Protein AF-0000000082407156 (afdb_homodimer)

Nearest PDB structures (foldseek):
  3ehj-assembly1_A  TM=5.399E-01  e=1.367E-07  Bacillus subtilis
  7ssi-assembly2_E  TM=5.255E-01  e=3.557E-07  Bacillus subtilis subsp. subtilis str. 168
  7ssi-assembly1_A  TM=5.352E-01  e=2.205E-07  Bacillus subtilis subsp. subtilis str. 168
  5iuk-assembly2_E  TM=4.945E-01  e=6.729E-07  Bacillus subtilis subsp. subtilis str. 168
  5iul-assembly1_A  TM=5.006E-01  e=4.639E-07  Bacillus subtilis subsp. subtilis str. 168

Structure (mmCIF, N/CA/C/O backbone):
data_AF-0000000082407156-model_v1
#
loop_
_entity.id
_entity.type
_entity.pdbx_description
1 polymer 'LuxR C-terminal-related transcriptional regulator'
#
loop_
_atom_site.group_PDB
_atom_site.id
_atom_site.type_symbol
_atom_site.label_atom_id
_atom_site.label_alt_id
_atom_site.label_comp_id
_atom_site.label_asym_id
_atom_site.label_entity_id
_atom_site.label_seq_id
_atom_site.pdbx_PDB_ins_code
_atom_site.Cartn_x
_atom_site.Cartn_y
_atom_site.Cartn_z
_atom_site.occupancy
_atom_site.B_iso_or_equiv
_atom_site.auth_seq_id
_atom_site.auth_comp_id
_atom_site.auth_asym_id
_atom_site.auth_atom_id
_atom_site.pdbx_PDB_model_num
ATOM 1 N N . MET A 1 1 ? 32.594 -1.234 -28.953 1 56.03 1 MET A N 1
ATOM 2 C CA . MET A 1 1 ? 32.25 -2.324 -28.062 1 56.03 1 MET A CA 1
ATOM 3 C C . MET A 1 1 ? 32.219 -3.658 -28.797 1 56.03 1 MET A C 1
ATOM 5 O O . MET A 1 1 ? 31.688 -3.75 -29.906 1 56.03 1 MET A O 1
ATOM 9 N N . SER A 1 2 ? 33 -4.594 -28.359 1 69.75 2 SER A N 1
ATOM 10 C CA . SER A 1 2 ? 33.125 -5.898 -29 1 69.75 2 SER A CA 1
ATOM 11 C C . SER A 1 2 ? 31.781 -6.637 -29.016 1 69.75 2 SER A C 1
ATOM 13 O O . SER A 1 2 ? 30.859 -6.277 -28.281 1 69.75 2 SER A O 1
ATOM 15 N N . THR A 1 3 ? 31.609 -7.484 -30.109 1 65.19 3 THR A N 1
ATOM 16 C CA . THR A 1 3 ? 30.422 -8.328 -30.219 1 65.19 3 THR A CA 1
ATOM 17 C C . THR A 1 3 ? 30.109 -9.016 -28.906 1 65.19 3 THR A C 1
ATOM 19 O O . THR A 1 3 ? 28.953 -9.164 -28.531 1 65.19 3 THR A O 1
ATOM 22 N N . THR A 1 4 ? 31.156 -9.414 -28.266 1 67.31 4 THR A N 1
ATOM 23 C CA . THR A 1 4 ? 31 -10.094 -26.984 1 67.31 4 THR A CA 1
ATOM 24 C C . THR A 1 4 ? 30.438 -9.133 -25.938 1 67.31 4 THR A C 1
ATOM 26 O O . THR A 1 4 ? 29.578 -9.516 -25.156 1 67.31 4 THR A O 1
ATOM 29 N N . ASP A 1 5 ? 30.891 -7.938 -26.016 1 76.88 5 ASP A N 1
ATOM 30 C CA . ASP A 1 5 ? 30.422 -6.934 -25.062 1 76.88 5 ASP A CA 1
ATOM 31 C C . ASP A 1 5 ? 28.938 -6.617 -25.297 1 76.88 5 ASP A C 1
ATOM 33 O O . ASP A 1 5 ? 28.188 -6.457 -24.344 1 76.88 5 ASP A O 1
ATOM 37 N N . ASN A 1 6 ? 28.656 -6.699 -26.547 1 78.75 6 ASN A N 1
ATOM 38 C CA . ASN A 1 6 ? 27.266 -6.434 -26.906 1 78.75 6 ASN A CA 1
ATOM 39 C C . ASN A 1 6 ? 26.344 -7.562 -26.438 1 78.75 6 ASN A C 1
ATOM 41 O O . ASN A 1 6 ? 25.25 -7.305 -25.938 1 78.75 6 ASN A O 1
ATOM 45 N N . ALA A 1 7 ? 26.875 -8.789 -26.609 1 78.69 7 ALA A N 1
ATOM 46 C CA . ALA A 1 7 ? 26.078 -9.93 -26.172 1 78.69 7 ALA A CA 1
ATOM 47 C C . ALA A 1 7 ? 25.844 -9.891 -24.656 1 78.69 7 ALA A C 1
ATOM 49 O O . ALA A 1 7 ? 24.734 -10.172 -24.188 1 78.69 7 ALA A O 1
ATOM 50 N N . LEU A 1 8 ? 26.844 -9.547 -23.938 1 81.75 8 LEU A N 1
ATOM 51 C CA . LEU A 1 8 ? 26.734 -9.469 -22.484 1 81.75 8 LEU A CA 1
ATOM 52 C C . LEU A 1 8 ? 25.766 -8.367 -22.062 1 81.75 8 LEU A C 1
ATOM 54 O O . LEU A 1 8 ? 25 -8.539 -21.109 1 81.75 8 LEU A O 1
ATOM 58 N N . LEU A 1 9 ? 25.812 -7.312 -22.797 1 86.56 9 LEU A N 1
ATOM 59 C CA . LEU A 1 9 ? 24.938 -6.184 -22.516 1 86.56 9 LEU A CA 1
ATOM 60 C C . LEU A 1 9 ? 23.484 -6.562 -22.75 1 86.56 9 LEU A C 1
ATOM 62 O O . LEU A 1 9 ? 22.609 -6.242 -21.938 1 86.56 9 LEU A O 1
ATOM 66 N N . ILE A 1 10 ? 23.234 -7.305 -23.781 1 82.06 10 ILE A N 1
ATOM 67 C CA . ILE A 1 10 ? 21.875 -7.707 -24.141 1 82.06 10 ILE A CA 1
ATOM 68 C C . ILE A 1 10 ? 21.344 -8.719 -23.125 1 82.06 10 ILE A C 1
ATOM 70 O O . ILE A 1 10 ? 20.188 -8.672 -22.719 1 82.06 10 ILE A O 1
ATOM 74 N N . THR A 1 11 ? 22.234 -9.539 -22.719 1 80.12 11 THR A N 1
ATOM 75 C CA . THR A 1 11 ? 21.859 -10.523 -21.719 1 80.12 11 THR A CA 1
ATOM 76 C C . THR A 1 11 ? 21.5 -9.828 -20.406 1 80.12 11 THR A C 1
ATOM 78 O O . THR A 1 11 ? 20.516 -10.188 -19.766 1 80.12 11 THR A O 1
ATOM 81 N N . ALA A 1 12 ? 22.266 -8.875 -20.078 1 87.25 12 ALA A N 1
ATOM 82 C CA . ALA A 1 12 ? 21.984 -8.117 -18.859 1 87.25 12 ALA A CA 1
ATOM 83 C C . ALA A 1 12 ? 20.672 -7.359 -18.984 1 87.25 12 ALA A C 1
ATOM 85 O O . ALA A 1 12 ? 19.922 -7.258 -18 1 87.25 12 ALA A O 1
ATOM 86 N N . LEU A 1 13 ? 20.422 -6.828 -20.141 1 88 13 LEU A N 1
ATOM 87 C CA . LEU A 1 13 ? 19.172 -6.113 -20.391 1 88 13 LEU A CA 1
ATOM 88 C C . LEU A 1 13 ? 17.984 -7.051 -20.281 1 88 13 LEU A C 1
ATOM 90 O O . LEU A 1 13 ? 16.938 -6.672 -19.75 1 88 13 LEU A O 1
ATOM 94 N N . ARG A 1 14 ? 18.203 -8.266 -20.734 1 80.81 14 ARG A N 1
ATOM 95 C CA . ARG A 1 14 ? 17.156 -9.273 -20.594 1 80.81 14 ARG A CA 1
ATOM 96 C C . ARG A 1 14 ? 16.812 -9.508 -19.125 1 80.81 14 ARG A C 1
ATOM 98 O O . ARG A 1 14 ? 15.648 -9.602 -18.75 1 80.81 14 ARG A O 1
ATOM 105 N N . ASP A 1 15 ? 17.766 -9.508 -18.344 1 85.75 15 ASP A N 1
ATOM 106 C CA . ASP A 1 15 ? 17.562 -9.727 -16.922 1 85.75 15 ASP A CA 1
ATOM 107 C C . ASP A 1 15 ? 16.781 -8.586 -16.297 1 85.75 15 ASP A C 1
ATOM 109 O O . ASP A 1 15 ? 16.016 -8.797 -15.344 1 85.75 15 ASP A O 1
ATOM 113 N N . VAL A 1 16 ? 16.906 -7.398 -16.781 1 89.81 16 VAL A N 1
ATOM 114 C CA . VAL A 1 16 ? 16.156 -6.238 -16.297 1 89.81 16 VAL A CA 1
ATOM 115 C C . VAL A 1 16 ? 14.672 -6.414 -16.609 1 89.81 16 VAL A C 1
ATOM 117 O O . VAL A 1 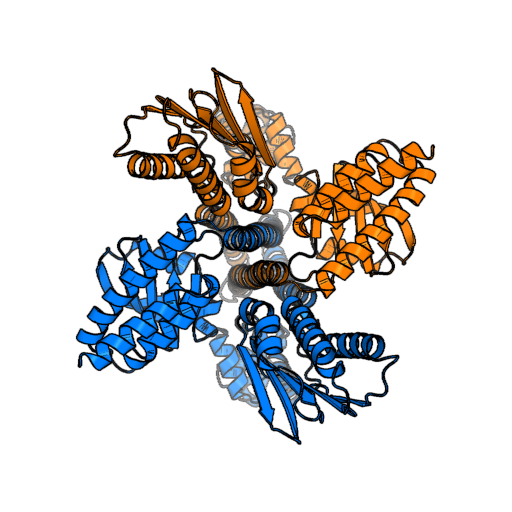16 ? 13.812 -6.121 -15.773 1 89.81 16 VAL A O 1
ATOM 120 N N . LEU A 1 17 ? 14.367 -7.047 -17.703 1 86.44 17 LEU A N 1
ATOM 121 C CA . LEU A 1 17 ? 13 -7.078 -18.234 1 86.44 17 LEU A CA 1
ATOM 122 C C . LEU A 1 17 ? 12.227 -8.25 -17.641 1 86.44 17 LEU A C 1
ATOM 124 O O . LEU A 1 17 ? 11 -8.18 -17.5 1 86.44 17 LEU A O 1
ATOM 128 N N . VAL A 1 18 ? 12.875 -9.359 -17.266 1 77.19 18 VAL A N 1
ATOM 129 C CA . VAL A 1 18 ? 12.172 -10.57 -16.875 1 77.19 18 VAL A CA 1
ATOM 130 C C . VAL A 1 18 ? 11.914 -10.555 -15.375 1 77.19 18 VAL A C 1
ATOM 132 O O . VAL A 1 18 ? 10.992 -11.219 -14.891 1 77.19 18 VAL A O 1
ATOM 135 N N . GLY A 1 19 ? 12.305 -9.695 -14.664 1 73.62 19 GLY A N 1
ATOM 136 C CA . GLY A 1 19 ? 12.102 -9.664 -13.227 1 73.62 19 GLY A CA 1
ATOM 137 C C . GLY A 1 19 ? 10.844 -8.922 -12.82 1 73.62 19 GLY A C 1
ATOM 138 O O . GLY A 1 19 ? 10.148 -8.344 -13.664 1 73.62 19 GLY A O 1
ATOM 139 N N . PRO A 1 20 ? 10.461 -9.062 -11.5 1 76.25 20 PRO A N 1
ATOM 140 C CA . PRO A 1 20 ? 9.297 -8.336 -10.984 1 76.25 20 PRO A CA 1
ATOM 141 C C . PRO A 1 20 ? 9.414 -6.828 -11.164 1 76.25 20 PRO A C 1
ATOM 143 O O . PRO A 1 20 ? 10.508 -6.27 -11.031 1 76.25 20 PRO A O 1
ATOM 146 N N . LEU A 1 21 ? 8.336 -6.242 -11.5 1 82.06 21 LEU A N 1
ATOM 147 C CA . LEU A 1 21 ? 8.297 -4.828 -11.844 1 82.06 21 LEU A CA 1
ATOM 148 C C . LEU A 1 21 ? 8.797 -3.969 -10.688 1 82.06 21 LEU A C 1
ATOM 150 O O . LEU A 1 21 ? 9.531 -3 -10.891 1 82.06 21 LEU A O 1
ATOM 154 N N . PRO A 1 22 ? 8.523 -4.32 -9.453 1 76.75 22 PRO A N 1
ATOM 155 C CA . PRO A 1 22 ? 8.977 -3.457 -8.359 1 76.75 22 PRO A CA 1
ATOM 156 C C . PRO A 1 22 ? 10.5 -3.396 -8.25 1 76.75 22 PRO A C 1
ATOM 158 O O . PRO A 1 22 ? 11.047 -2.445 -7.68 1 76.75 22 PRO A O 1
ATOM 161 N N . GLU A 1 23 ? 11.188 -4.316 -8.844 1 83 23 GLU A N 1
ATOM 162 C CA . GLU A 1 23 ? 12.641 -4.387 -8.695 1 83 23 GLU A CA 1
ATOM 163 C C . GLU A 1 23 ? 13.344 -3.906 -9.961 1 83 23 GLU A C 1
ATOM 165 O O . GLU A 1 23 ? 14.57 -3.955 -10.055 1 83 23 GLU A O 1
ATOM 170 N N . ILE A 1 24 ? 12.594 -3.447 -10.875 1 90.06 24 ILE A N 1
ATOM 171 C CA . ILE A 1 24 ? 13.164 -3.121 -12.172 1 90.06 24 ILE A CA 1
ATOM 172 C C . ILE A 1 24 ? 14.148 -1.958 -12.031 1 90.06 24 ILE A C 1
ATOM 174 O O . ILE A 1 24 ? 15.148 -1.89 -12.742 1 90.06 24 ILE A O 1
ATOM 178 N N . GLY A 1 25 ? 13.914 -1.044 -11.117 1 92.81 25 GLY A N 1
ATOM 179 C CA . GLY A 1 25 ? 14.844 0.039 -10.852 1 92.81 25 GLY A CA 1
ATOM 180 C C . GLY A 1 25 ? 16.203 -0.446 -10.375 1 92.81 25 GLY A C 1
ATOM 181 O O . GLY A 1 25 ? 17.234 0.023 -10.852 1 92.81 25 GLY A O 1
ATOM 182 N N . ARG A 1 26 ? 16.188 -1.38 -9.508 1 90.44 26 ARG A N 1
ATOM 183 C CA . ARG A 1 26 ? 17.422 -1.938 -8.969 1 90.44 26 ARG A CA 1
ATOM 184 C C . ARG A 1 26 ? 18.203 -2.672 -10.055 1 90.44 26 ARG A C 1
ATOM 186 O O . ARG A 1 26 ? 19.422 -2.514 -10.172 1 90.44 26 ARG A O 1
ATOM 193 N N . ARG A 1 27 ? 17.484 -3.467 -10.828 1 90.88 27 ARG A N 1
ATOM 194 C CA . ARG A 1 27 ? 18.141 -4.23 -11.891 1 90.88 27 ARG A CA 1
ATOM 195 C C . ARG A 1 27 ? 18.719 -3.303 -12.953 1 90.88 27 ARG A C 1
ATOM 197 O O . ARG A 1 27 ? 19.828 -3.525 -13.445 1 90.88 27 ARG A O 1
ATOM 204 N N . PHE A 1 28 ? 17.984 -2.238 -13.305 1 95.31 28 PHE A N 1
ATOM 205 C CA . PHE A 1 28 ? 18.484 -1.29 -14.297 1 95.31 28 PHE A CA 1
ATOM 206 C C . PHE A 1 28 ? 19.688 -0.525 -13.75 1 95.31 28 PHE A C 1
ATOM 208 O O . PHE A 1 28 ? 20.656 -0.267 -14.477 1 95.31 28 PHE A O 1
ATOM 215 N N . SER A 1 29 ? 19.609 -0.149 -12.461 1 95.38 29 SER A N 1
ATOM 216 C CA . SER A 1 29 ? 20.719 0.522 -11.805 1 95.38 29 SER A CA 1
ATOM 217 C C . SER A 1 29 ? 22 -0.312 -11.891 1 95.38 29 SER A C 1
ATOM 219 O O . SER A 1 29 ? 23.062 0.21 -12.211 1 95.38 29 SER A O 1
ATOM 221 N N . THR A 1 30 ? 21.875 -1.587 -11.602 1 92.19 30 THR A N 1
ATOM 222 C CA . THR A 1 30 ? 23.016 -2.488 -11.656 1 92.19 30 THR A CA 1
ATOM 223 C C . THR A 1 30 ? 23.578 -2.562 -13.078 1 92.19 30 THR A C 1
ATOM 225 O O . THR A 1 30 ? 24.781 -2.568 -13.273 1 92.19 30 THR A O 1
ATOM 228 N N . LEU A 1 31 ? 22.719 -2.545 -14.047 1 92.56 31 LEU A N 1
ATOM 229 C CA . LEU A 1 31 ? 23.125 -2.648 -15.445 1 92.56 31 LEU A CA 1
ATOM 230 C C . LEU A 1 31 ? 23.953 -1.445 -15.867 1 92.56 31 LEU A C 1
ATOM 232 O O . LEU A 1 31 ? 24.953 -1.594 -16.578 1 92.56 31 LEU A O 1
ATOM 236 N N . ILE A 1 32 ? 23.562 -0.256 -15.352 1 93.75 32 ILE A N 1
ATOM 237 C CA . ILE A 1 32 ? 24.203 0.933 -15.906 1 93.75 32 ILE A CA 1
ATOM 238 C C . ILE A 1 32 ? 25.25 1.466 -14.93 1 93.75 32 ILE A C 1
ATOM 240 O O . ILE A 1 32 ? 25.828 2.525 -15.156 1 93.75 32 ILE A O 1
ATOM 244 N N . ALA A 1 33 ? 25.531 0.766 -13.898 1 91.75 33 ALA A N 1
ATOM 245 C CA . ALA A 1 33 ? 26.391 1.241 -12.82 1 91.75 33 ALA A CA 1
ATOM 246 C C . ALA A 1 33 ? 27.766 1.612 -13.344 1 91.75 33 ALA A C 1
ATOM 248 O O . ALA A 1 33 ? 28.344 2.625 -12.938 1 91.75 33 ALA A O 1
ATOM 249 N N . ASP A 1 34 ? 28.25 0.814 -14.234 1 88.12 34 ASP A N 1
ATOM 250 C CA . ASP A 1 34 ? 29.594 1.057 -14.75 1 88.12 34 ASP A CA 1
ATOM 251 C C . ASP A 1 34 ? 29.594 2.166 -15.797 1 88.12 34 ASP A C 1
ATOM 253 O O . ASP A 1 34 ? 30.594 2.861 -15.984 1 88.12 34 ASP A O 1
ATOM 257 N N . MET A 1 35 ? 28.484 2.348 -16.469 1 89 35 MET A N 1
ATOM 258 C CA . MET A 1 35 ? 28.359 3.354 -17.531 1 89 35 MET A CA 1
ATOM 259 C C . MET A 1 35 ? 28.156 4.742 -16.922 1 89 35 MET A C 1
ATOM 261 O O . MET A 1 35 ? 28.688 5.727 -17.438 1 89 35 MET A O 1
ATOM 265 N N . ALA A 1 36 ? 27.375 4.824 -15.906 1 91.75 36 ALA A N 1
ATOM 266 C CA . ALA A 1 36 ? 27.062 6.07 -15.203 1 91.75 36 ALA A CA 1
ATOM 267 C C . ALA A 1 36 ? 26.969 5.844 -13.703 1 91.75 36 ALA A C 1
ATOM 269 O O . ALA A 1 36 ? 25.875 5.664 -13.156 1 91.75 36 ALA A O 1
ATOM 270 N N . PRO A 1 37 ? 28.172 5.949 -13.125 1 91.75 37 PRO A N 1
ATOM 271 C CA . PRO A 1 37 ? 28.141 5.816 -11.664 1 91.75 37 PRO A CA 1
ATOM 272 C C . PRO A 1 37 ? 27.172 6.801 -11.008 1 91.75 37 PRO A C 1
ATOM 274 O O . PRO A 1 37 ? 27.156 7.98 -11.359 1 91.75 37 PRO A O 1
ATOM 277 N N . HIS A 1 38 ? 26.281 6.32 -10.188 1 93.25 38 HIS A N 1
ATOM 278 C CA . HIS A 1 38 ? 25.234 7.121 -9.555 1 93.25 38 HIS A CA 1
ATOM 279 C C . HIS A 1 38 ? 24.969 6.645 -8.133 1 93.25 38 HIS A C 1
ATOM 281 O O . HIS A 1 38 ? 25.297 5.508 -7.781 1 93.25 38 HIS A O 1
ATOM 287 N N . THR A 1 39 ? 24.438 7.512 -7.301 1 92.69 39 THR A N 1
ATOM 288 C CA . THR A 1 39 ? 24.141 7.172 -5.914 1 92.69 39 THR A CA 1
ATOM 289 C C . THR A 1 39 ? 22.672 6.758 -5.766 1 92.69 39 THR A C 1
ATOM 291 O O . THR A 1 39 ? 22.328 6.047 -4.82 1 92.69 39 THR A O 1
ATOM 294 N N . SER A 1 40 ? 21.859 7.266 -6.68 1 94.19 40 SER A N 1
ATOM 295 C CA . SER A 1 40 ? 20.453 6.895 -6.652 1 94.19 40 SER A CA 1
ATOM 296 C C . SER A 1 40 ? 19.859 6.879 -8.055 1 94.19 40 SER A C 1
ATOM 298 O O . SER A 1 40 ? 20.375 7.535 -8.961 1 94.19 40 SER A O 1
ATOM 300 N N . LEU A 1 41 ? 18.875 6.098 -8.234 1 95.75 41 LEU A N 1
ATOM 301 C CA . LEU A 1 41 ? 18.141 5.969 -9.484 1 95.75 41 LEU A CA 1
ATOM 302 C C . LEU A 1 41 ? 16.641 5.875 -9.219 1 95.75 41 LEU A C 1
ATOM 304 O O . LEU A 1 41 ? 16.203 5.113 -8.352 1 95.75 41 LEU A O 1
ATOM 308 N N . VAL A 1 42 ? 15.891 6.688 -9.961 1 95.75 42 VAL A N 1
ATOM 309 C CA . VAL A 1 42 ? 14.43 6.645 -9.852 1 95.75 42 VAL A CA 1
ATOM 310 C C . VAL A 1 42 ? 13.812 6.57 -11.242 1 95.75 42 VAL A C 1
ATOM 312 O O . VAL A 1 42 ? 14.109 7.395 -12.109 1 95.75 42 VAL A O 1
ATOM 315 N N . ILE A 1 43 ? 13.102 5.574 -11.492 1 95.94 43 ILE A N 1
ATOM 316 C CA . ILE A 1 43 ? 12.234 5.504 -12.664 1 95.94 43 ILE A CA 1
ATOM 317 C C . ILE A 1 43 ? 10.805 5.859 -12.273 1 95.94 43 ILE A C 1
ATOM 319 O O . ILE A 1 43 ? 10.25 5.281 -11.336 1 95.94 43 ILE A O 1
ATOM 323 N N . PHE A 1 44 ? 10.266 6.848 -13.008 1 94 44 PHE A N 1
ATOM 324 C CA . PHE A 1 44 ? 8.93 7.316 -12.68 1 94 44 PHE A CA 1
ATOM 325 C C . PHE A 1 44 ? 8 7.195 -13.883 1 94 44 PHE A C 1
ATOM 327 O O . PHE A 1 44 ? 8.328 7.68 -14.969 1 94 44 PHE A O 1
ATOM 334 N N . THR A 1 45 ? 6.887 6.531 -13.68 1 88.75 45 THR A N 1
ATOM 335 C CA . THR A 1 45 ? 5.898 6.41 -14.75 1 88.75 45 THR A CA 1
ATOM 336 C C . THR A 1 45 ? 4.484 6.516 -14.195 1 88.75 45 THR A C 1
ATOM 338 O O . THR A 1 45 ? 4.195 6.008 -13.109 1 88.75 45 THR A O 1
ATOM 341 N N . ARG A 1 46 ? 3.613 7.055 -14.953 1 79.56 46 ARG A N 1
ATOM 342 C CA . ARG A 1 46 ? 2.213 7.207 -14.57 1 79.56 46 ARG A CA 1
ATOM 343 C C . ARG A 1 46 ? 1.398 5.984 -14.969 1 79.56 46 ARG A C 1
ATOM 345 O O . ARG A 1 46 ? 0.209 5.891 -14.664 1 79.56 46 ARG A O 1
ATOM 352 N N . GLU A 1 47 ? 2.117 5.152 -15.594 1 78.5 47 GLU A N 1
ATOM 353 C CA . GLU A 1 47 ? 1.431 3.936 -16.031 1 78.5 47 GLU A CA 1
ATOM 354 C C . GLU A 1 47 ? 1.215 2.982 -14.852 1 78.5 47 GLU A C 1
ATOM 356 O O . GLU A 1 47 ? 0.247 2.219 -14.836 1 78.5 47 GLU A O 1
ATOM 361 N N . CYS A 1 48 ? 2.164 3.064 -13.922 1 79.81 48 CYS A N 1
ATOM 362 C CA . CYS A 1 48 ? 2.066 2.23 -12.727 1 79.81 48 CYS A CA 1
ATOM 363 C C . CYS A 1 48 ? 1.437 3.002 -11.57 1 79.81 48 CYS A C 1
ATOM 365 O O . CYS A 1 48 ? 2.137 3.438 -10.656 1 79.81 48 CYS A O 1
ATOM 367 N N . THR A 1 49 ? 0.166 3.049 -11.562 1 72 49 THR A N 1
ATOM 368 C CA . THR A 1 49 ? -0.526 3.92 -10.617 1 72 49 THR A CA 1
ATOM 369 C C . THR A 1 49 ? -0.313 3.439 -9.188 1 72 49 THR A C 1
ATOM 371 O O . THR A 1 49 ? -0.292 4.246 -8.25 1 72 49 THR A O 1
ATOM 374 N N . GLY A 1 50 ? -0.092 2.217 -9.008 1 74.44 50 GLY A N 1
ATOM 375 C CA . GLY A 1 50 ? 0.104 1.706 -7.66 1 74.44 50 GLY A CA 1
ATOM 376 C C . GLY A 1 50 ? 1.492 1.98 -7.113 1 74.44 50 GLY A C 1
ATOM 377 O O . GLY A 1 50 ? 1.646 2.332 -5.941 1 74.44 50 GLY A O 1
ATOM 378 N N . ARG A 1 51 ? 2.451 1.775 -8.016 1 79.94 51 ARG A N 1
ATOM 379 C CA . ARG A 1 51 ? 3.852 1.987 -7.66 1 79.94 51 ARG A CA 1
ATOM 380 C C . ARG A 1 51 ? 4.594 2.725 -8.773 1 79.94 51 ARG A C 1
ATOM 382 O O . ARG A 1 51 ? 5.414 2.133 -9.477 1 79.94 51 ARG A O 1
ATOM 389 N N . PRO A 1 52 ? 4.316 4.043 -8.719 1 85.19 52 PRO A N 1
ATOM 390 C CA . PRO A 1 52 ? 4.824 4.789 -9.867 1 85.19 52 PRO A CA 1
ATOM 391 C C . PRO A 1 52 ? 6.34 4.984 -9.828 1 85.19 52 PRO A C 1
ATOM 393 O O . PRO A 1 52 ? 6.941 5.398 -10.82 1 85.19 52 PRO A O 1
ATOM 396 N N . ARG A 1 53 ? 6.918 4.703 -8.727 1 88.81 53 ARG A N 1
ATOM 397 C CA . ARG A 1 53 ? 8.359 4.887 -8.586 1 88.81 53 ARG A CA 1
ATOM 398 C C . ARG A 1 53 ? 9.078 3.545 -8.484 1 88.81 53 ARG A C 1
ATOM 400 O O . ARG A 1 53 ? 8.695 2.688 -7.684 1 88.81 53 ARG A O 1
ATOM 407 N N . LYS A 1 54 ? 9.977 3.352 -9.258 1 90.81 54 LYS A N 1
ATOM 408 C CA . LYS A 1 54 ? 10.945 2.262 -9.156 1 90.81 54 LYS A CA 1
ATOM 409 C C . LYS A 1 54 ? 12.328 2.789 -8.789 1 90.81 54 LYS A C 1
ATOM 411 O O . LYS A 1 54 ? 12.914 3.578 -9.539 1 90.81 54 LYS A O 1
ATOM 416 N N . VAL A 1 55 ? 12.82 2.289 -7.684 1 91.31 55 VAL A N 1
ATOM 417 C CA . VAL A 1 55 ? 13.938 3.051 -7.145 1 91.31 55 VAL A CA 1
ATOM 418 C C . VAL A 1 55 ? 15.094 2.107 -6.812 1 91.31 55 VAL A C 1
ATOM 420 O O . VAL A 1 55 ? 14.906 0.891 -6.723 1 91.31 55 VAL A O 1
ATOM 423 N N . ALA A 1 56 ? 16.281 2.705 -6.699 1 92.5 56 ALA A N 1
ATOM 424 C CA . ALA A 1 56 ? 17.5 2.029 -6.258 1 92.5 56 ALA A CA 1
ATOM 425 C C . ALA A 1 56 ? 18.516 3.025 -5.691 1 92.5 56 ALA A C 1
ATOM 427 O O . ALA A 1 56 ? 18.656 4.137 -6.215 1 92.5 56 ALA A O 1
ATOM 428 N N . GLY A 1 57 ? 19.188 2.607 -4.594 1 90 57 GLY A N 1
ATOM 429 C CA . GLY A 1 57 ? 20.312 3.402 -4.148 1 90 57 GLY A CA 1
ATOM 430 C C . GLY A 1 57 ? 20.094 4.078 -2.812 1 90 57 GLY A C 1
ATOM 431 O O . GLY A 1 57 ? 19.484 3.492 -1.908 1 90 57 GLY A O 1
ATOM 432 N N . ASP A 1 58 ? 20.5 5.277 -2.686 1 86.75 58 ASP A N 1
ATOM 433 C CA . ASP A 1 58 ? 20.578 6.023 -1.433 1 86.75 58 ASP A CA 1
ATOM 434 C C . ASP A 1 58 ? 19.188 6.27 -0.856 1 86.75 58 ASP A C 1
ATOM 436 O O . ASP A 1 58 ? 18.391 7.008 -1.438 1 86.75 58 ASP A O 1
ATOM 440 N N . PRO A 1 59 ? 18.906 5.777 0.345 1 81.06 59 PRO A N 1
ATOM 441 C CA . PRO A 1 59 ? 17.609 5.957 0.985 1 81.06 59 PRO A CA 1
ATOM 442 C C . PRO A 1 59 ? 17.281 7.426 1.257 1 81.06 59 PRO A C 1
ATOM 444 O O . PRO A 1 59 ? 16.109 7.809 1.29 1 81.06 59 PRO A O 1
ATOM 447 N N . ALA A 1 60 ? 18.359 8.188 1.375 1 80.06 60 ALA A N 1
ATOM 448 C CA . ALA A 1 60 ? 18.141 9.609 1.616 1 80.06 60 ALA A CA 1
ATOM 449 C C . ALA A 1 60 ? 17.453 10.273 0.423 1 80.06 60 ALA A C 1
ATOM 451 O O . ALA A 1 60 ? 16.859 11.344 0.557 1 80.06 60 ALA A O 1
ATOM 452 N N . VAL A 1 61 ? 17.516 9.617 -0.669 1 87.25 61 VAL A N 1
ATOM 453 C CA . VAL A 1 61 ? 16.906 10.172 -1.874 1 87.25 61 VAL A CA 1
ATOM 454 C C . VAL A 1 61 ? 15.672 9.367 -2.244 1 87.25 61 VAL A C 1
ATOM 456 O O . VAL A 1 61 ? 14.57 9.914 -2.338 1 87.25 61 VAL A O 1
ATOM 459 N N . VAL A 1 62 ? 15.789 8.039 -2.322 1 87.38 62 VAL A N 1
ATOM 460 C CA . VAL A 1 62 ? 14.758 7.219 -2.941 1 87.38 62 VAL A CA 1
ATOM 461 C C . VAL A 1 62 ? 13.562 7.098 -1.997 1 87.38 62 VAL A C 1
ATOM 463 O O . VAL A 1 62 ? 12.422 6.941 -2.445 1 87.38 62 VAL A O 1
ATOM 466 N N . ASP A 1 63 ? 13.781 7.297 -0.75 1 77.44 63 ASP A N 1
ATOM 467 C CA . ASP A 1 63 ? 12.68 7.195 0.201 1 77.44 63 ASP A CA 1
ATOM 468 C C . ASP A 1 63 ? 11.992 8.547 0.385 1 77.44 63 ASP A C 1
ATOM 470 O O . ASP A 1 63 ? 10.883 8.617 0.917 1 77.44 63 ASP A O 1
ATOM 474 N N . ARG A 1 64 ? 12.648 9.578 -0.151 1 78.62 64 ARG A N 1
ATOM 475 C CA . ARG A 1 64 ? 12.148 10.914 0.153 1 78.62 64 ARG A CA 1
ATOM 476 C C . ARG A 1 64 ? 11.633 11.609 -1.106 1 78.62 64 ARG A C 1
ATOM 478 O O . ARG A 1 64 ? 10.875 12.57 -1.024 1 78.62 64 ARG A O 1
ATOM 485 N N . VAL A 1 65 ? 12.094 11.102 -2.139 1 86.94 65 VAL A N 1
ATOM 486 C CA . VAL A 1 65 ? 11.664 11.758 -3.371 1 86.94 65 VAL A CA 1
ATOM 487 C C . VAL A 1 65 ? 10.156 11.602 -3.539 1 86.94 65 VAL A C 1
ATOM 489 O O . VAL A 1 65 ? 9.609 10.508 -3.357 1 86.94 65 VAL A O 1
ATOM 492 N N . THR A 1 66 ? 9.5 12.656 -3.803 1 81.5 66 THR A N 1
ATOM 493 C CA . THR A 1 66 ? 8.047 12.641 -3.881 1 81.5 66 THR A CA 1
ATOM 494 C C . THR A 1 66 ? 7.582 12.531 -5.328 1 81.5 66 THR A C 1
ATOM 496 O O . THR A 1 66 ? 8.328 12.867 -6.254 1 81.5 66 THR A O 1
ATOM 499 N N . ILE A 1 67 ? 6.371 12.094 -5.449 1 81.88 67 ILE A N 1
ATOM 500 C CA . ILE A 1 67 ? 5.742 12.008 -6.762 1 81.88 67 ILE A CA 1
ATOM 501 C C . ILE A 1 67 ? 5.625 13.406 -7.367 1 81.88 67 ILE A C 1
ATOM 503 O O . ILE A 1 67 ? 5.824 13.586 -8.57 1 81.88 67 ILE A O 1
ATOM 507 N N . ALA A 1 68 ? 5.402 14.336 -6.504 1 79.38 68 ALA A N 1
ATOM 508 C CA . ALA A 1 68 ? 5.258 15.711 -6.98 1 79.38 68 ALA A CA 1
ATOM 509 C C . ALA A 1 68 ? 6.559 16.219 -7.594 1 79.38 68 ALA A C 1
ATOM 511 O O . ALA A 1 68 ? 6.543 16.859 -8.648 1 79.38 68 ALA A O 1
ATOM 512 N N . GLU A 1 69 ? 7.637 15.992 -6.98 1 85.75 69 GLU A N 1
ATOM 513 C CA . GLU A 1 69 ? 8.945 16.391 -7.492 1 85.75 69 GLU A CA 1
ATOM 514 C C . GLU A 1 69 ? 9.242 15.742 -8.836 1 85.75 69 GLU A C 1
ATOM 516 O O . GLU A 1 69 ? 9.695 16.406 -9.766 1 85.75 69 GLU A O 1
ATOM 521 N N . LEU A 1 70 ? 8.906 14.484 -8.93 1 91.38 70 LEU A N 1
ATOM 522 C CA . LEU A 1 70 ? 9.172 13.727 -10.148 1 91.38 70 LEU A CA 1
ATOM 523 C C . LEU A 1 70 ? 8.258 14.18 -11.281 1 91.38 70 LEU A C 1
ATOM 525 O O . LEU A 1 70 ? 8.695 14.289 -12.43 1 91.38 70 LEU A O 1
ATOM 529 N N . ASP A 1 71 ? 7.078 14.484 -10.93 1 86.69 71 ASP A N 1
ATOM 530 C CA . ASP A 1 71 ? 6.133 14.953 -11.938 1 86.69 71 ASP A CA 1
ATOM 531 C C . ASP A 1 71 ? 6.547 16.312 -12.484 1 86.69 71 ASP A C 1
ATOM 533 O O . ASP A 1 71 ? 6.348 16.609 -13.664 1 86.69 71 ASP A O 1
ATOM 537 N N . ARG A 1 72 ? 7.078 17.109 -11.633 1 87.94 72 ARG A N 1
ATOM 538 C CA . ARG A 1 72 ? 7.582 18.406 -12.07 1 87.94 72 ARG A CA 1
ATOM 539 C C . ARG A 1 72 ? 8.727 18.234 -13.062 1 87.94 72 ARG A C 1
ATOM 541 O O . ARG A 1 72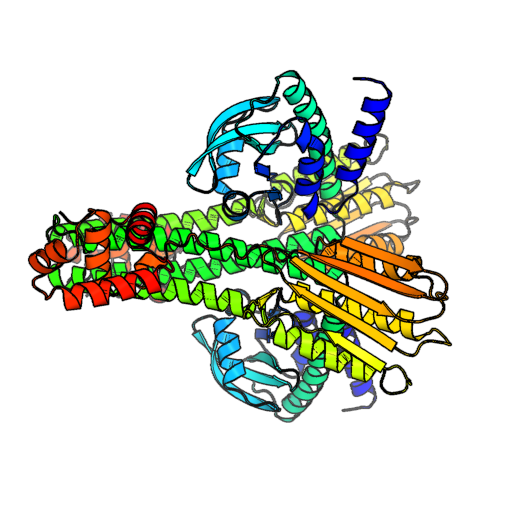 ? 8.758 18.906 -14.102 1 87.94 72 ARG A O 1
ATOM 548 N N . ILE A 1 73 ? 9.633 17.375 -12.781 1 93.5 73 ILE A N 1
ATOM 549 C CA . ILE A 1 73 ? 10.766 17.109 -13.672 1 93.5 73 ILE A CA 1
ATOM 550 C C . ILE A 1 73 ? 10.258 16.578 -15 1 93.5 73 ILE A C 1
ATOM 552 O O . ILE A 1 73 ? 10.695 17.016 -16.062 1 93.5 73 ILE A O 1
ATOM 556 N N . ARG A 1 74 ? 9.344 15.68 -14.898 1 92.25 74 ARG A N 1
ATOM 557 C CA . ARG A 1 74 ? 8.766 15.062 -16.094 1 92.25 74 ARG A CA 1
ATOM 558 C C . ARG A 1 74 ? 8.117 16.109 -16.984 1 92.25 74 ARG A C 1
ATOM 560 O O . ARG A 1 74 ? 8.289 16.078 -18.203 1 92.25 74 ARG A O 1
ATOM 567 N N . THR A 1 75 ? 7.414 17 -16.375 1 89.75 75 THR A N 1
ATOM 568 C CA . THR A 1 75 ? 6.684 18.016 -17.109 1 89.75 75 THR A CA 1
ATOM 569 C C . THR A 1 75 ? 7.645 19.016 -17.75 1 89.75 75 THR A C 1
ATOM 571 O O . THR A 1 75 ? 7.371 19.531 -18.828 1 89.75 75 THR A O 1
ATOM 574 N N . ASP A 1 76 ? 8.766 19.234 -17.156 1 92.5 76 ASP A N 1
ATOM 575 C CA . ASP A 1 76 ? 9.734 20.219 -17.625 1 92.5 76 ASP A CA 1
ATOM 576 C C . ASP A 1 76 ? 10.586 19.656 -18.75 1 92.5 76 ASP A C 1
ATOM 578 O O . ASP A 1 76 ? 11.234 20.406 -19.484 1 92.5 76 ASP A O 1
ATOM 582 N N . LEU A 1 77 ? 10.586 18.344 -18.922 1 93.75 77 LEU A N 1
ATOM 583 C CA . LEU A 1 77 ? 11.461 17.719 -19.906 1 93.75 77 LEU A CA 1
ATOM 584 C C . LEU A 1 77 ? 10.695 17.438 -21.203 1 93.75 77 LEU A C 1
ATOM 586 O O . LEU A 1 77 ? 9.484 17.219 -21.172 1 93.75 77 LEU A O 1
ATOM 590 N N . THR A 1 78 ? 11.422 17.5 -22.25 1 92.56 78 THR A N 1
ATOM 591 C CA . THR A 1 78 ? 10.891 17.047 -23.531 1 92.56 78 THR A CA 1
ATOM 592 C C . THR A 1 78 ? 11.336 15.609 -23.828 1 92.56 78 THR A C 1
ATOM 594 O O . THR A 1 78 ? 12.406 15.188 -23.391 1 92.56 78 THR A O 1
ATOM 597 N N . VAL A 1 79 ? 10.516 14.938 -24.562 1 92.25 79 VAL A N 1
ATOM 598 C CA . VAL A 1 79 ? 10.82 13.555 -24.922 1 92.25 79 VAL A CA 1
ATOM 599 C C . VAL A 1 79 ? 12.156 13.484 -25.656 1 92.25 79 VAL A C 1
ATOM 601 O O . VAL A 1 79 ? 12.406 14.273 -26.562 1 92.25 79 VAL A O 1
ATOM 604 N N . GLY A 1 80 ? 13.016 12.664 -25.25 1 89 80 GLY A N 1
ATOM 605 C CA . GLY A 1 80 ? 14.305 12.469 -25.891 1 89 80 GLY A CA 1
ATOM 606 C C . GLY A 1 80 ? 15.398 13.352 -25.328 1 89 80 GLY A C 1
ATOM 607 O O . GLY A 1 80 ? 16.578 13.141 -25.594 1 89 80 GLY A O 1
ATOM 608 N N . GLN A 1 81 ? 15.039 14.266 -24.5 1 89.69 81 GLN A N 1
ATOM 609 C CA . GLN A 1 81 ? 15.984 15.211 -23.906 1 89.69 81 GLN A CA 1
ATOM 610 C C . GLN A 1 81 ? 16.75 14.578 -22.75 1 89.69 81 GLN A C 1
ATOM 612 O O . GLN A 1 81 ? 16.172 13.82 -21.969 1 89.69 81 GLN A O 1
ATOM 617 N N . ILE A 1 82 ? 18.031 14.859 -22.781 1 90.56 82 ILE A N 1
ATOM 618 C CA . ILE A 1 82 ? 18.844 14.516 -21.609 1 90.56 82 ILE A CA 1
ATOM 619 C C . ILE A 1 82 ? 19.156 15.773 -20.812 1 90.56 82 ILE A C 1
ATOM 621 O O . ILE A 1 82 ? 19.812 16.688 -21.297 1 90.56 82 ILE A O 1
ATOM 625 N N . PHE A 1 83 ? 18.656 15.828 -19.641 1 93.38 83 PHE A N 1
ATOM 626 C CA . PHE A 1 83 ? 18.844 16.984 -18.766 1 93.38 83 PHE A CA 1
ATOM 627 C C . PHE A 1 83 ? 19.938 16.719 -17.75 1 93.38 83 PHE A C 1
ATOM 629 O O . PHE A 1 83 ? 19.984 15.656 -17.125 1 93.38 83 PHE A O 1
ATOM 636 N N . ARG A 1 84 ? 20.844 17.641 -17.734 1 91.19 84 ARG A N 1
ATOM 637 C CA . ARG A 1 84 ? 21.875 17.656 -16.703 1 91.19 84 ARG A CA 1
ATOM 638 C C . ARG A 1 84 ? 21.875 18.969 -15.93 1 91.19 84 ARG A C 1
ATOM 640 O O . ARG A 1 84 ? 22.047 20.031 -16.531 1 91.19 84 ARG A O 1
ATOM 647 N N . GLY A 1 85 ? 21.562 18.844 -14.641 1 91 85 GLY A N 1
ATOM 648 C CA . GLY A 1 85 ? 21.531 20.078 -13.867 1 91 85 GLY A CA 1
ATOM 649 C C . GLY A 1 85 ? 20.969 19.891 -12.469 1 91 85 GLY A C 1
ATOM 650 O O . GLY A 1 85 ? 20.812 18.766 -12 1 91 85 GLY A O 1
ATOM 651 N N . LYS A 1 86 ? 20.766 20.969 -11.883 1 92.56 86 LYS A N 1
ATOM 652 C CA . LYS A 1 86 ? 20.266 20.953 -10.516 1 92.56 86 LYS A CA 1
ATOM 653 C C . LYS A 1 86 ? 18.734 21.031 -10.492 1 92.56 86 LYS A C 1
ATOM 655 O O . LYS A 1 86 ? 18.141 21.766 -11.273 1 92.56 86 LYS A O 1
ATOM 660 N N . CYS A 1 87 ? 18.141 20.156 -9.773 1 91.44 87 CYS A N 1
ATOM 661 C CA . CYS A 1 87 ? 16.688 20.172 -9.547 1 91.44 87 CYS A CA 1
ATOM 662 C C . CYS A 1 87 ? 16.359 19.734 -8.125 1 91.44 87 CYS A C 1
ATOM 664 O O . CYS A 1 87 ? 17.188 19.109 -7.453 1 91.44 87 CYS A O 1
ATOM 666 N N . ALA A 1 88 ? 15.25 20.125 -7.684 1 90.5 88 ALA A N 1
ATOM 667 C CA . ALA A 1 88 ? 14.781 19.719 -6.363 1 90.5 88 ALA A CA 1
ATOM 668 C C . ALA A 1 88 ? 14.391 18.234 -6.355 1 90.5 88 ALA A C 1
ATOM 670 O O . ALA A 1 88 ? 13.445 17.828 -7.035 1 90.5 88 ALA A O 1
ATOM 671 N N . VAL A 1 89 ? 15.117 17.422 -5.66 1 90.5 89 VAL A N 1
ATOM 672 C CA . VAL A 1 89 ? 14.859 16 -5.488 1 90.5 89 VAL A CA 1
ATOM 673 C C . VAL A 1 89 ? 15.031 15.609 -4.023 1 90.5 89 VAL A C 1
ATOM 675 O O . VAL A 1 89 ? 16.094 15.844 -3.434 1 90.5 89 VAL A O 1
ATOM 678 N N . ALA A 1 90 ? 14.023 15.031 -3.504 1 86.94 90 ALA A N 1
ATOM 679 C CA . ALA A 1 90 ? 14.039 14.602 -2.107 1 86.94 90 ALA A CA 1
ATOM 680 C C . ALA A 1 90 ? 14.242 15.789 -1.169 1 86.94 90 ALA A C 1
ATOM 682 O O . ALA A 1 90 ? 15.031 15.711 -0.226 1 86.94 90 ALA A O 1
ATOM 683 N N . GLY A 1 91 ? 13.727 16.906 -1.563 1 78.06 91 GLY A N 1
ATOM 684 C CA . GLY A 1 91 ? 13.672 18.062 -0.679 1 78.06 91 GLY A CA 1
ATOM 685 C C . GLY A 1 91 ? 14.898 18.953 -0.786 1 78.06 91 GLY A C 1
ATOM 686 O O . GLY A 1 91 ? 15.023 19.922 -0.049 1 78.06 91 GLY A O 1
ATOM 687 N N . ARG A 1 92 ? 15.836 18.625 -1.607 1 83.75 92 ARG A N 1
ATOM 688 C CA . ARG A 1 92 ? 17.062 19.406 -1.773 1 83.75 92 ARG A CA 1
ATOM 689 C C . ARG A 1 92 ? 17.406 19.562 -3.25 1 83.75 92 ARG A C 1
ATOM 691 O O . ARG A 1 92 ? 17 18.766 -4.086 1 83.75 92 ARG A O 1
ATOM 698 N N . ASP A 1 93 ? 18.078 20.625 -3.441 1 89.56 93 ASP A N 1
ATOM 699 C CA . ASP A 1 93 ? 18.609 20.797 -4.793 1 89.56 93 ASP A CA 1
ATOM 700 C C . ASP A 1 93 ? 19.812 19.875 -5.031 1 89.56 93 ASP A C 1
ATOM 702 O O . ASP A 1 93 ? 20.812 19.953 -4.309 1 89.56 93 ASP A O 1
ATOM 706 N N . ARG A 1 94 ? 19.656 19.016 -5.973 1 90 94 ARG A N 1
ATOM 707 C CA . ARG A 1 94 ? 20.688 18.047 -6.281 1 90 94 ARG A CA 1
ATOM 708 C C . ARG A 1 94 ? 21.047 18.062 -7.766 1 90 94 ARG A C 1
ATOM 710 O O . ARG A 1 94 ? 20.203 18.422 -8.602 1 90 94 ARG A O 1
ATOM 717 N N . GLU A 1 95 ? 22.266 17.781 -7.996 1 91.88 95 GLU A N 1
ATOM 718 C CA . GLU A 1 95 ? 22.641 17.531 -9.391 1 91.88 95 GLU A CA 1
ATOM 719 C C . GLU A 1 95 ? 22.047 16.219 -9.883 1 91.88 95 GLU A C 1
ATOM 721 O O . GLU A 1 95 ? 22.234 15.164 -9.258 1 91.88 95 GLU A O 1
ATOM 726 N N . VAL A 1 96 ? 21.297 16.344 -10.977 1 94.12 96 VAL A N 1
ATOM 727 C CA . VAL A 1 96 ? 20.656 15.125 -11.445 1 94.12 96 VAL A CA 1
ATOM 728 C C . VAL A 1 96 ? 20.859 14.977 -12.953 1 94.12 96 VAL A C 1
ATOM 730 O O . VAL A 1 96 ? 21.188 15.953 -13.641 1 94.12 96 VAL A O 1
ATOM 733 N N . LEU A 1 97 ? 20.859 13.789 -13.43 1 94.25 97 LEU A N 1
ATOM 734 C CA . LEU A 1 97 ? 20.688 13.422 -14.828 1 94.25 97 LEU A CA 1
ATOM 735 C C . LEU A 1 97 ? 19.281 12.859 -15.07 1 94.25 97 LEU A C 1
ATOM 737 O O . LEU A 1 97 ? 18.875 11.891 -14.422 1 94.25 97 LEU A O 1
ATOM 741 N N . ALA A 1 98 ? 18.531 13.484 -15.945 1 96.12 98 ALA A N 1
ATOM 742 C CA . ALA A 1 98 ? 17.156 13.047 -16.156 1 96.12 98 ALA A CA 1
ATOM 743 C C . ALA A 1 98 ? 16.875 12.836 -17.656 1 96.12 98 ALA A C 1
ATOM 745 O O . ALA A 1 98 ? 17.406 13.562 -18.5 1 96.12 98 ALA A O 1
ATOM 746 N N . MET A 1 99 ? 16.125 11.812 -17.953 1 96.25 99 MET A N 1
ATOM 747 C CA . MET A 1 99 ? 15.703 11.477 -19.312 1 96.25 99 MET A CA 1
ATOM 748 C C . MET A 1 99 ? 14.211 11.141 -19.344 1 96.25 99 MET A C 1
ATOM 750 O O . MET A 1 99 ? 13.703 10.484 -18.438 1 96.25 99 MET A O 1
ATOM 754 N N . LEU A 1 100 ? 13.57 11.586 -20.344 1 95.94 100 LEU A N 1
ATOM 755 C CA . LEU A 1 100 ? 12.164 11.258 -20.547 1 95.94 100 LEU A CA 1
ATOM 756 C C . LEU A 1 100 ? 11.977 10.43 -21.812 1 95.94 100 LEU A C 1
ATOM 758 O O . LEU A 1 100 ? 12.359 10.859 -22.906 1 95.94 100 LEU A O 1
ATOM 762 N N . ASP A 1 101 ? 11.453 9.297 -21.656 1 94.12 101 ASP A N 1
ATOM 763 C CA . ASP A 1 101 ? 11.219 8.398 -22.766 1 94.12 101 ASP A CA 1
ATOM 764 C C . ASP A 1 101 ? 9.891 8.719 -23.469 1 94.12 101 ASP A C 1
ATOM 766 O O . ASP A 1 101 ? 9.031 9.383 -22.891 1 94.12 101 ASP A O 1
ATOM 770 N N . ARG A 1 102 ? 9.695 8.25 -24.672 1 91.06 102 ARG A N 1
ATOM 771 C CA . ARG A 1 102 ? 8.484 8.5 -25.438 1 91.06 102 ARG A CA 1
ATOM 772 C C . ARG A 1 102 ? 7.27 7.859 -24.766 1 91.06 102 ARG A C 1
ATOM 774 O O . ARG A 1 102 ? 6.129 8.234 -25.062 1 91.06 102 ARG A O 1
ATOM 781 N N . THR A 1 103 ? 7.492 6.852 -23.953 1 89.44 103 THR A N 1
ATOM 782 C CA . THR A 1 103 ? 6.414 6.223 -23.203 1 89.44 103 THR A CA 1
ATOM 783 C C . THR A 1 103 ? 5.984 7.102 -22.031 1 89.44 103 THR A C 1
ATOM 785 O O . THR A 1 103 ? 5.137 6.707 -21.219 1 89.44 103 THR A O 1
ATOM 788 N N . ASP A 1 104 ? 6.559 8.234 -21.906 1 89.38 104 ASP A N 1
ATOM 789 C CA . ASP A 1 104 ? 6.305 9.188 -20.828 1 89.38 104 ASP A CA 1
ATOM 790 C C . ASP A 1 104 ? 6.855 8.672 -19.5 1 89.38 104 ASP A C 1
ATOM 792 O O . ASP A 1 104 ? 6.34 9.008 -18.438 1 89.38 104 ASP A O 1
ATOM 796 N N . THR A 1 105 ? 7.859 7.801 -19.531 1 93.88 105 THR A N 1
ATOM 797 C CA . THR A 1 105 ? 8.578 7.293 -18.375 1 93.88 105 THR A CA 1
ATOM 798 C C . THR A 1 105 ? 9.836 8.117 -18.109 1 93.88 105 THR A C 1
ATOM 800 O O . THR A 1 105 ? 10.609 8.383 -19.031 1 93.88 105 THR A O 1
ATOM 803 N N . LEU A 1 106 ? 10.008 8.531 -16.875 1 96.19 106 LEU A N 1
ATOM 804 C CA . LEU A 1 106 ? 11.102 9.414 -16.484 1 96.19 106 LEU A CA 1
ATOM 805 C C . LEU A 1 106 ? 12.203 8.633 -15.758 1 96.19 106 LEU A C 1
ATOM 807 O O . LEU A 1 106 ? 11.906 7.785 -14.914 1 96.19 106 LEU A O 1
ATOM 811 N N . LEU A 1 107 ? 13.461 8.82 -16.156 1 97.12 107 LEU A N 1
ATOM 812 C CA . LEU A 1 107 ? 14.633 8.328 -15.43 1 97.12 107 LEU A CA 1
ATOM 813 C C . LEU A 1 107 ? 15.391 9.477 -14.773 1 97.12 107 LEU A C 1
ATOM 815 O O . LEU A 1 107 ? 15.703 10.477 -15.43 1 97.12 107 LEU A O 1
ATOM 819 N N . VAL A 1 108 ? 15.617 9.391 -13.484 1 96.62 108 VAL A N 1
ATOM 820 C CA . VAL A 1 108 ? 16.406 10.383 -12.758 1 96.62 108 VAL A CA 1
ATOM 821 C C . VAL A 1 108 ? 17.578 9.695 -12.055 1 96.62 108 VAL A C 1
ATOM 823 O O . VAL A 1 108 ? 17.375 8.766 -11.266 1 96.62 108 VAL A O 1
ATOM 826 N N . LEU A 1 109 ? 18.75 10.148 -12.305 1 95.06 109 LEU A N 1
ATOM 827 C CA . LEU A 1 109 ? 19.969 9.664 -11.656 1 95.06 109 LEU A CA 1
ATOM 828 C C . LEU A 1 109 ? 20.625 10.773 -10.852 1 95.06 109 LEU A C 1
ATOM 830 O O . LEU A 1 109 ? 20.656 11.93 -11.281 1 95.06 109 LEU A O 1
ATOM 834 N N . THR A 1 110 ? 21.016 10.445 -9.688 1 93.38 110 THR A N 1
ATOM 835 C CA . THR A 1 110 ? 21.953 11.305 -8.961 1 93.38 110 THR A CA 1
ATOM 836 C C . THR A 1 110 ? 23.391 10.836 -9.164 1 93.38 110 THR A C 1
ATOM 838 O O . THR A 1 110 ? 23.844 9.906 -8.492 1 93.38 110 THR A O 1
ATOM 841 N N . PRO A 1 111 ? 24.062 11.523 -10.039 1 86.56 111 PRO A N 1
ATOM 842 C CA . PRO A 1 111 ? 25.375 11.023 -10.445 1 86.56 111 PRO A CA 1
ATOM 843 C C . PRO A 1 111 ? 26.422 11.172 -9.344 1 86.56 111 PRO A C 1
ATOM 845 O O . PRO A 1 111 ? 26.328 12.062 -8.5 1 86.56 111 PRO A O 1
ATOM 848 N N . HIS A 1 112 ? 27.281 10.133 -9.328 1 81.38 112 HIS A N 1
ATOM 849 C CA . HIS A 1 112 ? 28.531 10.312 -8.586 1 81.38 112 HIS A CA 1
ATOM 850 C C . HIS A 1 112 ? 29.391 11.391 -9.219 1 81.38 112 HIS A C 1
ATOM 852 O O . HIS A 1 112 ? 29.25 11.695 -10.406 1 81.38 112 HIS A O 1
ATOM 858 N N . PRO A 1 113 ? 30.062 12 -8.383 1 73.19 113 PRO A N 1
ATOM 859 C CA . PRO A 1 113 ? 30.828 13.164 -8.836 1 73.19 113 PRO A CA 1
ATOM 860 C C . PRO A 1 113 ? 31.688 12.852 -10.062 1 73.19 113 PRO A C 1
ATOM 862 O O . PRO A 1 113 ? 32.188 13.773 -10.719 1 73.19 113 PRO A O 1
ATOM 865 N N . VAL A 1 114 ? 31.672 11.719 -10.508 1 69.56 114 VAL A N 1
ATOM 866 C CA . VAL A 1 114 ? 32.469 11.461 -11.719 1 69.56 114 VAL A CA 1
ATOM 867 C C . VAL A 1 114 ? 31.594 11.727 -12.953 1 69.56 114 VAL A C 1
ATOM 869 O O . VAL A 1 114 ? 30.438 11.32 -13.008 1 69.56 114 VAL A O 1
ATOM 872 N N . PRO A 1 115 ? 32.156 12.484 -13.828 1 72.25 115 PRO A N 1
ATOM 873 C CA . PRO A 1 115 ? 31.391 12.828 -15.031 1 72.25 115 PRO A CA 1
ATOM 874 C C . PRO A 1 115 ? 31.047 11.609 -15.875 1 72.25 115 PRO A C 1
ATOM 876 O O . PRO A 1 115 ? 31.859 10.688 -16 1 72.25 115 PRO A O 1
ATOM 879 N N . VAL A 1 116 ? 29.875 11.609 -16.359 1 76.94 116 VAL A N 1
ATOM 880 C CA . VAL A 1 116 ? 29.406 10.562 -17.266 1 76.94 116 VAL A CA 1
ATOM 881 C C . VAL A 1 116 ? 29.688 10.953 -18.703 1 76.94 116 VAL A C 1
ATOM 883 O O . VAL A 1 116 ? 29.375 12.07 -19.125 1 76.94 116 VAL A O 1
ATOM 886 N N . LYS A 1 117 ? 30.406 10.109 -19.438 1 77.62 117 LYS A N 1
ATOM 887 C CA . LYS A 1 117 ? 30.719 10.359 -20.844 1 77.62 117 LYS A CA 1
ATOM 888 C C . LYS A 1 117 ? 29.438 10.445 -21.688 1 77.62 117 LYS A C 1
ATOM 890 O O . LYS A 1 117 ? 28.469 9.727 -21.422 1 77.62 117 LYS A O 1
ATOM 895 N N . THR A 1 118 ? 29.453 11.195 -22.688 1 77 118 THR A N 1
ATOM 896 C CA . THR A 1 118 ? 28.312 11.383 -23.578 1 77 118 THR A CA 1
ATOM 897 C C . THR A 1 118 ? 27.906 10.055 -24.219 1 77 118 THR A C 1
ATOM 899 O O . THR A 1 118 ? 26.719 9.75 -24.328 1 77 118 THR A O 1
ATOM 902 N N . ALA A 1 119 ? 28.922 9.297 -24.75 1 75.69 119 ALA A N 1
ATOM 903 C CA . ALA A 1 119 ? 28.625 8.008 -25.375 1 75.69 119 ALA A CA 1
ATOM 904 C C . ALA A 1 119 ? 27.891 7.078 -24.422 1 75.69 119 ALA A C 1
ATOM 906 O O . ALA A 1 119 ? 27 6.324 -24.828 1 75.69 119 ALA A O 1
ATOM 907 N N . SER A 1 120 ? 28.25 7.242 -23.234 1 87.44 120 SER A N 1
ATOM 908 C CA . SER A 1 120 ? 27.578 6.438 -22.203 1 87.44 120 SER A CA 1
ATOM 909 C C . SER A 1 120 ? 26.141 6.875 -22.016 1 87.44 120 SER A C 1
ATOM 911 O O . SER A 1 120 ? 25.25 6.039 -21.828 1 87.44 120 SER A O 1
ATOM 913 N N . LEU A 1 121 ? 25.938 8.133 -22.25 1 88.81 121 LEU A N 1
ATOM 914 C CA . LEU A 1 121 ? 24.594 8.664 -22.047 1 88.81 121 LEU A CA 1
ATOM 915 C C . LEU A 1 121 ? 23.656 8.195 -23.156 1 88.81 121 LEU A C 1
ATOM 917 O O . LEU A 1 121 ? 22.5 7.863 -22.906 1 88.81 121 LEU A O 1
ATOM 921 N N . GLU A 1 122 ? 24.172 8.18 -24.344 1 88.5 122 GLU A N 1
ATOM 922 C CA . GLU A 1 122 ? 23.359 7.707 -25.469 1 88.5 122 GLU A CA 1
ATOM 923 C C . GLU A 1 122 ? 23 6.234 -25.297 1 88.5 122 GLU A C 1
ATOM 925 O O . GLU A 1 122 ? 21.875 5.828 -25.609 1 88.5 122 GLU A O 1
ATOM 930 N N . LEU A 1 123 ? 23.953 5.527 -24.875 1 90.19 123 LEU A N 1
ATOM 931 C CA . LEU A 1 123 ? 23.703 4.109 -24.641 1 90.19 123 LEU A CA 1
ATOM 932 C C . LEU A 1 123 ? 22.688 3.914 -23.516 1 90.19 123 LEU A C 1
ATOM 934 O O . LEU A 1 123 ? 21.766 3.09 -23.625 1 90.19 123 LEU A O 1
ATOM 938 N N . ILE A 1 124 ? 22.844 4.668 -22.516 1 92.62 124 ILE A N 1
ATOM 939 C CA . ILE A 1 124 ? 21.922 4.586 -21.375 1 92.62 124 ILE A CA 1
ATOM 940 C C . ILE A 1 124 ? 20.516 4.961 -21.828 1 92.62 124 ILE A C 1
ATOM 942 O O . ILE A 1 124 ? 19.547 4.316 -21.438 1 92.62 124 ILE A O 1
ATOM 946 N N . GLN A 1 125 ? 20.438 5.91 -22.641 1 93 125 GLN A N 1
ATOM 947 C CA . GLN A 1 125 ? 19.141 6.328 -23.156 1 93 125 GLN A CA 1
ATOM 948 C C . GLN A 1 125 ? 18.484 5.203 -23.953 1 93 125 GLN A C 1
ATOM 950 O O . GLN A 1 125 ? 17.266 4.977 -23.828 1 93 125 GLN A O 1
ATOM 955 N N . ALA A 1 126 ? 19.266 4.543 -24.734 1 91.5 126 ALA A N 1
ATOM 956 C CA . ALA A 1 126 ? 18.75 3.43 -25.531 1 91.5 126 ALA A CA 1
ATOM 957 C C . ALA A 1 126 ? 18.312 2.273 -24.641 1 91.5 126 ALA A C 1
ATOM 959 O O . ALA A 1 126 ? 17.25 1.686 -24.844 1 91.5 126 ALA A O 1
ATOM 960 N N . LEU A 1 127 ? 19.141 2.006 -23.688 1 92.88 127 LEU A N 1
ATOM 961 C CA . LEU A 1 127 ? 18.812 0.946 -22.75 1 92.88 127 LEU A CA 1
ATOM 962 C C . LEU A 1 127 ? 17.562 1.291 -21.953 1 92.88 127 LEU A C 1
ATOM 964 O O . LEU A 1 127 ? 16.703 0.426 -21.734 1 92.88 127 LEU A O 1
ATOM 968 N N . PHE A 1 128 ? 17.469 2.539 -21.609 1 95.38 128 PHE A N 1
ATOM 969 C CA . PHE A 1 128 ? 16.297 2.994 -20.844 1 95.38 128 PHE A CA 1
ATOM 970 C C . PHE A 1 128 ? 15.039 2.924 -21.703 1 95.38 128 PHE A C 1
ATOM 972 O O . PHE A 1 128 ? 13.961 2.598 -21.188 1 95.38 128 PHE A O 1
ATOM 979 N N . ALA A 1 129 ? 15.148 3.184 -22.953 1 92.38 129 ALA A N 1
ATOM 980 C CA . ALA A 1 129 ? 14.008 3.096 -23.859 1 92.38 129 ALA A CA 1
ATOM 981 C C . ALA A 1 129 ? 13.43 1.683 -23.875 1 92.38 129 ALA A C 1
ATOM 983 O O . ALA A 1 129 ? 12.211 1.502 -23.844 1 92.38 129 ALA A O 1
ATOM 984 N N . VAL A 1 130 ? 14.297 0.728 -23.906 1 91.94 130 VAL A N 1
ATOM 985 C CA . VAL A 1 130 ? 13.859 -0.665 -23.891 1 91.94 130 VAL A CA 1
ATOM 986 C C . VAL A 1 130 ? 13.219 -1.004 -22.547 1 91.94 130 VAL A C 1
ATOM 988 O O . VAL A 1 130 ? 12.172 -1.649 -22.5 1 91.94 130 VAL A O 1
ATOM 991 N N . THR A 1 131 ? 13.836 -0.528 -21.516 1 93.25 131 THR A N 1
ATOM 992 C CA . THR A 1 131 ? 13.312 -0.778 -20.172 1 93.25 131 THR A CA 1
ATOM 993 C C . THR A 1 131 ? 11.945 -0.134 -20 1 93.25 131 THR A C 1
ATOM 995 O O . THR A 1 131 ? 11.023 -0.762 -19.484 1 93.25 131 THR A O 1
ATOM 998 N N . ALA A 1 132 ? 11.836 1.105 -20.453 1 93.38 132 ALA A N 1
ATOM 999 C CA . ALA A 1 132 ? 10.562 1.816 -20.375 1 93.38 132 ALA A CA 1
ATOM 1000 C C . ALA A 1 132 ? 9.469 1.078 -21.141 1 93.38 132 ALA A C 1
ATOM 1002 O O . ALA A 1 132 ? 8.344 0.944 -20.672 1 93.38 132 ALA A O 1
ATOM 1003 N N . THR A 1 133 ? 9.852 0.594 -22.297 1 89.56 133 THR A N 1
ATOM 1004 C CA . THR A 1 133 ? 8.922 -0.194 -23.094 1 89.56 133 THR A CA 1
ATOM 1005 C C . THR A 1 133 ? 8.547 -1.487 -22.375 1 89.56 133 THR A C 1
ATOM 1007 O O . THR A 1 133 ? 7.387 -1.901 -22.391 1 89.56 133 THR A O 1
ATOM 1010 N N . GLY A 1 134 ? 9.539 -2.08 -21.812 1 88.62 134 GLY A N 1
ATOM 1011 C CA . GLY A 1 134 ? 9.281 -3.279 -21.016 1 88.62 134 GLY A CA 1
ATOM 1012 C C . GLY A 1 134 ? 8.305 -3.051 -19.891 1 88.62 134 GLY A C 1
ATOM 1013 O O . GLY A 1 134 ? 7.41 -3.869 -19.656 1 88.62 134 GLY A O 1
ATOM 1014 N N . ILE A 1 135 ? 8.453 -1.942 -19.172 1 89.25 135 ILE A N 1
ATOM 1015 C CA . ILE A 1 135 ? 7.535 -1.58 -18.094 1 89.25 135 ILE A CA 1
ATOM 1016 C C . ILE A 1 135 ? 6.121 -1.438 -18.641 1 89.25 135 ILE A C 1
ATOM 1018 O O . ILE A 1 135 ? 5.172 -2.004 -18.094 1 89.25 135 ILE A O 1
ATOM 1022 N N . GLN A 1 136 ? 5.992 -0.75 -19.75 1 85.81 136 GLN A N 1
ATOM 1023 C CA . GLN A 1 136 ? 4.691 -0.525 -20.375 1 85.81 136 GLN A CA 1
ATOM 1024 C C . GLN A 1 136 ? 4.027 -1.846 -20.75 1 85.81 136 GLN A C 1
ATOM 1026 O O . GLN A 1 136 ? 2.834 -2.037 -20.531 1 85.81 136 GLN A O 1
ATOM 1031 N N . LEU A 1 137 ? 4.82 -2.771 -21.312 1 83.25 137 LEU A N 1
ATOM 1032 C CA . LEU A 1 137 ? 4.289 -4.059 -21.75 1 83.25 137 LEU A CA 1
ATOM 1033 C C . LEU A 1 137 ? 3.834 -4.891 -20.562 1 83.25 137 LEU A C 1
ATOM 1035 O O . LEU A 1 137 ? 2.789 -5.543 -20.609 1 83.25 137 LEU A O 1
ATOM 1039 N N . GLN A 1 138 ? 4.586 -4.797 -19.562 1 82.88 138 GLN A N 1
ATOM 1040 C CA . GLN A 1 138 ? 4.223 -5.551 -18.359 1 82.88 138 GLN A CA 1
ATOM 1041 C C . GLN A 1 138 ? 2.951 -5 -17.719 1 82.88 138 GLN A C 1
ATOM 1043 O O . GLN A 1 138 ? 2.086 -5.766 -17.297 1 82.88 138 GLN A O 1
ATOM 1048 N N . VAL A 1 139 ? 2.859 -3.77 -17.703 1 84 139 VAL A N 1
ATOM 1049 C CA . VAL A 1 139 ? 1.688 -3.125 -17.125 1 84 139 VAL A CA 1
ATOM 1050 C C . VAL A 1 139 ? 0.458 -3.41 -17.969 1 84 139 VAL A C 1
ATOM 1052 O O . VAL A 1 139 ? -0.618 -3.705 -17.453 1 84 139 VAL A O 1
ATOM 1055 N N . ARG A 1 140 ? 0.64 -3.344 -19.234 1 77.56 140 ARG A N 1
ATOM 1056 C CA . ARG A 1 140 ? -0.459 -3.584 -20.172 1 77.56 140 ARG A CA 1
ATOM 1057 C C . ARG A 1 140 ? -0.994 -5.004 -20.016 1 77.56 140 ARG A C 1
ATOM 1059 O O . ARG A 1 140 ? -2.193 -5.242 -20.188 1 77.56 140 ARG A O 1
ATOM 1066 N N . ASN A 1 141 ? -0.094 -5.891 -19.75 1 80.94 141 ASN A N 1
ATOM 1067 C CA . ASN A 1 141 ? -0.52 -7.277 -19.562 1 80.94 141 ASN A CA 1
ATOM 1068 C C . ASN A 1 141 ?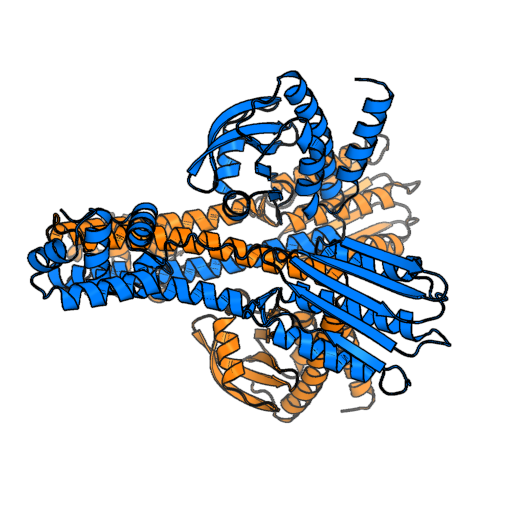 -1.4 -7.438 -18.328 1 80.94 141 ASN A C 1
ATOM 1070 O O . ASN A 1 141 ? -2.215 -8.359 -18.266 1 80.94 141 ASN A O 1
ATOM 1074 N N . ALA A 1 142 ? -1.258 -6.582 -17.391 1 82.62 142 ALA A N 1
ATOM 1075 C CA . ALA A 1 142 ? -2.09 -6.535 -16.188 1 82.62 142 ALA A CA 1
ATOM 1076 C C . ALA A 1 142 ? -2.248 -7.922 -15.578 1 82.62 142 ALA A C 1
ATOM 1078 O O . ALA A 1 142 ? -3.369 -8.375 -15.328 1 82.62 142 ALA A O 1
ATOM 1079 N N . SER A 1 143 ? -1.099 -8.547 -15.297 1 84.12 143 SER A N 1
ATOM 1080 C CA . SER A 1 143 ? -1.161 -9.859 -14.664 1 84.12 143 SER A CA 1
ATOM 1081 C C . SER A 1 143 ? -1.836 -9.781 -13.297 1 84.12 143 SER A C 1
ATOM 1083 O O . SER A 1 143 ? -1.853 -8.719 -12.664 1 84.12 143 SER A O 1
ATOM 1085 N N . PRO A 1 144 ? -2.422 -10.906 -12.867 1 79.94 144 PRO A N 1
ATOM 1086 C CA . PRO A 1 144 ? -3.047 -10.906 -11.539 1 79.94 144 PRO A CA 1
ATOM 1087 C C . PRO A 1 144 ? -2.082 -10.5 -10.43 1 79.94 144 PRO A C 1
ATOM 1089 O O . PRO A 1 144 ? -2.465 -9.766 -9.516 1 79.94 144 PRO A O 1
ATOM 1092 N N . ALA A 1 145 ? -0.875 -10.914 -10.508 1 77.62 145 ALA A N 1
ATOM 1093 C CA . ALA A 1 145 ? 0.127 -10.57 -9.5 1 77.62 145 ALA A CA 1
ATOM 1094 C C . ALA A 1 145 ? 0.39 -9.062 -9.492 1 77.62 145 ALA A C 1
ATOM 1096 O O . ALA A 1 145 ? 0.433 -8.445 -8.422 1 77.62 145 ALA A O 1
ATOM 1097 N N . TYR A 1 146 ? 0.481 -8.477 -10.648 1 82.62 146 TYR A N 1
ATOM 1098 C CA . TYR A 1 146 ? 0.682 -7.039 -10.766 1 82.62 146 TYR A CA 1
ATOM 1099 C C . TYR A 1 146 ? -0.517 -6.273 -10.219 1 82.62 146 TYR A C 1
ATOM 1101 O O . TYR A 1 146 ? -0.354 -5.297 -9.484 1 82.62 146 TYR A O 1
ATOM 1109 N N . LEU A 1 147 ? -1.667 -6.738 -10.594 1 84.75 147 LEU A N 1
ATOM 1110 C CA . LEU A 1 147 ? -2.887 -6.055 -10.18 1 84.75 147 LEU A CA 1
ATOM 1111 C C . LEU A 1 147 ? -3.059 -6.105 -8.672 1 84.75 147 LEU A C 1
ATOM 1113 O O . LEU A 1 147 ? -3.461 -5.117 -8.047 1 84.75 147 LEU A O 1
ATOM 1117 N N . ALA A 1 148 ? -2.744 -7.227 -8.133 1 82.62 148 ALA A N 1
ATOM 1118 C CA . ALA A 1 148 ? -2.859 -7.395 -6.684 1 82.62 148 ALA A CA 1
ATOM 1119 C C . ALA A 1 148 ? -1.921 -6.441 -5.945 1 82.62 148 ALA A C 1
ATOM 1121 O O . ALA A 1 148 ? -2.328 -5.77 -4.996 1 82.62 148 ALA A O 1
ATOM 1122 N N . GLU A 1 149 ? -0.711 -6.359 -6.383 1 82.56 149 GLU A N 1
ATOM 1123 C CA . GLU A 1 149 ? 0.288 -5.488 -5.773 1 82.56 149 GLU A CA 1
ATOM 1124 C C . GLU A 1 149 ? -0.087 -4.016 -5.941 1 82.56 149 GLU A C 1
ATOM 1126 O O . GLU A 1 149 ? 0.027 -3.23 -5 1 82.56 149 GLU A O 1
ATOM 1131 N N . SER A 1 150 ? -0.474 -3.693 -7.105 1 83.75 150 SER A N 1
ATOM 1132 C CA . SER A 1 150 ? -0.851 -2.316 -7.398 1 83.75 150 SER A CA 1
ATOM 1133 C C . SER A 1 150 ? -2.055 -1.882 -6.57 1 83.75 150 SER A C 1
ATOM 1135 O O . SER A 1 150 ? -2.066 -0.785 -6.008 1 83.75 150 SER A O 1
ATOM 1137 N N . ARG A 1 151 ? -2.988 -2.701 -6.469 1 82.81 151 ARG A N 1
ATOM 1138 C CA . ARG A 1 151 ? -4.188 -2.393 -5.699 1 82.81 151 ARG A CA 1
ATOM 1139 C C . ARG A 1 151 ? -3.863 -2.232 -4.219 1 82.81 151 ARG A C 1
ATOM 1141 O O . ARG A 1 151 ? -4.363 -1.315 -3.564 1 82.81 151 ARG A O 1
ATOM 1148 N N . ALA A 1 152 ? -3.059 -3.146 -3.725 1 83.25 152 ALA A N 1
ATOM 1149 C CA . ALA A 1 152 ? -2.662 -3.074 -2.322 1 83.25 152 ALA A CA 1
ATOM 1150 C C . ALA A 1 152 ? -1.961 -1.754 -2.016 1 83.25 152 ALA A C 1
ATOM 1152 O O . ALA A 1 152 ? -2.273 -1.094 -1.022 1 83.25 152 ALA A O 1
ATOM 1153 N N . ALA A 1 153 ? -1.072 -1.381 -2.875 1 84.69 153 ALA A N 1
ATOM 1154 C CA . ALA A 1 153 ? -0.317 -0.144 -2.691 1 84.69 153 ALA A CA 1
ATOM 1155 C C . ALA A 1 153 ? -1.22 1.077 -2.84 1 84.69 153 ALA A C 1
ATOM 1157 O O . ALA A 1 153 ? -1.187 1.986 -2.008 1 84.69 153 ALA A O 1
ATOM 1158 N N . SER A 1 154 ? -2.053 1.132 -3.801 1 83.25 154 SER A N 1
ATOM 1159 C CA . SER A 1 154 ? -2.92 2.271 -4.086 1 83.25 154 SER A CA 1
ATOM 1160 C C . SER A 1 154 ? -3.953 2.469 -2.984 1 83.25 154 SER A C 1
ATOM 1162 O O . SER A 1 154 ? -4.164 3.59 -2.518 1 83.25 154 SER A O 1
ATOM 1164 N N . SER A 1 155 ? -4.551 1.426 -2.592 1 80.31 155 SER A N 1
ATOM 1165 C CA . SER A 1 155 ? -5.559 1.496 -1.539 1 80.31 155 SER A CA 1
ATOM 1166 C C . SER A 1 155 ? -4.957 1.985 -0.227 1 80.31 155 SER A C 1
ATOM 1168 O O . SER A 1 155 ? -5.555 2.811 0.467 1 80.31 155 SER A O 1
ATOM 1170 N N . GLU A 1 156 ? -3.809 1.435 0.036 1 83.38 156 GLU A N 1
ATOM 1171 C CA . GLU A 1 156 ? -3.16 1.845 1.278 1 83.38 156 GLU A CA 1
ATOM 1172 C C . GLU A 1 156 ? -2.727 3.307 1.218 1 83.38 156 GLU A C 1
ATOM 1174 O O . GLU A 1 156 ? -2.842 4.035 2.207 1 83.38 156 GLU A O 1
ATOM 1179 N N . ARG A 1 157 ? -2.24 3.691 0.123 1 83.5 157 ARG A N 1
ATOM 1180 C CA . ARG A 1 157 ? -1.867 5.09 -0.056 1 83.5 157 ARG A CA 1
ATOM 1181 C C . ARG A 1 157 ? -3.068 6.008 0.147 1 83.5 157 ARG A C 1
ATOM 1183 O O . ARG A 1 157 ? -2.99 6.984 0.894 1 83.5 157 ARG A O 1
ATOM 1190 N N . ALA A 1 158 ? -4.164 5.738 -0.481 1 80.62 158 ALA A N 1
ATOM 1191 C CA . ALA A 1 158 ? -5.371 6.555 -0.379 1 80.62 158 ALA A CA 1
ATOM 1192 C C . ALA A 1 158 ? -5.855 6.637 1.064 1 80.62 158 ALA A C 1
ATOM 1194 O O . ALA A 1 158 ? -6.199 7.715 1.55 1 80.62 158 ALA A O 1
ATOM 1195 N N . ARG A 1 159 ? -5.844 5.582 1.666 1 81.12 159 ARG A N 1
ATOM 1196 C CA . ARG A 1 159 ? -6.305 5.52 3.051 1 81.12 159 ARG A CA 1
ATOM 1197 C C . ARG A 1 159 ? -5.391 6.328 3.965 1 81.12 159 ARG A C 1
ATOM 1199 O O . ARG A 1 159 ? -5.863 7.09 4.812 1 81.12 159 ARG A O 1
ATOM 1206 N N . THR A 1 160 ? -4.055 6.098 3.809 1 83.94 160 THR A N 1
ATOM 1207 C CA . THR A 1 160 ? -3.082 6.781 4.652 1 83.94 160 THR A CA 1
ATOM 1208 C C . THR A 1 160 ? -3.133 8.289 4.422 1 83.94 160 THR A C 1
ATOM 1210 O O . THR A 1 160 ? -3.072 9.07 5.375 1 83.94 160 THR A O 1
ATOM 1213 N N . VAL A 1 161 ? -3.277 8.641 3.201 1 85.19 161 VAL A N 1
ATOM 1214 C CA . VAL A 1 161 ? -3.393 10.062 2.877 1 85.19 161 VAL A CA 1
ATOM 1215 C C . VAL A 1 161 ? -4.625 10.648 3.561 1 85.19 161 VAL A C 1
ATOM 1217 O O . VAL A 1 161 ? -4.547 11.711 4.188 1 85.19 161 VAL A O 1
ATOM 1220 N N . ALA A 1 162 ? -5.734 9.984 3.488 1 81.94 162 ALA A N 1
ATOM 1221 C CA . ALA A 1 162 ? -6.973 10.453 4.109 1 81.94 162 ALA A CA 1
ATOM 1222 C C . ALA A 1 162 ? -6.82 10.562 5.621 1 81.94 162 ALA A C 1
ATOM 1224 O O . ALA A 1 162 ? -7.207 11.57 6.219 1 81.94 162 ALA A O 1
ATOM 1225 N N . GLU A 1 163 ? -6.262 9.602 6.176 1 82 163 GLU A N 1
ATOM 1226 C CA . GLU A 1 163 ? -6.09 9.57 7.625 1 82 163 GLU A CA 1
ATOM 1227 C C . GLU A 1 163 ? -5.18 10.703 8.102 1 82 163 GLU A C 1
ATOM 1229 O O . GLU A 1 163 ? -5.516 11.422 9.039 1 82 163 GLU A O 1
ATOM 1234 N N . MET A 1 164 ? -4.027 10.82 7.379 1 84.31 164 MET A N 1
ATOM 1235 C CA . MET A 1 164 ? -3.049 11.82 7.781 1 84.31 164 MET A CA 1
ATOM 1236 C C . MET A 1 164 ? -3.576 13.234 7.523 1 84.31 164 MET A C 1
ATOM 1238 O O . MET A 1 164 ? -3.314 14.148 8.305 1 84.31 164 MET A O 1
ATOM 1242 N N . THR A 1 165 ? -4.289 13.383 6.5 1 85 165 THR A N 1
ATOM 1243 C CA . THR A 1 165 ? -4.879 14.672 6.172 1 85 165 THR A CA 1
ATOM 1244 C C . THR A 1 165 ? -5.926 15.07 7.211 1 85 165 THR A C 1
ATOM 1246 O O . THR A 1 165 ? -5.992 16.234 7.613 1 85 165 THR A O 1
ATOM 1249 N N . GLU A 1 166 ? -6.68 14.141 7.641 1 81.69 166 GLU A N 1
ATOM 1250 C CA . GLU A 1 166 ? -7.695 14.422 8.648 1 81.69 166 GLU A CA 1
ATOM 1251 C C . GLU A 1 166 ? -7.066 14.898 9.953 1 81.69 166 GLU A C 1
ATOM 1253 O O . GLU A 1 166 ? -7.547 15.844 10.57 1 81.69 166 GLU A O 1
ATOM 1258 N N . VAL A 1 167 ? -6.023 14.289 10.305 1 83.56 167 VAL A N 1
ATOM 1259 C CA . VAL A 1 167 ? -5.332 14.656 11.531 1 83.56 167 VAL A CA 1
ATOM 1260 C C . VAL A 1 167 ? -4.734 16.062 11.391 1 83.56 167 VAL A C 1
ATOM 1262 O O . VAL A 1 167 ? -4.844 16.875 12.297 1 83.56 167 VAL A O 1
ATOM 1265 N N . HIS A 1 168 ? -4.102 16.359 10.281 1 88 168 HIS A N 1
ATOM 1266 C CA . HIS A 1 168 ? -3.479 17.641 10.031 1 88 168 HIS A CA 1
ATOM 1267 C C . HIS A 1 168 ? -4.523 18.75 9.961 1 88 168 HIS A C 1
ATOM 1269 O O . HIS A 1 168 ? -4.348 19.812 10.57 1 88 168 HIS A O 1
ATOM 1275 N N . ALA A 1 169 ? -5.605 18.391 9.336 1 86.5 169 ALA A N 1
ATOM 1276 C CA . ALA A 1 169 ? -6.68 19.359 9.211 1 86.5 169 ALA A CA 1
ATOM 1277 C C . ALA A 1 169 ? -7.281 19.703 10.57 1 86.5 169 ALA A C 1
ATOM 1279 O O . ALA A 1 169 ? -7.547 20.859 10.875 1 86.5 169 ALA A O 1
ATOM 1280 N N . ALA A 1 170 ? -7.5 18.703 11.344 1 85.25 170 ALA A N 1
ATOM 1281 C CA . ALA A 1 170 ? -8.055 18.906 12.68 1 85.25 170 ALA A CA 1
ATOM 1282 C C . ALA A 1 170 ? -7.156 19.828 13.508 1 85.25 170 ALA A C 1
ATOM 1284 O O . ALA A 1 170 ? -7.645 20.703 14.219 1 85.25 170 ALA A O 1
ATOM 1285 N N . THR A 1 171 ? -5.891 19.641 13.383 1 88.81 171 THR A N 1
ATOM 1286 C CA . THR A 1 171 ? -4.926 20.453 14.102 1 88.81 171 THR A CA 1
ATOM 1287 C C . THR A 1 171 ? -4.977 21.906 13.625 1 88.81 171 THR A C 1
ATOM 1289 O O . THR A 1 171 ? -5.059 22.828 14.438 1 88.81 171 THR A O 1
ATOM 1292 N N . LEU A 1 172 ? -4.934 22.078 12.359 1 89.75 172 LEU A N 1
ATOM 1293 C CA . LEU A 1 172 ? -4.949 23.422 11.789 1 89.75 172 LEU A CA 1
ATOM 1294 C C . LEU A 1 172 ? -6.262 24.125 12.102 1 89.75 172 LEU A C 1
ATOM 1296 O O . LEU A 1 172 ? -6.266 25.328 12.391 1 89.75 172 LEU A O 1
ATOM 1300 N N . GLU A 1 173 ? -7.324 23.406 12.086 1 86.62 173 GLU A N 1
ATOM 1301 C CA . GLU A 1 173 ? -8.625 23.984 12.398 1 86.62 173 GLU A CA 1
ATOM 1302 C C . GLU A 1 173 ? -8.695 24.438 13.859 1 86.62 173 GLU A C 1
ATOM 1304 O O . GLU A 1 173 ? -9.242 25.484 14.164 1 86.62 173 GLU A O 1
ATOM 1309 N N . THR A 1 174 ? -8.164 23.656 14.711 1 87.81 174 THR A N 1
ATOM 1310 C CA . THR A 1 174 ? -8.102 24.016 16.125 1 87.81 174 THR A CA 1
ATOM 1311 C C . THR A 1 174 ? -7.277 25.281 16.328 1 87.81 174 THR A C 1
ATOM 1313 O O . THR A 1 174 ? -7.684 26.188 17.062 1 87.81 174 THR A O 1
ATOM 1316 N N . MET A 1 175 ? -6.191 25.359 15.68 1 90.31 175 MET A N 1
ATOM 1317 C CA . MET A 1 175 ? -5.332 26.531 15.766 1 90.31 175 MET A CA 1
ATOM 1318 C C . MET A 1 175 ? -6.039 27.766 15.211 1 90.31 175 MET A C 1
ATOM 1320 O O . MET A 1 175 ? -6.004 28.844 15.812 1 90.31 175 MET A O 1
ATOM 1324 N N . LEU A 1 176 ? -6.695 27.578 14.125 1 88.31 176 LEU A N 1
ATOM 1325 C CA . LEU A 1 176 ? -7.395 28.703 13.5 1 88.31 176 LEU A CA 1
ATOM 1326 C C . LEU A 1 176 ? -8.539 29.188 14.383 1 88.31 176 LEU A C 1
ATOM 1328 O O . LEU A 1 176 ? -8.773 30.406 14.477 1 88.31 176 LEU A O 1
ATOM 1332 N N . ALA A 1 177 ? -9.18 28.219 14.938 1 87.06 177 ALA A N 1
ATOM 1333 C CA . ALA A 1 177 ? -10.258 28.609 15.859 1 87.06 177 ALA A CA 1
ATOM 1334 C C . ALA A 1 177 ? -9.727 29.484 16.984 1 87.06 177 ALA A C 1
ATOM 1336 O O . ALA A 1 177 ? -10.359 30.484 17.359 1 87.06 177 ALA A O 1
ATOM 1337 N N . THR A 1 178 ? -8.602 29.156 17.5 1 90.31 178 THR A N 1
ATOM 1338 C CA . THR A 1 178 ? -7.965 29.906 18.578 1 90.31 178 THR A CA 1
ATOM 1339 C C . THR A 1 178 ? -7.512 31.281 18.078 1 90.31 178 THR A C 1
ATOM 1341 O O . THR A 1 178 ? -7.75 32.281 18.734 1 90.31 178 THR A O 1
ATOM 1344 N N . LEU A 1 179 ? -6.945 31.375 16.922 1 90 179 LEU A N 1
ATOM 1345 C CA . LEU A 1 179 ? -6.359 32.594 16.375 1 90 179 LEU A CA 1
ATOM 1346 C C . LEU A 1 179 ? -7.445 33.562 15.883 1 90 179 LEU A C 1
ATOM 1348 O O . LEU A 1 179 ? -7.227 34.781 15.812 1 90 179 LEU A O 1
ATOM 1352 N N . ARG A 1 180 ? -8.547 33 15.625 1 87.12 180 ARG A N 1
ATOM 1353 C CA . ARG A 1 180 ? -9.641 33.812 15.125 1 87.12 180 ARG A CA 1
ATOM 1354 C C . ARG A 1 180 ? -10.594 34.219 16.25 1 87.12 180 ARG A C 1
ATOM 1356 O O . ARG A 1 180 ? -11.492 35.031 16.047 1 87.12 180 ARG A O 1
ATOM 1363 N N . SER A 1 181 ? -10.367 33.594 17.375 1 88.12 181 SER A N 1
ATOM 1364 C CA . SER A 1 181 ? -11.297 33.812 18.484 1 88.12 181 SER A CA 1
ATOM 1365 C C . SER A 1 181 ? -11.32 35.281 18.906 1 88.12 181 SER A C 1
ATOM 1367 O O . SER A 1 181 ? -10.281 35.844 19.234 1 88.12 181 SER A O 1
ATOM 1369 N N . ALA A 1 182 ? -12.453 35.875 19 1 86.44 182 ALA A N 1
ATOM 1370 C CA . ALA A 1 182 ? -12.609 37.281 19.438 1 86.44 182 ALA A CA 1
ATOM 1371 C C . ALA A 1 182 ? -12.531 37.375 20.969 1 86.44 182 ALA A C 1
ATOM 1373 O O . ALA A 1 182 ? -12.281 38.438 21.516 1 86.44 182 ALA A O 1
ATOM 1374 N N . ASP A 1 183 ? -12.75 36.312 21.609 1 90.56 183 ASP A N 1
ATOM 1375 C CA . ASP A 1 183 ? -12.766 36.281 23.062 1 90.56 183 ASP A CA 1
ATOM 1376 C C . ASP A 1 183 ? -11.344 36.281 23.625 1 90.56 183 ASP A C 1
ATOM 1378 O O . ASP A 1 183 ? -11.141 36.5 24.828 1 90.56 183 ASP A O 1
ATOM 1382 N N . LEU A 1 184 ? -10.391 36.094 22.75 1 91 184 LEU A N 1
ATOM 1383 C CA . LEU A 1 184 ? -9 36.062 23.188 1 91 184 LEU A CA 1
ATOM 1384 C C . LEU A 1 184 ? -8.266 37.344 22.75 1 91 184 LEU A C 1
ATOM 1386 O O . LEU A 1 184 ? -8.43 37.781 21.625 1 91 184 LEU A O 1
ATOM 1390 N N . ASP A 1 185 ? -7.598 37.875 23.734 1 94.25 185 ASP A N 1
ATOM 1391 C CA . ASP A 1 185 ? -6.715 38.938 23.312 1 94.25 185 ASP A CA 1
ATOM 1392 C C . ASP A 1 185 ? -5.512 38.406 22.531 1 94.25 185 ASP A C 1
ATOM 1394 O O . ASP A 1 185 ? -5.305 37.188 22.469 1 94.25 185 ASP A O 1
ATOM 1398 N N . ASP A 1 186 ? -4.719 39.25 21.953 1 94.31 186 ASP A N 1
ATOM 1399 C CA . ASP A 1 186 ? -3.639 38.844 21.062 1 94.31 186 ASP A CA 1
ATOM 1400 C C . ASP A 1 186 ? -2.588 38.031 21.797 1 94.31 186 ASP A C 1
ATOM 1402 O O . ASP A 1 186 ? -2.051 37.062 21.25 1 94.31 186 ASP A O 1
ATOM 1406 N N . THR A 1 187 ? -2.291 38.406 23.062 1 94.06 187 THR A N 1
ATOM 1407 C CA . THR A 1 187 ? -1.279 37.688 23.828 1 94.06 187 THR A CA 1
ATOM 1408 C C . THR A 1 187 ? -1.744 36.281 24.156 1 94.06 187 THR A C 1
ATOM 1410 O O . THR A 1 187 ? -0.983 35.312 24 1 94.06 187 THR A O 1
ATOM 1413 N N . ARG A 1 188 ? -2.949 36.156 24.531 1 93.62 188 ARG A N 1
ATOM 1414 C CA . ARG A 1 188 ? -3.496 34.875 24.891 1 93.62 188 ARG A CA 1
ATOM 1415 C C . ARG A 1 188 ? -3.66 33.969 23.656 1 93.62 188 ARG A C 1
ATOM 1417 O O . ARG A 1 188 ? -3.422 32.781 23.703 1 93.62 188 ARG A O 1
ATOM 1424 N N . ALA A 1 189 ? -4.098 34.531 22.562 1 95.06 189 ALA A N 1
ATOM 1425 C CA . ALA A 1 189 ? -4.234 33.781 21.312 1 95.06 189 ALA A CA 1
ATOM 1426 C C . ALA A 1 189 ? -2.885 33.25 20.844 1 95.06 189 ALA A C 1
ATOM 1428 O O . ALA A 1 189 ? -2.777 32.094 20.438 1 95.06 189 ALA A O 1
ATOM 1429 N N . ARG A 1 190 ? -1.861 34.062 20.906 1 93.56 190 ARG A N 1
ATOM 1430 C CA . ARG A 1 190 ? -0.512 33.688 20.5 1 93.56 190 ARG A CA 1
ATOM 1431 C C . ARG A 1 190 ? 0.018 32.531 21.359 1 93.56 190 ARG A C 1
ATOM 1433 O O . ARG A 1 190 ? 0.546 31.547 20.828 1 93.56 190 ARG A O 1
ATOM 1440 N N . THR A 1 191 ? -0.193 32.656 22.672 1 91.06 191 THR A N 1
ATOM 1441 C CA . THR A 1 191 ? 0.309 31.656 23.594 1 91.06 191 THR A CA 1
ATOM 1442 C C . THR A 1 191 ? -0.437 30.328 23.406 1 91.06 191 THR A C 1
ATOM 1444 O O . THR A 1 191 ? 0.179 29.266 23.359 1 91.06 191 THR A O 1
ATOM 1447 N N . SER A 1 192 ? -1.726 30.438 23.281 1 92.38 192 SER A N 1
ATOM 1448 C CA . SER A 1 192 ? -2.541 29.25 23.109 1 92.38 192 SER A CA 1
ATOM 1449 C C . SER A 1 192 ? -2.219 28.531 21.797 1 92.38 192 SER A C 1
ATOM 1451 O O . SER A 1 192 ? -2.129 27.312 21.75 1 92.38 192 SER A O 1
ATOM 1453 N N . ALA A 1 193 ? -2.068 29.281 20.734 1 92.94 193 ALA A N 1
ATOM 1454 C CA . ALA A 1 193 ? -1.729 28.719 19.422 1 92.94 193 ALA A CA 1
ATOM 1455 C C . ALA A 1 193 ? -0.35 28.062 19.453 1 92.94 193 ALA A C 1
ATOM 1457 O O . ALA A 1 193 ? -0.144 27.016 18.844 1 92.94 193 ALA A O 1
ATOM 1458 N N . ARG A 1 194 ? 0.548 28.703 20.109 1 90.19 194 ARG A N 1
ATOM 1459 C CA . ARG A 1 194 ? 1.895 28.156 20.25 1 90.19 194 ARG A CA 1
ATOM 1460 C C . ARG A 1 194 ? 1.869 26.812 20.969 1 90.19 194 ARG A C 1
ATOM 1462 O O . ARG A 1 194 ? 2.537 25.859 20.547 1 90.19 194 ARG A O 1
ATOM 1469 N N . GLU A 1 195 ? 1.067 26.734 22 1 86.62 195 GLU A N 1
ATOM 1470 C CA . GLU A 1 195 ? 0.956 25.5 22.766 1 86.62 195 GLU A CA 1
ATOM 1471 C C . GLU A 1 195 ? 0.315 24.391 21.922 1 86.62 195 GLU A C 1
ATOM 1473 O O . GLU A 1 195 ? 0.759 23.25 21.969 1 86.62 195 GLU A O 1
ATOM 1478 N N . THR A 1 196 ? -0.69 24.781 21.188 1 88.69 196 THR A N 1
ATOM 1479 C CA . THR A 1 196 ? -1.36 23.812 20.328 1 88.69 196 THR A CA 1
ATOM 1480 C C . THR A 1 196 ? -0.408 23.281 19.25 1 88.69 196 THR A C 1
ATOM 1482 O O . THR A 1 196 ? -0.347 22.078 19 1 88.69 196 THR A O 1
ATOM 1485 N N . ALA A 1 197 ? 0.319 24.141 18.641 1 89.62 197 ALA A N 1
ATOM 1486 C CA . ALA A 1 197 ? 1.266 23.766 17.594 1 89.62 197 ALA A CA 1
ATOM 1487 C C . ALA A 1 197 ? 2.365 22.859 18.156 1 89.62 197 ALA A C 1
ATOM 1489 O O . ALA A 1 197 ? 2.729 21.859 17.531 1 89.62 197 ALA A O 1
ATOM 1490 N N . ALA A 1 198 ? 2.816 23.219 19.312 1 83.06 198 ALA A N 1
ATOM 1491 C CA . ALA A 1 198 ? 3.877 22.438 19.953 1 83.06 198 ALA A CA 1
ATOM 1492 C C . ALA A 1 198 ? 3.385 21.031 20.312 1 83.06 198 ALA A C 1
ATOM 1494 O O . ALA A 1 198 ? 4.074 20.047 20.062 1 83.06 198 ALA A O 1
ATOM 1495 N N . SER A 1 199 ? 2.229 21.016 20.891 1 84.81 199 SER A N 1
ATOM 1496 C CA . SER A 1 199 ? 1.635 19.734 21.25 1 84.81 199 SER A CA 1
ATOM 1497 C C . SER A 1 199 ? 1.378 18.875 20 1 84.81 199 SER A C 1
ATOM 1499 O O . SER A 1 199 ? 1.574 17.656 20.031 1 84.81 199 SER A O 1
ATOM 1501 N N . ALA A 1 200 ? 0.944 19.5 18.953 1 86.44 200 ALA A N 1
ATOM 1502 C CA . ALA A 1 200 ? 0.673 18.797 17.703 1 86.44 200 ALA A CA 1
ATOM 1503 C C . ALA A 1 200 ? 1.955 18.203 17.125 1 86.44 200 ALA A C 1
ATOM 1505 O O . ALA A 1 200 ? 1.948 17.109 16.562 1 86.44 200 ALA A O 1
ATOM 1506 N N . LEU A 1 201 ? 3.012 18.859 17.188 1 83.06 201 LEU A N 1
ATOM 1507 C CA . LEU A 1 201 ? 4.297 18.406 16.688 1 83.06 201 LEU A CA 1
ATOM 1508 C C . LEU A 1 201 ? 4.77 17.172 17.453 1 83.06 201 LEU A C 1
ATOM 1510 O O . LEU A 1 201 ? 5.289 16.219 16.844 1 83.06 201 LEU A O 1
ATOM 1514 N N . ILE A 1 202 ? 4.508 17.203 18.75 1 77.62 202 ILE A N 1
ATOM 1515 C CA . ILE A 1 202 ? 4.844 16.047 19.562 1 77.62 202 ILE A CA 1
ATOM 1516 C C . ILE A 1 202 ? 3.947 14.859 19.203 1 77.62 202 ILE A C 1
ATOM 1518 O O . ILE A 1 202 ? 4.422 13.734 19.047 1 77.62 202 ILE A O 1
ATOM 1522 N N . GLY A 1 203 ? 2.713 15.195 18.953 1 77.94 203 GLY A N 1
ATOM 1523 C CA . GLY A 1 203 ? 1.764 14.172 18.547 1 77.94 203 GLY A CA 1
ATOM 1524 C C . GLY A 1 203 ? 2.096 13.555 17.203 1 77.94 203 GLY A C 1
ATOM 1525 O O . GLY A 1 203 ? 1.899 12.352 17 1 77.94 203 GLY A O 1
ATOM 1526 N N . LEU A 1 204 ? 2.631 14.328 16.312 1 81.38 204 LEU A N 1
ATOM 1527 C CA . LEU A 1 204 ? 3 13.859 14.977 1 81.38 204 LEU A CA 1
ATOM 1528 C C . LEU A 1 204 ? 4.109 12.812 15.062 1 81.38 204 LEU A C 1
ATOM 1530 O O . LEU A 1 204 ? 4.051 11.789 14.375 1 81.38 204 LEU A O 1
ATOM 1534 N N . ARG A 1 205 ? 4.949 12.953 15.906 1 71 205 ARG A N 1
ATOM 1535 C CA . ARG A 1 205 ? 6.055 12.016 16.078 1 71 205 ARG A CA 1
ATOM 1536 C C . ARG A 1 205 ? 5.566 10.703 16.672 1 71 205 ARG A C 1
ATOM 1538 O O . ARG A 1 205 ? 5.984 9.625 16.234 1 71 205 ARG A O 1
ATOM 1545 N N . SER A 1 206 ? 4.742 10.922 17.562 1 73.69 206 SER A N 1
ATOM 1546 C CA . SER A 1 206 ? 4.164 9.742 18.188 1 73.69 206 SER A CA 1
ATOM 1547 C C . SER A 1 206 ? 3.363 8.922 17.188 1 73.69 206 SER A C 1
ATOM 1549 O O . SER A 1 206 ? 3.381 7.688 17.234 1 73.69 206 SER A O 1
ATOM 1551 N N . ALA A 1 207 ? 2.758 9.602 16.281 1 73.62 207 ALA A N 1
ATOM 1552 C CA . ALA A 1 207 ? 1.956 8.914 15.281 1 73.62 207 ALA A CA 1
ATOM 1553 C C . ALA A 1 207 ? 2.84 8.094 14.344 1 73.62 207 ALA A C 1
ATOM 1555 O O . ALA A 1 207 ? 2.494 6.969 13.977 1 73.62 207 ALA A O 1
ATOM 1556 N N . VAL A 1 208 ? 3.945 8.586 13.992 1 76.75 208 VAL A N 1
ATOM 1557 C CA . VAL A 1 208 ? 4.887 7.883 13.133 1 76.75 208 VAL A CA 1
ATOM 1558 C C . VAL A 1 208 ? 5.391 6.621 13.836 1 76.75 208 VAL A C 1
ATOM 1560 O O . VAL A 1 208 ? 5.461 5.551 13.227 1 76.75 208 VAL A O 1
ATOM 1563 N N . ASP A 1 209 ? 5.602 6.82 15.109 1 74.94 209 ASP A N 1
ATOM 1564 C CA . ASP A 1 209 ? 6.086 5.688 15.898 1 74.94 209 ASP A CA 1
ATOM 1565 C C . ASP A 1 209 ? 5.027 4.594 16 1 74.94 209 ASP A C 1
ATOM 1567 O O . ASP A 1 209 ? 5.336 3.406 15.891 1 74.94 209 ASP A O 1
ATOM 1571 N N . VAL A 1 210 ? 3.889 5.043 16.109 1 74.06 210 VAL A N 1
ATOM 1572 C CA . VAL A 1 210 ? 2.791 4.094 16.25 1 74.06 210 VAL A CA 1
ATOM 1573 C C . VAL A 1 210 ? 2.6 3.332 14.945 1 74.06 210 VAL A C 1
ATOM 1575 O O . VAL A 1 210 ? 2.408 2.113 14.953 1 74.06 210 VAL A O 1
ATOM 1578 N N . HIS A 1 211 ? 2.66 3.979 13.867 1 77 211 HIS A N 1
ATOM 1579 C CA . HIS A 1 211 ? 2.523 3.316 12.578 1 77 211 HIS A CA 1
ATOM 1580 C C . HIS A 1 211 ? 3.645 2.307 12.352 1 77 211 HIS A C 1
ATOM 1582 O O . HIS A 1 211 ? 3.408 1.217 11.828 1 77 211 HIS A O 1
ATOM 1588 N N . ARG A 1 212 ? 4.75 2.684 12.773 1 75.44 212 ARG A N 1
ATOM 1589 C CA . ARG A 1 212 ? 5.891 1.786 12.641 1 75.44 212 ARG A CA 1
ATOM 1590 C C . ARG A 1 212 ? 5.715 0.54 13.5 1 75.44 212 ARG A C 1
ATOM 1592 O O . ARG A 1 212 ? 5.945 -0.579 13.039 1 75.44 212 ARG A O 1
ATOM 1599 N N . GLU A 1 213 ? 5.316 0.784 14.664 1 75.5 213 GLU A N 1
ATOM 1600 C CA . GLU A 1 213 ? 5.137 -0.322 15.602 1 75.5 213 GLU A CA 1
ATOM 1601 C C . GLU A 1 213 ? 4.074 -1.299 15.109 1 75.5 213 GLU A C 1
ATOM 1603 O O . GLU A 1 213 ? 4.195 -2.51 15.305 1 75.5 213 GLU A O 1
ATOM 1608 N N . LEU A 1 214 ? 3.18 -0.784 14.484 1 72.81 214 LEU A N 1
ATOM 1609 C CA . LEU A 1 214 ? 2.08 -1.615 14.008 1 72.81 214 LEU A CA 1
ATOM 1610 C C . LEU A 1 214 ? 2.486 -2.393 12.758 1 72.81 214 LEU A C 1
ATOM 1612 O O . LEU A 1 214 ? 1.927 -3.455 12.477 1 72.81 214 LEU A O 1
ATOM 1616 N N . ALA A 1 215 ? 3.447 -1.89 12.102 1 79 215 ALA A N 1
ATOM 1617 C CA . ALA A 1 215 ? 3.877 -2.52 10.859 1 79 215 ALA A CA 1
ATOM 1618 C C . ALA A 1 215 ? 5.02 -3.498 11.102 1 79 215 ALA A C 1
ATOM 1620 O O . ALA A 1 215 ? 5.371 -4.289 10.227 1 79 215 ALA A O 1
ATOM 1621 N N . GLU A 1 216 ? 5.57 -3.471 12.281 1 82.69 216 GLU A N 1
ATOM 1622 C CA . GLU A 1 216 ? 6.773 -4.258 12.539 1 82.69 216 GLU A CA 1
ATOM 1623 C C . GLU A 1 216 ? 6.547 -5.262 13.664 1 82.69 216 GLU A C 1
ATOM 1625 O O . GLU A 1 216 ? 5.609 -5.117 14.453 1 82.69 216 GLU A O 1
ATOM 1630 N N . GLU A 1 217 ? 7.289 -6.301 13.641 1 84.38 217 GLU A N 1
ATOM 1631 C CA . GLU A 1 217 ? 7.434 -7.285 14.711 1 84.38 217 GLU A CA 1
ATOM 1632 C C . GLU A 1 217 ? 8.852 -7.285 15.273 1 84.38 217 GLU A C 1
ATOM 1634 O O . GLU A 1 217 ? 9.82 -7.188 14.523 1 84.38 217 GLU A O 1
ATOM 1639 N N . SER A 1 218 ? 8.898 -7.301 16.625 1 85.5 218 SER A N 1
ATOM 1640 C CA . SER A 1 218 ? 10.234 -7.387 17.203 1 85.5 218 SER A CA 1
ATOM 1641 C C . SER A 1 218 ? 10.977 -8.617 16.688 1 85.5 218 SER A C 1
ATOM 1643 O O . SER A 1 218 ? 10.391 -9.68 16.516 1 85.5 218 SER A O 1
ATOM 1645 N N . THR A 1 219 ? 12.25 -8.422 16.422 1 87.94 219 THR A N 1
ATOM 1646 C CA . THR A 1 219 ? 13.07 -9.523 15.93 1 87.94 219 THR A CA 1
ATOM 1647 C C . THR A 1 219 ? 13.047 -10.695 16.906 1 87.94 219 THR A C 1
ATOM 1649 O O . THR A 1 219 ? 12.992 -11.852 16.5 1 87.94 219 THR A O 1
ATOM 1652 N N . THR A 1 220 ? 13.062 -10.312 18.203 1 87.56 220 THR A N 1
ATOM 1653 C CA . THR A 1 220 ? 13.047 -11.328 19.25 1 87.56 220 THR A CA 1
ATOM 1654 C C . THR A 1 220 ? 11.742 -12.125 19.219 1 87.56 220 THR A C 1
ATOM 1656 O O . THR A 1 220 ? 11.758 -13.352 19.297 1 87.56 220 THR A O 1
ATOM 1659 N N . THR A 1 221 ? 10.711 -11.469 19.031 1 87.88 221 THR A N 1
ATOM 1660 C CA . THR A 1 221 ? 9.406 -12.125 18.969 1 87.88 221 THR A CA 1
ATOM 1661 C C . THR A 1 221 ? 9.297 -12.992 17.719 1 87.88 221 THR A C 1
ATOM 1663 O O . THR A 1 221 ? 8.812 -14.125 17.781 1 87.88 221 THR A O 1
ATOM 1666 N N . ALA A 1 222 ? 9.75 -12.461 16.609 1 90.69 222 ALA A N 1
ATOM 1667 C CA . ALA A 1 222 ? 9.703 -13.203 15.359 1 90.69 222 ALA A CA 1
ATOM 1668 C C . ALA A 1 222 ? 10.516 -14.492 15.453 1 90.69 222 ALA A C 1
ATOM 1670 O O . ALA A 1 222 ? 10.062 -15.555 15.016 1 90.69 222 ALA A O 1
ATOM 1671 N N . PHE A 1 223 ? 11.641 -14.43 16.031 1 94 223 PHE A N 1
ATOM 1672 C CA . PHE A 1 223 ? 12.516 -15.586 16.172 1 94 223 PHE A CA 1
ATOM 1673 C C . PHE A 1 223 ? 11.914 -16.609 17.125 1 94 223 PHE A C 1
ATOM 1675 O O . PHE A 1 223 ? 11.961 -17.812 16.859 1 94 223 PHE A O 1
ATOM 1682 N N . ALA A 1 224 ? 11.344 -16.078 18.203 1 92.75 224 ALA A N 1
ATOM 1683 C CA . ALA A 1 224 ? 10.703 -16.969 19.188 1 92.75 224 ALA A CA 1
ATOM 1684 C C . ALA A 1 224 ? 9.547 -17.734 18.547 1 92.75 224 ALA A C 1
ATOM 1686 O O . ALA A 1 224 ? 9.367 -18.922 18.812 1 92.75 224 ALA A O 1
ATOM 1687 N N . ARG A 1 225 ? 8.812 -17.094 17.797 1 90.19 225 ARG A N 1
ATOM 1688 C CA . ARG A 1 225 ? 7.719 -17.75 17.078 1 90.19 225 ARG A CA 1
ATOM 1689 C C . ARG A 1 225 ? 8.242 -18.828 16.156 1 90.19 225 ARG A C 1
ATOM 1691 O O . ARG A 1 225 ? 7.68 -19.922 16.094 1 90.19 225 ARG A O 1
ATOM 1698 N N . MET A 1 226 ? 9.258 -18.484 15.422 1 93.62 226 MET A N 1
ATOM 1699 C CA . MET A 1 226 ? 9.883 -19.469 14.539 1 93.62 226 MET A CA 1
ATOM 1700 C C . MET A 1 226 ? 10.352 -20.688 15.312 1 93.62 226 MET A C 1
ATOM 1702 O O . MET A 1 226 ? 10.125 -21.828 14.883 1 93.62 226 MET A O 1
ATOM 1706 N N . ARG A 1 227 ? 10.984 -20.406 16.453 1 95.31 227 ARG A N 1
ATOM 1707 C CA . ARG A 1 227 ? 11.445 -21.484 17.312 1 95.31 227 ARG A CA 1
ATOM 1708 C C . ARG A 1 227 ? 10.297 -22.422 17.688 1 95.31 227 ARG A C 1
ATOM 1710 O O . ARG A 1 227 ? 10.422 -23.641 17.594 1 95.31 227 ARG A O 1
ATOM 1717 N N . GLY A 1 228 ? 9.227 -21.844 18.141 1 92.88 228 GLY A N 1
ATOM 1718 C CA . GLY A 1 228 ? 8.055 -22.641 18.484 1 92.88 228 GLY A CA 1
ATOM 1719 C C . GLY A 1 228 ? 7.527 -23.453 17.312 1 92.88 228 GLY A C 1
ATOM 1720 O O . GLY A 1 228 ? 7.191 -24.641 17.484 1 92.88 228 GLY A O 1
ATOM 1721 N N . GLU A 1 229 ? 7.484 -22.906 16.141 1 90.12 229 GLU A N 1
ATOM 1722 C CA . GLU A 1 229 ? 7.008 -23.578 14.938 1 90.12 229 GLU A CA 1
ATOM 1723 C C . GLU A 1 229 ? 7.914 -24.75 14.57 1 90.12 229 GLU A C 1
ATOM 1725 O O . GLU A 1 229 ? 7.43 -25.828 14.203 1 90.12 229 GLU A O 1
ATOM 1730 N N . LEU A 1 230 ? 9.211 -24.562 14.664 1 94.94 230 LEU A N 1
ATOM 1731 C CA . LEU A 1 230 ? 10.164 -25.594 14.289 1 94.94 230 LEU A CA 1
ATOM 1732 C C . LEU A 1 230 ? 10.117 -26.75 15.281 1 94.94 230 LEU A C 1
ATOM 1734 O O . LEU A 1 230 ? 10.219 -27.922 14.891 1 94.94 230 LEU A O 1
ATOM 1738 N N . ARG A 1 231 ? 9.969 -26.422 16.578 1 92.62 231 ARG A N 1
ATOM 1739 C CA . ARG A 1 231 ? 9.867 -27.469 17.594 1 92.62 231 ARG A CA 1
ATOM 1740 C C . ARG A 1 231 ? 8.656 -28.359 17.344 1 92.62 231 ARG A C 1
ATOM 1742 O O . ARG A 1 231 ? 8.734 -29.578 17.469 1 92.62 231 ARG A O 1
ATOM 1749 N N . SER A 1 232 ? 7.621 -27.688 16.984 1 89.94 232 SER A N 1
ATOM 1750 C CA . SER A 1 232 ? 6.414 -28.438 16.656 1 89.94 232 SER A CA 1
ATOM 1751 C C . SER A 1 232 ? 6.621 -29.312 15.414 1 89.94 232 SER A C 1
ATOM 1753 O O . SER A 1 232 ? 6.18 -30.453 15.375 1 89.94 232 SER A O 1
ATOM 1755 N N . LEU A 1 233 ? 7.316 -28.844 14.461 1 90 233 LEU A N 1
ATOM 1756 C CA . LEU A 1 233 ? 7.574 -29.516 13.195 1 90 233 LEU A CA 1
ATOM 1757 C C . LEU A 1 233 ? 8.469 -30.734 13.398 1 90 233 LEU A C 1
ATOM 1759 O O . LEU A 1 233 ? 8.289 -31.75 12.742 1 90 233 LEU A O 1
ATOM 1763 N N . LEU A 1 234 ? 9.391 -30.656 14.375 1 92.56 234 LEU A N 1
ATOM 1764 C CA . LEU A 1 234 ? 10.391 -31.688 14.555 1 92.56 234 LEU A CA 1
ATOM 1765 C C . LEU A 1 234 ? 10.086 -32.562 15.773 1 92.56 234 LEU A C 1
ATOM 1767 O O . LEU A 1 234 ? 10.922 -33.344 16.219 1 92.56 234 LEU A O 1
ATOM 1771 N N . LYS A 1 235 ? 8.977 -32.406 16.359 1 89.19 235 LYS A N 1
ATOM 1772 C CA . LYS A 1 235 ? 8.609 -33.031 17.625 1 89.19 235 LYS A CA 1
ATOM 1773 C C . LYS A 1 235 ? 8.797 -34.531 17.562 1 89.19 235 LYS A C 1
ATOM 1775 O O . LYS A 1 235 ? 9.219 -35.156 18.547 1 89.19 235 LYS A O 1
ATOM 1780 N N . HIS A 1 236 ? 8.555 -35.188 16.5 1 88.62 236 HIS A N 1
ATOM 1781 C CA . HIS A 1 236 ? 8.609 -36.656 16.422 1 88.62 236 HIS A CA 1
ATOM 1782 C C . HIS A 1 236 ? 9.859 -37.125 15.664 1 88.62 236 HIS A C 1
ATOM 1784 O O . HIS A 1 236 ? 9.938 -38.25 15.242 1 88.62 236 HIS A O 1
ATOM 1790 N N . ARG A 1 237 ? 10.734 -36.219 15.578 1 89.19 237 ARG A N 1
ATOM 1791 C CA . ARG A 1 237 ? 11.984 -36.562 14.906 1 89.19 237 ARG A CA 1
ATOM 1792 C C . ARG A 1 237 ? 13.164 -36.469 15.867 1 89.19 237 ARG A C 1
ATOM 1794 O O . ARG A 1 237 ? 13.125 -35.719 16.844 1 89.19 237 ARG A O 1
ATOM 1801 N N . GLU A 1 238 ? 14.07 -37.312 15.742 1 89.62 238 GLU A N 1
ATOM 1802 C CA . GLU A 1 238 ? 15.273 -37.312 16.562 1 89.62 238 GLU A CA 1
ATOM 1803 C C . GLU A 1 238 ? 16.344 -36.406 15.961 1 89.62 238 GLU A C 1
ATOM 1805 O O . GLU A 1 238 ? 17.438 -36.844 15.656 1 89.62 238 GLU A O 1
ATOM 1810 N N . ILE A 1 239 ? 16.016 -35.219 15.68 1 94.06 239 ILE A N 1
ATOM 1811 C CA . ILE A 1 239 ? 16.906 -34.219 15.117 1 94.06 239 ILE A CA 1
ATOM 1812 C C . ILE A 1 239 ? 17.141 -33.094 16.125 1 94.06 239 ILE A C 1
ATOM 1814 O O . ILE A 1 239 ? 16.188 -32.562 16.688 1 94.06 239 ILE A O 1
ATOM 1818 N N . ALA A 1 240 ? 18.422 -32.875 16.453 1 95.44 240 ALA A N 1
ATOM 1819 C CA . ALA A 1 240 ? 18.781 -31.75 17.328 1 95.44 240 ALA A CA 1
ATOM 1820 C C . ALA A 1 240 ? 18.688 -30.422 16.578 1 95.44 240 ALA A C 1
ATOM 1822 O O . ALA A 1 240 ? 19.25 -30.266 15.5 1 95.44 240 ALA A O 1
ATOM 1823 N N . LEU A 1 241 ? 17.922 -29.484 17.109 1 95.75 241 LEU A N 1
ATOM 1824 C CA . LEU A 1 241 ? 17.766 -28.156 16.516 1 95.75 241 LEU A CA 1
ATOM 1825 C C . LEU A 1 241 ? 18.609 -27.125 17.25 1 95.75 241 LEU A C 1
ATOM 1827 O O . LEU A 1 241 ? 18.438 -26.906 18.438 1 95.75 241 LEU A O 1
ATOM 1831 N N . GLU A 1 242 ? 19.609 -26.578 16.594 1 96.19 242 GLU A N 1
ATOM 1832 C CA . GLU A 1 242 ? 20.438 -25.5 17.109 1 96.19 242 GLU A CA 1
ATOM 1833 C C . GLU A 1 242 ? 20 -24.156 16.547 1 96.19 242 GLU A C 1
ATOM 1835 O O . GLU A 1 242 ? 20.047 -23.938 15.328 1 96.19 242 GLU A O 1
ATOM 1840 N N . LEU A 1 243 ? 19.594 -23.281 17.406 1 96.88 243 LEU A N 1
ATOM 1841 C CA . LEU A 1 243 ? 19.109 -21.969 16.984 1 96.88 243 LEU A CA 1
ATOM 1842 C C . LEU A 1 243 ? 20.062 -20.859 17.438 1 96.88 243 LEU A C 1
ATOM 1844 O O . LEU A 1 243 ? 20.438 -20.812 18.609 1 96.88 243 LEU A O 1
ATOM 1848 N N . VAL A 1 244 ? 20.484 -20.047 16.516 1 94.19 244 VAL A N 1
ATOM 1849 C CA . VAL A 1 244 ? 21.312 -18.875 16.828 1 94.19 244 VAL A CA 1
ATOM 1850 C C . VAL A 1 244 ? 20.484 -17.609 16.672 1 94.19 244 VAL A C 1
ATOM 1852 O O . VAL A 1 244 ? 20.188 -17.172 15.562 1 94.19 244 VAL A O 1
ATOM 1855 N N . GLU A 1 245 ? 20.219 -16.984 17.781 1 90.81 245 GLU A N 1
ATOM 1856 C CA . GLU A 1 245 ? 19.359 -15.805 17.828 1 90.81 245 GLU A CA 1
ATOM 1857 C C . GLU A 1 245 ? 20.125 -14.547 17.406 1 90.81 245 GLU A C 1
ATOM 1859 O O . GLU A 1 245 ? 21.328 -14.422 17.688 1 90.81 245 GLU A O 1
ATOM 1864 N N . PRO A 1 246 ? 19.375 -13.68 16.703 1 85.31 246 PRO A N 1
ATOM 1865 C CA . PRO A 1 246 ? 20.016 -12.406 16.375 1 85.31 246 PRO A CA 1
ATOM 1866 C C . PRO A 1 246 ? 20.25 -11.531 17.609 1 85.31 246 PRO A C 1
ATOM 1868 O O . PRO A 1 246 ? 19.594 -11.727 18.641 1 85.31 246 PRO A O 1
ATOM 1871 N N . PRO A 1 247 ? 21.281 -10.625 17.438 1 76.31 247 PRO A N 1
ATOM 1872 C CA . PRO A 1 247 ? 21.484 -9.727 18.578 1 76.31 247 PRO A CA 1
ATOM 1873 C C . PRO A 1 247 ? 20.266 -8.867 18.875 1 76.31 247 PRO A C 1
ATOM 1875 O O . PRO A 1 247 ? 19.531 -8.484 17.953 1 76.31 247 PRO A O 1
ATOM 1878 N N . VAL A 1 248 ? 19.984 -8.734 20.141 1 68.25 248 VAL A N 1
ATOM 1879 C CA . VAL A 1 248 ? 18.828 -7.957 20.578 1 68.25 248 VAL A CA 1
ATOM 1880 C C . VAL A 1 248 ? 19.141 -6.465 20.453 1 68.25 248 VAL A C 1
ATOM 1882 O O . VAL A 1 248 ? 19.938 -5.926 21.219 1 68.25 248 VAL A O 1
ATOM 1885 N N . ASP A 1 249 ? 19 -5.867 19.344 1 63.22 249 ASP A N 1
ATOM 1886 C CA . ASP A 1 249 ? 19.234 -4.43 19.25 1 63.22 249 ASP A CA 1
ATOM 1887 C C . ASP A 1 249 ? 17.922 -3.666 19.141 1 63.22 249 ASP A C 1
ATOM 1889 O O . ASP A 1 249 ? 17.922 -2.457 18.906 1 63.22 249 ASP A O 1
ATOM 1893 N N . GLY A 1 250 ? 16.859 -4.363 19.516 1 65.62 250 GLY A N 1
ATOM 1894 C CA . GLY A 1 250 ? 15.578 -3.689 19.578 1 65.62 250 GLY A CA 1
ATOM 1895 C C . GLY A 1 250 ? 15.008 -3.348 18.219 1 65.62 250 GLY A C 1
ATOM 1896 O O . GLY A 1 250 ? 13.961 -2.711 18.125 1 65.62 250 GLY A O 1
ATOM 1897 N N . ARG A 1 251 ? 15.641 -3.791 17.234 1 71.81 251 ARG A N 1
ATOM 1898 C CA . ARG A 1 251 ? 15.164 -3.432 15.906 1 71.81 251 ARG A CA 1
ATOM 1899 C C . ARG A 1 251 ? 13.977 -4.293 15.492 1 71.81 251 ARG A C 1
ATOM 1901 O O . ARG A 1 251 ? 13.945 -5.492 15.781 1 71.81 251 ARG A O 1
ATOM 1908 N N . GLY A 1 252 ? 12.984 -3.645 14.93 1 81.56 252 GLY A N 1
ATOM 1909 C CA . GLY A 1 252 ? 11.805 -4.348 14.438 1 81.56 252 GLY A CA 1
ATOM 1910 C C . GLY A 1 252 ? 11.953 -4.828 13.008 1 81.56 252 GLY A C 1
ATOM 1911 O O . GLY A 1 252 ? 12.805 -4.332 12.266 1 81.56 252 GLY A O 1
ATOM 1912 N N . LEU A 1 253 ? 11.281 -5.949 12.688 1 88.06 253 LEU A N 1
ATOM 1913 C CA . LEU A 1 253 ? 11.148 -6.457 11.328 1 88.06 253 LEU A CA 1
ATOM 1914 C C . LEU A 1 253 ? 9.781 -6.105 10.742 1 88.06 253 LEU A C 1
ATOM 1916 O O . LEU A 1 253 ? 8.758 -6.25 11.422 1 88.06 253 LEU A O 1
ATOM 1920 N N . PRO A 1 254 ? 9.891 -5.625 9.5 1 86.44 254 PRO A N 1
ATOM 1921 C CA . PRO A 1 254 ? 8.57 -5.562 8.867 1 86.44 254 PRO A CA 1
ATOM 1922 C C . PRO A 1 254 ? 7.812 -6.887 8.945 1 86.44 254 PRO A C 1
ATOM 1924 O O . PRO A 1 254 ? 8.422 -7.953 8.82 1 86.44 254 PRO A O 1
ATOM 1927 N N . GLY A 1 255 ? 6.562 -6.859 9.219 1 86.75 255 GLY A N 1
ATOM 1928 C CA . GLY A 1 255 ? 5.758 -8.055 9.438 1 86.75 255 GLY A CA 1
ATOM 1929 C C . GLY A 1 255 ? 5.883 -9.062 8.312 1 86.75 255 GLY A C 1
ATOM 1930 O O . GLY A 1 255 ? 6 -10.266 8.555 1 86.75 255 GLY A O 1
ATOM 1931 N N . GLU A 1 256 ? 5.82 -8.57 7.047 1 86.88 256 GLU A N 1
ATOM 1932 C CA . GLU A 1 256 ? 5.902 -9.477 5.91 1 86.88 256 GLU A CA 1
ATOM 1933 C C . GLU A 1 256 ? 7.262 -10.172 5.852 1 86.88 256 GLU A C 1
ATOM 1935 O O . GLU A 1 256 ? 7.359 -11.32 5.422 1 86.88 256 GLU A O 1
ATOM 1940 N N . VAL A 1 257 ? 8.297 -9.469 6.238 1 90.25 257 VAL A N 1
ATOM 1941 C CA . VAL A 1 257 ? 9.633 -10.062 6.262 1 90.25 257 VAL A CA 1
ATOM 1942 C C . VAL A 1 257 ? 9.703 -11.133 7.348 1 90.25 257 VAL A C 1
ATOM 1944 O O . VAL A 1 257 ? 10.25 -12.219 7.121 1 90.25 257 VAL A O 1
ATOM 1947 N N . ALA A 1 258 ? 9.117 -10.836 8.516 1 91.38 258 ALA A N 1
ATOM 1948 C CA . ALA A 1 258 ? 9.086 -11.812 9.602 1 91.38 258 ALA A CA 1
ATOM 1949 C C . ALA A 1 258 ? 8.375 -13.086 9.172 1 91.38 258 ALA A C 1
ATOM 1951 O O . ALA A 1 258 ? 8.891 -14.188 9.367 1 91.38 258 ALA A O 1
ATOM 1952 N N . HIS A 1 259 ? 7.242 -12.969 8.602 1 89.62 259 HIS A N 1
ATOM 1953 C CA . HIS A 1 259 ? 6.473 -14.117 8.141 1 89.62 259 HIS A CA 1
ATOM 1954 C C . HIS A 1 259 ? 7.223 -14.891 7.062 1 89.62 259 HIS A C 1
ATOM 1956 O O . HIS A 1 259 ? 7.281 -16.125 7.098 1 89.62 259 HIS A O 1
ATOM 1962 N N . GLY A 1 260 ? 7.73 -14.117 6.055 1 91.69 260 GLY A N 1
ATOM 1963 C CA . GLY A 1 260 ? 8.484 -14.75 4.984 1 91.69 260 GLY A CA 1
ATOM 1964 C C . GLY A 1 260 ? 9.703 -15.516 5.477 1 91.69 260 GLY A C 1
ATOM 1965 O O . GLY A 1 260 ? 9.961 -16.625 5.031 1 91.69 260 GLY A O 1
ATOM 1966 N N . ALA A 1 261 ? 10.406 -14.875 6.375 1 94.56 261 ALA A N 1
ATOM 1967 C CA . ALA A 1 261 ? 11.594 -15.508 6.941 1 94.56 261 ALA A CA 1
ATOM 1968 C C . ALA A 1 261 ? 11.234 -16.812 7.641 1 94.56 261 ALA A C 1
ATOM 1970 O O . ALA A 1 261 ? 11.898 -17.828 7.441 1 94.56 261 ALA A O 1
ATOM 1971 N N . ARG A 1 262 ? 10.203 -16.781 8.484 1 94.56 262 ARG A N 1
ATOM 1972 C CA . ARG A 1 262 ? 9.766 -17.984 9.18 1 94.56 262 ARG A CA 1
ATOM 1973 C C . ARG A 1 262 ? 9.359 -19.078 8.195 1 94.56 262 ARG A C 1
ATOM 1975 O O . ARG A 1 262 ? 9.688 -20.25 8.383 1 94.56 262 ARG A O 1
ATOM 1982 N N . ALA A 1 263 ? 8.641 -18.672 7.164 1 93.75 263 ALA A N 1
ATOM 1983 C CA . ALA A 1 263 ? 8.188 -19.641 6.16 1 93.75 263 ALA A CA 1
ATOM 1984 C C . ALA A 1 263 ? 9.367 -20.266 5.43 1 93.75 263 ALA A C 1
ATOM 1986 O O . ALA A 1 263 ? 9.359 -21.469 5.137 1 93.75 263 ALA A O 1
ATOM 1987 N N . VAL A 1 264 ? 10.344 -19.469 5.082 1 95.06 264 VAL A N 1
ATOM 1988 C CA . VAL A 1 264 ? 11.539 -19.938 4.398 1 95.06 264 VAL A CA 1
ATOM 1989 C C . VAL A 1 264 ? 12.258 -20.969 5.266 1 95.06 264 VAL A C 1
ATOM 1991 O O . VAL A 1 264 ? 12.602 -22.062 4.797 1 95.06 264 VAL A O 1
ATOM 1994 N N . VAL A 1 265 ? 12.414 -20.656 6.531 1 97.12 265 VAL A N 1
ATOM 1995 C CA . VAL A 1 265 ? 13.102 -21.547 7.445 1 97.12 265 VAL A CA 1
ATOM 1996 C C . VAL A 1 265 ? 12.305 -22.844 7.602 1 97.12 265 VAL A C 1
ATOM 1998 O O . VAL A 1 265 ? 12.859 -23.938 7.52 1 97.12 265 VAL A O 1
ATOM 2001 N N . ARG A 1 266 ? 11.023 -22.734 7.84 1 94.19 266 ARG A N 1
ATOM 2002 C CA . ARG A 1 266 ? 10.164 -23.906 7.992 1 94.19 266 ARG A CA 1
ATOM 2003 C C . ARG A 1 266 ? 10.25 -24.812 6.77 1 94.19 266 ARG A C 1
ATOM 2005 O O . ARG A 1 266 ? 10.359 -26.047 6.906 1 94.19 266 ARG A O 1
ATOM 2012 N N . GLY A 1 267 ? 10.188 -24.172 5.582 1 93.38 267 GLY A N 1
ATOM 2013 C CA . GLY A 1 267 ? 10.297 -24.922 4.348 1 93.38 267 GLY A CA 1
ATOM 2014 C C . GLY A 1 267 ? 11.625 -25.656 4.215 1 93.38 267 GLY A C 1
ATOM 2015 O O . GLY A 1 267 ? 11.656 -26.828 3.834 1 93.38 267 GLY A O 1
ATOM 2016 N N . ALA A 1 268 ? 12.672 -24.984 4.535 1 95.62 268 ALA A N 1
ATOM 2017 C CA . ALA A 1 268 ? 14.008 -25.578 4.445 1 95.62 268 ALA A CA 1
ATOM 2018 C C . ALA A 1 268 ? 14.164 -26.719 5.445 1 95.62 268 ALA A C 1
ATOM 2020 O O . ALA A 1 268 ? 14.633 -27.797 5.09 1 95.62 268 ALA A O 1
ATOM 2021 N N . VAL A 1 269 ? 13.781 -26.469 6.699 1 95.5 269 VAL A N 1
ATOM 2022 C CA . VAL A 1 269 ? 13.938 -27.453 7.758 1 95.5 269 VAL A CA 1
ATOM 2023 C C . VAL A 1 269 ? 13.109 -28.688 7.434 1 95.5 269 VAL A C 1
ATOM 2025 O O . VAL A 1 269 ? 13.57 -29.812 7.625 1 95.5 269 VAL A O 1
ATOM 2028 N N . LEU A 1 270 ? 11.922 -28.484 6.914 1 92.56 270 LEU A N 1
ATOM 2029 C CA . LEU A 1 270 ? 11.078 -29.625 6.531 1 92.56 270 LEU A CA 1
ATOM 2030 C C . LEU A 1 270 ? 11.75 -30.453 5.441 1 92.56 270 LEU A C 1
ATOM 2032 O O . LEU A 1 270 ? 11.781 -31.688 5.523 1 92.56 270 LEU A O 1
ATOM 2036 N N . ALA A 1 271 ? 12.305 -29.781 4.488 1 92.5 271 ALA A N 1
ATOM 2037 C CA . ALA A 1 271 ? 12.945 -30.484 3.373 1 92.5 271 ALA A CA 1
ATOM 2038 C C . ALA A 1 271 ? 14.188 -31.234 3.838 1 92.5 271 ALA A C 1
ATOM 2040 O O . ALA A 1 271 ? 14.414 -32.375 3.428 1 92.5 271 ALA A O 1
ATOM 2041 N N . LEU A 1 272 ? 14.945 -30.641 4.695 1 92.75 272 LEU A N 1
ATOM 2042 C CA . LEU A 1 272 ? 16.203 -31.25 5.152 1 92.75 272 LEU A CA 1
ATOM 2043 C C . LEU A 1 272 ? 15.922 -32.375 6.121 1 92.75 272 LEU A C 1
ATOM 2045 O O . LEU A 1 272 ? 16.734 -33.312 6.234 1 92.75 272 LEU A O 1
ATOM 2049 N N . SER A 1 273 ? 14.812 -32.344 6.859 1 91.94 273 SER A N 1
ATOM 2050 C CA . SER A 1 273 ? 14.492 -33.312 7.895 1 91.94 273 SER A CA 1
ATOM 2051 C C . SER A 1 273 ? 14.117 -34.656 7.285 1 91.94 273 SER A C 1
ATOM 2053 O O . SER A 1 273 ? 14.078 -35.688 7.984 1 91.94 273 SER A O 1
ATOM 2055 N N . ASP A 1 274 ? 13.938 -34.688 6.02 1 87.5 274 ASP A N 1
ATOM 2056 C CA . ASP A 1 274 ? 13.547 -35.938 5.352 1 87.5 274 ASP A CA 1
ATOM 2057 C C . ASP A 1 274 ? 14.758 -36.812 5.055 1 87.5 274 ASP A C 1
ATOM 2059 O O . ASP A 1 274 ? 14.617 -37.969 4.645 1 87.5 274 ASP A O 1
ATOM 2063 N N . GLN A 1 275 ? 15.875 -36.312 5.375 1 87.25 275 GLN A N 1
ATOM 2064 C CA . GLN A 1 275 ? 17.094 -37.094 5.164 1 87.25 275 GLN A CA 1
ATOM 2065 C C . GLN A 1 275 ? 17.219 -38.188 6.199 1 87.25 275 GLN A C 1
ATOM 2067 O O . GLN A 1 275 ? 16.766 -38.062 7.336 1 87.25 275 GLN A O 1
ATOM 2072 N N . GLN A 1 276 ? 17.797 -39.312 5.855 1 82.25 276 GLN A N 1
ATOM 2073 C CA . GLN A 1 276 ? 17.891 -40.469 6.715 1 82.25 276 GLN A CA 1
ATOM 2074 C C . GLN A 1 276 ? 18.969 -40.281 7.781 1 82.25 276 GLN A C 1
ATOM 2076 O O . GLN A 1 276 ? 18.766 -40.656 8.938 1 82.25 276 GLN A O 1
ATOM 2081 N N . MET A 1 277 ? 20.125 -39.844 7.496 1 81.75 277 MET A N 1
ATOM 2082 C CA . MET A 1 277 ? 21.25 -39.75 8.43 1 81.75 277 MET A CA 1
ATOM 2083 C C . MET A 1 277 ? 21.406 -38.344 8.969 1 81.75 277 MET A C 1
ATOM 2085 O O . MET A 1 277 ? 22.516 -37.875 9.188 1 81.75 277 MET A O 1
ATOM 2089 N N . LEU A 1 278 ? 20.234 -37.688 9.25 1 90.94 278 LEU A N 1
ATOM 2090 C CA . LEU A 1 278 ? 20.297 -36.344 9.758 1 90.94 278 LEU A CA 1
ATOM 2091 C C . LEU A 1 278 ? 20.188 -36.312 11.281 1 90.94 278 LEU A C 1
ATOM 2093 O O . LEU A 1 278 ? 19.297 -36.938 11.852 1 90.94 278 LEU A O 1
ATOM 2097 N N . SER A 1 279 ? 21.172 -35.656 11.961 1 92.56 279 SER A N 1
ATOM 2098 C CA . SER A 1 279 ? 21.141 -35.625 13.422 1 92.56 279 SER A CA 1
ATOM 2099 C C . SER A 1 279 ? 20.922 -34.219 13.938 1 92.56 279 SER A C 1
ATOM 2101 O O . SER A 1 279 ? 20.391 -34.031 15.039 1 92.56 279 SER A O 1
ATOM 2103 N N . ARG A 1 280 ? 21.375 -33.281 13.117 1 94.62 280 ARG A N 1
ATOM 2104 C CA . ARG A 1 280 ? 21.312 -31.922 13.617 1 94.62 280 ARG A CA 1
ATOM 2105 C C . ARG A 1 280 ? 21.016 -30.938 12.492 1 94.62 280 ARG A C 1
ATOM 2107 O O . ARG A 1 280 ? 21.438 -31.141 11.359 1 94.62 280 ARG A O 1
ATOM 2114 N N . ILE A 1 281 ? 20.266 -29.891 12.75 1 95.75 281 ILE A N 1
ATOM 2115 C CA . ILE A 1 281 ? 20.016 -28.734 11.898 1 95.75 281 ILE A CA 1
ATOM 2116 C C . ILE A 1 281 ? 20.312 -27.453 12.664 1 95.75 281 ILE A C 1
ATOM 2118 O O . ILE A 1 281 ? 19.922 -27.328 13.828 1 95.75 281 ILE A O 1
ATOM 2122 N N . ARG A 1 282 ? 21.094 -26.594 12.055 1 96.38 282 ARG A N 1
ATOM 2123 C CA . ARG A 1 282 ? 21.391 -25.297 12.633 1 96.38 282 ARG A CA 1
ATOM 2124 C C . ARG A 1 282 ? 20.703 -24.172 11.859 1 96.38 282 ARG A C 1
ATOM 2126 O O . ARG A 1 282 ? 20.797 -24.125 10.625 1 96.38 282 ARG A O 1
ATOM 2133 N N . VAL A 1 283 ? 19.953 -23.344 12.57 1 97.5 283 VAL A N 1
ATOM 2134 C CA . VAL A 1 283 ? 19.312 -22.156 11.992 1 97.5 283 VAL A CA 1
ATOM 2135 C C . VAL A 1 283 ? 19.844 -20.891 12.664 1 97.5 283 VAL A C 1
ATOM 2137 O O . VAL A 1 283 ? 19.812 -20.781 13.891 1 97.5 283 VAL A O 1
ATOM 2140 N N . ALA A 1 284 ? 20.312 -19.953 11.859 1 96.5 284 ALA A N 1
ATOM 2141 C CA . ALA A 1 284 ? 20.859 -18.703 12.383 1 96.5 284 ALA A CA 1
ATOM 2142 C C . ALA A 1 284 ? 20.25 -17.5 11.695 1 96.5 284 ALA A C 1
ATOM 2144 O O . ALA A 1 284 ? 20.047 -17.516 10.477 1 96.5 284 ALA A O 1
ATOM 2145 N N . TRP A 1 285 ? 19.812 -16.547 12.484 1 95.62 285 TRP A N 1
ATOM 2146 C CA . TRP A 1 285 ? 19.406 -15.234 11.977 1 95.62 285 TRP A CA 1
ATOM 2147 C C . TRP A 1 285 ? 20.453 -14.172 12.312 1 95.62 285 TRP A C 1
ATOM 2149 O O . TRP A 1 285 ? 20.953 -14.125 13.438 1 95.62 285 TRP A O 1
ATOM 2159 N N . THR A 1 286 ? 20.844 -13.367 11.383 1 90.69 286 THR A N 1
ATOM 2160 C CA . THR A 1 286 ? 21.672 -12.18 11.586 1 90.69 286 THR A CA 1
ATOM 2161 C C . THR A 1 286 ? 21.031 -10.953 10.945 1 90.69 286 THR A C 1
ATOM 2163 O O . THR A 1 286 ? 20.438 -11.047 9.867 1 90.69 286 THR A O 1
ATOM 2166 N N . LEU A 1 287 ? 21.078 -9.891 11.703 1 88.5 287 LEU A N 1
ATOM 2167 C CA . LEU A 1 287 ? 20.453 -8.656 11.234 1 88.5 287 LEU A CA 1
ATOM 2168 C C . LEU A 1 287 ? 21.469 -7.535 11.133 1 88.5 287 LEU A C 1
ATOM 2170 O O . LEU A 1 287 ? 22.281 -7.344 12.039 1 88.5 287 LEU A O 1
ATOM 2174 N N . ASP A 1 288 ? 21.469 -6.926 10.031 1 79.38 288 ASP A N 1
ATOM 2175 C CA . ASP A 1 288 ? 22.156 -5.648 9.922 1 79.38 288 ASP A CA 1
ATOM 2176 C C . ASP A 1 288 ? 21.188 -4.516 9.609 1 79.38 288 ASP A C 1
ATOM 2178 O O . ASP A 1 288 ? 19.969 -4.676 9.758 1 79.38 288 ASP A O 1
ATOM 2182 N N . ALA A 1 289 ? 21.641 -3.332 9.32 1 74.38 289 ALA A N 1
ATOM 2183 C CA . ALA A 1 289 ? 20.781 -2.166 9.125 1 74.38 289 ALA A CA 1
ATOM 2184 C C . ALA A 1 289 ? 19.938 -2.312 7.871 1 74.38 289 ALA A C 1
ATOM 2186 O O . ALA A 1 289 ? 18.828 -1.762 7.789 1 74.38 289 ALA A O 1
ATOM 2187 N N . ALA A 1 290 ? 20.344 -3.182 7.016 1 77.56 290 ALA A N 1
ATOM 2188 C CA . ALA A 1 290 ? 19.719 -3.15 5.699 1 77.56 290 ALA A CA 1
ATOM 2189 C C . ALA A 1 290 ? 19.031 -4.477 5.391 1 77.56 290 ALA A C 1
ATOM 2191 O O . ALA A 1 290 ? 18.188 -4.551 4.492 1 77.56 290 ALA A O 1
ATOM 2192 N N . SER A 1 291 ? 19.422 -5.543 6.18 1 88.12 291 SER A N 1
ATOM 2193 C CA . SER A 1 291 ? 18.906 -6.828 5.723 1 88.12 291 SER A CA 1
ATOM 2194 C C . SER A 1 291 ? 18.875 -7.848 6.855 1 88.12 291 SER A C 1
ATOM 2196 O O . SER A 1 291 ? 19.578 -7.688 7.855 1 88.12 291 SER A O 1
ATOM 2198 N N . LEU A 1 292 ? 18.016 -8.812 6.723 1 92.81 292 LEU A N 1
ATOM 2199 C CA . LEU A 1 292 ? 17.984 -10.031 7.523 1 92.81 292 LEU A CA 1
ATOM 2200 C C . LEU A 1 292 ? 18.656 -11.188 6.781 1 92.81 292 LEU A C 1
ATOM 2202 O O . LEU A 1 292 ? 18.312 -11.461 5.625 1 92.81 292 LEU A O 1
ATOM 2206 N N . SER A 1 293 ? 19.656 -11.766 7.395 1 94.31 293 SER A N 1
ATOM 2207 C CA . SER A 1 293 ? 20.312 -12.938 6.832 1 94.31 293 SER A CA 1
ATOM 2208 C C . SER A 1 293 ? 19.922 -14.211 7.574 1 94.31 293 SER A C 1
ATOM 2210 O O . SER A 1 293 ? 19.984 -14.258 8.805 1 94.31 293 SER A O 1
ATOM 2212 N N . ILE A 1 294 ? 19.453 -15.219 6.832 1 96.69 294 ILE A N 1
ATOM 2213 C CA . ILE A 1 294 ? 19.062 -16.516 7.352 1 96.69 294 ILE A CA 1
ATOM 2214 C C . ILE A 1 294 ? 20.047 -17.578 6.875 1 96.69 294 ILE A C 1
ATOM 2216 O O . ILE A 1 294 ? 20.344 -17.672 5.684 1 96.69 294 ILE A O 1
ATOM 2220 N N . ASP A 1 295 ? 20.625 -18.328 7.797 1 95.81 295 ASP A N 1
ATOM 2221 C CA . ASP A 1 295 ? 21.547 -19.406 7.48 1 95.81 295 ASP A CA 1
ATOM 2222 C C . ASP A 1 295 ? 21.062 -20.734 8.07 1 95.81 295 ASP A C 1
ATOM 2224 O O . ASP A 1 295 ? 20.859 -20.844 9.281 1 95.81 295 ASP A O 1
ATOM 2228 N N . ILE A 1 296 ? 20.828 -21.734 7.23 1 96.69 296 ILE A N 1
ATOM 2229 C CA . ILE A 1 296 ? 20.359 -23.062 7.645 1 96.69 296 ILE A CA 1
ATOM 2230 C C . ILE A 1 296 ? 21.375 -24.109 7.219 1 96.69 296 ILE A C 1
ATOM 2232 O O . ILE A 1 296 ? 21.734 -24.203 6.039 1 96.69 296 ILE A O 1
ATOM 2236 N N . ARG A 1 297 ? 21.875 -24.906 8.164 1 94.25 297 ARG A N 1
ATOM 2237 C CA . ARG A 1 297 ? 22.844 -25.953 7.883 1 94.25 297 ARG A CA 1
ATOM 2238 C C . ARG A 1 297 ? 22.422 -27.281 8.523 1 94.25 297 ARG A C 1
ATOM 2240 O O . ARG A 1 297 ? 21.828 -27.281 9.602 1 94.25 297 ARG A O 1
ATOM 2247 N N . ASP A 1 298 ? 22.656 -28.297 7.852 1 93.38 298 ASP A N 1
ATOM 2248 C CA . ASP A 1 298 ? 22.438 -29.625 8.414 1 93.38 298 ASP A CA 1
ATOM 2249 C C . ASP A 1 298 ? 23.719 -30.469 8.32 1 93.38 298 ASP A C 1
ATOM 2251 O O . ASP A 1 298 ? 24.719 -30.031 7.762 1 93.38 298 ASP A O 1
ATOM 2255 N N . ASP A 1 299 ? 23.719 -31.625 8.992 1 89.06 299 ASP A N 1
ATOM 2256 C CA . ASP A 1 299 ? 24.875 -32.531 8.961 1 89.06 299 ASP A CA 1
ATOM 2257 C C . ASP A 1 299 ? 24.531 -33.812 8.219 1 89.06 299 ASP A C 1
ATOM 2259 O O . ASP A 1 299 ? 25.109 -34.875 8.5 1 89.06 299 ASP A O 1
ATOM 2263 N N . GLY A 1 300 ? 23.531 -33.656 7.422 1 84.31 300 GLY A N 1
ATOM 2264 C CA . GLY A 1 300 ? 23.109 -34.844 6.699 1 84.31 300 GLY A CA 1
ATOM 2265 C C . GLY A 1 300 ? 24.109 -35.281 5.668 1 84.31 300 GLY A C 1
ATOM 2266 O O . GLY A 1 300 ? 25.156 -34.656 5.496 1 84.31 300 GLY A O 1
ATOM 2267 N N . GLY A 1 301 ? 23.938 -36.438 5.07 1 80.44 301 GLY A N 1
ATOM 2268 C CA . GLY A 1 301 ? 24.828 -37.062 4.098 1 80.44 301 GLY A CA 1
ATOM 2269 C C . GLY A 1 301 ? 24.781 -36.375 2.736 1 80.44 301 GLY A C 1
ATOM 2270 O O . GLY A 1 301 ? 25.469 -36.812 1.804 1 80.44 301 GLY A O 1
ATOM 2271 N N . GLY A 1 302 ? 24.062 -35.312 2.615 1 74.06 302 GLY A N 1
ATOM 2272 C CA . GLY A 1 302 ? 23.984 -34.562 1.358 1 74.06 302 GLY A CA 1
ATOM 2273 C C . GLY A 1 302 ? 22.953 -35.125 0.407 1 74.06 302 GLY A C 1
ATOM 2274 O O . GLY A 1 302 ? 23.016 -34.875 -0.801 1 74.06 302 GLY A O 1
ATOM 2275 N N . GLU A 1 303 ? 22 -35.938 0.869 1 77.44 303 GLU A N 1
ATOM 2276 C CA . GLU A 1 303 ? 20.984 -36.594 0.047 1 77.44 303 GLU A CA 1
ATOM 2277 C C . GLU A 1 303 ? 19.906 -35.594 -0.396 1 77.44 303 GLU A C 1
ATOM 2279 O O . GLU A 1 303 ? 19.234 -35.812 -1.408 1 77.44 303 GLU A O 1
ATOM 2284 N N . ALA A 1 304 ? 19.766 -34.656 0.375 1 84 304 ALA A N 1
ATOM 2285 C CA . ALA A 1 304 ? 18.672 -33.719 0.067 1 84 304 ALA A CA 1
ATOM 2286 C C . ALA A 1 304 ? 18.969 -32.938 -1.216 1 84 304 ALA A C 1
ATOM 2288 O O . ALA A 1 304 ? 20.109 -32.531 -1.465 1 84 304 ALA A O 1
ATOM 2289 N N . ASP A 1 305 ? 18.062 -32.844 -2.145 1 88.12 305 ASP A N 1
ATOM 2290 C CA . ASP A 1 305 ? 18.172 -32 -3.328 1 88.12 305 ASP A CA 1
ATOM 2291 C C . ASP A 1 305 ? 18 -30.516 -2.965 1 88.12 305 ASP A C 1
ATOM 2293 O O . ASP A 1 305 ? 16.922 -29.953 -3.137 1 88.12 305 ASP A O 1
ATOM 2297 N N . VAL A 1 306 ? 19.078 -29.938 -2.588 1 90.19 306 VAL A N 1
ATOM 2298 C CA . VAL A 1 306 ? 19.016 -28.578 -2.045 1 90.19 306 VAL A CA 1
ATOM 2299 C C . VAL A 1 306 ? 18.734 -27.578 -3.17 1 90.19 306 VAL A C 1
ATOM 2301 O O . VAL A 1 306 ? 18.25 -26.469 -2.92 1 90.19 306 VAL A O 1
ATOM 2304 N N . VAL A 1 307 ? 19.062 -27.984 -4.355 1 89.56 307 VAL A N 1
ATOM 2305 C CA . VAL A 1 307 ? 18.75 -27.125 -5.488 1 89.56 307 VAL A CA 1
ATOM 2306 C C . VAL A 1 307 ? 17.234 -27.016 -5.641 1 89.56 307 VAL A C 1
ATOM 2308 O O . VAL A 1 307 ? 16.703 -25.922 -5.895 1 89.56 307 VAL A O 1
ATOM 2311 N N . ASP A 1 308 ? 16.641 -28.125 -5.453 1 90.5 308 ASP A N 1
ATOM 2312 C CA . ASP A 1 308 ? 15.188 -28.125 -5.52 1 90.5 308 ASP A CA 1
ATOM 2313 C C . ASP A 1 308 ? 14.586 -27.344 -4.352 1 90.5 308 ASP A C 1
ATOM 2315 O O . ASP A 1 308 ? 13.594 -26.625 -4.523 1 90.5 308 ASP A O 1
ATOM 2319 N N . VAL A 1 309 ? 15.141 -27.531 -3.176 1 92.38 309 VAL A N 1
ATOM 2320 C CA . VAL A 1 309 ? 14.664 -26.797 -2.006 1 92.38 309 VAL A CA 1
ATOM 2321 C C . VAL A 1 309 ? 14.812 -25.281 -2.246 1 92.38 309 VAL A C 1
ATOM 2323 O O . VAL A 1 309 ? 13.883 -24.516 -1.978 1 92.38 309 VAL A O 1
ATOM 2326 N N . GLU A 1 310 ? 15.938 -24.906 -2.777 1 93 310 GLU A N 1
ATOM 2327 C CA . GLU A 1 310 ? 16.188 -23.5 -3.096 1 93 310 GLU A CA 1
ATOM 2328 C C . GLU A 1 310 ? 15.141 -22.953 -4.062 1 93 310 GLU A C 1
ATOM 2330 O O . GLU A 1 310 ? 14.633 -21.844 -3.875 1 93 310 GLU A O 1
ATOM 2335 N N . ARG A 1 311 ? 14.867 -23.734 -5.094 1 89.75 311 ARG A N 1
ATOM 2336 C CA . ARG A 1 311 ? 13.883 -23.328 -6.09 1 89.75 311 ARG A CA 1
ATOM 2337 C C . ARG A 1 311 ? 12.516 -23.109 -5.449 1 89.75 311 ARG A C 1
ATOM 2339 O O . ARG A 1 311 ? 11.82 -22.141 -5.781 1 89.75 311 ARG A O 1
ATOM 2346 N N . GLN A 1 312 ? 12.18 -23.953 -4.508 1 88.12 312 GLN A N 1
ATOM 2347 C CA . GLN A 1 312 ? 10.891 -23.875 -3.834 1 88.12 312 GLN A CA 1
ATOM 2348 C C . GLN A 1 312 ? 10.805 -22.625 -2.947 1 88.12 312 GLN A C 1
ATOM 2350 O O . GLN A 1 312 ? 9.734 -22.047 -2.797 1 88.12 312 GLN A O 1
ATOM 2355 N N . LEU A 1 313 ? 11.914 -22.25 -2.408 1 92.62 313 LEU A N 1
ATOM 2356 C CA . LEU A 1 313 ? 11.945 -21.125 -1.471 1 92.62 313 LEU A CA 1
ATOM 2357 C C . LEU A 1 313 ? 12.117 -19.797 -2.207 1 92.62 313 LEU A C 1
ATOM 2359 O O . LEU A 1 313 ? 11.828 -18.734 -1.657 1 92.62 313 LEU A O 1
ATOM 2363 N N . ARG A 1 314 ? 12.562 -19.875 -3.42 1 89.88 314 ARG A N 1
ATOM 2364 C CA . ARG A 1 314 ? 13.008 -18.719 -4.184 1 89.88 314 ARG A CA 1
ATOM 2365 C C . ARG A 1 314 ? 11.867 -17.734 -4.391 1 89.88 314 ARG A C 1
ATOM 2367 O O . ARG A 1 314 ? 12.055 -16.516 -4.254 1 89.88 314 ARG A O 1
ATOM 2374 N N . SER A 1 315 ? 10.68 -18.188 -4.711 1 85.44 315 SER A N 1
ATOM 2375 C CA . SER A 1 315 ? 9.547 -17.297 -4.98 1 85.44 315 SER A CA 1
ATOM 2376 C C . SER A 1 315 ? 9.234 -16.422 -3.779 1 85.44 315 SER A C 1
ATOM 2378 O O . SER A 1 315 ? 8.992 -15.219 -3.928 1 85.44 315 SER A O 1
ATOM 2380 N N . ARG A 1 316 ? 9.273 -17.031 -2.586 1 87.31 316 ARG A N 1
ATOM 2381 C CA . ARG A 1 316 ? 8.992 -16.281 -1.364 1 87.31 316 ARG A CA 1
ATOM 2382 C C . ARG A 1 316 ? 10.07 -15.227 -1.107 1 87.31 316 ARG A C 1
ATOM 2384 O O . ARG A 1 316 ? 9.766 -14.07 -0.812 1 87.31 316 ARG A O 1
ATOM 2391 N N . VAL A 1 317 ? 11.297 -15.594 -1.302 1 91 317 VAL A N 1
ATOM 2392 C CA . VAL A 1 317 ? 12.43 -14.727 -0.99 1 91 317 VAL A CA 1
ATOM 2393 C C . VAL A 1 317 ? 12.508 -13.594 -2.006 1 91 317 VAL A C 1
ATOM 2395 O O . VAL A 1 317 ? 12.664 -12.43 -1.631 1 91 317 VAL A O 1
ATOM 2398 N N . GLU A 1 318 ? 12.266 -13.898 -3.215 1 83.06 318 GLU A N 1
ATOM 2399 C CA . GLU A 1 318 ? 12.359 -12.906 -4.281 1 83.06 318 GLU A CA 1
ATOM 2400 C C . GLU A 1 318 ? 11.227 -11.891 -4.195 1 83.06 318 GLU A C 1
ATOM 2402 O O . GLU A 1 318 ? 11.414 -10.719 -4.512 1 83.06 318 GLU A O 1
ATOM 2407 N N . THR A 1 319 ? 10.109 -12.383 -3.803 1 81.25 319 THR A N 1
ATOM 2408 C CA . THR A 1 319 ? 8.961 -11.492 -3.629 1 81.25 319 THR A CA 1
ATOM 2409 C C . THR A 1 319 ? 9.273 -10.406 -2.604 1 81.25 319 THR A C 1
ATOM 2411 O O . THR A 1 319 ? 8.797 -9.281 -2.729 1 81.25 319 THR A O 1
ATOM 2414 N N . LEU A 1 320 ? 10.094 -10.758 -1.678 1 86.19 320 LEU A N 1
ATOM 2415 C CA . LEU A 1 320 ? 10.484 -9.805 -0.642 1 86.19 320 LEU A CA 1
ATOM 2416 C C . LEU A 1 320 ? 11.758 -9.062 -1.04 1 86.19 320 LEU A C 1
ATOM 2418 O O . LEU A 1 320 ? 12.359 -8.375 -0.213 1 86.19 320 LEU A O 1
ATOM 2422 N N . GLY A 1 321 ? 12.188 -9.281 -2.314 1 79.19 321 GLY A N 1
ATOM 2423 C CA . GLY A 1 321 ? 13.359 -8.594 -2.832 1 79.19 321 GLY A CA 1
ATOM 2424 C C . GLY A 1 321 ? 14.664 -9.242 -2.412 1 79.19 321 GLY A C 1
ATOM 2425 O O . GLY A 1 321 ? 15.734 -8.641 -2.523 1 79.19 321 GLY A O 1
ATOM 2426 N N . GLY A 1 322 ? 14.531 -10.398 -1.827 1 87.56 322 GLY A N 1
ATOM 2427 C CA . GLY A 1 322 ? 15.719 -11.07 -1.306 1 87.56 322 GLY A CA 1
ATOM 2428 C C . GLY A 1 322 ? 16.344 -12.039 -2.293 1 87.56 322 GLY A C 1
ATOM 2429 O O . GLY A 1 322 ? 15.977 -12.055 -3.469 1 87.56 322 GLY A O 1
ATOM 2430 N N . THR A 1 323 ? 17.422 -12.703 -1.835 1 88.88 323 THR A N 1
ATOM 2431 C CA . THR A 1 323 ? 18.109 -13.742 -2.59 1 88.88 323 THR A CA 1
ATOM 2432 C C . THR A 1 323 ? 18.297 -15 -1.742 1 88.88 323 THR A C 1
ATOM 2434 O O . THR A 1 323 ? 18.297 -14.93 -0.511 1 88.88 323 THR A O 1
ATOM 2437 N N . VAL A 1 324 ? 18.312 -16.125 -2.4 1 94.69 324 VAL A N 1
ATOM 2438 C CA . VAL A 1 324 ? 18.516 -17.406 -1.717 1 94.69 324 VAL A CA 1
ATOM 2439 C C . VAL A 1 324 ? 19.547 -18.234 -2.482 1 94.69 324 VAL A C 1
ATOM 2441 O O . VAL A 1 324 ? 19.547 -18.234 -3.717 1 94.69 324 VAL A O 1
ATOM 2444 N N . GLU A 1 325 ? 20.469 -18.828 -1.779 1 93.12 325 GLU A N 1
ATOM 2445 C CA . GLU A 1 325 ? 21.5 -19.688 -2.334 1 93.12 325 GLU A CA 1
ATOM 2446 C C . GLU A 1 325 ? 21.609 -20.984 -1.537 1 93.12 325 GLU A C 1
ATOM 2448 O O . GLU A 1 325 ? 21.297 -21.016 -0.345 1 93.12 325 GLU A O 1
ATOM 2453 N N . SER A 1 326 ? 21.922 -22.109 -2.227 1 93.81 326 SER A N 1
ATOM 2454 C CA . SER A 1 326 ? 22.109 -23.391 -1.573 1 93.81 326 SER A CA 1
ATOM 2455 C C . SER A 1 326 ? 23.438 -24.031 -1.967 1 93.81 326 SER A C 1
ATOM 2457 O O . SER A 1 326 ? 23.953 -23.766 -3.051 1 93.81 326 SER A O 1
ATOM 2459 N N . GLU A 1 327 ? 24.031 -24.672 -1.079 1 89.06 327 GLU A N 1
ATOM 2460 C CA . GLU A 1 327 ? 25.266 -25.438 -1.271 1 89.06 327 GLU A CA 1
ATOM 2461 C C . GLU A 1 327 ? 25.188 -26.812 -0.615 1 89.06 327 GLU A C 1
ATOM 2463 O O . GLU A 1 327 ? 24.578 -26.953 0.454 1 89.06 327 GLU A O 1
ATOM 2468 N N . SER A 1 328 ? 25.625 -27.797 -1.341 1 89.81 328 SER A N 1
ATOM 2469 C CA . SER A 1 328 ? 25.703 -29.156 -0.792 1 89.81 328 SER A CA 1
ATOM 2470 C C . SER A 1 328 ? 27.125 -29.688 -0.839 1 89.81 328 SER A C 1
ATOM 2472 O O . SER A 1 328 ? 27.797 -29.594 -1.868 1 89.81 328 SER A O 1
ATOM 2474 N N . THR A 1 329 ? 27.609 -30.094 0.273 1 82.38 329 THR A N 1
ATOM 2475 C CA . THR A 1 329 ? 28.906 -30.766 0.344 1 82.38 329 THR A CA 1
ATOM 2476 C C . THR A 1 329 ? 28.734 -32.219 0.742 1 82.38 329 THR A C 1
ATOM 2478 O O . THR A 1 329 ? 28.297 -32.531 1.851 1 82.38 329 THR A O 1
ATOM 2481 N N . PRO A 1 330 ? 29.078 -33.125 -0.186 1 80.69 330 PRO A N 1
ATOM 2482 C CA . PRO A 1 330 ? 28.938 -34.562 0.142 1 80.69 330 PRO A CA 1
ATOM 2483 C C . PRO A 1 330 ? 29.594 -34.938 1.469 1 80.69 330 PRO A C 1
ATOM 2485 O O . PRO A 1 330 ? 30.75 -34.562 1.714 1 80.69 330 PRO A O 1
ATOM 2488 N N . GLY A 1 331 ? 28.875 -35.562 2.312 1 78.5 331 GLY A N 1
ATOM 2489 C CA . GLY A 1 331 ? 29.391 -36 3.596 1 78.5 331 GLY A CA 1
ATOM 2490 C C . GLY A 1 331 ? 29.375 -34.938 4.664 1 78.5 331 GLY A C 1
ATOM 2491 O O . GLY A 1 331 ? 29.609 -35.219 5.84 1 78.5 331 GLY A O 1
ATOM 2492 N N . TRP A 1 332 ? 29.188 -33.656 4.309 1 80.56 332 TRP A N 1
ATOM 2493 C CA . TRP A 1 332 ? 29.281 -32.562 5.262 1 80.56 332 TRP A CA 1
ATOM 2494 C C . TRP A 1 332 ? 27.922 -31.875 5.426 1 80.56 332 TRP A C 1
ATOM 2496 O O . TRP A 1 332 ? 27.781 -30.953 6.234 1 80.56 332 TRP A O 1
ATOM 2506 N N . GLY A 1 333 ? 26.953 -32.312 4.656 1 89.88 333 GLY A N 1
ATOM 2507 C CA . GLY A 1 333 ? 25.609 -31.781 4.809 1 89.88 333 GLY A CA 1
ATOM 2508 C C . GLY A 1 333 ? 25.312 -30.672 3.822 1 89.88 333 GLY A C 1
ATOM 2509 O O . GLY A 1 333 ? 25.922 -30.594 2.758 1 89.88 333 GLY A O 1
ATOM 2510 N N . ASN A 1 334 ? 24.281 -29.891 4.031 1 91.81 334 ASN A N 1
ATOM 2511 C CA . ASN A 1 334 ? 23.766 -28.844 3.156 1 91.81 334 ASN A CA 1
ATOM 2512 C C . ASN A 1 334 ? 23.719 -27.5 3.871 1 91.81 334 ASN A C 1
ATOM 2514 O O . ASN A 1 334 ? 23.688 -27.438 5.102 1 91.81 334 ASN A O 1
ATOM 2518 N N . ARG A 1 335 ? 23.875 -26.484 3.033 1 92.62 335 ARG A N 1
ATOM 2519 C CA . ARG A 1 335 ? 23.688 -25.125 3.518 1 92.62 335 ARG A CA 1
ATOM 2520 C C . ARG A 1 335 ? 22.703 -24.359 2.637 1 92.62 335 ARG A C 1
ATOM 2522 O O . ARG A 1 335 ? 22.812 -24.391 1.408 1 92.62 335 ARG A O 1
ATOM 2529 N N . ILE A 1 336 ? 21.703 -23.719 3.236 1 95.5 336 ILE A N 1
ATOM 2530 C CA . ILE A 1 336 ? 20.781 -22.797 2.568 1 95.5 336 ILE A CA 1
ATOM 2531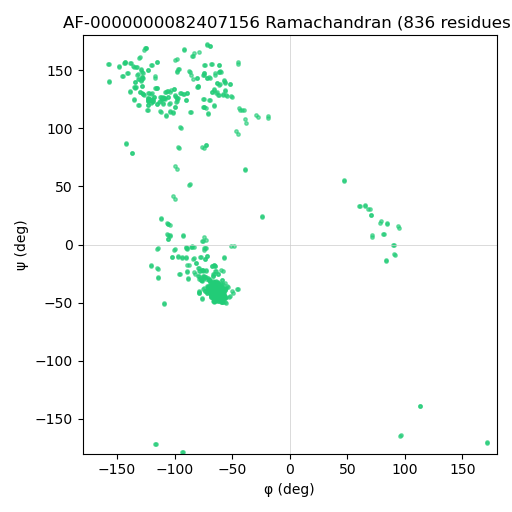 C C . ILE A 1 336 ? 20.875 -21.422 3.223 1 95.5 336 ILE A C 1
ATOM 2533 O O . ILE A 1 336 ? 20.734 -21.297 4.441 1 95.5 336 ILE A O 1
ATOM 2537 N N . SER A 1 337 ? 21.203 -20.453 2.385 1 95.94 337 SER A N 1
ATOM 2538 C CA . SER A 1 337 ? 21.328 -19.078 2.877 1 95.94 337 SER A CA 1
ATOM 2539 C C . SER A 1 337 ? 20.406 -18.125 2.127 1 95.94 337 SER A C 1
ATOM 2541 O O . SER A 1 337 ? 20.312 -18.188 0.898 1 95.94 337 SER A O 1
ATOM 2543 N N . ALA A 1 338 ? 19.656 -17.328 2.914 1 96.62 338 ALA A N 1
ATOM 2544 C CA . ALA A 1 338 ? 18.781 -16.328 2.316 1 96.62 338 ALA A CA 1
ATOM 2545 C C . ALA A 1 338 ? 19.031 -14.953 2.918 1 96.62 338 ALA A C 1
ATOM 2547 O O . ALA A 1 338 ? 19.359 -14.836 4.102 1 96.62 338 ALA A O 1
ATOM 2548 N N . THR A 1 339 ? 18.953 -13.922 2.096 1 93.81 339 THR A N 1
ATOM 2549 C CA . THR A 1 339 ? 19.047 -12.531 2.52 1 93.81 339 THR A CA 1
ATOM 2550 C C . THR A 1 339 ? 17.812 -11.75 2.082 1 93.81 339 THR A C 1
ATOM 2552 O O . THR A 1 339 ? 17.469 -11.742 0.898 1 93.81 339 THR A O 1
ATOM 2555 N N . ILE A 1 340 ? 17.125 -11.141 3.045 1 92.44 340 ILE A N 1
ATOM 2556 C CA . ILE A 1 340 ? 15.922 -10.367 2.781 1 92.44 340 ILE A CA 1
ATOM 2557 C C . ILE A 1 340 ? 16.125 -8.914 3.199 1 92.44 340 ILE A C 1
ATOM 2559 O O . ILE A 1 340 ? 16.453 -8.641 4.359 1 92.44 340 ILE A O 1
ATOM 2563 N N . PRO A 1 341 ? 15.945 -7.98 2.289 1 86.5 341 PRO A N 1
ATOM 2564 C CA . PRO A 1 341 ? 16.141 -6.57 2.633 1 86.5 341 PRO A CA 1
ATOM 2565 C C . PRO A 1 341 ? 15.07 -6.043 3.586 1 86.5 341 PRO A C 1
ATOM 2567 O O . PRO A 1 341 ? 13.922 -6.48 3.533 1 86.5 341 PRO A O 1
ATOM 2570 N N . LEU A 1 342 ? 15.438 -5.176 4.512 1 80.75 342 LEU A N 1
ATOM 2571 C CA . LEU A 1 342 ? 14.531 -4.535 5.457 1 80.75 342 LEU A CA 1
ATOM 2572 C C . LEU A 1 342 ? 14.148 -3.139 4.977 1 80.75 342 LEU A C 1
ATOM 2574 O O . LEU A 1 342 ? 15.016 -2.328 4.648 1 80.75 342 LEU A O 1
ATOM 2578 N N . ASP A 1 343 ? 13.484 -2.928 3.93 1 61.97 343 ASP A N 1
ATOM 2579 C CA . ASP A 1 343 ? 13.219 -1.573 3.457 1 61.97 343 ASP A CA 1
ATOM 2580 C C . ASP A 1 343 ? 13.414 -0.553 4.578 1 61.97 343 ASP A C 1
ATOM 2582 O O . ASP A 1 343 ? 13.039 -0.802 5.723 1 61.97 343 ASP A O 1
ATOM 2586 N N . ALA A 1 344 ? 14.422 0.27 4.59 1 51.84 344 ALA A N 1
ATOM 2587 C CA . ALA A 1 344 ? 14.852 1.285 5.547 1 51.84 344 ALA A CA 1
ATOM 2588 C C . ALA A 1 344 ? 13.664 2.109 6.043 1 51.84 344 ALA A C 1
ATOM 2590 O O . ALA A 1 344 ? 12.773 2.461 5.262 1 51.84 344 ALA A O 1
ATOM 2591 N N . PRO A 1 345 ? 13.375 2.008 7.363 1 47.72 345 PRO A N 1
ATOM 2592 C CA . PRO A 1 345 ? 12.414 2.984 7.891 1 47.72 345 PRO A CA 1
ATOM 2593 C C . PRO A 1 345 ? 12.609 4.379 7.297 1 47.72 345 PRO A C 1
ATOM 2595 O O . PRO A 1 345 ? 13.742 4.785 7.016 1 47.72 345 PRO A O 1
ATOM 2598 N N . VAL A 1 346 ? 11.688 4.82 6.41 1 46.72 346 VAL A N 1
ATOM 2599 C CA . VAL A 1 346 ? 11.711 6.211 5.973 1 46.72 346 VAL A CA 1
ATOM 2600 C C . VAL A 1 346 ? 12.055 7.121 7.152 1 46.72 346 VAL A C 1
ATOM 2602 O O . VAL A 1 346 ? 11.266 7.238 8.094 1 46.72 346 VAL A O 1
ATOM 2605 N N . ALA A 1 347 ? 13.273 7.031 7.738 1 41.59 347 ALA A N 1
ATOM 2606 C CA . ALA A 1 347 ? 13.57 7.969 8.812 1 41.59 347 ALA A CA 1
ATOM 2607 C C . ALA A 1 347 ? 13.172 9.391 8.43 1 41.59 347 ALA A C 1
ATOM 2609 O O . ALA A 1 347 ? 13.492 9.859 7.34 1 41.59 347 ALA A O 1
ATOM 2610 N N . LEU A 1 348 ? 11.992 9.773 8.891 1 43.56 348 LEU A N 1
ATOM 2611 C CA . LEU A 1 348 ? 11.773 11.211 8.766 1 43.56 348 LEU A CA 1
ATOM 2612 C C . LEU A 1 348 ? 13.031 11.984 9.125 1 43.56 348 LEU A C 1
ATOM 2614 O O . LEU A 1 348 ? 13.789 11.578 10.016 1 43.56 348 LEU A O 1
ATOM 2618 N N . PRO A 1 349 ? 13.547 12.625 8.281 1 37.66 349 PRO A N 1
ATOM 2619 C CA . PRO A 1 349 ? 14.719 13.414 8.68 1 37.66 349 PRO A CA 1
ATOM 2620 C C . PRO A 1 349 ? 14.672 13.844 10.141 1 37.66 349 PRO A C 1
ATOM 2622 O O . PRO A 1 349 ? 13.586 14.086 10.68 1 37.66 349 PRO A O 1
ATOM 2625 N N . ASN A 1 350 ? 15.438 13.375 10.922 1 38.41 350 ASN A N 1
ATOM 2626 C CA . ASN A 1 350 ? 15.75 13.719 12.305 1 38.41 350 ASN A CA 1
ATOM 2627 C C . ASN A 1 350 ? 15.414 15.18 12.609 1 38.41 350 ASN A C 1
ATOM 2629 O O . ASN A 1 350 ? 16.297 16.031 12.648 1 38.41 350 ASN A O 1
ATOM 2633 N N . ARG A 1 351 ? 14.57 15.742 11.93 1 42.62 351 ARG A N 1
ATOM 2634 C CA . ARG A 1 351 ? 14.32 17.094 12.438 1 42.62 351 ARG A CA 1
ATOM 2635 C C . ARG A 1 351 ? 13.891 17.047 13.898 1 42.62 351 ARG A C 1
ATOM 2637 O O . ARG A 1 351 ? 13.531 18.078 14.477 1 42.62 351 ARG A O 1
ATOM 2644 N N . ASP A 1 352 ? 13.594 15.867 14.43 1 44.22 352 ASP A N 1
ATOM 2645 C CA . ASP A 1 352 ? 13.094 15.539 15.758 1 44.22 352 ASP A CA 1
ATOM 2646 C C . ASP A 1 352 ? 14.031 16.062 16.844 1 44.22 352 ASP A C 1
ATOM 2648 O O . ASP A 1 352 ? 13.609 16.297 17.969 1 44.22 352 ASP A O 1
ATOM 2652 N N . VAL A 1 353 ? 15.188 16.016 16.625 1 45.66 353 VAL A N 1
ATOM 2653 C CA . VAL A 1 353 ? 16.094 16.219 17.75 1 45.66 353 VAL A CA 1
ATOM 2654 C C . VAL A 1 353 ? 15.852 17.594 18.375 1 45.66 353 VAL A C 1
ATOM 2656 O O . VAL A 1 353 ? 16.016 17.766 19.578 1 45.66 353 VAL A O 1
ATOM 2659 N N . LEU A 1 354 ? 15.297 18.375 17.594 1 53.06 354 LEU A N 1
ATOM 2660 C CA . LEU A 1 354 ? 15.141 19.719 18.141 1 53.06 354 LEU A CA 1
ATOM 2661 C C . LEU A 1 354 ? 13.828 19.859 18.906 1 53.06 354 LEU A C 1
ATOM 2663 O O . LEU A 1 354 ? 13.742 20.609 19.875 1 53.06 354 LEU A O 1
ATOM 2667 N N . THR A 1 355 ? 12.875 19 18.578 1 50.47 355 THR A N 1
ATOM 2668 C CA . THR A 1 355 ? 11.547 19.125 19.172 1 50.47 355 THR A CA 1
ATOM 2669 C C . THR A 1 355 ? 11.5 18.469 20.547 1 50.47 355 THR A C 1
ATOM 2671 O O . THR A 1 355 ? 10.609 18.75 21.344 1 50.47 355 THR A O 1
ATOM 2674 N N . GLU A 1 356 ? 12.281 17.594 20.859 1 55.66 356 GLU A N 1
ATOM 2675 C CA . GLU A 1 356 ? 12.422 16.969 22.172 1 55.66 356 GLU A CA 1
ATOM 2676 C C . GLU A 1 356 ? 13.125 17.922 23.156 1 55.66 356 GLU A C 1
ATOM 2678 O O . GLU A 1 356 ? 13.164 17.641 24.359 1 55.66 356 GLU A O 1
ATOM 2683 N N . LEU A 1 357 ? 13.531 18.969 22.703 1 63.91 357 LEU A N 1
ATOM 2684 C CA . LEU A 1 357 ? 14.234 19.906 23.578 1 63.91 357 LEU A CA 1
ATOM 2685 C C . LEU A 1 357 ? 13.258 20.812 24.312 1 63.91 357 LEU A C 1
ATOM 2687 O O . LEU A 1 357 ? 12.328 21.344 23.719 1 63.91 357 LEU A O 1
ATOM 2691 N N . ALA A 1 358 ? 13.211 20.641 25.641 1 65.75 358 ALA A N 1
ATOM 2692 C CA . ALA A 1 358 ? 12.492 21.641 26.438 1 65.75 358 ALA A CA 1
ATOM 2693 C C . ALA A 1 358 ? 12.836 23.047 26 1 65.75 358 ALA A C 1
ATOM 2695 O O . ALA A 1 358 ? 13.883 23.281 25.391 1 65.75 358 ALA A O 1
ATOM 2696 N N . PRO A 1 359 ? 11.922 23.953 26.312 1 70.44 359 PRO A N 1
ATOM 2697 C CA . PRO A 1 359 ? 12.188 25.328 25.891 1 70.44 359 PRO A CA 1
ATOM 2698 C C . PRO A 1 359 ? 13.586 25.812 26.297 1 70.44 359 PRO A C 1
ATOM 2700 O O . PRO A 1 359 ? 14.297 26.391 25.484 1 70.44 359 PRO A O 1
ATOM 2703 N N . ARG A 1 360 ? 13.891 25.406 27.484 1 77.12 360 ARG A N 1
ATOM 2704 C CA . ARG A 1 360 ? 15.203 25.844 27.969 1 77.12 360 ARG A CA 1
ATOM 2705 C C . ARG A 1 360 ? 16.328 25.094 27.25 1 77.12 360 ARG A C 1
ATOM 2707 O O . ARG A 1 360 ? 17.375 25.672 26.969 1 77.12 360 ARG A O 1
ATOM 2714 N N . GLU A 1 361 ? 16.047 23.953 26.828 1 80 361 GLU A N 1
ATOM 2715 C CA . GLU A 1 361 ? 17.016 23.141 26.109 1 80 361 GLU A CA 1
ATOM 2716 C C . GLU A 1 361 ? 17.188 23.656 24.672 1 80 361 GLU A C 1
ATOM 2718 O O . GLU A 1 361 ? 18.312 23.688 24.156 1 80 361 GLU A O 1
ATOM 2723 N N . PHE A 1 362 ? 16.156 24.016 24.203 1 76.56 362 PHE A N 1
ATOM 2724 C CA . PHE A 1 362 ? 16.203 24.594 22.859 1 76.56 362 PHE A CA 1
ATOM 2725 C C . PHE A 1 362 ? 16.984 25.891 22.859 1 76.56 362 PHE A C 1
ATOM 2727 O O . PHE A 1 362 ? 17.797 26.141 21.969 1 76.56 362 PHE A O 1
ATOM 2734 N N . GLU A 1 363 ? 16.719 26.688 23.859 1 80.62 363 GLU A N 1
ATOM 2735 C CA . GLU A 1 363 ? 17.469 27.922 24.031 1 80.62 363 GLU A CA 1
ATOM 2736 C C . GLU A 1 363 ? 18.969 27.656 24.141 1 80.62 363 GLU A C 1
ATOM 2738 O O . GLU A 1 363 ? 19.766 28.359 23.531 1 80.62 363 GLU A O 1
ATOM 2743 N N . VAL A 1 364 ? 19.219 26.594 24.812 1 86.19 364 VAL A N 1
ATOM 2744 C CA . VAL A 1 364 ? 20.609 26.219 24.984 1 86.19 364 VAL A CA 1
ATOM 2745 C C . VAL A 1 364 ? 21.188 25.75 23.656 1 86.19 364 VAL A C 1
ATOM 2747 O O . VAL A 1 364 ? 22.312 26.094 23.297 1 86.19 364 VAL A O 1
ATOM 2750 N N . LEU A 1 365 ? 20.391 25.062 22.922 1 82.69 365 LEU A N 1
ATOM 2751 C CA . LEU A 1 365 ? 20.844 24.578 21.609 1 82.69 365 LEU A CA 1
ATOM 2752 C C . LEU A 1 365 ? 21.109 25.75 20.672 1 82.69 365 LEU A C 1
ATOM 2754 O O . LEU A 1 365 ? 22.078 25.734 19.906 1 82.69 365 LEU A O 1
ATOM 2758 N N . GLU A 1 366 ? 20.281 26.703 20.719 1 82.31 366 GLU A N 1
ATOM 2759 C CA . GLU A 1 366 ? 20.5 27.891 19.906 1 82.31 366 GLU A CA 1
ATOM 2760 C C . GLU A 1 366 ? 21.859 28.516 20.203 1 82.31 366 GLU A C 1
ATOM 2762 O O . GLU A 1 366 ? 22.547 28.984 19.297 1 82.31 366 GLU A O 1
ATOM 2767 N N . HIS A 1 367 ? 22.234 28.531 21.422 1 85.44 367 HIS A N 1
ATOM 2768 C CA . HIS A 1 367 ? 23.516 29.078 21.828 1 85.44 367 HIS A CA 1
ATOM 2769 C C . HIS A 1 367 ? 24.672 28.141 21.438 1 85.44 367 HIS A C 1
ATOM 2771 O O . HIS A 1 367 ? 25.766 28.609 21.109 1 85.44 367 HIS A O 1
ATOM 2777 N N . LEU A 1 368 ? 24.344 26.859 21.375 1 85.06 368 LEU A N 1
ATOM 2778 C CA . LEU A 1 368 ? 25.328 25.906 20.906 1 85.06 368 LEU A CA 1
ATOM 2779 C C . LEU A 1 368 ? 25.609 26.094 19.422 1 85.06 368 LEU A C 1
ATOM 2781 O O . LEU A 1 368 ? 26.766 26.062 18.984 1 85.06 368 LEU A O 1
ATOM 2785 N N . VAL A 1 369 ? 24.547 26.312 18.719 1 81.62 369 VAL A N 1
ATOM 2786 C CA . VAL A 1 369 ? 24.656 26.531 17.281 1 81.62 369 VAL A CA 1
ATOM 2787 C C . VAL A 1 369 ? 25.422 27.828 17 1 81.62 369 VAL A C 1
ATOM 2789 O O . VAL A 1 369 ? 26.141 27.938 16.016 1 81.62 369 VAL A O 1
ATOM 2792 N N . ALA A 1 370 ? 25.281 28.828 17.891 1 79.69 370 ALA A N 1
ATOM 2793 C CA . ALA A 1 370 ? 26 30.094 17.797 1 79.69 370 ALA A CA 1
ATOM 2794 C C . ALA A 1 370 ? 27.453 29.922 18.203 1 79.69 370 ALA A C 1
ATOM 2796 O O . ALA A 1 370 ? 28.234 30.875 18.141 1 79.69 370 ALA A O 1
ATOM 2797 N N . GLY A 1 371 ? 27.734 28.672 18.625 1 82.94 371 GLY A N 1
ATOM 2798 C CA . GLY A 1 371 ? 29.109 28.359 18.969 1 82.94 371 GLY A CA 1
ATOM 2799 C C . GLY A 1 371 ? 29.516 28.859 20.344 1 82.94 371 GLY A C 1
ATOM 2800 O O . GLY A 1 371 ? 30.703 29.016 20.625 1 82.94 371 GLY A O 1
ATOM 2801 N N . ARG A 1 372 ? 28.688 29.141 21.25 1 84.38 372 ARG A N 1
ATOM 2802 C CA . ARG A 1 372 ? 28.984 29.734 22.547 1 84.38 372 ARG A CA 1
ATOM 2803 C C . ARG A 1 372 ? 29.359 28.656 23.562 1 84.38 372 ARG A C 1
ATOM 2805 O O . ARG A 1 372 ? 28.812 27.562 23.531 1 84.38 372 ARG A O 1
ATOM 2812 N N . ARG A 1 373 ? 30.297 29.062 24.469 1 82.69 373 ARG A N 1
ATOM 2813 C CA . ARG A 1 373 ? 30.703 28.172 25.562 1 82.69 373 ARG A CA 1
ATOM 2814 C C . ARG A 1 373 ? 29.734 28.25 26.734 1 82.69 373 ARG A C 1
ATOM 2816 O O . ARG A 1 373 ? 28.922 29.172 26.812 1 82.69 373 ARG A O 1
ATOM 2823 N N . ASN A 1 374 ? 29.828 27.297 27.609 1 87.69 374 ASN A N 1
ATOM 2824 C CA . ASN A 1 374 ? 28.875 27.188 28.703 1 87.69 374 ASN A CA 1
ATOM 2825 C C . ASN A 1 374 ? 28.844 28.453 29.562 1 87.69 374 ASN A C 1
ATOM 2827 O O . ASN A 1 374 ? 27.781 28.891 29.984 1 87.69 374 ASN A O 1
ATOM 2831 N N . LYS A 1 375 ? 30.016 28.969 29.734 1 86.69 375 LYS A N 1
ATOM 2832 C CA . LYS A 1 375 ? 30.094 30.188 30.516 1 86.69 375 LYS A CA 1
ATOM 2833 C C . LYS A 1 375 ? 29.344 31.328 29.844 1 86.69 375 LYS A C 1
ATOM 2835 O O . LYS A 1 375 ? 28.578 32.062 30.5 1 86.69 375 LYS A O 1
ATOM 2840 N N . ALA A 1 376 ? 29.516 31.484 28.594 1 87.5 376 ALA A N 1
ATOM 2841 C CA . ALA A 1 376 ? 28.812 32.531 27.828 1 87.5 376 ALA A CA 1
ATOM 2842 C C . ALA A 1 376 ? 27.312 32.281 27.812 1 87.5 376 ALA A C 1
ATOM 2844 O O . ALA A 1 376 ? 26.516 33.219 27.922 1 87.5 376 ALA A O 1
ATOM 2845 N N . ILE A 1 377 ? 26.891 31.125 27.766 1 87.81 377 ILE A N 1
ATOM 2846 C CA . ILE A 1 377 ? 25.484 30.75 27.734 1 87.81 377 ILE A CA 1
ATOM 2847 C C . ILE A 1 377 ? 24.859 31.047 29.094 1 87.81 377 ILE A C 1
ATOM 2849 O O . ILE A 1 377 ? 23.734 31.578 29.156 1 87.81 377 ILE A O 1
ATOM 2853 N N . SER A 1 378 ? 25.609 30.75 30.141 1 90.31 378 SER A N 1
ATOM 2854 C CA . SER A 1 378 ? 25.109 31 31.484 1 90.31 378 SER A CA 1
ATOM 2855 C C . SER A 1 378 ? 24.859 32.469 31.719 1 90.31 378 SER A C 1
ATOM 2857 O O . SER A 1 378 ? 23.844 32.875 32.312 1 90.31 378 SER A O 1
ATOM 2859 N N . GLU A 1 379 ? 25.688 33.312 31.234 1 87.56 379 GLU A N 1
ATOM 2860 C CA . GLU A 1 379 ? 25.562 34.75 31.391 1 87.56 379 GLU A CA 1
ATOM 2861 C C . GLU A 1 379 ? 24.359 35.281 30.609 1 87.56 379 GLU A C 1
ATOM 2863 O O . GLU A 1 379 ? 23.609 36.125 31.094 1 87.56 379 GLU A O 1
ATOM 2868 N N . ARG A 1 380 ? 24.172 34.688 29.438 1 83.62 380 ARG A N 1
ATOM 2869 C CA . ARG A 1 380 ? 23.125 35.188 28.547 1 83.62 380 ARG A CA 1
ATOM 2870 C C . ARG A 1 380 ? 21.75 34.688 29.016 1 83.62 380 ARG A C 1
ATOM 2872 O O . ARG A 1 380 ? 20.766 35.406 28.844 1 83.62 380 ARG A O 1
ATOM 2879 N N . LEU A 1 381 ? 21.703 33.594 29.609 1 82.69 381 LEU A N 1
ATOM 2880 C CA . LEU A 1 381 ? 20.438 33 30 1 82.69 381 LEU A CA 1
ATOM 2881 C C . LEU A 1 381 ? 20.141 33.25 31.484 1 82.69 381 LEU A C 1
ATOM 2883 O O . LEU A 1 381 ? 19.062 32.938 31.969 1 82.69 381 LEU A O 1
ATOM 2887 N N . GLY A 1 382 ? 21.125 33.906 32.219 1 86.81 382 GLY A N 1
ATOM 2888 C CA . GLY A 1 382 ? 20.953 34.219 33.625 1 86.81 382 GLY A CA 1
ATOM 2889 C C . GLY A 1 382 ? 20.859 32.969 34.531 1 86.81 382 GLY A C 1
ATOM 2890 O O . GLY A 1 382 ? 20.047 32.938 35.438 1 86.81 382 GLY A O 1
ATOM 2891 N N . VAL A 1 383 ? 21.516 31.984 34.188 1 86.81 383 VAL A N 1
ATOM 2892 C CA . VAL A 1 383 ? 21.531 30.75 35 1 86.81 383 VAL A CA 1
ATOM 2893 C C . VAL A 1 383 ? 22.984 30.375 35.312 1 86.81 383 VAL A C 1
ATOM 2895 O O . VAL A 1 383 ? 23.922 30.953 34.781 1 86.81 383 VAL A O 1
ATOM 2898 N N . SER A 1 384 ? 23.172 29.453 36.188 1 88.06 384 SER A N 1
ATOM 2899 C CA . SER A 1 384 ? 24.5 29 36.562 1 88.06 384 SER A CA 1
ATOM 2900 C C . SER A 1 384 ? 25.109 28.125 35.469 1 88.06 384 SER A C 1
ATOM 2902 O O . SER A 1 384 ? 24.391 27.547 34.656 1 88.06 384 SER A O 1
ATOM 2904 N N . GLU A 1 385 ? 26.391 28.094 35.438 1 87.44 385 GLU A N 1
ATOM 2905 C CA . GLU A 1 385 ? 27.094 27.25 34.469 1 87.44 385 GLU A CA 1
ATOM 2906 C C . GLU A 1 385 ? 26.734 25.781 34.656 1 87.44 385 GLU A C 1
ATOM 2908 O O . GLU A 1 385 ? 26.672 25.016 33.688 1 87.44 385 GLU A O 1
ATOM 2913 N N . SER A 1 386 ? 26.531 25.453 35.844 1 85.38 386 SER A N 1
ATOM 2914 C CA . SER A 1 386 ? 26.109 24.078 36.125 1 85.38 386 SER A CA 1
ATOM 2915 C C . SER A 1 386 ? 24.75 23.766 35.531 1 85.38 386 SER A C 1
ATOM 2917 O O . SER A 1 386 ? 24.531 22.672 35 1 85.38 386 SER A O 1
ATOM 2919 N N . THR A 1 387 ? 23.922 24.656 35.531 1 85.5 387 THR A N 1
ATOM 2920 C CA . THR A 1 387 ? 22.609 24.5 34.938 1 85.5 387 THR A CA 1
ATOM 2921 C C . THR A 1 387 ? 22.703 24.375 33.406 1 85.5 387 THR A C 1
ATOM 2923 O O . THR A 1 387 ? 22 23.578 32.812 1 85.5 387 THR A O 1
ATOM 2926 N N . VAL A 1 388 ? 23.578 25.172 32.875 1 88.62 388 VAL A N 1
ATOM 2927 C CA . VAL A 1 388 ? 23.797 25.094 31.438 1 88.62 388 VAL A CA 1
ATOM 2928 C C . VAL A 1 388 ? 24.312 23.688 31.078 1 88.62 388 VAL A C 1
ATOM 2930 O O . VAL A 1 388 ? 23.828 23.078 30.125 1 88.62 388 VAL A O 1
ATOM 2933 N N . LYS A 1 389 ? 25.203 23.219 31.828 1 85.25 389 LYS A N 1
ATOM 2934 C CA . LYS A 1 389 ? 25.75 21.891 31.625 1 85.25 389 LYS A CA 1
ATOM 2935 C C . LYS A 1 389 ? 24.656 20.828 31.672 1 85.25 389 LYS A C 1
ATOM 2937 O O . LYS A 1 389 ? 24.656 19.891 30.875 1 85.25 389 LYS A O 1
ATOM 2942 N N . PHE A 1 390 ? 23.891 21.031 32.562 1 85.12 390 PHE A N 1
ATOM 2943 C CA . PHE A 1 390 ? 22.75 20.141 32.688 1 85.12 390 PHE A CA 1
ATOM 2944 C C . PHE A 1 390 ? 21.891 20.156 31.422 1 85.12 390 PHE A C 1
ATOM 2946 O O . PHE A 1 390 ? 21.531 19.109 30.891 1 85.12 390 PHE A O 1
ATOM 2953 N N . HIS A 1 391 ? 21.562 21.297 30.969 1 86.81 391 HIS A N 1
ATOM 2954 C CA . HIS A 1 391 ? 20.75 21.422 29.766 1 86.81 391 HIS A CA 1
ATOM 2955 C C . HIS A 1 391 ? 21.5 20.922 28.531 1 86.81 391 HIS A C 1
ATOM 2957 O O . HIS A 1 391 ? 20.906 20.312 27.641 1 86.81 391 HIS A O 1
ATOM 2963 N N . VAL A 1 392 ? 22.703 21.156 28.484 1 87.31 392 VAL A N 1
ATOM 2964 C CA . VAL A 1 392 ? 23.516 20.672 27.375 1 87.31 392 VAL A CA 1
ATOM 2965 C C . VAL A 1 392 ? 23.5 19.156 27.359 1 87.31 392 VAL A C 1
ATOM 2967 O O . VAL A 1 392 ? 23.328 18.547 26.297 1 87.31 392 VAL A O 1
ATOM 2970 N N . ALA A 1 393 ? 23.688 18.609 28.438 1 82.88 393 ALA A N 1
ATOM 2971 C CA . ALA A 1 393 ? 23.609 17.156 28.531 1 82.88 393 ALA A CA 1
ATOM 2972 C C . ALA A 1 393 ? 22.25 16.656 28.047 1 82.88 393 ALA A C 1
ATOM 2974 O O . ALA A 1 393 ? 22.172 15.625 27.359 1 82.88 393 ALA A O 1
ATOM 2975 N N . GLY A 1 394 ? 21.281 17.297 28.453 1 81.38 394 GLY A N 1
ATOM 2976 C CA . GLY A 1 394 ? 19.953 16.969 27.984 1 81.38 394 GLY A CA 1
ATOM 2977 C C . GLY A 1 394 ? 19.797 17.078 26.469 1 81.38 394 GLY A C 1
ATOM 2978 O O . GLY A 1 394 ? 19.203 16.219 25.828 1 81.38 394 GLY A O 1
ATOM 2979 N N . VAL A 1 395 ? 20.281 18.156 25.953 1 81.38 395 VAL A N 1
ATOM 2980 C CA . VAL A 1 395 ? 20.25 18.391 24.516 1 81.38 395 VAL A CA 1
ATOM 2981 C C . VAL A 1 395 ? 20.984 17.266 23.797 1 81.38 395 VAL A C 1
ATOM 2983 O O . VAL A 1 395 ? 20.484 16.703 22.812 1 81.38 395 VAL A O 1
ATOM 2986 N N . LEU A 1 396 ? 22.156 16.953 24.281 1 80.06 396 LEU A N 1
ATOM 2987 C CA . LEU A 1 396 ? 22.953 15.891 23.672 1 80.06 396 LEU A CA 1
ATOM 2988 C C . LEU A 1 396 ? 22.203 14.562 23.688 1 80.06 396 LEU A C 1
ATOM 2990 O O . LEU A 1 396 ? 22.172 13.852 22.688 1 80.06 396 LEU A O 1
ATOM 2994 N N . ARG A 1 397 ? 21.719 14.359 24.75 1 78.44 397 ARG A N 1
ATOM 2995 C CA . ARG A 1 397 ? 20.969 13.117 24.906 1 78.44 397 ARG A CA 1
ATOM 2996 C C . ARG A 1 397 ? 19.781 13.062 23.953 1 78.44 397 ARG A C 1
ATOM 2998 O O . ARG A 1 397 ? 19.594 12.062 23.25 1 78.44 397 ARG A O 1
ATOM 3005 N N . LYS A 1 398 ? 19.141 14.141 23.906 1 72.81 398 LYS A N 1
ATOM 3006 C CA . LYS A 1 398 ? 17.891 14.141 23.141 1 72.81 398 LYS A CA 1
ATOM 3007 C C . LYS A 1 398 ? 18.172 14.195 21.641 1 72.81 398 LYS A C 1
ATOM 3009 O O . LYS A 1 398 ? 17.406 13.648 20.844 1 72.81 398 LYS A O 1
ATOM 3014 N N . LEU A 1 399 ? 19.203 14.797 21.359 1 71 399 LEU A N 1
ATOM 3015 C CA . LEU A 1 399 ? 19.609 14.867 19.953 1 71 399 LEU A CA 1
ATOM 3016 C C . LEU A 1 399 ? 20.359 13.617 19.531 1 71 399 LEU A C 1
ATOM 3018 O O . LEU A 1 399 ? 20.625 13.414 18.344 1 71 399 LEU A O 1
ATOM 3022 N N . GLY A 1 400 ? 20.719 12.82 20.469 1 66.69 400 GLY A N 1
ATOM 3023 C CA . GLY A 1 400 ? 21.438 11.586 20.219 1 66.69 400 GLY A CA 1
ATOM 3024 C C . GLY A 1 400 ? 22.859 11.812 19.703 1 66.69 400 GLY A C 1
ATOM 3025 O O . GLY A 1 400 ? 23.328 11.07 18.844 1 66.69 400 GLY A O 1
ATOM 3026 N N . VAL A 1 401 ? 23.375 12.875 20.141 1 72.56 401 VAL A N 1
ATOM 3027 C CA . VAL A 1 401 ? 24.734 13.195 19.734 1 72.56 401 VAL A CA 1
ATOM 3028 C C . VAL A 1 401 ? 25.656 13.172 20.938 1 72.56 401 VAL A C 1
ATOM 3030 O O . VAL A 1 401 ? 25.203 13.227 22.078 1 72.56 401 VAL A O 1
ATOM 3033 N N . GLU A 1 402 ? 26.875 12.984 20.609 1 72.88 402 GLU A N 1
ATOM 3034 C CA . GLU A 1 402 ? 27.812 12.734 21.703 1 72.88 402 GLU A CA 1
ATOM 3035 C C . GLU A 1 402 ? 28.625 13.984 22.016 1 72.88 402 GLU A C 1
ATOM 3037 O O . GLU A 1 402 ? 29.391 14 22.984 1 72.88 402 GLU A O 1
ATOM 3042 N N . SER A 1 403 ? 28.609 15.023 21.25 1 79.19 403 SER A N 1
ATOM 3043 C CA . SER A 1 403 ? 29.438 16.203 21.469 1 79.19 403 SER A CA 1
ATOM 3044 C C . SER A 1 403 ? 28.656 17.484 21.203 1 79.19 403 SER A C 1
ATOM 3046 O O . SER A 1 403 ? 27.641 17.469 20.516 1 79.19 403 SER A O 1
ATOM 3048 N N . ARG A 1 404 ? 29.172 18.484 21.844 1 81.56 404 ARG A N 1
ATOM 3049 C CA . ARG A 1 404 ? 28.578 19.812 21.688 1 81.56 404 ARG A CA 1
ATOM 3050 C C . ARG A 1 404 ? 28.625 20.25 20.219 1 81.56 404 ARG A C 1
ATOM 3052 O O . ARG A 1 404 ? 27.656 20.812 19.719 1 81.56 404 ARG A O 1
ATOM 3059 N N . GLY A 1 405 ? 29.594 19.938 19.578 1 80.44 405 GLY A N 1
ATOM 3060 C CA . GLY A 1 405 ? 29.688 20.266 18.156 1 80.44 405 GLY A CA 1
ATOM 3061 C C . GLY A 1 405 ? 28.672 19.516 17.312 1 80.44 405 GLY A C 1
ATOM 3062 O O . GLY A 1 405 ? 28.062 20.094 16.406 1 80.44 405 GLY A O 1
ATOM 3063 N N . ALA A 1 406 ? 28.594 18.359 17.672 1 77.69 406 ALA A N 1
ATOM 3064 C CA . ALA A 1 406 ? 27.609 17.531 16.953 1 77.69 406 ALA A CA 1
ATOM 3065 C C . ALA A 1 406 ? 26.188 18.047 17.219 1 77.69 406 ALA A C 1
ATOM 3067 O O . ALA A 1 406 ? 25.359 18.047 16.312 1 77.69 406 ALA A O 1
ATOM 3068 N N . ALA A 1 407 ? 25.953 18.469 18.438 1 79.81 407 ALA A N 1
ATOM 3069 C CA . ALA A 1 407 ? 24.656 19.047 18.75 1 79.81 407 ALA A CA 1
ATOM 3070 C C . ALA A 1 407 ? 24.422 20.328 17.953 1 79.81 407 ALA A C 1
ATOM 3072 O O . ALA A 1 407 ? 23.344 20.547 17.422 1 79.81 407 ALA A O 1
ATOM 3073 N N . ALA A 1 408 ? 25.406 21.109 17.875 1 79.19 408 ALA A N 1
ATOM 3074 C CA . ALA A 1 408 ? 25.344 22.344 17.109 1 79.19 408 ALA A CA 1
ATOM 3075 C C . ALA A 1 408 ? 25.109 22.062 15.625 1 79.19 408 ALA A C 1
ATOM 3077 O O . ALA A 1 408 ? 24.281 22.703 14.984 1 79.19 408 ALA A O 1
ATOM 3078 N N . ALA A 1 409 ? 25.75 21.125 15.125 1 72.56 409 ALA A N 1
ATOM 3079 C CA . ALA A 1 409 ? 25.594 20.734 13.727 1 72.56 409 ALA A CA 1
ATOM 3080 C C . ALA A 1 409 ? 24.188 20.188 13.461 1 72.56 409 ALA A C 1
ATOM 3082 O O . ALA A 1 409 ? 23.547 20.547 12.477 1 72.56 409 ALA A O 1
ATOM 3083 N N . ALA A 1 410 ? 23.906 19.328 14.391 1 69.69 410 ALA A N 1
ATOM 3084 C CA . ALA A 1 410 ? 22.562 18.766 14.273 1 69.69 410 ALA A CA 1
ATOM 3085 C C . ALA A 1 410 ? 21.5 19.844 14.32 1 69.69 410 ALA A C 1
ATOM 3087 O O . ALA A 1 410 ? 20.531 19.812 13.562 1 69.69 410 ALA A O 1
ATOM 3088 N N . GLY A 1 411 ? 21.688 20.781 15.266 1 72.19 411 GLY A N 1
ATOM 3089 C CA . GLY A 1 411 ? 20.781 21.922 15.359 1 72.19 411 GLY A CA 1
ATOM 3090 C C . GLY A 1 411 ? 20.781 22.797 14.117 1 72.19 411 GLY A C 1
ATOM 3091 O O . GLY A 1 411 ? 19.719 23.141 13.609 1 72.19 411 GLY A O 1
ATOM 3092 N N . ALA A 1 412 ? 21.938 22.984 13.641 1 68.12 412 ALA A N 1
ATOM 3093 C CA . ALA A 1 412 ? 22.062 23.797 12.43 1 68.12 412 ALA A CA 1
ATOM 3094 C C . ALA A 1 412 ? 21.422 23.094 11.234 1 68.12 412 ALA A C 1
ATOM 3096 O O . ALA A 1 412 ? 20.719 23.719 10.445 1 68.12 412 ALA A O 1
ATOM 3097 N N . GLU A 1 413 ? 21.703 21.906 11.18 1 63.19 413 GLU A N 1
ATOM 3098 C CA . GLU A 1 413 ? 21.125 21.094 10.102 1 63.19 413 GLU A CA 1
ATOM 3099 C C . GLU A 1 413 ? 19.609 21.047 10.195 1 63.19 413 GLU A C 1
ATOM 3101 O O . GLU A 1 413 ? 18.922 20.984 9.18 1 63.19 413 GLU A O 1
ATOM 3106 N N . ALA A 1 414 ? 19.281 21.109 11.492 1 60.09 414 ALA A N 1
ATOM 3107 C CA . ALA A 1 414 ? 17.844 21.047 11.742 1 60.09 414 ALA A CA 1
ATOM 3108 C C . ALA A 1 414 ? 17.203 22.438 11.617 1 60.09 414 ALA A C 1
ATOM 3110 O O . ALA A 1 414 ? 16 22.594 11.867 1 60.09 414 ALA A O 1
ATOM 3111 N N . GLY A 1 415 ? 17.984 23.391 11.367 1 61.41 415 GLY A N 1
ATOM 3112 C CA . GLY A 1 415 ? 17.516 24.75 11.102 1 61.41 415 GLY A CA 1
ATOM 3113 C C . GLY A 1 415 ? 17.5 25.625 12.336 1 61.41 415 GLY A C 1
ATOM 3114 O O . GLY A 1 415 ? 16.859 26.688 12.344 1 61.41 415 GLY A O 1
ATOM 3115 N N . VAL A 1 416 ? 18.172 25.25 13.406 1 70.38 416 VAL A N 1
ATOM 3116 C CA . VAL A 1 416 ? 18.234 26.062 14.609 1 70.38 416 VAL A CA 1
ATOM 3117 C C . VAL A 1 416 ? 19.156 27.25 14.383 1 70.38 416 VAL A C 1
ATOM 3119 O O . VAL A 1 416 ? 20.328 27.078 14.023 1 70.38 416 VAL A O 1
ATOM 3122 N N . LYS A 1 417 ? 18.609 28.375 14.484 1 73.31 417 LYS A N 1
ATOM 3123 C CA . LYS A 1 417 ? 19.391 29.594 14.305 1 73.31 417 LYS A CA 1
ATOM 3124 C C . LYS A 1 417 ? 20.25 29.875 15.523 1 73.31 417 LYS A C 1
ATOM 3126 O O . LYS A 1 417 ? 19.828 29.641 16.656 1 73.31 417 LYS A O 1
ATOM 3131 N N . PRO A 1 418 ? 21.344 30.406 15.266 1 74.62 418 PRO A N 1
ATOM 3132 C CA . PRO A 1 418 ? 22.203 30.781 16.391 1 74.62 418 PRO A CA 1
ATOM 3133 C C . PRO A 1 418 ? 21.594 31.891 17.25 1 74.62 418 PRO A C 1
ATOM 3135 O O . PRO A 1 418 ? 20.969 32.812 16.719 1 74.62 418 PRO A O 1
ATOM 3138 N N . ALA A 1 419 ? 21.594 31.797 18.547 1 73.25 419 ALA A N 1
ATOM 3139 C CA . ALA A 1 419 ? 21.109 32.844 19.438 1 73.25 419 ALA A CA 1
ATOM 3140 C C . ALA A 1 419 ? 21.828 34.156 19.188 1 73.25 419 ALA A C 1
ATOM 3142 O O . ALA A 1 419 ? 23.031 34.156 18.922 1 73.25 419 ALA A O 1
ATOM 3143 N N . PRO A 1 420 ? 21.031 35.25 19.078 1 69.94 420 PRO A N 1
ATOM 3144 C CA . PRO A 1 420 ? 21.703 36.531 18.891 1 69.94 420 PRO A CA 1
ATOM 3145 C C . PRO A 1 420 ? 22.75 36.812 19.969 1 69.94 420 PRO A C 1
ATOM 3147 O O . PRO A 1 420 ? 22.656 36.312 21.094 1 69.94 420 PRO A O 1
ATOM 3150 N N . MET B 1 1 ? -31.188 -26.016 14.57 1 56.34 1 MET B N 1
ATOM 3151 C CA . MET B 1 1 ? -30.797 -25.875 13.172 1 56.34 1 MET B CA 1
ATOM 3152 C C . MET B 1 1 ? -30.672 -27.25 12.508 1 56.34 1 MET B C 1
ATOM 3154 O O . MET B 1 1 ? -30.109 -28.172 13.078 1 56.34 1 MET B O 1
ATOM 3158 N N . SER B 1 2 ? -31.422 -27.469 11.477 1 69.75 2 SER B N 1
ATOM 3159 C CA . SER B 1 2 ? -31.453 -28.75 10.773 1 69.75 2 SER B CA 1
ATOM 3160 C C . SER B 1 2 ? -30.078 -29.109 10.219 1 69.75 2 SER B C 1
ATOM 3162 O O . SER B 1 2 ? -29.203 -28.25 10.117 1 69.75 2 SER B O 1
ATOM 3164 N N . THR B 1 3 ? -29.812 -30.453 10.164 1 65.19 3 THR B N 1
ATOM 3165 C CA . THR B 1 3 ? -28.578 -30.969 9.586 1 65.19 3 THR B CA 1
ATOM 3166 C C . THR B 1 3 ? -28.281 -30.281 8.266 1 65.19 3 THR B C 1
ATOM 3168 O O . THR B 1 3 ? -27.109 -29.984 7.969 1 65.19 3 THR B O 1
ATOM 3171 N N . THR B 1 4 ? -29.312 -30.047 7.535 1 67.31 4 THR B N 1
ATOM 3172 C CA . THR B 1 4 ? -29.156 -29.375 6.246 1 67.31 4 THR B CA 1
ATOM 3173 C C . THR B 1 4 ? -28.672 -27.953 6.438 1 67.31 4 THR B C 1
ATOM 3175 O O . THR B 1 4 ? -27.797 -27.469 5.699 1 67.31 4 THR B O 1
ATOM 3178 N N . ASP B 1 5 ? -29.188 -27.344 7.453 1 77 5 ASP B N 1
ATOM 3179 C CA . ASP B 1 5 ? -28.797 -25.969 7.738 1 77 5 ASP B CA 1
ATOM 3180 C C . ASP B 1 5 ? -27.328 -25.891 8.164 1 77 5 ASP B C 1
ATOM 3182 O O . ASP B 1 5 ? -26.609 -24.984 7.758 1 77 5 ASP B O 1
ATOM 3186 N N . ASN B 1 6 ? -26.984 -26.953 8.828 1 78.88 6 ASN B N 1
ATOM 3187 C CA . ASN B 1 6 ? -25.609 -27.016 9.281 1 78.88 6 ASN B CA 1
ATOM 3188 C C . ASN B 1 6 ? -24.641 -27.234 8.117 1 78.88 6 ASN B C 1
ATOM 3190 O O . ASN B 1 6 ? -23.578 -26.625 8.07 1 78.88 6 ASN B O 1
ATOM 3194 N N . ALA B 1 7 ? -25.109 -28.109 7.203 1 78.88 7 ALA B N 1
ATOM 3195 C CA . ALA B 1 7 ? -24.25 -28.359 6.043 1 78.88 7 ALA B CA 1
ATOM 3196 C C . ALA B 1 7 ? -24.062 -27.094 5.211 1 78.88 7 ALA B C 1
ATOM 3198 O O . ALA B 1 7 ? -22.969 -26.828 4.738 1 78.88 7 ALA B O 1
ATOM 3199 N N . LEU B 1 8 ? -25.109 -26.359 5.039 1 81.5 8 LEU B N 1
ATOM 3200 C CA . LEU B 1 8 ? -25.047 -25.109 4.27 1 81.5 8 LEU B CA 1
ATOM 3201 C C . LEU B 1 8 ? -24.141 -24.094 4.957 1 81.5 8 LEU B C 1
ATOM 3203 O O . LEU B 1 8 ? -23.406 -23.375 4.293 1 81.5 8 LEU B O 1
ATOM 3207 N N . LEU B 1 9 ? -24.234 -24.109 6.238 1 86.62 9 LEU B N 1
ATOM 3208 C CA . LEU B 1 9 ? -23.422 -23.172 7.02 1 86.62 9 LEU B CA 1
ATOM 3209 C C . LEU B 1 9 ? -21.938 -23.516 6.887 1 86.62 9 LEU B C 1
ATOM 3211 O O . LEU B 1 9 ? -21.109 -22.609 6.703 1 86.62 9 LEU B O 1
ATOM 3215 N N . ILE B 1 10 ? -21.625 -24.75 6.879 1 81.94 10 ILE B N 1
ATOM 3216 C CA . ILE B 1 10 ? -20.234 -25.203 6.789 1 81.94 10 ILE B CA 1
ATOM 3217 C C . ILE B 1 10 ? -19.688 -24.938 5.387 1 81.94 10 ILE B C 1
ATOM 3219 O O . ILE B 1 10 ? -18.547 -24.516 5.23 1 81.94 10 ILE B O 1
ATOM 3223 N N . THR B 1 11 ? -20.547 -25.109 4.465 1 80.06 11 THR B N 1
ATOM 3224 C CA . THR B 1 11 ? -20.141 -24.828 3.092 1 80.06 11 THR B CA 1
ATOM 3225 C C . THR B 1 11 ? -19.859 -23.344 2.908 1 80.06 11 THR B C 1
ATOM 3227 O O . THR B 1 11 ? -18.875 -22.969 2.271 1 80.06 11 THR B O 1
ATOM 3230 N N . ALA B 1 12 ? -20.688 -22.578 3.482 1 87.31 12 ALA B N 1
ATOM 3231 C CA . ALA B 1 12 ? -20.484 -21.125 3.408 1 87.31 12 ALA B CA 1
ATOM 3232 C C . ALA B 1 12 ? -19.203 -20.719 4.133 1 87.31 12 ALA B C 1
ATOM 3234 O O . ALA B 1 12 ? -18.484 -19.828 3.678 1 87.31 12 ALA B O 1
ATOM 3235 N N . LEU B 1 13 ? -18.953 -21.344 5.242 1 88.19 13 LEU B N 1
ATOM 3236 C CA . LEU B 1 13 ? -17.734 -21.078 6.004 1 88.19 13 LEU B CA 1
ATOM 3237 C C . LEU B 1 13 ? -16.5 -21.453 5.203 1 88.19 13 LEU B C 1
ATOM 3239 O O . LEU B 1 13 ? -15.484 -20.75 5.234 1 88.19 13 LEU B O 1
ATOM 3243 N N . ARG B 1 14 ? -16.641 -22.531 4.465 1 80.31 14 ARG B N 1
ATOM 3244 C CA . ARG B 1 14 ? -15.547 -22.938 3.588 1 80.31 14 ARG B CA 1
ATOM 3245 C C . ARG B 1 14 ? -15.242 -21.859 2.559 1 80.31 14 ARG B C 1
ATOM 3247 O O . ARG B 1 14 ? -14.078 -21.547 2.299 1 80.31 14 ARG B O 1
ATOM 3254 N N . ASP B 1 15 ? -16.219 -21.297 2.084 1 85.56 15 ASP B N 1
ATOM 3255 C CA . ASP B 1 15 ? -16.062 -20.234 1.089 1 85.56 15 ASP B CA 1
ATOM 3256 C C . ASP B 1 15 ? -15.344 -19.031 1.684 1 85.56 15 ASP B C 1
ATOM 3258 O O . ASP B 1 15 ? -14.594 -18.328 0.988 1 85.56 15 ASP B O 1
ATOM 3262 N N . VAL B 1 16 ? -15.516 -18.75 2.936 1 89.81 16 VAL B N 1
ATOM 3263 C CA . VAL B 1 16 ? -14.852 -17.656 3.623 1 89.81 16 VAL B CA 1
ATOM 3264 C C . VAL B 1 16 ? -13.352 -17.922 3.705 1 89.81 16 VAL B C 1
ATOM 3266 O O . VAL B 1 16 ? -12.531 -17.031 3.484 1 89.81 16 VAL B O 1
ATOM 3269 N N . LEU B 1 17 ? -12.977 -19.156 3.83 1 86.44 17 LEU B N 1
ATOM 3270 C CA . LEU B 1 17 ? -11.594 -19.531 4.141 1 86.44 17 LEU B CA 1
ATOM 3271 C C . LEU B 1 17 ? -10.773 -19.672 2.863 1 86.44 17 LEU B C 1
ATOM 3273 O O . LEU B 1 17 ? -9.562 -19.438 2.875 1 86.44 17 LEU B O 1
ATOM 3277 N N . VAL B 1 18 ? -11.367 -20.047 1.727 1 77.12 18 VAL B N 1
ATOM 3278 C CA . VAL B 1 18 ? -10.617 -20.375 0.523 1 77.12 18 VAL B CA 1
ATOM 3279 C C . VAL B 1 18 ? -10.406 -19.125 -0.323 1 77.12 18 VAL B C 1
ATOM 3281 O O . VAL B 1 18 ? -9.461 -19.062 -1.115 1 77.12 18 VAL B O 1
ATOM 3284 N N . GLY B 1 19 ? -10.859 -18.078 -0.039 1 73.69 19 GLY B N 1
ATOM 3285 C CA . GLY B 1 19 ? -10.711 -16.859 -0.837 1 73.69 19 GLY B CA 1
ATOM 3286 C C . GLY B 1 19 ? -9.508 -16.031 -0.433 1 73.69 19 GLY B C 1
ATOM 3287 O O . GLY B 1 19 ? -8.82 -16.344 0.541 1 73.69 19 GLY B O 1
ATOM 3288 N N . PRO B 1 20 ? -9.156 -15.023 -1.301 1 76.31 20 PRO B N 1
ATOM 3289 C CA . PRO B 1 20 ? -8.047 -14.117 -0.973 1 76.31 20 PRO B CA 1
ATOM 3290 C C . PRO B 1 20 ? -8.25 -13.406 0.363 1 76.31 20 PRO B C 1
ATOM 3292 O O . PRO B 1 20 ? -9.375 -13.047 0.714 1 76.31 20 PRO B O 1
ATOM 3295 N N . LEU B 1 21 ? -7.188 -13.273 1.062 1 82.38 21 LEU B N 1
ATOM 3296 C CA . LEU B 1 21 ? -7.219 -12.742 2.422 1 82.38 21 LEU B CA 1
ATOM 3297 C C . LEU B 1 21 ? -7.797 -11.336 2.441 1 82.38 21 LEU B C 1
ATOM 3299 O O . LEU B 1 21 ? -8.578 -10.992 3.332 1 82.38 21 LEU B O 1
ATOM 3303 N N . PRO B 1 22 ? -7.559 -10.523 1.458 1 77.06 22 PRO B N 1
ATOM 3304 C CA . PRO B 1 22 ? -8.094 -9.156 1.52 1 77.06 22 PRO B CA 1
ATOM 3305 C C . PRO B 1 22 ? -9.617 -9.117 1.465 1 77.06 22 PRO B C 1
ATOM 3307 O O . PRO B 1 22 ? -10.234 -8.141 1.903 1 77.06 22 PRO B O 1
ATOM 3310 N N . GLU B 1 23 ? -10.234 -10.18 1.032 1 83.25 23 GLU B N 1
ATOM 3311 C CA . GLU B 1 23 ? -11.68 -10.18 0.852 1 83.25 23 GLU B CA 1
ATOM 3312 C C . GLU B 1 23 ? -12.375 -10.977 1.954 1 83.25 23 GLU B C 1
ATOM 3314 O O . GLU B 1 23 ? -13.594 -11.148 1.934 1 83.25 23 GLU B O 1
ATOM 3319 N N . ILE B 1 24 ? -11.625 -11.422 2.871 1 90.19 24 ILE B N 1
ATOM 3320 C CA . ILE B 1 24 ? -12.172 -12.328 3.873 1 90.19 24 ILE B CA 1
ATOM 3321 C C . ILE B 1 24 ? -13.211 -11.594 4.715 1 90.19 24 ILE B C 1
ATOM 3323 O O . ILE B 1 24 ? -14.195 -12.195 5.16 1 90.19 24 ILE B O 1
ATOM 3327 N N . GLY B 1 25 ? -13.062 -10.312 4.945 1 92.88 25 GLY B N 1
ATOM 3328 C CA . GLY B 1 25 ? -14.055 -9.523 5.652 1 92.88 25 GLY B CA 1
ATOM 3329 C C . GLY B 1 25 ? -15.398 -9.484 4.949 1 92.88 25 GLY B C 1
ATOM 3330 O O . GLY B 1 25 ? -16.438 -9.664 5.582 1 92.88 25 GLY B O 1
ATOM 3331 N N . ARG B 1 26 ? -15.352 -9.312 3.684 1 90.56 26 ARG B N 1
ATOM 3332 C CA . ARG B 1 26 ? -16.578 -9.266 2.891 1 90.56 26 ARG B CA 1
ATOM 3333 C C . ARG B 1 26 ? -17.281 -10.617 2.895 1 90.56 26 ARG B C 1
ATOM 3335 O O . ARG B 1 26 ? -18.5 -10.68 3.061 1 90.56 26 ARG B O 1
ATOM 3342 N N . ARG B 1 27 ? -16.5 -11.656 2.711 1 91 27 ARG B N 1
ATOM 3343 C CA . ARG B 1 27 ? -17.078 -13 2.682 1 91 27 ARG B CA 1
ATOM 3344 C C . ARG B 1 27 ? -17.672 -13.367 4.035 1 91 27 ARG B C 1
ATOM 3346 O O . ARG B 1 27 ? -18.75 -13.953 4.109 1 91 27 ARG B O 1
ATOM 3353 N N . PHE B 1 28 ? -17 -13.008 5.121 1 95.25 28 PHE B N 1
ATOM 3354 C CA . PHE B 1 28 ? -17.516 -13.297 6.453 1 95.25 28 PHE B CA 1
ATOM 3355 C C . PHE B 1 28 ? -18.766 -12.477 6.734 1 95.25 28 PHE B C 1
ATOM 3357 O O . PHE B 1 28 ? -19.719 -12.977 7.34 1 95.25 28 PHE B O 1
ATOM 3364 N N . SER B 1 29 ? -18.75 -11.203 6.309 1 95.38 29 SER B N 1
ATOM 3365 C CA . SER B 1 29 ? -19.906 -10.344 6.453 1 95.38 29 SER B CA 1
ATOM 3366 C C . SER B 1 29 ? -21.141 -10.961 5.789 1 95.38 29 SER B C 1
ATOM 3368 O O . SER B 1 29 ? -22.219 -10.992 6.379 1 95.38 29 SER B O 1
ATOM 3370 N N . THR B 1 30 ? -20.953 -11.453 4.582 1 92.19 30 THR B N 1
ATOM 3371 C CA . THR B 1 30 ? -22.047 -12.078 3.85 1 92.19 30 THR B CA 1
ATOM 3372 C C . THR B 1 30 ? -22.562 -13.312 4.59 1 92.19 30 THR B C 1
ATOM 3374 O O . THR B 1 30 ? -23.766 -13.547 4.664 1 92.19 30 THR B O 1
ATOM 3377 N N . LEU B 1 31 ? -21.688 -14.047 5.18 1 92.56 31 LEU B N 1
ATOM 3378 C CA . LEU B 1 31 ? -22.031 -15.273 5.891 1 92.56 31 LEU B CA 1
ATOM 3379 C C . LEU B 1 31 ? -22.922 -14.977 7.094 1 92.56 31 LEU B C 1
ATOM 3381 O O . LEU B 1 31 ? -23.875 -15.703 7.359 1 92.56 31 LEU B O 1
ATOM 3385 N N . ILE B 1 32 ? -22.609 -13.852 7.773 1 93.75 32 ILE B N 1
ATOM 3386 C CA . ILE B 1 32 ? -23.281 -13.656 9.047 1 93.75 32 ILE B CA 1
ATOM 3387 C C . ILE B 1 32 ? -24.391 -12.609 8.891 1 93.75 32 ILE B C 1
ATOM 3389 O O . ILE B 1 32 ? -25.016 -12.219 9.867 1 93.75 32 ILE B O 1
ATOM 3393 N N . ALA B 1 33 ? -24.672 -12.188 7.727 1 91.69 33 ALA B N 1
ATOM 3394 C CA . ALA B 1 33 ? -25.578 -11.078 7.469 1 91.69 33 ALA B CA 1
ATOM 3395 C C . ALA B 1 33 ? -26.969 -11.367 8.039 1 91.69 33 ALA B C 1
ATOM 3397 O O . ALA B 1 33 ? -27.609 -10.484 8.609 1 91.69 33 ALA B O 1
ATOM 3398 N N . ASP B 1 34 ? -27.375 -12.578 7.891 1 88.06 34 ASP B N 1
ATOM 3399 C CA . ASP B 1 34 ? -28.703 -12.93 8.352 1 88.06 34 ASP B CA 1
ATOM 3400 C C . ASP B 1 34 ? -28.734 -13.156 9.859 1 88.06 34 ASP B C 1
ATOM 3402 O O . ASP B 1 34 ? -29.766 -12.969 10.508 1 88.06 34 ASP B O 1
ATOM 3406 N N . MET B 1 35 ? -27.625 -13.539 10.43 1 88.94 35 MET B N 1
ATOM 3407 C CA . MET B 1 35 ? -27.516 -13.812 11.859 1 88.94 35 MET B CA 1
ATOM 3408 C C . MET B 1 35 ? -27.406 -12.516 12.648 1 88.94 35 MET B C 1
ATOM 3410 O O . MET B 1 35 ? -27.984 -12.406 13.734 1 88.94 35 MET B O 1
ATOM 3414 N N . ALA B 1 36 ? -26.672 -11.594 12.141 1 91.75 36 ALA B N 1
ATOM 3415 C CA . ALA B 1 36 ? -26.453 -10.289 12.766 1 91.75 36 ALA B CA 1
ATOM 3416 C C . ALA B 1 36 ? -26.391 -9.18 11.719 1 91.75 36 ALA B C 1
ATOM 3418 O O . ALA B 1 36 ? -25.297 -8.789 11.281 1 91.75 36 ALA B O 1
ATOM 3419 N N . PRO B 1 37 ? -27.594 -8.727 11.453 1 91.75 37 PRO B N 1
ATOM 3420 C CA . PRO B 1 37 ? -27.594 -7.609 10.5 1 91.75 37 PRO B CA 1
ATOM 3421 C C . PRO B 1 37 ? -26.703 -6.453 10.953 1 91.75 37 PRO B C 1
ATOM 3423 O O . PRO B 1 37 ? -26.734 -6.066 12.125 1 91.75 37 PRO B O 1
ATOM 3426 N N . HIS B 1 38 ? -25.828 -6.004 10.109 1 93.19 38 HIS B N 1
ATOM 3427 C CA . HIS B 1 38 ? -24.844 -4.969 10.43 1 93.19 38 HIS B CA 1
ATOM 3428 C C . HIS B 1 38 ? -24.594 -4.062 9.227 1 93.19 38 HIS B C 1
ATOM 3430 O O . HIS B 1 38 ? -24.859 -4.445 8.086 1 93.19 38 HIS B O 1
ATOM 3436 N N . THR B 1 39 ? -24.141 -2.861 9.477 1 92.69 39 THR B N 1
ATOM 3437 C CA . THR B 1 39 ? -23.859 -1.905 8.406 1 92.69 39 THR B CA 1
ATOM 3438 C C . THR B 1 39 ? -22.391 -1.941 8.023 1 92.69 39 THR B C 1
ATOM 3440 O O . THR B 1 39 ? -22.031 -1.558 6.906 1 92.69 39 THR B O 1
ATOM 3443 N N . SER B 1 40 ? -21.578 -2.355 8.992 1 94.19 40 SER B N 1
ATOM 3444 C CA . SER B 1 40 ? -20.156 -2.473 8.703 1 94.19 40 SER B CA 1
ATOM 3445 C C . SER B 1 40 ? -19.516 -3.598 9.516 1 94.19 40 SER B C 1
ATOM 3447 O O . SER B 1 40 ? -20.047 -3.994 10.555 1 94.19 40 SER B O 1
ATOM 3449 N N . LEU B 1 41 ? -18.484 -4.129 9 1 95.75 41 LEU B N 1
ATOM 3450 C CA . LEU B 1 41 ? -17.703 -5.184 9.633 1 95.75 41 LEU B CA 1
ATOM 3451 C C . LEU B 1 41 ? -16.219 -4.941 9.445 1 95.75 41 LEU B C 1
ATOM 3453 O O . LEU B 1 41 ? -15.766 -4.645 8.336 1 95.75 41 LEU B O 1
ATOM 3457 N N . VAL B 1 42 ? -15.484 -5.051 10.562 1 95.81 42 VAL B N 1
ATOM 3458 C CA . VAL B 1 42 ? -14.039 -4.902 10.5 1 95.81 42 VAL B CA 1
ATOM 3459 C C . VAL B 1 42 ? -13.367 -6.051 11.258 1 95.81 42 VAL B C 1
ATOM 3461 O O . VAL B 1 42 ? -13.688 -6.305 12.422 1 95.81 42 VAL B O 1
ATOM 3464 N N . ILE B 1 43 ? -12.602 -6.777 10.594 1 96 43 ILE B N 1
ATOM 3465 C CA . ILE B 1 43 ? -11.695 -7.727 11.234 1 96 43 ILE B CA 1
ATOM 3466 C C . ILE B 1 43 ? -10.297 -7.121 11.336 1 96 43 ILE B C 1
ATOM 3468 O O . ILE B 1 43 ? -9.734 -6.672 10.336 1 96 43 ILE B O 1
ATOM 3472 N N . PHE B 1 44 ? -9.781 -7.117 12.594 1 94.06 44 PHE B N 1
ATOM 3473 C CA . PHE B 1 44 ? -8.477 -6.508 12.82 1 94.06 44 PHE B CA 1
ATOM 3474 C C . PHE B 1 44 ? -7.512 -7.512 13.438 1 94.06 44 PHE B C 1
ATOM 3476 O O . PHE B 1 44 ? -7.824 -8.148 14.445 1 94.06 44 PHE B O 1
ATOM 3483 N N . THR B 1 45 ? -6.383 -7.66 12.789 1 88.81 45 THR B N 1
ATOM 3484 C CA . THR B 1 45 ? -5.359 -8.555 13.32 1 88.81 45 THR B CA 1
ATOM 3485 C C . THR B 1 45 ? -3.969 -7.957 13.125 1 88.81 45 THR B C 1
ATOM 3487 O O . THR B 1 45 ? -3.691 -7.344 12.094 1 88.81 45 THR B O 1
ATOM 3490 N N . ARG B 1 46 ? -3.1 -8.234 14.031 1 79.62 46 ARG B N 1
ATOM 3491 C CA . ARG B 1 46 ? -1.723 -7.758 13.969 1 79.62 46 ARG B CA 1
ATOM 3492 C C . ARG B 1 46 ? -0.831 -8.742 13.227 1 79.62 46 ARG B C 1
ATOM 3494 O O . ARG B 1 46 ? 0.353 -8.477 13.008 1 79.62 46 ARG B O 1
ATOM 3501 N N . GLU B 1 47 ? -1.482 -9.773 12.875 1 78.62 47 GLU B N 1
ATOM 3502 C CA . GLU B 1 47 ? -0.718 -10.781 12.148 1 78.62 47 GLU B CA 1
ATOM 3503 C C . GLU B 1 47 ? -0.484 -10.359 10.695 1 78.62 47 GLU B C 1
ATOM 3505 O O . GLU B 1 47 ? 0.522 -10.734 10.094 1 78.62 47 GLU B O 1
ATOM 3510 N N . CYS B 1 48 ? -1.469 -9.602 10.211 1 80 48 CYS B N 1
ATOM 3511 C CA . CYS B 1 48 ? -1.36 -9.102 8.844 1 80 48 CYS B CA 1
ATOM 3512 C C . CYS B 1 48 ? -0.811 -7.68 8.836 1 80 48 CYS B C 1
ATOM 3514 O O . CYS B 1 48 ? -1.564 -6.719 8.656 1 80 48 CYS B O 1
ATOM 3516 N N . THR B 1 49 ? 0.461 -7.578 8.891 1 72 49 THR B N 1
ATOM 3517 C CA . THR B 1 49 ? 1.077 -6.27 9.078 1 72 49 THR B CA 1
ATOM 3518 C C . THR B 1 49 ? 0.84 -5.379 7.859 1 72 49 THR B C 1
ATOM 3520 O O . THR B 1 49 ? 0.748 -4.156 7.984 1 72 49 THR B O 1
ATOM 3523 N N . GLY B 1 50 ? 0.669 -5.945 6.754 1 74.62 50 GLY B N 1
ATOM 3524 C CA . GLY B 1 50 ? 0.458 -5.145 5.559 1 74.62 50 GLY B CA 1
ATOM 3525 C C . GLY B 1 50 ? -0.96 -4.617 5.434 1 74.62 50 GLY B C 1
ATOM 3526 O O . GLY B 1 50 ? -1.169 -3.467 5.047 1 74.62 50 GLY B O 1
ATOM 3527 N N . ARG B 1 51 ? -1.876 -5.52 5.77 1 80 51 ARG B N 1
ATOM 3528 C CA . ARG B 1 51 ? -3.295 -5.184 5.703 1 80 51 ARG B CA 1
ATOM 3529 C C . ARG B 1 51 ? -4.039 -5.711 6.922 1 80 51 ARG B C 1
ATOM 3531 O O . ARG B 1 51 ? -4.809 -6.672 6.82 1 80 51 ARG B O 1
ATOM 3538 N N . PRO B 1 52 ? -3.832 -4.91 7.969 1 85.19 52 PRO B N 1
ATOM 3539 C CA . PRO B 1 52 ? -4.348 -5.453 9.227 1 85.19 52 PRO B CA 1
ATOM 3540 C C . PRO B 1 52 ? -5.871 -5.387 9.32 1 85.19 52 PRO B C 1
ATOM 3542 O O . PRO B 1 52 ? -6.465 -6 10.211 1 85.19 52 PRO B O 1
ATOM 3545 N N . ARG B 1 53 ? -6.461 -4.676 8.445 1 88.88 53 ARG B N 1
ATOM 3546 C CA . ARG B 1 53 ? -7.914 -4.535 8.484 1 88.88 53 ARG B CA 1
ATOM 3547 C C . ARG B 1 53 ? -8.562 -5.262 7.309 1 88.88 53 ARG B C 1
ATOM 3549 O O . ARG B 1 53 ? -8.156 -5.078 6.16 1 88.88 53 ARG B O 1
ATOM 3556 N N . LYS B 1 54 ? -9.43 -6.055 7.57 1 90.94 54 LYS B N 1
ATOM 3557 C CA . LYS B 1 54 ? -10.344 -6.648 6.594 1 90.94 54 LYS B CA 1
ATOM 3558 C C . LYS B 1 54 ? -11.766 -6.125 6.781 1 90.94 54 LYS B C 1
ATOM 3560 O O . LYS B 1 54 ? -12.367 -6.309 7.844 1 90.94 54 LYS B O 1
ATOM 3565 N N . VAL B 1 55 ? -12.25 -5.523 5.73 1 91.31 55 VAL B N 1
ATOM 3566 C CA . VAL B 1 55 ? -13.43 -4.707 6.012 1 91.31 55 VAL B CA 1
ATOM 3567 C C . VAL B 1 55 ? -14.539 -5.043 5.023 1 91.31 55 VAL B C 1
ATOM 3569 O O . VAL B 1 55 ? -14.289 -5.652 3.982 1 91.31 55 VAL B O 1
ATOM 3572 N N . ALA B 1 56 ? -15.766 -4.668 5.418 1 92.56 56 ALA B N 1
ATOM 3573 C CA . ALA B 1 56 ? -16.953 -4.766 4.578 1 92.56 56 ALA B CA 1
ATOM 3574 C C . ALA B 1 56 ? -18.031 -3.793 5.039 1 92.56 56 ALA B C 1
ATOM 3576 O O . ALA B 1 56 ? -18.219 -3.59 6.242 1 92.56 56 ALA B O 1
ATOM 3577 N N . GLY B 1 57 ? -18.719 -3.172 4.055 1 90.12 57 GLY B N 1
ATOM 3578 C CA . GLY B 1 57 ? -19.906 -2.418 4.418 1 90.12 57 GLY B CA 1
ATOM 3579 C C . GLY B 1 57 ? -19.75 -0.923 4.203 1 90.12 57 GLY B C 1
ATOM 3580 O O . GLY B 1 57 ? -19.156 -0.491 3.215 1 90.12 57 GLY B O 1
ATOM 3581 N N . ASP B 1 58 ? -20.234 -0.154 5.094 1 86.75 58 ASP B N 1
ATOM 3582 C CA . ASP B 1 58 ? -20.391 1.293 4.973 1 86.75 58 ASP B CA 1
ATOM 3583 C C . ASP B 1 58 ? -19.031 1.983 4.879 1 86.75 58 ASP B C 1
ATOM 3585 O O . ASP B 1 58 ? -18.25 1.977 5.84 1 86.75 58 ASP B O 1
ATOM 3589 N N . PRO B 1 59 ? -18.766 2.693 3.805 1 81.06 59 PRO B N 1
ATOM 3590 C CA . PRO B 1 59 ? -17.5 3.393 3.621 1 81.06 59 PRO B CA 1
ATOM 3591 C C . PRO B 1 59 ? -17.266 4.473 4.672 1 81.06 59 PRO B C 1
ATOM 3593 O O . PRO B 1 59 ? -16.109 4.781 4.996 1 81.06 59 PRO B O 1
ATOM 3596 N N . ALA B 1 60 ? -18.359 4.949 5.195 1 79.94 60 ALA B N 1
ATOM 3597 C CA . ALA B 1 60 ? -18.234 5.973 6.227 1 79.94 60 ALA B CA 1
ATOM 3598 C C . ALA B 1 60 ? -17.547 5.414 7.473 1 79.94 60 ALA B C 1
ATOM 3600 O O . ALA B 1 60 ? -17.031 6.168 8.297 1 79.94 60 ALA B O 1
ATOM 3601 N N . VAL B 1 61 ? -17.547 4.141 7.562 1 87.25 61 VAL B N 1
ATOM 3602 C CA . VAL B 1 61 ? -16.938 3.504 8.719 1 87.25 61 VAL B CA 1
ATOM 3603 C C . VAL B 1 61 ? -15.648 2.805 8.305 1 87.25 61 VAL B C 1
ATOM 3605 O O . VAL B 1 61 ? -14.57 3.1 8.836 1 87.25 61 VAL B O 1
ATOM 3608 N N . VAL B 1 62 ? -15.688 1.979 7.262 1 87.25 62 VAL B N 1
ATOM 3609 C CA . VAL B 1 62 ? -14.594 1.061 6.973 1 87.25 62 VAL B CA 1
ATOM 3610 C C . VAL B 1 62 ? -13.422 1.828 6.359 1 87.25 62 VAL B C 1
ATOM 3612 O O . VAL B 1 62 ? -12.266 1.433 6.512 1 87.25 62 VAL B O 1
ATOM 3615 N N . ASP B 1 63 ? -13.695 2.945 5.805 1 77.31 63 ASP B N 1
ATOM 3616 C CA . ASP B 1 63 ? -12.617 3.729 5.207 1 77.31 63 ASP B CA 1
ATOM 3617 C C . ASP B 1 63 ? -12.008 4.688 6.223 1 77.31 63 ASP B C 1
ATOM 3619 O O . ASP B 1 63 ? -10.914 5.223 6 1 77.31 63 ASP B O 1
ATOM 3623 N N . ARG B 1 64 ? -12.711 4.805 7.355 1 78.31 64 ARG B N 1
ATOM 3624 C CA . ARG B 1 64 ? -12.289 5.844 8.289 1 78.31 64 ARG B CA 1
ATOM 3625 C C . ARG B 1 64 ? -11.773 5.242 9.586 1 78.31 64 ARG B C 1
ATOM 3627 O O . ARG B 1 64 ? -11.062 5.902 10.352 1 78.31 64 ARG B O 1
ATOM 3634 N N . VAL B 1 65 ? -12.18 4.094 9.766 1 86.88 65 VAL B N 1
ATOM 3635 C CA . VAL B 1 65 ? -11.742 3.484 11.016 1 86.88 65 VAL B CA 1
ATOM 3636 C C . VAL B 1 65 ? -10.227 3.34 11.023 1 86.88 65 VAL B C 1
ATOM 3638 O O . VAL B 1 65 ? -9.633 2.883 10.039 1 86.88 65 VAL B O 1
ATOM 3641 N N . THR B 1 66 ? -9.617 3.754 12.07 1 81.44 66 THR B N 1
ATOM 3642 C CA . THR B 1 66 ? -8.156 3.762 12.133 1 81.44 66 THR B CA 1
ATOM 3643 C C . THR B 1 66 ? -7.645 2.543 12.898 1 81.44 66 THR B C 1
ATOM 3645 O O . THR B 1 66 ? -8.375 1.943 13.688 1 81.44 66 THR B O 1
ATOM 3648 N N . ILE B 1 67 ? -6.43 2.258 12.633 1 81.94 67 ILE B N 1
ATOM 3649 C CA . ILE B 1 67 ? -5.758 1.173 13.344 1 81.94 67 ILE B CA 1
ATOM 3650 C C . ILE B 1 67 ? -5.699 1.489 14.836 1 81.94 67 ILE B C 1
ATOM 3652 O O . ILE B 1 67 ? -5.867 0.601 15.672 1 81.94 67 ILE B O 1
ATOM 3656 N N . ALA B 1 68 ? -5.543 2.742 15.102 1 79.56 68 ALA B N 1
ATOM 3657 C CA . ALA B 1 68 ? -5.457 3.154 16.5 1 79.56 68 ALA B CA 1
ATOM 3658 C C . ALA B 1 68 ? -6.762 2.871 17.234 1 79.56 68 ALA B C 1
ATOM 3660 O O . ALA B 1 68 ? -6.754 2.383 18.375 1 79.56 68 ALA B O 1
ATOM 3661 N N . GLU B 1 69 ? -7.852 3.195 16.672 1 85.75 69 GLU B N 1
ATOM 3662 C CA . GLU B 1 69 ? -9.164 2.938 17.266 1 85.75 69 GLU B CA 1
ATOM 3663 C C . GLU B 1 69 ? -9.383 1.445 17.484 1 85.75 69 GLU B C 1
ATOM 3665 O O . GLU B 1 69 ? -9.844 1.037 18.547 1 85.75 69 GLU B O 1
ATOM 3670 N N . LEU B 1 70 ? -8.969 0.653 16.531 1 91.44 70 LEU B N 1
ATOM 3671 C CA . LEU B 1 70 ? -9.156 -0.791 16.609 1 91.44 70 LEU B CA 1
ATOM 3672 C C . LEU B 1 70 ? -8.242 -1.404 17.656 1 91.44 70 LEU B C 1
ATOM 3674 O O . LEU B 1 70 ? -8.648 -2.305 18.391 1 91.44 70 LEU B O 1
ATOM 3678 N N . ASP B 1 71 ? -7.09 -0.88 17.719 1 86.81 71 ASP B N 1
ATOM 3679 C CA . ASP B 1 71 ? -6.141 -1.381 18.719 1 86.81 71 ASP B CA 1
ATOM 3680 C C . ASP B 1 71 ? -6.605 -1.063 20.125 1 86.81 71 ASP B C 1
ATOM 3682 O O . ASP B 1 71 ? -6.387 -1.852 21.047 1 86.81 71 ASP B O 1
ATOM 3686 N N . ARG B 1 72 ? -7.195 0.055 20.266 1 88 72 ARG B N 1
ATOM 3687 C CA . ARG B 1 72 ? -7.758 0.414 21.562 1 88 72 ARG B CA 1
ATOM 3688 C C . ARG B 1 72 ? -8.859 -0.556 21.969 1 88 72 ARG B C 1
ATOM 3690 O O . ARG B 1 72 ? -8.891 -1.031 23.109 1 88 72 ARG B O 1
ATOM 3697 N N . ILE B 1 73 ? -9.727 -0.877 21.094 1 93.56 73 ILE B N 1
ATOM 3698 C CA . ILE B 1 73 ? -10.82 -1.812 21.359 1 93.56 73 ILE B CA 1
ATOM 3699 C C . ILE B 1 73 ? -10.242 -3.186 21.703 1 93.56 73 ILE B C 1
ATOM 3701 O O . ILE B 1 73 ? -10.664 -3.822 22.656 1 93.56 73 ILE B O 1
ATOM 3705 N N . ARG B 1 74 ? -9.281 -3.566 20.922 1 92.31 74 ARG B N 1
ATOM 3706 C CA . ARG B 1 74 ? -8.633 -4.859 21.125 1 92.31 74 ARG B CA 1
ATOM 3707 C C . ARG B 1 74 ? -8.016 -4.961 22.516 1 92.31 74 ARG B C 1
ATOM 3709 O O . ARG B 1 74 ? -8.156 -5.984 23.188 1 92.31 74 ARG B O 1
ATOM 3716 N N . THR B 1 75 ? -7.375 -3.908 22.906 1 89.75 75 THR B N 1
ATOM 3717 C CA . THR B 1 75 ? -6.676 -3.889 24.188 1 89.75 75 THR B CA 1
ATOM 3718 C C . THR B 1 75 ? -7.672 -3.9 25.344 1 89.75 75 THR B C 1
ATOM 3720 O O . THR B 1 75 ? -7.395 -4.473 26.391 1 89.75 75 THR B O 1
ATOM 3723 N N . ASP B 1 76 ? -8.82 -3.348 25.156 1 92.5 76 ASP B N 1
ATOM 3724 C CA . ASP B 1 76 ? -9.828 -3.221 26.203 1 92.5 76 ASP B CA 1
ATOM 3725 C C . ASP B 1 76 ? -10.617 -4.52 26.375 1 92.5 76 ASP B C 1
ATOM 3727 O O . ASP B 1 76 ? -11.281 -4.723 27.391 1 92.5 76 ASP B O 1
ATOM 3731 N N . LEU B 1 77 ? -10.531 -5.406 25.391 1 93.75 77 LEU B N 1
ATOM 3732 C CA . LEU B 1 77 ? -11.336 -6.621 25.422 1 93.75 77 LEU B CA 1
ATOM 3733 C C . LEU B 1 77 ? -10.531 -7.797 25.953 1 93.75 77 LEU B C 1
ATOM 3735 O O . LEU B 1 77 ? -9.305 -7.84 25.797 1 93.75 77 LEU B O 1
ATOM 3739 N N . THR B 1 78 ? -11.219 -8.664 26.594 1 92.56 78 THR B N 1
ATOM 3740 C CA . THR B 1 78 ? -10.633 -9.945 26.969 1 92.56 78 THR B CA 1
ATOM 3741 C C . THR B 1 78 ? -10.992 -11.023 25.953 1 92.56 78 THR B C 1
ATOM 3743 O O . THR B 1 78 ? -12.047 -10.961 25.312 1 92.56 78 THR B O 1
ATOM 3746 N N . VAL B 1 79 ? -10.109 -11.969 25.844 1 92.44 79 VAL B N 1
ATOM 3747 C CA . VAL B 1 79 ? -10.328 -13.062 24.906 1 92.44 79 VAL B CA 1
ATOM 3748 C C . VAL B 1 79 ? -11.641 -13.773 25.25 1 92.44 79 VAL B C 1
ATOM 3750 O O . VAL B 1 79 ? -11.906 -14.086 26.406 1 92.44 79 VAL B O 1
ATOM 3753 N N . GLY B 1 80 ? -12.477 -13.961 24.312 1 89.12 80 GLY B N 1
ATOM 3754 C CA . GLY B 1 80 ? -13.727 -14.672 24.484 1 89.12 80 GLY B CA 1
ATOM 3755 C C . GLY B 1 80 ? -14.883 -13.766 24.859 1 89.12 80 GLY B C 1
ATOM 3756 O O . GLY B 1 80 ? -16.047 -14.172 24.812 1 89.12 80 GLY B O 1
ATOM 3757 N N . GLN B 1 81 ? -14.609 -12.547 25.141 1 89.56 81 GLN B N 1
ATOM 3758 C CA . GLN B 1 81 ? -15.617 -11.578 25.547 1 89.56 81 GLN B CA 1
ATOM 3759 C C . GLN B 1 81 ? -16.375 -11.031 24.328 1 89.56 81 GLN B C 1
ATOM 3761 O O . GLN B 1 81 ? -15.781 -10.797 23.281 1 89.56 81 GLN B O 1
ATOM 3766 N N . ILE B 1 82 ? -17.672 -10.961 24.547 1 90.5 82 ILE B N 1
ATOM 3767 C CA . ILE B 1 82 ? -18.5 -10.258 23.578 1 90.5 82 ILE B CA 1
ATOM 3768 C C . ILE B 1 82 ? -18.906 -8.891 24.125 1 90.5 82 ILE B C 1
ATOM 3770 O O . ILE B 1 82 ? -19.594 -8.812 25.156 1 90.5 82 ILE B O 1
ATOM 3774 N N . PHE B 1 83 ? -18.438 -7.887 23.516 1 93.31 83 PHE B N 1
ATOM 3775 C CA . PHE B 1 83 ? -18.719 -6.523 23.953 1 93.31 83 PHE B CA 1
ATOM 3776 C C . PHE B 1 83 ? -19.828 -5.902 23.125 1 93.31 83 PHE B C 1
ATOM 3778 O O . PHE B 1 83 ? -19.828 -6 21.891 1 93.31 83 PHE B O 1
ATOM 3785 N N . ARG B 1 84 ? -20.766 -5.398 23.844 1 91.12 84 ARG B N 1
ATOM 3786 C CA . ARG B 1 84 ? -21.828 -4.605 23.234 1 91.12 84 ARG B CA 1
ATOM 3787 C C . ARG B 1 84 ? -21.922 -3.223 23.875 1 91.12 84 ARG B C 1
ATOM 3789 O O . ARG B 1 84 ? -22.141 -3.105 25.078 1 91.12 84 ARG B O 1
ATOM 3796 N N . GLY B 1 85 ? -21.641 -2.219 23.031 1 91 85 GLY B N 1
ATOM 3797 C CA . GLY B 1 85 ? -21.703 -0.879 23.594 1 91 85 GLY B CA 1
ATOM 3798 C C . GLY B 1 85 ? -21.172 0.188 22.656 1 91 85 GLY B C 1
ATOM 3799 O O . GLY B 1 85 ? -20.984 -0.066 21.469 1 91 85 GLY B O 1
ATOM 3800 N N . LYS B 1 86 ? -21.062 1.304 23.203 1 92.5 86 LYS B N 1
ATOM 3801 C CA . LYS B 1 86 ? -20.594 2.441 22.422 1 92.5 86 LYS B CA 1
ATOM 3802 C C . LYS B 1 86 ? -19.078 2.59 22.516 1 92.5 86 LYS B C 1
ATOM 3804 O O . LYS B 1 86 ? -18.484 2.41 23.578 1 92.5 86 LYS B O 1
ATOM 3809 N N . CYS B 1 87 ? -18.453 2.705 21.391 1 91.38 87 CYS B N 1
ATOM 3810 C CA . CYS B 1 87 ? -17.016 2.982 21.312 1 91.38 87 CYS B CA 1
ATOM 3811 C C . CYS B 1 87 ? -16.703 3.908 20.141 1 91.38 87 CYS B C 1
ATOM 3813 O O . CYS B 1 87 ? -17.516 4.062 19.234 1 91.38 87 CYS B O 1
ATOM 3815 N N . ALA B 1 88 ? -15.633 4.559 20.234 1 90.44 88 ALA B N 1
ATOM 3816 C CA . ALA B 1 88 ? -15.188 5.43 19.141 1 90.44 88 ALA B CA 1
ATOM 3817 C C . ALA B 1 88 ? -14.727 4.609 17.938 1 90.44 88 ALA B C 1
ATOM 3819 O O . ALA B 1 88 ? -13.742 3.873 18.031 1 90.44 88 ALA B O 1
ATOM 3820 N N . VAL B 1 89 ? -15.43 4.672 16.859 1 90.25 89 VAL B N 1
ATOM 3821 C CA . VAL B 1 89 ? -15.102 4.008 15.602 1 90.25 89 VAL B CA 1
ATOM 3822 C C . VAL B 1 89 ? -15.297 4.973 14.438 1 90.25 89 VAL B C 1
ATOM 3824 O O . VAL B 1 89 ? -16.391 5.527 14.258 1 90.25 89 VAL B O 1
ATOM 3827 N N . ALA B 1 90 ? -14.281 5.129 13.703 1 86.94 90 ALA B N 1
ATOM 3828 C CA . ALA B 1 90 ? -14.312 6.023 12.547 1 86.94 90 ALA B CA 1
ATOM 3829 C C . ALA B 1 90 ? -14.609 7.457 12.977 1 86.94 90 ALA B C 1
ATOM 3831 O O . ALA B 1 90 ? -15.422 8.141 12.344 1 86.94 90 ALA B O 1
ATOM 3832 N N . GLY B 1 91 ? -14.141 7.801 14.133 1 78.12 91 GLY B N 1
ATOM 3833 C CA . GLY B 1 91 ? -14.18 9.188 14.57 1 78.12 91 GLY B CA 1
ATOM 3834 C C . GLY B 1 91 ? -15.445 9.539 15.32 1 78.12 91 GLY B C 1
ATOM 3835 O O . GLY B 1 91 ? -15.648 10.695 15.703 1 78.12 91 GLY B O 1
ATOM 3836 N N . ARG B 1 92 ? -16.344 8.625 15.492 1 84 92 ARG B N 1
ATOM 3837 C CA . ARG B 1 92 ? -17.594 8.859 16.203 1 84 92 ARG B CA 1
ATOM 3838 C C . ARG B 1 92 ? -17.906 7.734 17.172 1 84 92 ARG B C 1
ATOM 3840 O O . ARG B 1 92 ? -17.422 6.613 17 1 84 92 ARG B O 1
ATOM 3847 N N . ASP B 1 93 ? -18.625 8.148 18.141 1 89.44 93 ASP B N 1
ATOM 3848 C CA . ASP B 1 93 ? -19.125 7.109 19.047 1 89.44 93 ASP B CA 1
ATOM 3849 C C . ASP B 1 93 ? -20.266 6.32 18.391 1 89.44 93 ASP B C 1
ATOM 3851 O O . ASP B 1 93 ? -21.281 6.898 18.016 1 89.44 93 ASP B O 1
ATOM 3855 N N . ARG B 1 94 ? -20.031 5.066 18.234 1 89.94 94 ARG B N 1
ATOM 3856 C CA . ARG B 1 94 ? -21.016 4.199 17.594 1 89.94 94 ARG B CA 1
ATOM 3857 C C . ARG B 1 94 ? -21.312 2.977 18.453 1 89.94 94 ARG B C 1
ATOM 3859 O O . ARG B 1 94 ? -20.469 2.545 19.25 1 89.94 94 ARG B O 1
ATOM 3866 N N . GLU B 1 95 ? -22.5 2.57 18.328 1 91.81 95 GLU B N 1
ATOM 3867 C CA . GLU B 1 95 ? -22.812 1.269 18.906 1 91.81 95 GLU B CA 1
ATOM 3868 C C . GLU B 1 95 ? -22.141 0.142 18.141 1 91.81 95 GLU B C 1
ATOM 3870 O O . GLU B 1 95 ? -22.297 0.034 16.922 1 91.81 95 GLU B O 1
ATOM 3875 N N . VAL B 1 96 ? -21.375 -0.643 18.891 1 94.06 96 VAL B N 1
ATOM 3876 C CA . VAL B 1 96 ? -20.656 -1.692 18.188 1 94.06 96 VAL B CA 1
ATOM 3877 C C . VAL B 1 96 ? -20.797 -3.018 18.922 1 94.06 96 VAL B C 1
ATOM 3879 O O . VAL B 1 96 ? -21.156 -3.037 20.109 1 94.06 96 VAL B O 1
ATOM 3882 N N . LEU B 1 97 ? -20.719 -4.086 18.234 1 94.19 97 LEU B N 1
ATOM 3883 C CA . LEU B 1 97 ? -20.469 -5.43 18.734 1 94.19 97 LEU B CA 1
ATOM 3884 C C . LEU B 1 97 ? -19.031 -5.863 18.453 1 94.19 97 LEU B C 1
ATOM 3886 O O . LEU B 1 97 ? -18.594 -5.867 17.297 1 94.19 97 LEU B O 1
ATOM 3890 N N . ALA B 1 98 ? -18.281 -6.191 19.484 1 96.06 98 ALA B N 1
ATOM 3891 C CA . ALA B 1 98 ? -16.891 -6.539 19.297 1 96.06 98 ALA B CA 1
ATOM 3892 C C . ALA B 1 98 ? -16.547 -7.859 19.984 1 96.06 98 ALA B C 1
ATOM 3894 O O . ALA B 1 98 ? -17.078 -8.164 21.047 1 96.06 98 ALA B O 1
ATOM 3895 N N . MET B 1 99 ? -15.727 -8.648 19.328 1 96.19 99 MET B N 1
ATOM 3896 C CA . MET B 1 99 ? -15.25 -9.922 19.844 1 96.19 99 MET B CA 1
ATOM 3897 C C . MET B 1 99 ? -13.75 -10.07 19.625 1 96.19 99 MET B C 1
ATOM 3899 O O . MET B 1 99 ? -13.227 -9.672 18.594 1 96.19 99 MET B O 1
ATOM 3903 N N . LEU B 1 100 ? -13.102 -10.609 20.594 1 95.88 100 LEU B N 1
ATOM 3904 C CA . LEU B 1 100 ? -11.672 -10.875 20.484 1 95.88 100 LEU B CA 1
ATOM 3905 C C . LEU B 1 100 ? -11.398 -12.375 20.531 1 95.88 100 LEU B C 1
ATOM 3907 O O . LEU B 1 100 ? -11.773 -13.047 21.5 1 95.88 100 LEU B O 1
ATOM 3911 N N . ASP B 1 101 ? -10.812 -12.859 19.516 1 94.06 101 ASP B N 1
ATOM 3912 C CA . ASP B 1 101 ? -10.492 -14.281 19.438 1 94.06 101 ASP B CA 1
ATOM 3913 C C . ASP B 1 101 ? -9.172 -14.586 20.125 1 94.06 101 ASP B C 1
ATOM 3915 O O . ASP B 1 101 ? -8.359 -13.688 20.359 1 94.06 101 ASP B O 1
ATOM 3919 N N . ARG B 1 102 ? -8.914 -15.828 20.453 1 91.06 102 ARG B N 1
ATOM 3920 C CA . ARG B 1 102 ? -7.688 -16.25 21.125 1 91.06 102 ARG B CA 1
ATOM 3921 C C . ARG B 1 102 ? -6.465 -16 20.25 1 91.06 102 ARG B C 1
ATOM 3923 O O . ARG B 1 102 ? -5.336 -15.961 20.734 1 91.06 102 ARG B O 1
ATOM 3930 N N . THR B 1 103 ? -6.68 -15.914 18.953 1 89.5 103 THR B N 1
ATOM 3931 C CA . THR B 1 103 ? -5.594 -15.602 18.031 1 89.5 103 THR B CA 1
ATOM 3932 C C . THR B 1 103 ? -5.246 -14.117 18.078 1 89.5 103 THR B C 1
ATOM 3934 O O . THR B 1 103 ? -4.406 -13.641 17.312 1 89.5 103 THR B O 1
ATOM 3937 N N . ASP B 1 104 ? -5.879 -13.398 18.922 1 89.38 104 ASP B N 1
ATOM 3938 C CA . ASP B 1 104 ? -5.707 -11.961 19.094 1 89.38 104 ASP B CA 1
ATOM 3939 C C . ASP B 1 104 ? -6.273 -11.203 17.891 1 89.38 104 ASP B C 1
ATOM 3941 O O . ASP B 1 104 ? -5.812 -10.102 17.562 1 89.38 104 ASP B O 1
ATOM 3945 N N . THR B 1 105 ? -7.227 -11.781 17.188 1 93.81 105 THR B N 1
ATOM 3946 C CA . THR B 1 105 ? -7.957 -11.164 16.078 1 93.81 105 THR B CA 1
ATOM 3947 C C . THR B 1 105 ? -9.266 -10.555 16.578 1 93.81 105 THR B C 1
ATOM 3949 O O . THR B 1 105 ? -10.023 -11.195 17.312 1 93.81 105 THR B O 1
ATOM 3952 N N . LEU B 1 106 ? -9.492 -9.297 16.188 1 96.19 106 LEU B N 1
ATOM 3953 C CA . LEU B 1 106 ? -10.648 -8.539 16.656 1 96.19 106 LEU B CA 1
ATOM 3954 C C . LEU B 1 106 ? -11.719 -8.461 15.578 1 96.19 106 LEU B C 1
ATOM 3956 O O . LEU B 1 106 ? -11.414 -8.234 14.406 1 96.19 106 LEU B O 1
ATOM 3960 N N . LEU B 1 107 ? -12.984 -8.734 15.938 1 97.12 107 LEU B N 1
ATOM 3961 C CA . LEU B 1 107 ? -14.148 -8.5 15.086 1 97.12 107 LEU B CA 1
ATOM 3962 C C . LEU B 1 107 ? -14.984 -7.348 15.625 1 97.12 107 LEU B C 1
ATOM 3964 O O . LEU B 1 107 ? -15.336 -7.332 16.812 1 97.12 107 LEU B O 1
ATOM 3968 N N . VAL B 1 108 ? -15.25 -6.355 14.797 1 96.56 108 VAL B N 1
ATOM 3969 C CA . VAL B 1 108 ? -16.109 -5.234 15.172 1 96.56 108 VAL B CA 1
ATOM 3970 C C . VAL B 1 108 ? -17.266 -5.117 14.18 1 96.56 108 VAL B C 1
ATOM 3972 O O . VAL B 1 108 ? -17.047 -4.992 12.969 1 96.56 108 VAL B O 1
ATOM 3975 N N . LEU B 1 109 ? -18.453 -5.137 14.664 1 95.06 109 LEU B N 1
ATOM 3976 C CA . LEU B 1 109 ? -19.656 -4.953 13.867 1 95.06 109 LEU B CA 1
ATOM 3977 C C . LEU B 1 109 ? -20.406 -3.693 14.289 1 95.06 109 LEU B C 1
ATOM 3979 O O . LEU B 1 109 ? -20.484 -3.383 15.484 1 95.06 109 LEU B O 1
ATOM 3983 N N . THR B 1 110 ? -20.812 -2.941 13.352 1 93.25 110 THR B N 1
ATOM 3984 C CA . THR B 1 110 ? -21.797 -1.91 13.609 1 93.25 110 THR B CA 1
ATOM 3985 C C . THR B 1 110 ? -23.203 -2.422 13.297 1 93.25 110 THR B C 1
ATOM 3987 O O . THR B 1 110 ? -23.625 -2.424 12.141 1 93.25 110 THR B O 1
ATOM 3990 N N . PRO B 1 111 ? -23.891 -2.785 14.344 1 85.88 111 PRO B N 1
ATOM 3991 C CA . PRO B 1 111 ? -25.172 -3.475 14.125 1 85.88 111 PRO B CA 1
ATOM 3992 C C . PRO B 1 111 ? -26.266 -2.549 13.586 1 85.88 111 PRO B C 1
ATOM 3994 O O . PRO B 1 111 ? -26.234 -1.343 13.852 1 85.88 111 PRO B O 1
ATOM 3997 N N . HIS B 1 112 ? -27.047 -3.16 12.711 1 80.94 112 HIS B N 1
ATOM 3998 C CA . HIS B 1 112 ? -28.328 -2.52 12.391 1 80.94 112 HIS B CA 1
ATOM 3999 C C . HIS B 1 112 ? -29.234 -2.475 13.609 1 80.94 112 HIS B C 1
ATOM 4001 O O . HIS B 1 112 ? -29.094 -3.277 14.531 1 80.94 112 HIS B O 1
ATOM 4007 N N . PRO B 1 113 ? -29.938 -1.458 13.617 1 72.94 113 PRO B N 1
ATOM 4008 C CA . PRO B 1 113 ? -30.766 -1.204 14.805 1 72.94 113 PRO B CA 1
ATOM 4009 C C . PRO B 1 113 ? -31.562 -2.428 15.242 1 72.94 113 PRO B C 1
ATOM 4011 O O . PRO B 1 113 ? -32.094 -2.451 16.344 1 72.94 113 PRO B O 1
ATOM 4014 N N . VAL B 1 114 ? -31.469 -3.465 14.586 1 69.25 114 VAL B N 1
ATOM 4015 C CA . VAL B 1 114 ? -32.188 -4.637 15.055 1 69.25 114 VAL B CA 1
ATOM 4016 C C . VAL B 1 114 ? -31.328 -5.441 16.016 1 69.25 114 VAL B C 1
ATOM 4018 O O . VAL B 1 114 ? -30.141 -5.664 15.742 1 69.25 114 VAL B O 1
ATOM 4021 N N . PRO B 1 115 ? -31.906 -5.762 17.141 1 72.62 115 PRO B N 1
ATOM 4022 C CA . PRO B 1 115 ? -31.125 -6.5 18.125 1 72.62 115 PRO B CA 1
ATOM 4023 C C . PRO B 1 115 ? -30.688 -7.879 17.625 1 72.62 115 PRO B C 1
ATOM 4025 O O . PRO B 1 115 ? -31.438 -8.547 16.922 1 72.62 115 PRO B O 1
ATOM 4028 N N . VAL B 1 116 ? -29.5 -8.227 17.922 1 77.19 116 VAL B N 1
ATOM 4029 C CA . VAL B 1 116 ? -28.953 -9.539 17.594 1 77.19 116 VAL B CA 1
ATOM 4030 C C . VAL B 1 116 ? -29.219 -10.516 18.734 1 77.19 116 VAL B C 1
ATOM 4032 O O . VAL B 1 116 ? -28.953 -10.203 19.906 1 77.19 116 VAL B O 1
ATOM 4035 N N . LYS B 1 117 ? -29.859 -11.625 18.453 1 78.25 117 LYS B N 1
ATOM 4036 C CA . LYS B 1 117 ? -30.125 -12.648 19.438 1 78.25 117 LYS B CA 1
ATOM 4037 C C . LYS B 1 117 ? -28.844 -13.219 20.016 1 78.25 117 LYS B C 1
ATOM 4039 O O . LYS B 1 117 ? -27.844 -13.344 19.312 1 78.25 117 LYS B O 1
ATOM 4044 N N . THR B 1 118 ? -28.875 -13.609 21.219 1 77.19 118 THR B N 1
ATOM 4045 C CA . THR B 1 118 ? -27.719 -14.164 21.922 1 77.19 118 THR B CA 1
ATOM 4046 C C . THR B 1 118 ? -27.219 -15.43 21.219 1 77.19 118 THR B C 1
ATOM 4048 O O . THR B 1 118 ? -26.016 -15.625 21.047 1 77.19 118 THR B O 1
ATOM 4051 N N . ALA B 1 119 ? -28.172 -16.344 20.844 1 75.81 119 ALA B N 1
ATOM 4052 C CA . ALA B 1 119 ? -27.797 -17.578 20.156 1 75.81 119 ALA B CA 1
ATOM 4053 C C . ALA B 1 119 ? -27.047 -17.297 18.875 1 75.81 119 ALA B C 1
ATOM 4055 O O . ALA B 1 119 ? -26.109 -18.016 18.516 1 75.81 119 ALA B O 1
ATOM 4056 N N . SER B 1 120 ? -27.438 -16.25 18.312 1 87.5 120 SER B N 1
ATOM 4057 C CA . SER B 1 120 ? -26.766 -15.836 17.094 1 87.5 120 SER B CA 1
ATOM 4058 C C . SER B 1 120 ? -25.344 -15.344 17.375 1 87.5 120 SER B C 1
ATOM 4060 O O . SER B 1 120 ? -24.422 -15.625 16.609 1 87.5 120 SER B O 1
ATOM 4062 N N . LEU B 1 121 ? -25.203 -14.812 18.531 1 88.75 121 LEU B N 1
ATOM 4063 C CA . LEU B 1 121 ? -23.891 -14.273 18.891 1 88.75 121 LEU B CA 1
ATOM 4064 C C . LEU B 1 121 ? -22.906 -15.398 19.172 1 88.75 121 LEU B C 1
ATOM 4066 O O . LEU B 1 121 ? -21.734 -15.312 18.781 1 88.75 121 LEU B O 1
ATOM 4070 N N . GLU B 1 122 ? -23.375 -16.406 19.828 1 88.56 122 GLU B N 1
ATOM 4071 C CA . GLU B 1 122 ? -22.5 -17.547 20.109 1 88.56 122 GLU B CA 1
ATOM 4072 C C . GLU B 1 122 ? -22.062 -18.234 18.812 1 88.56 122 GLU B C 1
ATOM 4074 O O . GLU B 1 122 ? -20.906 -18.641 18.688 1 88.56 122 GLU B O 1
ATOM 4079 N N . LEU B 1 123 ? -23 -18.344 17.969 1 90.19 123 LEU B N 1
ATOM 4080 C CA . LEU B 1 123 ? -22.688 -18.953 16.672 1 90.19 123 LEU B CA 1
ATOM 4081 C C . LEU B 1 123 ? -21.688 -18.078 15.898 1 90.19 123 LEU B C 1
ATOM 4083 O O . LEU B 1 123 ? -20.734 -18.609 15.32 1 90.19 123 LEU B O 1
ATOM 4087 N N . ILE B 1 124 ? -21.922 -16.844 15.93 1 92.56 124 ILE B N 1
ATOM 4088 C CA . ILE B 1 124 ? -21.031 -15.906 15.234 1 92.56 124 ILE B CA 1
ATOM 4089 C C . ILE B 1 124 ? -19.641 -15.984 15.836 1 92.56 124 ILE B C 1
ATOM 4091 O O . ILE B 1 124 ? -18.641 -15.977 15.109 1 92.56 124 ILE B O 1
ATOM 4095 N N . GLN B 1 125 ? -19.578 -16.109 17.078 1 93 125 GLN B N 1
ATOM 4096 C CA . GLN B 1 125 ? -18.281 -16.219 17.766 1 93 125 GLN B CA 1
ATOM 4097 C C . GLN B 1 125 ? -17.547 -17.484 17.312 1 93 125 GLN B C 1
ATOM 4099 O O . GLN B 1 125 ? -16.328 -17.438 17.094 1 93 125 GLN B O 1
ATOM 4104 N N . ALA B 1 126 ? -18.281 -18.547 17.219 1 91.44 126 ALA B N 1
ATOM 4105 C CA . ALA B 1 126 ? -17.688 -19.797 16.766 1 91.44 126 ALA B CA 1
ATOM 4106 C C . ALA B 1 126 ? -17.219 -19.703 15.32 1 91.44 126 ALA B C 1
ATOM 4108 O O . ALA B 1 126 ? -16.109 -20.156 14.984 1 91.44 126 ALA B O 1
ATOM 4109 N N . LEU B 1 127 ? -18.047 -19.125 14.539 1 92.81 127 LEU B N 1
ATOM 4110 C CA . LEU B 1 127 ? -17.703 -18.938 13.141 1 92.81 127 LEU B CA 1
ATOM 4111 C C . LEU B 1 127 ? -16.484 -18.031 13 1 92.81 127 LEU B C 1
ATOM 4113 O O . LEU B 1 127 ? -15.594 -18.297 12.188 1 92.81 127 LEU B O 1
ATOM 4117 N N . PHE B 1 128 ? -16.453 -17.031 13.828 1 95.44 128 PHE B N 1
ATOM 4118 C CA . PHE B 1 128 ? -15.344 -16.078 13.797 1 95.44 128 PHE B CA 1
ATOM 4119 C C . PHE B 1 128 ? -14.055 -16.75 14.258 1 95.44 128 PHE B C 1
ATOM 4121 O O . PHE B 1 128 ? -12.977 -16.469 13.727 1 95.44 128 PHE B O 1
ATOM 4128 N N . ALA B 1 129 ? -14.148 -17.641 15.188 1 92.25 129 ALA B N 1
ATOM 4129 C CA . ALA B 1 129 ? -12.977 -18.359 15.664 1 92.25 129 ALA B CA 1
ATOM 4130 C C . ALA B 1 129 ? -12.328 -19.156 14.531 1 92.25 129 ALA B C 1
ATOM 4132 O O . ALA B 1 129 ? -11.102 -19.172 14.406 1 92.25 129 ALA B O 1
ATOM 4133 N N . VAL B 1 130 ? -13.141 -19.766 13.742 1 91.88 130 VAL B N 1
ATOM 4134 C CA . VAL B 1 130 ? -12.633 -20.531 12.609 1 91.88 130 VAL B CA 1
ATOM 4135 C C . VAL B 1 130 ? -12.016 -19.594 11.578 1 91.88 130 VAL B C 1
ATOM 4137 O O . VAL B 1 130 ? -10.938 -19.859 11.055 1 91.88 130 VAL B O 1
ATOM 4140 N N . THR B 1 131 ? -12.695 -18.5 11.352 1 93.25 131 THR B N 1
ATOM 4141 C CA . THR B 1 131 ? -12.203 -17.531 10.391 1 93.25 131 THR B CA 1
ATOM 4142 C C . THR B 1 131 ? -10.875 -16.938 10.852 1 93.25 131 THR B C 1
ATOM 4144 O O . THR B 1 131 ? -9.93 -16.828 10.062 1 93.25 131 THR B O 1
ATOM 4147 N N . ALA B 1 132 ? -10.805 -16.594 12.125 1 93.44 132 ALA B N 1
ATOM 4148 C CA . ALA B 1 132 ? -9.57 -16.047 12.695 1 93.44 132 ALA B CA 1
ATOM 4149 C C . ALA B 1 132 ? -8.422 -17.047 12.57 1 93.44 132 ALA B C 1
ATOM 4151 O O . ALA B 1 132 ? -7.305 -16.672 12.219 1 93.44 132 ALA B O 1
ATOM 4152 N N . THR B 1 133 ? -8.742 -18.281 12.82 1 89.44 133 THR B N 1
ATOM 4153 C CA . THR B 1 133 ? -7.742 -19.344 12.656 1 89.44 133 THR B CA 1
ATOM 4154 C C . THR B 1 133 ? -7.32 -19.469 11.195 1 89.44 133 THR B C 1
ATOM 4156 O O . THR B 1 133 ? -6.141 -19.656 10.898 1 89.44 133 THR B O 1
ATOM 4159 N N . GLY B 1 134 ? -8.305 -19.406 10.359 1 88.56 134 GLY B N 1
ATOM 4160 C CA . GLY B 1 134 ? -8.008 -19.438 8.938 1 88.56 134 GLY B CA 1
ATOM 4161 C C . GLY B 1 134 ? -7.078 -18.328 8.492 1 88.56 134 GLY B C 1
ATOM 4162 O O . GLY B 1 134 ? -6.152 -18.562 7.719 1 88.56 134 GLY B O 1
ATOM 4163 N N . ILE B 1 135 ? -7.309 -17.109 8.984 1 89.38 135 ILE B N 1
ATOM 4164 C CA . ILE B 1 135 ? -6.449 -15.977 8.688 1 89.38 135 ILE B CA 1
ATOM 4165 C C . ILE B 1 135 ? -5.023 -16.266 9.156 1 89.38 135 ILE B C 1
ATOM 4167 O O . ILE B 1 135 ? -4.066 -16.078 8.406 1 89.38 135 ILE B O 1
ATOM 4171 N N . GLN B 1 136 ? -4.895 -16.766 10.359 1 85.94 136 GLN B N 1
ATOM 4172 C CA . GLN B 1 136 ? -3.588 -17.078 10.93 1 85.94 136 GLN B CA 1
ATOM 4173 C C . GLN B 1 136 ? -2.846 -18.109 10.094 1 85.94 136 GLN B C 1
ATOM 4175 O O . GLN B 1 136 ? -1.648 -17.953 9.836 1 85.94 136 GLN B O 1
ATOM 4180 N N . LEU B 1 137 ? -3.566 -19.141 9.641 1 83.44 137 LEU B N 1
ATOM 4181 C CA . LEU B 1 137 ? -2.953 -20.203 8.852 1 83.44 137 LEU B CA 1
ATOM 4182 C C . LEU B 1 137 ? -2.49 -19.688 7.5 1 83.44 137 LEU B C 1
ATOM 4184 O O . LEU B 1 137 ? -1.411 -20.047 7.023 1 83.44 137 LEU B O 1
ATOM 4188 N N . GLN B 1 138 ? -3.279 -18.844 6.969 1 83.06 138 GLN B N 1
ATOM 4189 C CA . GLN B 1 138 ? -2.918 -18.281 5.672 1 83.06 138 GLN B CA 1
ATOM 4190 C C . GLN B 1 138 ? -1.695 -17.375 5.793 1 83.06 138 GLN B C 1
ATOM 4192 O O . GLN B 1 138 ? -0.803 -17.406 4.941 1 83.06 138 GLN B O 1
ATOM 4197 N N . VAL B 1 139 ? -1.671 -16.656 6.793 1 84.19 139 VAL B N 1
ATOM 4198 C CA . VAL B 1 139 ? -0.555 -15.734 7.012 1 84.19 139 VAL B CA 1
ATOM 4199 C C . VAL B 1 139 ? 0.715 -16.531 7.305 1 84.19 139 VAL B C 1
ATOM 4201 O O . VAL B 1 139 ? 1.788 -16.203 6.789 1 84.19 139 VAL B O 1
ATOM 4204 N N . ARG B 1 140 ? 0.572 -17.531 8.086 1 77.75 140 ARG B N 1
ATOM 4205 C CA . ARG B 1 140 ? 1.711 -18.375 8.453 1 77.75 140 ARG B CA 1
ATOM 4206 C C . ARG B 1 140 ? 2.318 -19.047 7.223 1 77.75 140 ARG B C 1
ATOM 4208 O O . ARG B 1 140 ? 3.531 -19.234 7.152 1 77.75 140 ARG B O 1
ATOM 4215 N N . ASN B 1 141 ? 1.455 -19.375 6.316 1 80.88 141 ASN B N 1
ATOM 4216 C CA . ASN B 1 141 ? 1.949 -20 5.094 1 80.88 141 ASN B CA 1
ATOM 4217 C C . ASN B 1 141 ? 2.803 -19.031 4.277 1 80.88 141 ASN B C 1
ATOM 4219 O O . ASN B 1 141 ? 3.664 -19.469 3.506 1 80.88 141 ASN B O 1
ATOM 4223 N N . ALA B 1 142 ? 2.592 -17.797 4.43 1 82.75 142 ALA B N 1
ATOM 4224 C CA . ALA B 1 142 ? 3.385 -16.734 3.801 1 82.75 142 ALA B CA 1
ATOM 4225 C C . ALA B 1 142 ? 3.602 -17.016 2.318 1 82.75 142 ALA B C 1
ATOM 4227 O O . ALA B 1 142 ? 4.738 -17.016 1.837 1 82.75 142 ALA B O 1
ATOM 4228 N N . SER B 1 143 ? 2.488 -17.219 1.604 1 84.19 143 SER B N 1
ATOM 4229 C CA . SER B 1 143 ? 2.605 -17.453 0.168 1 84.19 143 SER B CA 1
ATOM 4230 C C . SER B 1 143 ? 3.234 -16.25 -0.534 1 84.19 143 SER B C 1
ATOM 4232 O O . SER B 1 143 ? 3.17 -15.125 -0.03 1 84.19 143 SER B O 1
ATOM 4234 N N . PRO B 1 144 ? 3.869 -16.516 -1.68 1 79.94 144 PRO B N 1
ATOM 4235 C CA . PRO B 1 144 ? 4.457 -15.398 -2.426 1 79.94 144 PRO B CA 1
ATOM 4236 C C . PRO B 1 144 ? 3.438 -14.312 -2.758 1 79.94 144 PRO B C 1
ATOM 4238 O O . PRO B 1 144 ? 3.752 -13.117 -2.676 1 79.94 144 PRO B O 1
ATOM 4241 N N . ALA B 1 145 ? 2.258 -14.672 -3.096 1 77.56 145 ALA B N 1
ATOM 4242 C CA . ALA B 1 145 ? 1.211 -13.711 -3.418 1 77.56 145 ALA B CA 1
ATOM 4243 C C . ALA B 1 145 ? 0.862 -12.852 -2.205 1 77.56 145 ALA B C 1
ATOM 4245 O O . ALA B 1 145 ? 0.755 -11.625 -2.312 1 77.56 145 ALA B O 1
ATOM 4246 N N . TYR B 1 146 ? 0.771 -13.477 -1.067 1 82.69 146 TYR B N 1
ATOM 4247 C CA . TYR B 1 146 ? 0.49 -12.758 0.171 1 82.69 146 TYR B CA 1
ATOM 4248 C C . TYR B 1 146 ? 1.627 -11.805 0.516 1 82.69 146 TYR B C 1
ATOM 4250 O O . TYR B 1 146 ? 1.387 -10.648 0.888 1 82.69 146 TYR B O 1
ATOM 4258 N N . LEU B 1 147 ? 2.811 -12.305 0.394 1 84.75 147 LEU B N 1
ATOM 4259 C CA . LEU B 1 147 ? 3.979 -11.508 0.755 1 84.75 147 LEU B CA 1
ATOM 4260 C C . LEU B 1 147 ? 4.109 -10.289 -0.154 1 84.75 147 LEU B C 1
ATOM 4262 O O . LEU B 1 147 ? 4.434 -9.195 0.31 1 84.75 147 LEU B O 1
ATOM 4266 N N . ALA B 1 148 ? 3.844 -10.508 -1.391 1 82.62 148 ALA B N 1
ATOM 4267 C CA . ALA B 1 148 ? 3.926 -9.414 -2.355 1 82.62 148 ALA B CA 1
ATOM 4268 C C . ALA B 1 148 ? 2.914 -8.312 -2.029 1 82.62 148 ALA B C 1
ATOM 4270 O O . ALA B 1 148 ? 3.256 -7.129 -2.014 1 82.62 148 ALA B O 1
ATOM 4271 N N . GLU B 1 149 ? 1.716 -8.695 -1.74 1 82.75 149 GLU B N 1
ATOM 4272 C CA . GLU B 1 149 ? 0.653 -7.754 -1.405 1 82.75 149 GLU B CA 1
ATOM 4273 C C . GLU B 1 149 ? 0.951 -7.031 -0.096 1 82.75 149 GLU B C 1
ATOM 4275 O O . GLU B 1 149 ? 0.765 -5.816 0.003 1 82.75 149 GLU B O 1
ATOM 4280 N N . SER B 1 150 ? 1.35 -7.773 0.839 1 84.06 150 SER B N 1
ATOM 4281 C CA . SER B 1 150 ? 1.658 -7.199 2.145 1 84.06 150 SER B CA 1
ATOM 4282 C C . SER B 1 150 ? 2.811 -6.207 2.055 1 84.06 150 SER B C 1
ATOM 4284 O O . SER B 1 150 ? 2.746 -5.117 2.631 1 84.06 150 SER B O 1
ATOM 4286 N N . ARG B 1 151 ? 3.789 -6.535 1.36 1 83.12 151 ARG B N 1
ATOM 4287 C CA . ARG B 1 151 ? 4.945 -5.66 1.203 1 83.12 151 ARG B CA 1
ATOM 4288 C C . ARG B 1 151 ? 4.57 -4.379 0.473 1 83.12 151 ARG B C 1
ATOM 4290 O O . ARG B 1 151 ? 4.996 -3.289 0.86 1 83.12 151 ARG B O 1
ATOM 4297 N N . ALA B 1 152 ? 3.797 -4.539 -0.583 1 83.31 152 ALA B N 1
ATOM 4298 C CA . ALA B 1 152 ? 3.352 -3.375 -1.342 1 83.31 152 ALA B CA 1
ATOM 4299 C C . ALA B 1 152 ? 2.572 -2.408 -0.455 1 83.31 152 ALA B C 1
ATOM 4301 O O . ALA B 1 152 ? 2.818 -1.199 -0.477 1 83.31 152 ALA B O 1
ATOM 4302 N N . ALA B 1 153 ? 1.692 -2.951 0.322 1 84.81 153 ALA B N 1
ATOM 4303 C CA . ALA B 1 153 ? 0.865 -2.137 1.207 1 84.81 153 ALA B CA 1
ATOM 4304 C C . ALA B 1 153 ? 1.704 -1.508 2.316 1 84.81 153 ALA B C 1
ATOM 4306 O O . ALA B 1 153 ? 1.6 -0.307 2.578 1 84.81 153 ALA B O 1
ATOM 4307 N N . SER B 1 154 ? 2.557 -2.209 2.938 1 83.31 154 SER B N 1
ATOM 4308 C CA . SER B 1 154 ? 3.365 -1.74 4.059 1 83.31 154 SER B CA 1
ATOM 4309 C C . SER B 1 154 ? 4.355 -0.669 3.615 1 83.31 154 SER B C 1
ATOM 4311 O O . SER B 1 154 ? 4.492 0.366 4.273 1 83.31 154 SER B O 1
ATOM 4313 N N . SER B 1 155 ? 5.004 -0.918 2.553 1 80.25 155 SER B N 1
ATOM 4314 C CA . SER B 1 155 ? 5.977 0.039 2.035 1 80.25 155 SER B CA 1
ATOM 4315 C C . SER B 1 155 ? 5.309 1.359 1.664 1 80.25 155 SER B C 1
ATOM 4317 O O . SER B 1 155 ? 5.84 2.432 1.955 1 80.25 155 SER B O 1
ATOM 4319 N N . GLU B 1 156 ? 4.176 1.204 1.037 1 83.44 156 GLU B N 1
ATOM 4320 C CA . GLU B 1 156 ? 3.469 2.416 0.641 1 83.44 156 GLU B CA 1
ATOM 4321 C C . GLU B 1 156 ? 2.957 3.18 1.858 1 83.44 156 GLU B C 1
ATOM 4323 O O . GLU B 1 156 ? 3.004 4.414 1.89 1 83.44 156 GLU B O 1
ATOM 4328 N N . ARG B 1 157 ? 2.488 2.48 2.785 1 83.38 157 ARG B N 1
ATOM 4329 C CA . ARG B 1 157 ? 2.043 3.115 4.02 1 83.38 157 ARG B CA 1
ATOM 4330 C C . ARG B 1 157 ? 3.186 3.873 4.691 1 83.38 157 ARG B C 1
ATOM 4332 O O . ARG B 1 157 ? 3.031 5.039 5.059 1 83.38 157 ARG B O 1
ATOM 4339 N N . ALA B 1 158 ? 4.309 3.262 4.859 1 80.69 158 ALA B N 1
ATOM 4340 C CA . ALA B 1 158 ? 5.469 3.881 5.504 1 80.69 158 ALA B CA 1
ATOM 4341 C C . ALA B 1 158 ? 5.906 5.133 4.754 1 80.69 158 ALA B C 1
ATOM 4343 O O . ALA B 1 158 ? 6.172 6.172 5.367 1 80.69 158 ALA B O 1
ATOM 4344 N N . ARG B 1 159 ? 5.938 5.02 3.547 1 81.25 159 ARG B N 1
ATOM 4345 C CA . ARG B 1 159 ? 6.355 6.141 2.715 1 81.25 159 ARG B CA 1
ATOM 4346 C C . ARG B 1 159 ? 5.371 7.301 2.822 1 81.25 159 ARG B C 1
ATOM 4348 O O . ARG B 1 159 ? 5.777 8.453 2.971 1 81.25 159 ARG B O 1
ATOM 4355 N N . THR B 1 160 ? 4.062 6.969 2.689 1 83.94 160 THR B N 1
ATOM 4356 C CA . THR B 1 160 ? 3.029 7.996 2.736 1 83.94 160 THR B CA 1
ATOM 4357 C C . THR B 1 160 ? 3.004 8.672 4.102 1 83.94 160 THR B C 1
ATOM 4359 O O . THR B 1 160 ? 2.871 9.898 4.191 1 83.94 160 THR B O 1
ATOM 4362 N N . VAL B 1 161 ? 3.164 7.883 5.102 1 85.25 161 VAL B N 1
ATOM 4363 C CA . VAL B 1 161 ? 3.209 8.438 6.449 1 85.25 161 VAL B CA 1
ATOM 4364 C C . VAL B 1 161 ? 4.387 9.406 6.57 1 85.25 161 VAL B C 1
ATOM 4366 O O . VAL B 1 161 ? 4.234 10.516 7.074 1 85.25 161 VAL B O 1
ATOM 4369 N N . ALA B 1 162 ? 5.543 9.031 6.094 1 82.06 162 ALA B N 1
ATOM 4370 C CA . ALA B 1 162 ? 6.734 9.875 6.152 1 82.06 162 ALA B CA 1
ATOM 4371 C C . ALA B 1 162 ? 6.531 11.164 5.371 1 82.06 162 ALA B C 1
ATOM 4373 O O . ALA B 1 162 ? 6.848 12.25 5.867 1 82.06 162 ALA B O 1
ATOM 4374 N N . GLU B 1 163 ? 6.012 11.039 4.254 1 82 163 GLU B N 1
ATOM 4375 C CA . GLU B 1 163 ? 5.797 12.195 3.387 1 82 163 GLU B CA 1
ATOM 4376 C C . GLU B 1 163 ? 4.812 13.18 4.012 1 82 163 GLU B C 1
ATOM 4378 O O . GLU B 1 163 ? 5.082 14.383 4.074 1 82 163 GLU B O 1
ATOM 4383 N N . MET B 1 164 ? 3.678 12.594 4.488 1 84.31 164 MET B N 1
ATOM 4384 C CA . MET B 1 164 ? 2.633 13.438 5.051 1 84.31 164 MET B CA 1
ATOM 4385 C C . MET B 1 164 ? 3.088 14.062 6.367 1 84.31 164 MET B C 1
ATOM 4387 O O . MET B 1 164 ? 2.754 15.211 6.664 1 84.31 164 MET B O 1
ATOM 4391 N N . THR B 1 165 ? 3.816 13.352 7.098 1 84.94 165 THR B N 1
ATOM 4392 C CA . THR B 1 165 ? 4.344 13.852 8.359 1 84.94 165 THR B CA 1
ATOM 4393 C C . THR B 1 165 ? 5.332 14.992 8.125 1 84.94 165 THR B C 1
ATOM 4395 O O . THR B 1 165 ? 5.32 15.992 8.844 1 84.94 165 THR B O 1
ATOM 4398 N N . GLU B 1 166 ? 6.125 14.859 7.133 1 81.81 166 GLU B N 1
ATOM 4399 C CA . GLU B 1 166 ? 7.098 15.898 6.809 1 81.81 166 GLU B CA 1
ATOM 4400 C C . GLU B 1 166 ? 6.402 17.203 6.43 1 81.81 166 GLU B C 1
ATOM 4402 O O . GLU B 1 166 ? 6.809 18.281 6.875 1 81.81 166 GLU B O 1
ATOM 4407 N N . VAL B 1 167 ? 5.395 17.078 5.699 1 83.62 167 VAL B N 1
ATOM 4408 C CA . VAL B 1 167 ? 4.648 18.266 5.277 1 83.62 167 VAL B CA 1
ATOM 4409 C C . VAL B 1 167 ? 3.98 18.906 6.488 1 83.62 167 VAL B C 1
ATOM 4411 O O . VAL B 1 167 ? 4.016 20.125 6.645 1 83.62 167 VAL B O 1
ATOM 4414 N N . HIS B 1 168 ? 3.363 18.141 7.352 1 88 168 HIS B N 1
ATOM 4415 C CA . HIS B 1 168 ? 2.682 18.641 8.539 1 88 168 HIS B CA 1
ATOM 4416 C C . HIS B 1 168 ? 3.666 19.281 9.516 1 88 168 HIS B C 1
ATOM 4418 O O . HIS B 1 168 ? 3.416 20.375 10.031 1 88 168 HIS B O 1
ATOM 4424 N N . ALA B 1 169 ? 4.785 18.609 9.609 1 86.62 169 ALA B N 1
ATOM 4425 C CA . ALA B 1 169 ? 5.809 19.125 10.516 1 86.62 169 ALA B CA 1
ATOM 4426 C C . ALA B 1 169 ? 6.348 20.469 10.023 1 86.62 169 ALA B C 1
ATOM 4428 O O . ALA B 1 169 ? 6.531 21.391 10.812 1 86.62 169 ALA B O 1
ATOM 4429 N N . ALA B 1 170 ? 6.598 20.547 8.766 1 85.38 170 ALA B N 1
ATOM 4430 C CA . ALA B 1 170 ? 7.098 21.781 8.18 1 85.38 170 ALA B CA 1
ATOM 4431 C C . ALA B 1 170 ? 6.129 22.938 8.43 1 85.38 170 ALA B C 1
ATOM 4433 O O . ALA B 1 170 ? 6.547 24.047 8.758 1 85.38 170 ALA B O 1
ATOM 4434 N N . THR B 1 171 ? 4.883 22.656 8.312 1 88.94 171 THR B N 1
ATOM 4435 C CA . THR B 1 171 ? 3.852 23.672 8.539 1 88.94 171 THR B CA 1
ATOM 4436 C C . THR B 1 171 ? 3.836 24.109 10 1 88.94 171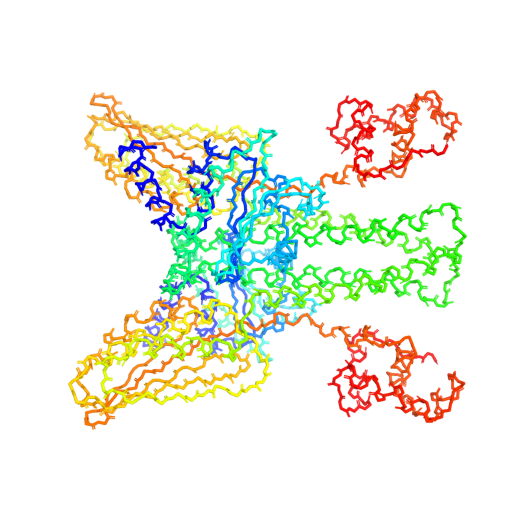 THR B C 1
ATOM 4438 O O . THR B 1 171 ? 3.842 25.297 10.297 1 88.94 171 THR B O 1
ATOM 4441 N N . LEU B 1 172 ? 3.822 23.172 10.875 1 89.69 172 LEU B N 1
ATOM 4442 C CA . LEU B 1 172 ? 3.779 23.469 12.297 1 89.69 172 LEU B CA 1
ATOM 4443 C C . LEU B 1 172 ? 5.039 24.203 12.734 1 89.69 172 LEU B C 1
ATOM 4445 O O . LEU B 1 172 ? 4.969 25.125 13.555 1 89.69 172 LEU B O 1
ATOM 4449 N N . GLU B 1 173 ? 6.145 23.844 12.18 1 86.56 173 GLU B N 1
ATOM 4450 C CA . GLU B 1 173 ? 7.398 24.5 12.516 1 86.56 173 GLU B CA 1
ATOM 4451 C C . GLU B 1 173 ? 7.398 25.953 12.039 1 86.56 173 GLU B C 1
ATOM 4453 O O . GLU B 1 173 ? 7.883 26.844 12.75 1 86.56 173 GLU B O 1
ATOM 4458 N N . THR B 1 174 ? 6.895 26.172 10.891 1 88.12 174 THR B N 1
ATOM 4459 C CA . THR B 1 174 ? 6.77 27.531 10.375 1 88.12 174 THR B CA 1
ATOM 4460 C C . THR B 1 174 ? 5.867 28.375 11.273 1 88.12 174 THR B C 1
ATOM 4462 O O . THR B 1 174 ? 6.199 29.516 11.602 1 88.12 174 THR B O 1
ATOM 4465 N N . MET B 1 175 ? 4.797 27.828 11.68 1 90.25 175 MET B N 1
ATOM 4466 C CA . MET B 1 175 ? 3.871 28.531 12.57 1 90.25 175 MET B CA 1
ATOM 4467 C C . MET B 1 175 ? 4.523 28.812 13.922 1 90.25 175 MET B C 1
ATOM 4469 O O . MET B 1 175 ? 4.406 29.922 14.445 1 90.25 175 MET B O 1
ATOM 4473 N N . LEU B 1 176 ? 5.227 27.859 14.398 1 88.38 176 LEU B N 1
ATOM 4474 C CA . LEU B 1 176 ? 5.887 28.016 15.695 1 88.38 176 LEU B CA 1
ATOM 4475 C C . LEU B 1 176 ? 6.969 29.094 15.625 1 88.38 176 LEU B C 1
ATOM 4477 O O . LEU B 1 176 ? 7.137 29.875 16.562 1 88.38 176 LEU B O 1
ATOM 4481 N N . ALA B 1 177 ? 7.656 29.031 14.531 1 87.12 177 ALA B N 1
ATOM 4482 C CA . ALA B 1 177 ? 8.68 30.062 14.352 1 87.12 177 ALA B CA 1
ATOM 4483 C C . ALA B 1 177 ? 8.07 31.469 14.398 1 87.12 177 ALA B C 1
ATOM 4485 O O . ALA B 1 177 ? 8.625 32.375 15.016 1 87.12 177 ALA B O 1
ATOM 4486 N N . THR B 1 178 ? 6.938 31.641 13.805 1 90.38 178 THR B N 1
ATOM 4487 C CA . THR B 1 178 ? 6.227 32.906 13.789 1 90.38 178 THR B CA 1
ATOM 4488 C C . THR B 1 178 ? 5.715 33.25 15.18 1 90.38 178 THR B C 1
ATOM 4490 O O . THR B 1 178 ? 5.879 34.406 15.641 1 90.38 178 THR B O 1
ATOM 4493 N N . LEU B 1 179 ? 5.18 32.344 15.914 1 90 179 LEU B N 1
ATOM 4494 C CA . LEU B 1 179 ? 4.543 32.562 17.203 1 90 179 LEU B CA 1
ATOM 4495 C C . LEU B 1 179 ? 5.59 32.781 18.297 1 90 179 LEU B C 1
ATOM 4497 O O . LEU B 1 179 ? 5.305 33.406 19.328 1 90 179 LEU B O 1
ATOM 4501 N N . ARG B 1 180 ? 6.73 32.312 18.016 1 87.31 180 ARG B N 1
ATOM 4502 C CA . ARG B 1 180 ? 7.793 32.406 19 1 87.31 180 ARG B CA 1
ATOM 4503 C C . ARG B 1 180 ? 8.688 33.625 18.703 1 87.31 180 ARG B C 1
ATOM 4505 O O . ARG B 1 180 ? 9.547 33.969 19.516 1 87.31 180 ARG B O 1
ATOM 4512 N N . SER B 1 181 ? 8.469 34.188 17.562 1 88.25 181 SER B N 1
ATOM 4513 C CA . SER B 1 181 ? 9.352 35.25 17.125 1 88.25 181 SER B CA 1
ATOM 4514 C C . SER B 1 181 ? 9.281 36.438 18.078 1 88.25 181 SER B C 1
ATOM 4516 O O . SER B 1 181 ? 8.195 36.969 18.344 1 88.25 181 SER B O 1
ATOM 4518 N N . ALA B 1 182 ? 10.367 36.938 18.562 1 86.31 182 ALA B N 1
ATOM 4519 C CA . ALA B 1 182 ? 10.43 38.125 19.438 1 86.31 182 ALA B CA 1
ATOM 4520 C C . ALA B 1 182 ? 10.305 39.406 18.641 1 86.31 182 ALA B C 1
ATOM 4522 O O . ALA B 1 182 ? 9.977 40.469 19.188 1 86.31 182 ALA B O 1
ATOM 4523 N N . ASP B 1 183 ? 10.562 39.344 17.406 1 90.56 183 ASP B N 1
ATOM 4524 C CA . ASP B 1 183 ? 10.531 40.5 16.547 1 90.56 183 ASP B CA 1
ATOM 4525 C C . ASP B 1 183 ? 9.102 40.906 16.188 1 90.56 183 ASP B C 1
ATOM 4527 O O . ASP B 1 183 ? 8.852 42 15.672 1 90.56 183 ASP B O 1
ATOM 4531 N N . LEU B 1 184 ? 8.172 40.031 16.516 1 91 184 LEU B N 1
ATOM 4532 C CA . LEU B 1 184 ? 6.777 40.281 16.203 1 91 184 LEU B CA 1
ATOM 4533 C C . LEU B 1 184 ? 5.984 40.594 17.453 1 91 184 LEU B C 1
ATOM 4535 O O . LEU B 1 184 ? 6.152 39.938 18.484 1 91 184 LEU B O 1
ATOM 4539 N N . ASP B 1 185 ? 5.266 41.656 17.312 1 94.19 185 ASP B N 1
ATOM 4540 C CA . ASP B 1 185 ? 4.336 41.875 18.422 1 94.19 185 ASP B CA 1
ATOM 4541 C C . ASP B 1 185 ? 3.188 40.875 18.391 1 94.19 185 ASP B C 1
ATOM 4543 O O . ASP B 1 185 ? 3.053 40.125 17.422 1 94.19 185 ASP B O 1
ATOM 4547 N N . ASP B 1 186 ? 2.361 40.844 19.391 1 94.25 186 ASP B N 1
ATOM 4548 C CA . ASP B 1 186 ? 1.332 39.812 19.547 1 94.25 186 ASP B CA 1
ATOM 4549 C C . ASP B 1 186 ? 0.308 39.875 18.422 1 94.25 186 ASP B C 1
ATOM 4551 O O . ASP B 1 186 ? -0.159 38.844 17.938 1 94.25 186 ASP B O 1
ATOM 4555 N N . THR B 1 187 ? -0.048 41.125 17.984 1 94.06 187 THR B N 1
ATOM 4556 C CA . THR B 1 187 ? -1.038 41.281 16.938 1 94.06 187 THR B CA 1
ATOM 4557 C C . THR B 1 187 ? -0.502 40.75 15.602 1 94.06 187 THR B C 1
ATOM 4559 O O . THR B 1 187 ? -1.203 40.031 14.883 1 94.06 187 THR B O 1
ATOM 4562 N N . ARG B 1 188 ? 0.7 41.094 15.32 1 93.5 188 ARG B N 1
ATOM 4563 C CA . ARG B 1 188 ? 1.311 40.656 14.062 1 93.5 188 ARG B CA 1
ATOM 4564 C C . ARG B 1 188 ? 1.559 39.156 14.062 1 93.5 188 ARG B C 1
ATOM 4566 O O . ARG B 1 188 ? 1.39 38.5 13.031 1 93.5 188 ARG B O 1
ATOM 4573 N N . ALA B 1 189 ? 1.988 38.594 15.156 1 95.12 189 ALA B N 1
ATOM 4574 C CA . ALA B 1 189 ? 2.203 37.156 15.266 1 95.12 189 ALA B CA 1
ATOM 4575 C C . ALA B 1 189 ? 0.901 36.375 15.062 1 95.12 189 ALA B C 1
ATOM 4577 O O . ALA B 1 189 ? 0.871 35.375 14.344 1 95.12 189 ALA B O 1
ATOM 4578 N N . ARG B 1 190 ? -0.164 36.844 15.664 1 93.62 190 ARG B N 1
ATOM 4579 C CA . ARG B 1 190 ? -1.477 36.219 15.547 1 93.62 190 ARG B CA 1
ATOM 4580 C C . ARG B 1 190 ? -1.966 36.25 14.102 1 93.62 190 ARG B C 1
ATOM 4582 O O . ARG B 1 190 ? -2.422 35.219 13.586 1 93.62 190 ARG B O 1
ATOM 4589 N N . THR B 1 191 ? -1.81 37.406 13.453 1 91.12 191 THR B N 1
ATOM 4590 C CA . THR B 1 191 ? -2.281 37.531 12.086 1 91.12 191 THR B CA 1
ATOM 4591 C C . THR B 1 191 ? -1.456 36.688 11.133 1 91.12 191 THR B C 1
ATOM 4593 O O . THR B 1 191 ? -2.01 36 10.273 1 91.12 191 THR B O 1
ATOM 4596 N N . SER B 1 192 ? -0.166 36.688 11.328 1 92.44 192 SER B N 1
ATOM 4597 C CA . SER B 1 192 ? 0.721 35.906 10.469 1 92.44 192 SER B CA 1
ATOM 4598 C C . SER B 1 192 ? 0.478 34.438 10.641 1 92.44 192 SER B C 1
ATOM 4600 O O . SER B 1 192 ? 0.459 33.688 9.664 1 92.44 192 SER B O 1
ATOM 4602 N N . ALA B 1 193 ? 0.313 33.969 11.859 1 92.94 193 ALA B N 1
ATOM 4603 C CA . ALA B 1 193 ? 0.044 32.562 12.133 1 92.94 193 ALA B CA 1
ATOM 4604 C C . ALA B 1 193 ? -1.297 32.125 11.547 1 92.94 193 ALA B C 1
ATOM 4606 O O . ALA B 1 193 ? -1.427 31.031 11.031 1 92.94 193 ALA B O 1
ATOM 4607 N N . ARG B 1 194 ? -2.248 32.969 11.656 1 90.19 194 ARG B N 1
ATOM 4608 C CA . ARG B 1 194 ? -3.566 32.719 11.086 1 90.19 194 ARG B CA 1
ATOM 4609 C C . ARG B 1 194 ? -3.486 32.531 9.578 1 90.19 194 ARG B C 1
ATOM 4611 O O . ARG B 1 194 ? -4.09 31.609 9.023 1 90.19 194 ARG B O 1
ATOM 4618 N N . GLU B 1 195 ? -2.713 33.375 8.945 1 86.62 195 GLU B N 1
ATOM 4619 C CA . GLU B 1 195 ? -2.553 33.312 7.5 1 86.62 195 GLU B CA 1
ATOM 4620 C C . GLU B 1 195 ? -1.826 32.031 7.098 1 86.62 195 GLU B C 1
ATOM 4622 O O . GLU B 1 195 ? -2.205 31.375 6.125 1 86.62 195 GLU B O 1
ATOM 4627 N N . THR B 1 196 ? -0.821 31.688 7.871 1 88.81 196 THR B N 1
ATOM 4628 C CA . THR B 1 196 ? -0.074 30.469 7.594 1 88.81 196 THR B CA 1
ATOM 4629 C C . THR B 1 196 ? -0.964 29.234 7.754 1 88.81 196 THR B C 1
ATOM 4631 O O . THR B 1 196 ? -0.953 28.344 6.906 1 88.81 196 THR B O 1
ATOM 4634 N N . ALA B 1 197 ? -1.723 29.188 8.797 1 89.56 197 ALA B N 1
ATOM 4635 C CA . ALA B 1 197 ? -2.617 28.062 9.062 1 89.56 197 ALA B CA 1
ATOM 4636 C C . ALA B 1 197 ? -3.682 27.953 7.973 1 89.56 197 ALA B C 1
ATOM 4638 O O . ALA B 1 197 ? -3.971 26.844 7.496 1 89.56 197 ALA B O 1
ATOM 4639 N N . ALA B 1 198 ? -4.188 29.078 7.57 1 83.06 198 ALA B N 1
ATOM 4640 C CA . ALA B 1 198 ? -5.223 29.078 6.535 1 83.06 198 ALA B CA 1
ATOM 4641 C C . ALA B 1 198 ? -4.66 28.609 5.199 1 83.06 198 ALA B C 1
ATOM 4643 O O . ALA B 1 198 ? -5.285 27.797 4.516 1 83.06 198 ALA B O 1
ATOM 4644 N N . SER B 1 199 ? -3.516 29.125 4.879 1 84.94 199 SER B N 1
ATOM 4645 C CA . SER B 1 199 ? -2.863 28.719 3.641 1 84.94 199 SER B CA 1
ATOM 4646 C C . SER B 1 199 ? -2.521 27.234 3.664 1 84.94 199 SER B C 1
ATOM 4648 O O . SER B 1 199 ? -2.646 26.547 2.648 1 84.94 199 SER B O 1
ATOM 4650 N N . ALA B 1 200 ? -2.096 26.75 4.797 1 86.5 200 ALA B N 1
ATOM 4651 C CA . ALA B 1 200 ? -1.747 25.344 4.941 1 86.5 200 ALA B CA 1
ATOM 4652 C C . ALA B 1 200 ? -2.977 24.453 4.773 1 86.5 200 ALA B C 1
ATOM 4654 O O . ALA B 1 200 ? -2.893 23.359 4.191 1 86.5 200 ALA B O 1
ATOM 4655 N N . LEU B 1 201 ? -4.07 24.828 5.242 1 83.31 201 LEU B N 1
ATOM 4656 C CA . LEU B 1 201 ? -5.309 24.078 5.117 1 83.31 201 LEU B CA 1
ATOM 4657 C C . LEU B 1 201 ? -5.734 23.969 3.658 1 83.31 201 LEU B C 1
ATOM 4659 O O . LEU B 1 201 ? -6.184 22.906 3.219 1 83.31 201 LEU B O 1
ATOM 4663 N N . ILE B 1 202 ? -5.512 25.062 2.936 1 77.88 202 ILE B N 1
ATOM 4664 C CA . ILE B 1 202 ? -5.805 25.047 1.506 1 77.88 202 ILE B CA 1
ATOM 4665 C C . ILE B 1 202 ? -4.836 24.125 0.784 1 77.88 202 ILE B C 1
ATOM 4667 O O . ILE B 1 202 ? -5.246 23.328 -0.066 1 77.88 202 ILE B O 1
ATOM 4671 N N . GLY B 1 203 ? -3.615 24.172 1.232 1 78.44 203 GLY B N 1
ATOM 4672 C CA . GLY B 1 203 ? -2.6 23.297 0.66 1 78.44 203 GLY B CA 1
ATOM 4673 C C . GLY B 1 203 ? -2.857 21.828 0.919 1 78.44 203 GLY B C 1
ATOM 4674 O O . GLY B 1 203 ? -2.59 20.984 0.06 1 78.44 203 GLY B O 1
ATOM 4675 N N . LEU B 1 204 ? -3.414 21.516 2.055 1 81.56 204 LEU B N 1
ATOM 4676 C CA . LEU B 1 204 ? -3.721 20.141 2.428 1 81.56 204 LEU B CA 1
ATOM 4677 C C . LEU B 1 204 ? -4.773 19.547 1.497 1 81.56 204 LEU B C 1
ATOM 4679 O O . LEU B 1 204 ? -4.641 18.406 1.051 1 81.56 204 LEU B O 1
ATOM 4683 N N . ARG B 1 205 ? -5.641 20.281 1.107 1 71.19 205 ARG B N 1
ATOM 4684 C CA . ARG B 1 205 ? -6.699 19.828 0.211 1 71.19 205 ARG B CA 1
ATOM 4685 C C . ARG B 1 205 ? -6.156 19.578 -1.194 1 71.19 205 ARG B C 1
ATOM 4687 O O . ARG B 1 205 ? -6.504 18.594 -1.837 1 71.19 205 ARG B O 1
ATOM 4694 N N . SER B 1 206 ? -5.371 20.469 -1.513 1 73.81 206 SER B N 1
ATOM 4695 C CA . SER B 1 206 ? -4.754 20.344 -2.826 1 73.81 206 SER B CA 1
ATOM 4696 C C . SER B 1 206 ? -3.879 19.094 -2.906 1 73.81 206 SER B C 1
ATOM 4698 O O . SER B 1 206 ? -3.832 18.422 -3.941 1 73.81 206 SER B O 1
ATOM 4700 N N . ALA B 1 207 ? -3.285 18.781 -1.806 1 73.62 207 ALA B N 1
ATOM 4701 C CA . ALA B 1 207 ? -2.42 17.609 -1.772 1 73.62 207 ALA B CA 1
ATOM 4702 C C . ALA B 1 207 ? -3.232 16.328 -1.924 1 73.62 207 ALA B C 1
ATOM 4704 O O . ALA B 1 207 ? -2.816 15.398 -2.625 1 73.62 207 ALA B O 1
ATOM 4705 N N . VAL B 1 208 ? -4.352 16.266 -1.348 1 76.81 208 VAL B N 1
ATOM 4706 C CA . VAL B 1 208 ? -5.23 15.109 -1.457 1 76.81 208 VAL B CA 1
ATOM 4707 C C . VAL B 1 208 ? -5.684 14.938 -2.904 1 76.81 208 VAL B C 1
ATOM 4709 O O . VAL B 1 208 ? -5.676 13.828 -3.436 1 76.81 208 VAL B O 1
ATOM 4712 N N . ASP B 1 209 ? -5.934 16.078 -3.488 1 74.94 209 ASP B N 1
ATOM 4713 C CA . ASP B 1 209 ? -6.383 16.047 -4.875 1 74.94 209 ASP B CA 1
ATOM 4714 C C . ASP B 1 209 ? -5.27 15.57 -5.805 1 74.94 209 ASP B C 1
ATOM 4716 O O . ASP B 1 209 ? -5.512 14.781 -6.719 1 74.94 209 ASP B O 1
ATOM 4720 N N . VAL B 1 210 ? -4.16 15.977 -5.473 1 73.94 210 VAL B N 1
ATOM 4721 C CA . VAL B 1 210 ? -3.018 15.602 -6.301 1 73.94 210 VAL B CA 1
ATOM 4722 C C . VAL B 1 210 ? -2.746 14.109 -6.168 1 73.94 210 VAL B C 1
ATOM 4724 O O . VAL B 1 210 ? -2.488 13.422 -7.164 1 73.94 210 VAL B O 1
ATOM 4727 N N . HIS B 1 211 ? -2.812 13.602 -5.023 1 76.94 211 HIS B N 1
ATOM 4728 C CA . HIS B 1 211 ? -2.602 12.18 -4.82 1 76.94 211 HIS B CA 1
ATOM 4729 C C . HIS B 1 211 ? -3.66 11.352 -5.547 1 76.94 211 HIS B C 1
ATOM 4731 O O . HIS B 1 211 ? -3.352 10.312 -6.133 1 76.94 211 HIS B O 1
ATOM 4737 N N . ARG B 1 212 ? -4.801 11.852 -5.508 1 75.5 212 ARG B N 1
ATOM 4738 C CA . ARG B 1 212 ? -5.887 11.164 -6.195 1 75.5 212 ARG B CA 1
ATOM 4739 C C . ARG B 1 212 ? -5.668 11.164 -7.703 1 75.5 212 ARG B C 1
ATOM 4741 O O . ARG B 1 212 ? -5.824 10.133 -8.359 1 75.5 212 ARG B O 1
ATOM 4748 N N . GLU B 1 213 ? -5.316 12.281 -8.164 1 75.5 213 GLU B N 1
ATOM 4749 C CA . GLU B 1 213 ? -5.105 12.422 -9.602 1 75.5 213 GLU B CA 1
ATOM 4750 C C . GLU B 1 213 ? -3.977 11.516 -10.094 1 75.5 213 GLU B C 1
ATOM 4752 O O . GLU B 1 213 ? -4.039 10.977 -11.195 1 75.5 213 GLU B O 1
ATOM 4757 N N . LEU B 1 214 ? -3.092 11.352 -9.289 1 72.69 214 LEU B N 1
ATOM 4758 C CA . LEU B 1 214 ? -1.934 10.555 -9.664 1 72.69 214 LEU B CA 1
ATOM 4759 C C . LEU B 1 214 ? -2.26 9.062 -9.594 1 72.69 214 LEU B C 1
ATOM 4761 O O . LEU B 1 214 ? -1.639 8.258 -10.289 1 72.69 214 LEU B O 1
ATOM 4765 N N . ALA B 1 215 ? -3.223 8.766 -8.836 1 79.12 215 ALA B N 1
ATOM 4766 C CA . ALA B 1 215 ? -3.58 7.363 -8.641 1 79.12 215 ALA B CA 1
ATOM 4767 C C . ALA B 1 215 ? -4.672 6.941 -9.625 1 79.12 215 ALA B C 1
ATOM 4769 O O . ALA B 1 215 ? -4.945 5.746 -9.781 1 79.12 215 ALA B O 1
ATOM 4770 N N . GLU B 1 216 ? -5.262 7.895 -10.281 1 82.62 216 GLU B N 1
ATOM 4771 C CA . GLU B 1 216 ? -6.422 7.586 -11.109 1 82.62 216 GLU B CA 1
ATOM 4772 C C . GLU B 1 216 ? -6.172 7.945 -12.57 1 82.62 216 GLU B C 1
ATOM 4774 O O . GLU B 1 216 ? -5.27 8.727 -12.875 1 82.62 216 GLU B O 1
ATOM 4779 N N . GLU B 1 217 ? -6.855 7.289 -13.43 1 84.44 217 GLU B N 1
ATOM 4780 C CA . GLU B 1 217 ? -6.973 7.594 -14.852 1 84.44 217 GLU B CA 1
ATOM 4781 C C . GLU B 1 217 ? -8.398 7.973 -15.219 1 84.44 217 GLU B C 1
ATOM 4783 O O . GLU B 1 217 ? -9.359 7.359 -14.742 1 84.44 217 GLU B O 1
ATOM 4788 N N . SER B 1 218 ? -8.484 9.062 -16 1 85.44 218 SER B N 1
ATOM 4789 C CA . SER B 1 218 ? -9.828 9.414 -16.453 1 85.44 218 SER B CA 1
ATOM 4790 C C . SER B 1 218 ? -10.492 8.258 -17.188 1 85.44 218 SER B C 1
ATOM 4792 O O . SER B 1 218 ? -9.836 7.539 -17.938 1 85.44 218 SER B O 1
ATOM 4794 N N . THR B 1 219 ? -11.773 8.07 -16.906 1 87.94 219 THR B N 1
ATOM 4795 C CA . THR B 1 219 ? -12.516 6.992 -17.547 1 87.94 219 THR B CA 1
ATOM 4796 C C . THR B 1 219 ? -12.453 7.133 -19.078 1 87.94 219 THR B C 1
ATOM 4798 O O . THR B 1 219 ? -12.32 6.141 -19.781 1 87.94 219 THR B O 1
ATOM 4801 N N . THR B 1 220 ? -12.516 8.414 -19.516 1 87.5 220 THR B N 1
ATOM 4802 C CA . THR B 1 220 ? -12.469 8.695 -20.938 1 87.5 220 THR B CA 1
ATOM 4803 C C . THR B 1 220 ? -11.125 8.273 -21.531 1 87.5 220 THR B C 1
ATOM 4805 O O . THR B 1 220 ? -11.07 7.641 -22.578 1 87.5 220 THR B O 1
ATOM 4808 N N . THR B 1 221 ? -10.125 8.555 -20.844 1 87.69 221 THR B N 1
ATOM 4809 C CA . THR B 1 221 ? -8.789 8.203 -21.312 1 87.69 221 THR B CA 1
ATOM 4810 C C . THR B 1 221 ? -8.594 6.688 -21.297 1 87.69 221 THR B C 1
ATOM 4812 O O . THR B 1 221 ? -8.047 6.117 -22.25 1 87.69 221 THR B O 1
ATOM 4815 N N . ALA B 1 222 ? -9.039 6.062 -20.25 1 90.62 222 ALA B N 1
ATOM 4816 C CA . ALA B 1 222 ? -8.922 4.613 -20.141 1 90.62 222 ALA B CA 1
ATOM 4817 C C . ALA B 1 222 ? -9.656 3.91 -21.266 1 90.62 222 ALA B C 1
ATOM 4819 O O . ALA B 1 222 ? -9.133 2.973 -21.875 1 90.62 222 ALA B O 1
ATOM 4820 N N . PHE B 1 223 ? -10.797 4.355 -21.578 1 93.94 223 PHE B N 1
ATOM 4821 C CA . PHE B 1 223 ? -11.609 3.76 -22.641 1 93.94 223 PHE B CA 1
ATOM 4822 C C . PHE B 1 223 ? -10.977 3.99 -24 1 93.94 223 PHE B C 1
ATOM 4824 O O . PHE B 1 223 ? -10.953 3.086 -24.844 1 93.94 223 PHE B O 1
ATOM 4831 N N . ALA B 1 224 ? -10.469 5.219 -24.172 1 92.69 224 ALA B N 1
ATOM 4832 C CA . ALA B 1 224 ? -9.812 5.539 -25.438 1 92.69 224 ALA B CA 1
ATOM 4833 C C . ALA B 1 224 ? -8.594 4.648 -25.672 1 92.69 224 ALA B C 1
ATOM 4835 O O . ALA B 1 224 ? -8.359 4.188 -26.797 1 92.69 224 ALA B O 1
ATOM 4836 N N . ARG B 1 225 ? -7.871 4.441 -24.688 1 90.12 225 ARG B N 1
ATOM 4837 C CA . ARG B 1 225 ? -6.723 3.547 -24.781 1 90.12 225 ARG B CA 1
ATOM 4838 C C . ARG B 1 225 ? -7.156 2.135 -25.156 1 90.12 225 ARG B C 1
ATOM 4840 O O . ARG B 1 225 ? -6.535 1.489 -26 1 90.12 225 ARG B O 1
ATOM 4847 N N . MET B 1 226 ? -8.18 1.674 -24.5 1 93.62 226 MET B N 1
ATOM 4848 C CA . MET B 1 226 ? -8.727 0.355 -24.797 1 93.62 226 MET B CA 1
ATOM 4849 C C . MET B 1 226 ? -9.141 0.262 -26.266 1 93.62 226 MET B C 1
ATOM 4851 O O . MET B 1 226 ? -8.844 -0.725 -26.938 1 93.62 226 MET B O 1
ATOM 4855 N N . ARG B 1 227 ? -9.812 1.328 -26.703 1 95.19 227 ARG B N 1
ATOM 4856 C CA . ARG B 1 227 ? -10.242 1.389 -28.094 1 95.19 227 ARG B CA 1
ATOM 4857 C C . ARG B 1 227 ? -9.055 1.222 -29.047 1 95.19 227 ARG B C 1
ATOM 4859 O O . ARG B 1 227 ? -9.109 0.438 -29.984 1 95.19 227 ARG B O 1
ATOM 4866 N N . GLY B 1 228 ? -8.031 1.978 -28.797 1 92.75 228 GLY B N 1
ATOM 4867 C CA . GLY B 1 228 ? -6.832 1.868 -29.609 1 92.75 228 GLY B CA 1
ATOM 4868 C C . GLY B 1 228 ? -6.227 0.478 -29.594 1 92.75 228 GLY B C 1
ATOM 4869 O O . GLY B 1 228 ? -5.828 -0.042 -30.641 1 92.75 228 GLY B O 1
ATOM 4870 N N . GLU B 1 229 ? -6.184 -0.164 -28.469 1 90.12 229 GLU B N 1
ATOM 4871 C CA . GLU B 1 229 ? -5.637 -1.51 -28.312 1 90.12 229 GLU B CA 1
ATOM 4872 C C . GLU B 1 229 ? -6.465 -2.529 -29.094 1 90.12 229 GLU B C 1
ATOM 4874 O O . GLU B 1 229 ? -5.914 -3.418 -29.75 1 90.12 229 GLU B O 1
ATOM 4879 N N . LEU B 1 230 ? -7.773 -2.414 -29.016 1 94.88 230 LEU B N 1
ATOM 4880 C CA . LEU B 1 230 ? -8.656 -3.363 -29.688 1 94.88 230 LEU B CA 1
ATOM 4881 C C . LEU B 1 230 ? -8.57 -3.213 -31.203 1 94.88 230 LEU B C 1
ATOM 4883 O O . LEU B 1 230 ? -8.594 -4.207 -31.938 1 94.88 230 LEU B O 1
ATOM 4887 N N . ARG B 1 231 ? -8.477 -1.953 -31.656 1 92.62 231 ARG B N 1
ATOM 4888 C CA . ARG B 1 231 ? -8.344 -1.721 -33.094 1 92.62 231 ARG B CA 1
ATOM 4889 C C . ARG B 1 231 ? -7.074 -2.371 -33.656 1 92.62 231 ARG B C 1
ATOM 4891 O O . ARG B 1 231 ? -7.094 -2.971 -34.719 1 92.62 231 ARG B O 1
ATOM 4898 N N . SER B 1 232 ? -6.074 -2.23 -32.875 1 89.88 232 SER B N 1
ATOM 4899 C CA . SER B 1 232 ? -4.82 -2.863 -33.25 1 89.88 232 SER B CA 1
ATOM 4900 C C . SER B 1 232 ? -4.945 -4.383 -33.25 1 89.88 232 SER B C 1
ATOM 4902 O O . SER B 1 232 ? -4.441 -5.051 -34.156 1 89.88 232 SER B O 1
ATOM 4904 N N . LEU B 1 233 ? -5.637 -4.93 -32.344 1 90 233 LEU B N 1
ATOM 4905 C CA . LEU B 1 233 ? -5.824 -6.367 -32.188 1 90 233 LEU B CA 1
ATOM 4906 C C . LEU B 1 233 ? -6.656 -6.941 -33.312 1 90 233 LEU B C 1
ATOM 4908 O O . LEU B 1 233 ? -6.398 -8.055 -33.781 1 90 233 LEU B O 1
ATOM 4912 N N . LEU B 1 234 ? -7.605 -6.141 -33.844 1 92.56 234 LEU B N 1
ATOM 4913 C CA . LEU B 1 234 ? -8.555 -6.652 -34.812 1 92.56 234 LEU B CA 1
ATOM 4914 C C . LEU B 1 234 ? -8.234 -6.125 -36.219 1 92.56 234 LEU B C 1
ATOM 4916 O O . LEU B 1 234 ? -9.039 -6.262 -37.156 1 92.56 234 LEU B O 1
ATOM 4920 N N . LYS B 1 235 ? -7.156 -5.504 -36.406 1 89.12 235 LYS B N 1
ATOM 4921 C CA . LYS B 1 235 ? -6.789 -4.805 -37.625 1 89.12 235 LYS B CA 1
ATOM 4922 C C . LYS B 1 235 ? -6.879 -5.73 -38.844 1 89.12 235 LYS B C 1
ATOM 4924 O O . LYS B 1 235 ? -7.289 -5.309 -39.906 1 89.12 235 LYS B O 1
ATOM 4929 N N . HIS B 1 236 ? -6.574 -6.965 -38.75 1 88.5 236 HIS B N 1
ATOM 4930 C CA . HIS B 1 236 ? -6.543 -7.871 -39.906 1 88.5 236 HIS B CA 1
ATOM 4931 C C . HIS B 1 236 ? -7.734 -8.82 -39.875 1 88.5 236 HIS B C 1
ATOM 4933 O O . HIS B 1 236 ? -7.734 -9.836 -40.594 1 88.5 236 HIS B O 1
ATOM 4939 N N . ARG B 1 237 ? -8.664 -8.422 -39.125 1 89 237 ARG B N 1
ATOM 4940 C CA . ARG B 1 237 ? -9.867 -9.242 -39.062 1 89 237 ARG B CA 1
ATOM 4941 C C . ARG B 1 237 ? -11.078 -8.469 -39.594 1 89 237 ARG B C 1
ATOM 4943 O O . ARG B 1 237 ? -11.102 -7.234 -39.531 1 89 237 ARG B O 1
ATOM 4950 N N . GLU B 1 238 ? -11.938 -9.109 -40.219 1 89.44 238 GLU B N 1
ATOM 4951 C CA . GLU B 1 238 ? -13.164 -8.5 -40.75 1 89.44 238 GLU B CA 1
ATOM 4952 C C . GLU B 1 238 ? -14.258 -8.516 -39.688 1 89.44 238 GLU B C 1
ATOM 4954 O O . GLU B 1 238 ? -15.336 -9.078 -39.906 1 89.44 238 GLU B O 1
ATOM 4959 N N . ILE B 1 239 ? -13.984 -8.055 -38.531 1 94 239 ILE B N 1
ATOM 4960 C CA . ILE B 1 239 ? -14.922 -7.996 -37.406 1 94 239 ILE B CA 1
ATOM 4961 C C . ILE B 1 239 ? -15.242 -6.535 -37.094 1 94 239 ILE B C 1
ATOM 4963 O O . ILE B 1 239 ? -14.344 -5.715 -36.938 1 94 239 ILE B O 1
ATOM 4967 N N . ALA B 1 240 ? -16.547 -6.203 -37.125 1 95.38 240 ALA B N 1
ATOM 4968 C CA . ALA B 1 240 ? -16.984 -4.867 -36.719 1 95.38 240 ALA B CA 1
ATOM 4969 C C . ALA B 1 240 ? -16.953 -4.715 -35.188 1 95.38 240 ALA B C 1
ATOM 4971 O O . ALA B 1 240 ? -17.5 -5.555 -34.469 1 95.38 240 ALA B O 1
ATOM 4972 N N . LEU B 1 241 ? -16.266 -3.711 -34.719 1 95.69 241 LEU B N 1
ATOM 4973 C CA . LEU B 1 241 ? -16.172 -3.436 -33.281 1 95.69 241 LEU B CA 1
ATOM 4974 C C . LEU B 1 241 ? -17.094 -2.297 -32.875 1 95.69 241 LEU B C 1
ATOM 4976 O O . LEU B 1 241 ? -16.969 -1.179 -33.375 1 95.69 241 LEU B O 1
ATOM 4980 N N . GLU B 1 242 ? -18.094 -2.582 -32.094 1 96.06 242 GLU B N 1
ATOM 4981 C CA . GLU B 1 242 ? -19 -1.579 -31.531 1 96.06 242 GLU B CA 1
ATOM 4982 C C . GLU B 1 242 ? -18.625 -1.25 -30.078 1 96.06 242 GLU B C 1
ATOM 4984 O O . GLU B 1 242 ? -18.656 -2.121 -29.219 1 96.06 242 GLU B O 1
ATOM 4989 N N . LEU B 1 243 ? -18.281 -0.007 -29.859 1 96.81 243 LEU B N 1
ATOM 4990 C CA . LEU B 1 243 ? -17.859 0.422 -28.531 1 96.81 243 LEU B CA 1
ATOM 4991 C C . LEU B 1 243 ? -18.891 1.373 -27.906 1 96.81 243 LEU B C 1
ATOM 4993 O O . LEU B 1 243 ? -19.312 2.34 -28.562 1 96.81 243 LEU B O 1
ATOM 4997 N N . VAL B 1 244 ? -19.328 1.073 -26.719 1 94.06 244 VAL B N 1
ATOM 4998 C CA . VAL B 1 244 ? -20.234 1.938 -25.969 1 94.06 244 VAL B CA 1
ATOM 4999 C C . VAL B 1 244 ? -19.469 2.594 -24.812 1 94.06 244 VAL B C 1
ATOM 5001 O O . VAL B 1 244 ? -19.172 1.943 -23.812 1 94.06 244 VAL B O 1
ATOM 5004 N N . GLU B 1 245 ? -19.281 3.859 -24.938 1 90.5 245 GLU B N 1
ATOM 5005 C CA . GLU B 1 245 ? -18.5 4.613 -23.969 1 90.5 245 GLU B CA 1
ATOM 5006 C C . GLU B 1 245 ? -19.312 4.953 -22.734 1 90.5 245 GLU B C 1
ATOM 5008 O O . GLU B 1 245 ? -20.516 5.191 -22.828 1 90.5 245 GLU B O 1
ATOM 5013 N N . PRO B 1 246 ? -18.594 4.898 -21.594 1 85.19 246 PRO B N 1
ATOM 5014 C CA . PRO B 1 246 ? -19.297 5.328 -20.391 1 85.19 246 PRO B CA 1
ATOM 5015 C C . PRO B 1 246 ? -19.609 6.824 -20.391 1 85.19 246 PRO B C 1
ATOM 5017 O O . PRO B 1 246 ? -18.969 7.59 -21.109 1 85.19 246 PRO B O 1
ATOM 5020 N N . PRO B 1 247 ? -20.703 7.145 -19.578 1 76.19 247 PRO B N 1
ATOM 5021 C CA . PRO B 1 247 ? -20.984 8.578 -19.5 1 76.19 247 PRO B CA 1
ATOM 5022 C C . PRO B 1 247 ? -19.812 9.375 -18.906 1 76.19 247 PRO B C 1
ATOM 5024 O O . PRO B 1 247 ? -19.094 8.875 -18.047 1 76.19 247 PRO B O 1
ATOM 5027 N N . VAL B 1 248 ? -19.562 10.5 -19.531 1 67.81 248 VAL B N 1
ATOM 5028 C CA . VAL B 1 248 ? -18.469 11.367 -19.094 1 67.81 248 VAL B CA 1
ATOM 5029 C C . VAL B 1 248 ? -18.859 12.102 -17.812 1 67.81 248 VAL B C 1
ATOM 5031 O O . VAL B 1 248 ? -19.719 12.984 -17.844 1 67.81 248 VAL B O 1
ATOM 5034 N N . ASP B 1 249 ? -18.734 11.539 -16.703 1 63.03 249 ASP B N 1
ATOM 5035 C CA . ASP B 1 249 ? -19.047 12.281 -15.477 1 63.03 249 ASP B CA 1
ATOM 5036 C C . ASP B 1 249 ? -17.766 12.711 -14.758 1 63.03 249 ASP B C 1
ATOM 5038 O O . ASP B 1 249 ? -17.828 13.211 -13.633 1 63.03 249 ASP B O 1
ATOM 5042 N N . GLY B 1 250 ? -16.688 12.664 -15.508 1 65.44 250 GLY B N 1
ATOM 5043 C CA . GLY B 1 250 ? -15.445 13.172 -14.961 1 65.44 250 GLY B CA 1
ATOM 5044 C C . GLY B 1 250 ? -14.867 12.289 -13.875 1 65.44 250 GLY B C 1
ATOM 5045 O O . GLY B 1 250 ? -13.859 12.648 -13.25 1 65.44 250 GLY B O 1
ATOM 5046 N N . ARG B 1 251 ? -15.438 11.188 -13.703 1 71.75 251 ARG B N 1
ATOM 5047 C CA . ARG B 1 251 ? -14.945 10.336 -12.625 1 71.75 251 ARG B CA 1
ATOM 5048 C C . ARG B 1 251 ? -13.695 9.57 -13.055 1 71.75 251 ARG B C 1
ATOM 5050 O O . ARG B 1 251 ? -13.609 9.109 -14.195 1 71.75 251 ARG B O 1
ATOM 5057 N N . GLY B 1 252 ? -12.719 9.555 -12.172 1 81.62 252 GLY B N 1
ATOM 5058 C CA . GLY B 1 252 ? -11.492 8.82 -12.422 1 81.62 252 GLY B CA 1
ATOM 5059 C C . GLY B 1 252 ? -11.57 7.363 -12 1 81.62 252 GLY B C 1
ATOM 5060 O O . GLY B 1 252 ? -12.414 6.996 -11.18 1 81.62 252 GLY B O 1
ATOM 5061 N N . LEU B 1 253 ? -10.836 6.492 -12.719 1 88.12 253 LEU B N 1
ATOM 5062 C CA . LEU B 1 253 ? -10.633 5.098 -12.344 1 88.12 253 LEU B CA 1
ATOM 5063 C C . LEU B 1 253 ? -9.273 4.895 -11.68 1 88.12 253 LEU B C 1
ATOM 5065 O O . LEU B 1 253 ? -8.266 5.422 -12.156 1 88.12 253 LEU B O 1
ATOM 5069 N N . PRO B 1 254 ? -9.367 4.148 -10.578 1 86.38 254 PRO B N 1
ATOM 5070 C CA . PRO B 1 254 ? -8.039 3.734 -10.125 1 86.38 254 PRO B CA 1
ATOM 5071 C C . PRO B 1 254 ? -7.215 3.078 -11.227 1 86.38 254 PRO B C 1
ATOM 5073 O O . PRO B 1 254 ? -7.758 2.336 -12.047 1 86.38 254 PRO B O 1
ATOM 5076 N N . GLY B 1 255 ? -5.961 3.391 -11.328 1 86.56 255 GLY B N 1
ATOM 5077 C CA . GLY B 1 255 ? -5.102 2.924 -12.406 1 86.56 255 GLY B CA 1
ATOM 5078 C C . GLY B 1 255 ? -5.137 1.419 -12.594 1 86.56 255 GLY B C 1
ATOM 5079 O O . GLY B 1 255 ? -5.191 0.929 -13.719 1 86.56 255 GLY B O 1
ATOM 5080 N N . GLU B 1 256 ? -5.07 0.671 -11.453 1 86.69 256 GLU B N 1
ATOM 5081 C CA . GLU B 1 256 ? -5.07 -0.786 -11.547 1 86.69 256 GLU B CA 1
ATOM 5082 C C . GLU B 1 256 ? -6.383 -1.304 -12.125 1 86.69 256 GLU B C 1
ATOM 5084 O O . GLU B 1 256 ? -6.406 -2.318 -12.82 1 86.69 256 GLU B O 1
ATOM 5089 N N . VAL B 1 257 ? -7.465 -0.638 -11.805 1 90.25 257 VAL B N 1
ATOM 5090 C CA . VAL B 1 257 ? -8.766 -1.03 -12.344 1 90.25 257 VAL B CA 1
ATOM 5091 C C . VAL B 1 257 ? -8.805 -0.76 -13.844 1 90.25 257 VAL B C 1
ATOM 5093 O O . VAL B 1 257 ? -9.281 -1.595 -14.617 1 90.25 257 VAL B O 1
ATOM 5096 N N . ALA B 1 258 ? -8.281 0.399 -14.258 1 91.31 258 ALA B N 1
ATOM 5097 C CA . ALA B 1 258 ? -8.219 0.736 -15.68 1 91.31 258 ALA B CA 1
ATOM 5098 C C . ALA B 1 258 ? -7.426 -0.311 -16.453 1 91.31 258 ALA B C 1
ATOM 5100 O O . ALA B 1 258 ? -7.887 -0.81 -17.484 1 91.31 258 ALA B O 1
ATOM 5101 N N . HIS B 1 259 ? -6.285 -0.65 -16 1 89.44 259 HIS B N 1
ATOM 5102 C CA . HIS B 1 259 ? -5.441 -1.643 -16.656 1 89.44 259 HIS B CA 1
ATOM 5103 C C . HIS B 1 259 ? -6.121 -3.008 -16.688 1 89.44 259 HIS B C 1
ATOM 5105 O O . HIS B 1 259 ? -6.109 -3.689 -17.719 1 89.44 259 HIS B O 1
ATOM 5111 N N . GLY B 1 260 ? -6.641 -3.416 -15.492 1 91.69 260 GLY B N 1
ATOM 5112 C CA . GLY B 1 260 ? -7.328 -4.695 -15.414 1 91.69 260 GLY B CA 1
ATOM 5113 C C . GLY B 1 260 ? -8.508 -4.797 -16.359 1 91.69 260 GLY B C 1
ATOM 5114 O O . GLY B 1 260 ? -8.695 -5.816 -17.031 1 91.69 260 GLY B O 1
ATOM 5115 N N . ALA B 1 261 ? -9.281 -3.734 -16.359 1 94.56 261 ALA B N 1
ATOM 5116 C CA . ALA B 1 261 ? -10.445 -3.699 -17.234 1 94.56 261 ALA B CA 1
ATOM 5117 C C . ALA B 1 261 ? -10.039 -3.859 -18.703 1 94.56 261 ALA B C 1
ATOM 5119 O O . ALA B 1 261 ? -10.641 -4.645 -19.438 1 94.56 261 ALA B O 1
ATOM 5120 N N . ARG B 1 262 ? -9.023 -3.098 -19.141 1 94.56 262 ARG B N 1
ATOM 5121 C CA . ARG B 1 262 ? -8.539 -3.191 -20.516 1 94.56 262 ARG B CA 1
ATOM 5122 C C . ARG B 1 262 ? -8.047 -4.598 -20.828 1 94.56 262 ARG B C 1
ATOM 5124 O O . ARG B 1 262 ? -8.312 -5.133 -21.906 1 94.56 262 ARG B O 1
ATOM 5131 N N . ALA B 1 263 ? -7.332 -5.168 -19.875 1 93.75 263 ALA B N 1
ATOM 5132 C CA . ALA B 1 263 ? -6.797 -6.516 -20.078 1 93.75 263 ALA B CA 1
ATOM 5133 C C . ALA B 1 263 ? -7.918 -7.539 -20.203 1 93.75 263 ALA B C 1
ATOM 5135 O O . ALA B 1 263 ? -7.836 -8.461 -21.016 1 93.75 263 ALA B O 1
ATOM 5136 N N . VAL B 1 264 ? -8.93 -7.414 -19.375 1 95.12 264 VAL B N 1
ATOM 5137 C CA . VAL B 1 264 ? -10.078 -8.312 -19.422 1 95.12 264 VAL B CA 1
ATOM 5138 C C . VAL B 1 264 ? -10.758 -8.227 -20.781 1 95.12 264 VAL B C 1
ATOM 5140 O O . VAL B 1 264 ? -11.031 -9.258 -21.406 1 95.12 264 VAL B O 1
ATOM 5143 N N . VAL B 1 265 ? -10.961 -7.02 -21.234 1 97.12 265 VAL B N 1
ATOM 5144 C CA . VAL B 1 265 ? -11.625 -6.828 -22.531 1 97.12 265 VAL B CA 1
ATOM 5145 C C . VAL B 1 265 ? -10.758 -7.395 -23.641 1 97.12 265 VAL B C 1
ATOM 5147 O O . VAL B 1 265 ? -11.25 -8.117 -24.516 1 97.12 265 VAL B O 1
ATOM 5150 N N . ARG B 1 266 ? -9.492 -7.07 -23.672 1 94.19 266 ARG B N 1
ATOM 5151 C CA . ARG B 1 266 ? -8.578 -7.57 -24.688 1 94.19 266 ARG B CA 1
ATOM 5152 C C . ARG B 1 266 ? -8.586 -9.094 -24.719 1 94.19 266 ARG B C 1
ATOM 5154 O O . ARG B 1 266 ? -8.625 -9.688 -25.797 1 94.19 266 ARG B O 1
ATOM 5161 N N . GLY B 1 267 ? -8.523 -9.688 -23.5 1 93.38 267 GLY B N 1
ATOM 5162 C CA . GLY B 1 267 ? -8.555 -11.141 -23.422 1 93.38 267 GLY B CA 1
ATOM 5163 C C . GLY B 1 267 ? -9.828 -11.742 -23.984 1 93.38 267 GLY B C 1
ATOM 5164 O O . GLY B 1 267 ? -9.781 -12.727 -24.719 1 93.38 267 GLY B O 1
ATOM 5165 N N . ALA B 1 268 ? -10.922 -11.148 -23.656 1 95.69 268 ALA B N 1
ATOM 5166 C CA . ALA B 1 268 ? -12.219 -11.633 -24.125 1 95.69 268 ALA B CA 1
ATOM 5167 C C . ALA B 1 268 ? -12.344 -11.477 -25.641 1 95.69 268 ALA B C 1
ATOM 5169 O O . ALA B 1 268 ? -12.742 -12.414 -26.328 1 95.69 268 ALA B O 1
ATOM 5170 N N . VAL B 1 269 ? -12.008 -10.281 -26.141 1 95.5 269 VAL B N 1
ATOM 5171 C CA . VAL B 1 269 ? -12.141 -9.984 -27.562 1 95.5 269 VAL B CA 1
ATOM 5172 C C . VAL B 1 269 ? -11.234 -10.914 -28.375 1 95.5 269 VAL B C 1
ATOM 5174 O O . VAL B 1 269 ? -11.633 -11.43 -29.422 1 95.5 269 VAL B O 1
ATOM 5177 N N . LEU B 1 270 ? -10.047 -11.164 -27.859 1 92.56 270 LEU B N 1
ATOM 5178 C CA . LEU B 1 270 ? -9.133 -12.078 -28.547 1 92.56 270 LEU B CA 1
ATOM 5179 C C . LEU B 1 270 ? -9.727 -13.484 -28.625 1 92.56 270 LEU B C 1
ATOM 5181 O O . LEU B 1 270 ? -9.688 -14.117 -29.672 1 92.56 270 LEU B O 1
ATOM 5185 N N . ALA B 1 271 ? -10.289 -13.922 -27.547 1 92.56 271 ALA B N 1
ATOM 5186 C CA . ALA B 1 271 ? -10.859 -15.266 -27.5 1 92.56 271 ALA B CA 1
ATOM 5187 C C . ALA B 1 271 ? -12.062 -15.383 -28.422 1 92.56 271 ALA B C 1
ATOM 5189 O O . ALA B 1 271 ? -12.219 -16.391 -29.125 1 92.56 271 ALA B O 1
ATOM 5190 N N . LEU B 1 272 ? -12.883 -14.375 -28.453 1 92.69 272 LEU B N 1
ATOM 5191 C CA . LEU B 1 272 ? -14.109 -14.414 -29.25 1 92.69 272 LEU B CA 1
ATOM 5192 C C . LEU B 1 272 ? -13.797 -14.258 -30.734 1 92.69 272 LEU B C 1
ATOM 5194 O O . LEU B 1 272 ? -14.555 -14.742 -31.578 1 92.69 272 LEU B O 1
ATOM 5198 N N . SER B 1 273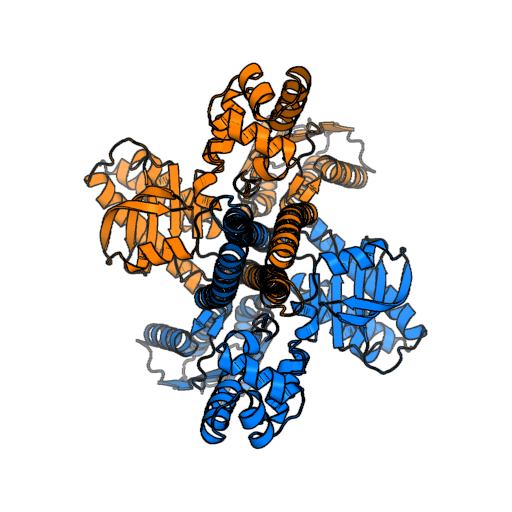 ? -12.711 -13.57 -31.078 1 91.94 273 SER B N 1
ATOM 5199 C CA . SER B 1 273 ? -12.359 -13.266 -32.469 1 91.94 273 SER B CA 1
ATOM 5200 C C . SER B 1 273 ? -11.891 -14.516 -33.188 1 91.94 273 SER B C 1
ATOM 5202 O O . SER B 1 273 ? -11.812 -14.523 -34.438 1 91.94 273 SER B O 1
ATOM 5204 N N . ASP B 1 274 ? -11.68 -15.562 -32.5 1 87.5 274 ASP B N 1
ATOM 5205 C CA . ASP B 1 274 ? -11.203 -16.797 -33.125 1 87.5 274 ASP B CA 1
ATOM 5206 C C . ASP B 1 274 ? -12.359 -17.609 -33.688 1 87.5 274 ASP B C 1
ATOM 5208 O O . ASP B 1 274 ? -12.141 -18.594 -34.406 1 87.5 274 ASP B O 1
ATOM 5212 N N . GLN B 1 275 ? -13.508 -17.109 -33.5 1 87.12 275 GLN B N 1
ATOM 5213 C CA . GLN B 1 275 ? -14.672 -17.797 -34.062 1 87.12 275 GLN B CA 1
ATOM 5214 C C . GLN B 1 275 ? -14.766 -17.594 -35.562 1 87.12 275 GLN B C 1
ATOM 5216 O O . GLN B 1 275 ? -14.367 -16.547 -36.094 1 87.12 275 GLN B O 1
ATOM 5221 N N . GLN B 1 276 ? -15.258 -18.547 -36.281 1 82.12 276 GLN B N 1
ATOM 5222 C CA . GLN B 1 276 ? -15.305 -18.516 -37.75 1 82.12 276 GLN B CA 1
ATOM 5223 C C . GLN B 1 276 ? -16.422 -17.594 -38.25 1 82.12 276 GLN B C 1
ATOM 5225 O O . GLN B 1 276 ? -16.234 -16.844 -39.188 1 82.12 276 GLN B O 1
ATOM 5230 N N . MET B 1 277 ? -17.594 -17.625 -37.75 1 81.69 277 MET B N 1
ATOM 5231 C CA . MET B 1 277 ? -18.75 -16.875 -38.25 1 81.69 277 MET B CA 1
ATOM 5232 C C . MET B 1 277 ? -19 -15.641 -37.375 1 81.69 277 MET B C 1
ATOM 5234 O O . MET B 1 277 ? -20.141 -15.273 -37.125 1 81.69 277 MET B O 1
ATOM 5238 N N . LEU B 1 278 ? -17.875 -14.961 -37 1 90.88 278 LEU B N 1
ATOM 5239 C CA . LEU B 1 278 ? -18.031 -13.773 -36.188 1 90.88 278 LEU B CA 1
ATOM 5240 C C . LEU B 1 278 ? -17.969 -12.508 -37.031 1 90.88 278 LEU B C 1
ATOM 5242 O O . LEU B 1 278 ? -17.047 -12.344 -37.844 1 90.88 278 LEU B O 1
ATOM 5246 N N . SER B 1 279 ? -19 -11.633 -36.906 1 92.44 279 SER B N 1
ATOM 5247 C CA . SER B 1 279 ? -19.016 -10.414 -37.719 1 92.44 279 SER B CA 1
ATOM 5248 C C . SER B 1 279 ? -18.891 -9.172 -36.844 1 92.44 279 SER B C 1
ATOM 5250 O O . SER B 1 279 ? -18.406 -8.133 -37.312 1 92.44 279 SER B O 1
ATOM 5252 N N . ARG B 1 280 ? -19.391 -9.352 -35.625 1 94.56 280 ARG B N 1
ATOM 5253 C CA . ARG B 1 280 ? -19.422 -8.156 -34.812 1 94.56 280 ARG B CA 1
ATOM 5254 C C . ARG B 1 280 ? -19.141 -8.492 -33.344 1 94.56 280 ARG B C 1
ATOM 5256 O O . ARG B 1 280 ? -19.531 -9.562 -32.875 1 94.56 280 ARG B O 1
ATOM 5263 N N . ILE B 1 281 ? -18.469 -7.641 -32.625 1 95.69 281 ILE B N 1
ATOM 5264 C CA . ILE B 1 281 ? -18.266 -7.664 -31.172 1 95.69 281 ILE B CA 1
ATOM 5265 C C . ILE B 1 281 ? -18.641 -6.316 -30.578 1 95.69 281 ILE B C 1
ATOM 5267 O O . ILE B 1 281 ? -18.297 -5.266 -31.125 1 95.69 281 ILE B O 1
ATOM 5271 N N . ARG B 1 282 ? -19.453 -6.379 -29.547 1 96.31 282 ARG B N 1
ATOM 5272 C CA . ARG B 1 282 ? -19.844 -5.176 -28.812 1 96.31 282 ARG B CA 1
ATOM 5273 C C . ARG B 1 282 ? -19.203 -5.137 -27.438 1 96.31 282 ARG B C 1
ATOM 5275 O O . ARG B 1 282 ? -19.25 -6.113 -26.688 1 96.31 282 ARG B O 1
ATOM 5282 N N . VAL B 1 283 ? -18.516 -4.027 -27.141 1 97.5 283 VAL B N 1
ATOM 5283 C CA . VAL B 1 283 ? -17.922 -3.797 -25.828 1 97.5 283 VAL B CA 1
ATOM 5284 C C . VAL B 1 283 ? -18.547 -2.555 -25.188 1 97.5 283 VAL B C 1
ATOM 5286 O O . VAL B 1 283 ? -18.547 -1.479 -25.797 1 97.5 283 VAL B O 1
ATOM 5289 N N . ALA B 1 284 ? -19.047 -2.693 -23.969 1 96.44 284 ALA B N 1
ATOM 5290 C CA . ALA B 1 284 ? -19.672 -1.58 -23.266 1 96.44 284 ALA B CA 1
ATOM 5291 C C . ALA B 1 284 ? -19.109 -1.425 -21.859 1 96.44 284 ALA B C 1
ATOM 5293 O O . ALA B 1 284 ? -18.859 -2.416 -21.172 1 96.44 284 ALA B O 1
ATOM 5294 N N . TRP B 1 285 ? -18.75 -0.206 -21.516 1 95.62 285 TRP B N 1
ATOM 5295 C CA . TRP B 1 285 ? -18.406 0.148 -20.156 1 95.62 285 TRP B CA 1
ATOM 5296 C C . TRP B 1 285 ? -19.516 0.975 -19.5 1 95.62 285 TRP B C 1
ATOM 5298 O O . TRP B 1 285 ? -20.047 1.896 -20.125 1 95.62 285 TRP B O 1
ATOM 5308 N N . THR B 1 286 ? -19.922 0.65 -18.312 1 90.62 286 THR B N 1
ATOM 5309 C CA . THR B 1 286 ? -20.828 1.447 -17.5 1 90.62 286 THR B CA 1
ATOM 5310 C C . THR B 1 286 ? -20.234 1.668 -16.109 1 90.62 286 THR B C 1
ATOM 5312 O O . THR B 1 286 ? -19.609 0.766 -15.539 1 90.62 286 THR B O 1
ATOM 5315 N N . LEU B 1 287 ? -20.359 2.893 -15.664 1 88.5 287 LEU B N 1
ATOM 5316 C CA . LEU B 1 287 ? -19.797 3.252 -14.367 1 88.5 287 LEU B CA 1
ATOM 5317 C C . LEU B 1 287 ? -20.891 3.748 -13.422 1 88.5 287 LEU B C 1
ATOM 5319 O O . LEU B 1 287 ? -21.734 4.547 -13.812 1 88.5 287 LEU B O 1
ATOM 5323 N N . ASP B 1 288 ? -20.875 3.197 -12.289 1 79.19 288 ASP B N 1
ATOM 5324 C CA . ASP B 1 288 ? -21.641 3.793 -11.203 1 79.19 288 ASP B CA 1
ATOM 5325 C C . ASP B 1 288 ? -20.719 4.242 -10.07 1 79.19 288 ASP B C 1
ATOM 5327 O O . ASP B 1 288 ? -19.5 4.348 -10.25 1 79.19 288 ASP B O 1
ATOM 5331 N N . ALA B 1 289 ? -21.234 4.652 -8.938 1 74.25 289 ALA B N 1
ATOM 5332 C CA . ALA B 1 289 ? -20.453 5.215 -7.848 1 74.25 289 ALA B CA 1
ATOM 5333 C C . ALA B 1 289 ? -19.547 4.152 -7.219 1 74.25 289 ALA B C 1
ATOM 5335 O O . ALA B 1 289 ? -18.484 4.469 -6.684 1 74.25 289 ALA B O 1
ATOM 5336 N N . ALA B 1 290 ? -19.875 2.93 -7.465 1 77.56 290 ALA B N 1
ATOM 5337 C CA . ALA B 1 290 ? -19.219 1.906 -6.664 1 77.56 290 ALA B CA 1
ATOM 5338 C C . ALA B 1 290 ? -18.438 0.933 -7.551 1 77.56 290 ALA B C 1
ATOM 5340 O O . ALA B 1 290 ? -17.578 0.201 -7.07 1 77.56 290 ALA B O 1
ATOM 5341 N N . SER B 1 291 ? -18.812 0.947 -8.883 1 88.06 291 SER B N 1
ATOM 5342 C CA . SER B 1 291 ? -18.203 -0.133 -9.656 1 88.06 291 SER B CA 1
ATOM 5343 C C . SER B 1 291 ? -18.156 0.213 -11.141 1 88.06 291 SER B C 1
ATOM 5345 O O . SER B 1 291 ? -18.891 1.088 -11.609 1 88.06 291 SER B O 1
ATOM 5347 N N . LEU B 1 292 ? -17.234 -0.406 -11.828 1 92.81 292 LEU B N 1
ATOM 5348 C CA . LEU B 1 292 ? -17.156 -0.447 -13.289 1 92.81 292 LEU B CA 1
ATOM 5349 C C . LEU B 1 292 ? -17.75 -1.75 -13.828 1 92.81 292 LEU B C 1
ATOM 5351 O O . LEU B 1 292 ? -17.359 -2.836 -13.383 1 92.81 292 LEU B O 1
ATOM 5355 N N . SER B 1 293 ? -18.719 -1.631 -14.688 1 94.31 293 SER B N 1
ATOM 5356 C CA . SER B 1 293 ? -19.297 -2.799 -15.344 1 94.31 293 SER B CA 1
ATOM 5357 C C . SER B 1 293 ? -18.844 -2.895 -16.797 1 94.31 293 SER B C 1
ATOM 5359 O O . SER B 1 293 ? -18.938 -1.924 -17.547 1 94.31 293 SER B O 1
ATOM 5361 N N . ILE B 1 294 ? -18.297 -4.055 -17.188 1 96.69 294 ILE B N 1
ATOM 5362 C CA . ILE B 1 294 ? -17.844 -4.355 -18.531 1 96.69 294 ILE B CA 1
ATOM 5363 C C . ILE B 1 294 ? -18.766 -5.406 -19.156 1 96.69 294 ILE B C 1
ATOM 5365 O O . ILE B 1 294 ? -19.031 -6.449 -18.562 1 96.69 294 ILE B O 1
ATOM 5369 N N . ASP B 1 295 ? -19.328 -5.102 -20.312 1 95.81 295 ASP B N 1
ATOM 5370 C CA . ASP B 1 295 ? -20.172 -6.035 -21.047 1 95.81 295 ASP B CA 1
ATOM 5371 C C . ASP B 1 295 ? -19.641 -6.281 -22.453 1 95.81 295 ASP B C 1
ATOM 5373 O O . ASP B 1 295 ? -19.453 -5.34 -23.234 1 95.81 295 ASP B O 1
ATOM 5377 N N . ILE B 1 296 ? -19.312 -7.531 -22.781 1 96.69 296 ILE B N 1
ATOM 5378 C CA . ILE B 1 296 ? -18.797 -7.926 -24.094 1 96.69 296 ILE B CA 1
ATOM 5379 C C . ILE B 1 296 ? -19.75 -8.93 -24.734 1 96.69 296 ILE B C 1
ATOM 5381 O O . ILE B 1 296 ? -20.062 -9.969 -24.141 1 96.69 296 ILE B O 1
ATOM 5385 N N . ARG B 1 297 ? -20.219 -8.641 -25.938 1 94.31 297 ARG B N 1
ATOM 5386 C CA . ARG B 1 297 ? -21.125 -9.523 -26.672 1 94.31 297 ARG B CA 1
ATOM 5387 C C . ARG B 1 297 ? -20.641 -9.727 -28.109 1 94.31 297 ARG B C 1
ATOM 5389 O O . ARG B 1 297 ? -20.078 -8.82 -28.719 1 94.31 297 ARG B O 1
ATOM 5396 N N . ASP B 1 298 ? -20.812 -10.875 -28.562 1 93.44 298 ASP B N 1
ATOM 5397 C CA . ASP B 1 298 ? -20.531 -11.172 -29.969 1 93.44 298 ASP B CA 1
ATOM 5398 C C . ASP B 1 298 ? -21.75 -11.789 -30.641 1 93.44 298 ASP B C 1
ATOM 5400 O O . ASP B 1 298 ? -22.766 -12.047 -29.984 1 93.44 298 ASP B O 1
ATOM 5404 N N . ASP B 1 299 ? -21.719 -11.898 -31.969 1 88.75 299 ASP B N 1
ATOM 5405 C CA . ASP B 1 299 ? -22.812 -12.508 -32.719 1 88.75 299 ASP B CA 1
ATOM 5406 C C . ASP B 1 299 ? -22.375 -13.828 -33.344 1 88.75 299 ASP B C 1
ATOM 5408 O O . ASP B 1 299 ? -22.906 -14.234 -34.375 1 88.75 299 ASP B O 1
ATOM 5412 N N . GLY B 1 300 ? -21.375 -14.336 -32.719 1 84.12 300 GLY B N 1
ATOM 5413 C CA . GLY B 1 300 ? -20.859 -15.586 -33.25 1 84.12 300 GLY B CA 1
ATOM 5414 C C . GLY B 1 300 ? -21.812 -16.75 -33.062 1 84.12 300 GLY B C 1
ATOM 5415 O O . GLY B 1 300 ? -22.891 -16.594 -32.5 1 84.12 300 GLY B O 1
ATOM 5416 N N . GLY B 1 301 ? -21.562 -17.891 -33.656 1 80.19 301 GLY B N 1
ATOM 5417 C CA . GLY B 1 301 ? -22.391 -19.078 -33.625 1 80.19 301 GLY B CA 1
ATOM 5418 C C . GLY B 1 301 ? -22.328 -19.812 -32.312 1 80.19 301 GLY B C 1
ATOM 5419 O O . GLY B 1 301 ? -22.969 -20.859 -32.125 1 80.19 301 GLY B O 1
ATOM 5420 N N . GLY B 1 302 ? -21.656 -19.25 -31.328 1 74.12 302 GLY B N 1
ATOM 5421 C CA . GLY B 1 302 ? -21.594 -19.859 -30.016 1 74.12 302 GLY B CA 1
ATOM 5422 C C . GLY B 1 302 ? -20.5 -20.906 -29.891 1 74.12 302 GLY B C 1
ATOM 5423 O O . GLY B 1 302 ? -20.547 -21.766 -29 1 74.12 302 GLY B O 1
ATOM 5424 N N . GLU B 1 303 ? -19.531 -20.922 -30.781 1 77.44 303 GLU B N 1
ATOM 5425 C CA . GLU B 1 303 ? -18.453 -21.922 -30.812 1 77.44 303 GLU B CA 1
ATOM 5426 C C . GLU B 1 303 ? -17.422 -21.656 -29.719 1 77.44 303 GLU B C 1
ATOM 5428 O O . GLU B 1 303 ? -16.719 -22.578 -29.297 1 77.44 303 GLU B O 1
ATOM 5433 N N . ALA B 1 304 ? -17.328 -20.469 -29.359 1 84 304 ALA B N 1
ATOM 5434 C CA . ALA B 1 304 ? -16.297 -20.125 -28.391 1 84 304 ALA B CA 1
ATOM 5435 C C . ALA B 1 304 ? -16.609 -20.75 -27.031 1 84 304 ALA B C 1
ATOM 5437 O O . ALA B 1 304 ? -17.766 -20.797 -26.594 1 84 304 ALA B O 1
ATOM 5438 N N . ASP B 1 305 ? -15.672 -21.406 -26.391 1 88.31 305 ASP B N 1
ATOM 5439 C CA . ASP B 1 305 ? -15.797 -21.891 -25.016 1 88.31 305 ASP B CA 1
ATOM 5440 C C . ASP B 1 305 ? -15.727 -20.734 -24.016 1 88.31 305 ASP B C 1
ATOM 5442 O O . ASP B 1 305 ? -14.68 -20.5 -23.422 1 88.31 305 ASP B O 1
ATOM 5446 N N . VAL B 1 306 ? -16.859 -20.156 -23.797 1 90.38 306 VAL B N 1
ATOM 5447 C CA . VAL B 1 306 ? -16.875 -18.938 -23 1 90.38 306 VAL B CA 1
ATOM 5448 C C . VAL B 1 306 ? -16.625 -19.266 -21.531 1 90.38 306 VAL B C 1
ATOM 5450 O O . VAL B 1 306 ? -16.203 -18.406 -20.75 1 90.38 306 VAL B O 1
ATOM 5453 N N . VAL B 1 307 ? -16.891 -20.484 -21.188 1 89.69 307 VAL B N 1
ATOM 5454 C CA . VAL B 1 307 ? -16.594 -20.891 -19.812 1 89.69 307 VAL B CA 1
ATOM 5455 C C . VAL B 1 307 ? -15.086 -20.875 -19.594 1 89.69 307 VAL B C 1
ATOM 5457 O O . VAL B 1 307 ? -14.609 -20.438 -18.547 1 89.69 307 VAL B O 1
ATOM 5460 N N . ASP B 1 308 ? -14.438 -21.328 -20.594 1 90.56 308 ASP B N 1
ATOM 5461 C CA . ASP B 1 308 ? -12.984 -21.312 -20.516 1 90.56 308 ASP B CA 1
ATOM 5462 C C . ASP B 1 308 ? -12.461 -19.875 -20.531 1 90.56 308 ASP B C 1
ATOM 5464 O O . ASP B 1 308 ? -11.5 -19.547 -19.812 1 90.56 308 ASP B O 1
ATOM 5468 N N . VAL B 1 309 ? -13.031 -19.047 -21.375 1 92.44 309 VAL B N 1
ATOM 5469 C CA . VAL B 1 309 ? -12.633 -17.641 -21.422 1 92.44 309 VAL B CA 1
ATOM 5470 C C . VAL B 1 309 ? -12.852 -16.984 -20.062 1 92.44 309 VAL B C 1
ATOM 5472 O O . VAL B 1 309 ? -11.977 -16.266 -19.562 1 92.44 309 VAL B O 1
ATOM 5475 N N . GLU B 1 310 ? -13.984 -17.266 -19.469 1 93.06 310 GLU B N 1
ATOM 5476 C CA . GLU B 1 310 ? -14.305 -16.734 -18.156 1 93.06 310 GLU B CA 1
ATOM 5477 C C . GLU B 1 310 ? -13.258 -17.156 -17.125 1 93.06 310 GLU B C 1
ATOM 5479 O O . GLU B 1 310 ? -12.812 -16.328 -16.312 1 93.06 310 GLU B O 1
ATOM 5484 N N . ARG B 1 311 ? -12.914 -18.438 -17.172 1 89.81 311 ARG B N 1
ATOM 5485 C CA . ARG B 1 311 ? -11.922 -18.953 -16.234 1 89.81 311 ARG B CA 1
ATOM 5486 C C . ARG B 1 311 ? -10.594 -18.234 -16.375 1 89.81 311 ARG B C 1
ATOM 5488 O O . ARG B 1 311 ? -9.938 -17.922 -15.383 1 89.81 311 ARG B O 1
ATOM 5495 N N . GLN B 1 312 ? -10.227 -17.922 -17.594 1 88.12 312 GLN B N 1
ATOM 5496 C CA . GLN B 1 312 ? -8.961 -17.266 -17.875 1 88.12 312 GLN B CA 1
ATOM 5497 C C . GLN B 1 312 ? -8.969 -15.82 -17.375 1 88.12 312 GLN B C 1
ATOM 5499 O O . GLN B 1 312 ? -7.938 -15.297 -16.953 1 88.12 312 GLN B O 1
ATOM 5504 N N . LEU B 1 313 ? -10.133 -15.227 -17.391 1 92.56 313 LEU B N 1
ATOM 5505 C CA . LEU B 1 313 ? -10.242 -13.82 -17.031 1 92.56 313 LEU B CA 1
ATOM 5506 C C . LEU B 1 313 ? -10.469 -13.672 -15.523 1 92.56 313 LEU B C 1
ATOM 5508 O O . LEU B 1 313 ? -10.258 -12.594 -14.961 1 92.56 313 LEU B O 1
ATOM 5512 N N . ARG B 1 314 ? -10.875 -14.734 -14.898 1 89.88 314 ARG B N 1
ATOM 5513 C CA . ARG B 1 314 ? -11.359 -14.719 -13.523 1 89.88 314 ARG B CA 1
ATOM 5514 C C . ARG B 1 314 ? -10.273 -14.258 -12.562 1 89.88 314 ARG B C 1
ATOM 5516 O O . ARG B 1 314 ? -10.531 -13.461 -11.656 1 89.88 314 ARG B O 1
ATOM 5523 N N . SER B 1 315 ? -9.07 -14.703 -12.703 1 85.5 315 SER B N 1
ATOM 5524 C CA . SER B 1 315 ? -7.98 -14.359 -11.789 1 85.5 315 SER B CA 1
ATOM 5525 C C . SER B 1 315 ? -7.746 -12.859 -11.758 1 85.5 315 SER B C 1
ATOM 5527 O O . SER B 1 315 ? -7.578 -12.273 -10.68 1 85.5 315 SER B O 1
ATOM 5529 N N . ARG B 1 316 ? -7.777 -12.234 -12.938 1 87.38 316 ARG B N 1
ATOM 5530 C CA . ARG B 1 316 ? -7.574 -10.797 -13.023 1 87.38 316 ARG B CA 1
ATOM 5531 C C . ARG B 1 316 ? -8.719 -10.039 -12.352 1 87.38 316 ARG B C 1
ATOM 5533 O O . ARG B 1 316 ? -8.484 -9.117 -11.57 1 87.38 316 ARG B O 1
ATOM 5540 N N . VAL B 1 317 ? -9.914 -10.477 -12.578 1 91.06 317 VAL B N 1
ATOM 5541 C CA . VAL B 1 317 ? -11.102 -9.789 -12.078 1 91.06 317 VAL B CA 1
ATOM 5542 C C . VAL B 1 317 ? -11.211 -9.969 -10.57 1 91.06 317 VAL B C 1
ATOM 5544 O O . VAL B 1 317 ? -11.445 -9.008 -9.836 1 91.06 317 VAL B O 1
ATOM 5547 N N . GLU B 1 318 ? -10.914 -11.117 -10.117 1 83.12 318 GLU B N 1
ATOM 5548 C CA . GLU B 1 318 ? -11.039 -11.422 -8.695 1 83.12 318 GLU B CA 1
ATOM 5549 C C . GLU B 1 318 ? -9.961 -10.711 -7.879 1 83.12 318 GLU B C 1
ATOM 5551 O O . GLU B 1 318 ? -10.203 -10.305 -6.738 1 83.12 318 GLU B O 1
ATOM 5556 N N . THR B 1 319 ? -8.828 -10.617 -8.469 1 81.31 319 THR B N 1
ATOM 5557 C CA . THR B 1 319 ? -7.742 -9.898 -7.809 1 81.31 319 THR B CA 1
ATOM 5558 C C . THR B 1 319 ? -8.141 -8.453 -7.52 1 81.31 319 THR B C 1
ATOM 5560 O O . THR B 1 319 ? -7.727 -7.883 -6.508 1 81.31 319 THR B O 1
ATOM 5563 N N . LEU B 1 320 ? -8.977 -7.945 -8.367 1 86.25 320 LEU B N 1
ATOM 5564 C CA . LEU B 1 320 ? -9.445 -6.574 -8.195 1 86.25 320 LEU B CA 1
ATOM 5565 C C . LEU B 1 320 ? -10.742 -6.543 -7.387 1 86.25 320 LEU B C 1
ATOM 5567 O O . LEU B 1 320 ? -11.406 -5.508 -7.316 1 86.25 320 LEU B O 1
ATOM 5571 N N . GLY B 1 321 ? -11.125 -7.738 -6.855 1 79.25 321 GLY B N 1
ATOM 5572 C CA . GLY B 1 321 ? -12.312 -7.836 -6.031 1 79.25 321 GLY B CA 1
ATOM 5573 C C . GLY B 1 321 ? -13.594 -7.938 -6.84 1 79.25 321 GLY B C 1
ATOM 5574 O O . GLY B 1 321 ? -14.688 -7.742 -6.309 1 79.25 321 GLY B O 1
ATOM 5575 N N . GLY B 1 322 ? -13.422 -8.117 -8.125 1 87.56 322 GLY B N 1
ATOM 5576 C CA . GLY B 1 322 ? -14.578 -8.133 -9 1 87.56 322 GLY B CA 1
ATOM 5577 C C . GLY B 1 322 ? -15.117 -9.531 -9.242 1 87.56 322 GLY B C 1
ATOM 5578 O O . GLY B 1 322 ? -14.719 -10.484 -8.57 1 87.56 322 GLY B O 1
ATOM 5579 N N . THR B 1 323 ? -16.172 -9.594 -10.086 1 88.88 323 THR B N 1
ATOM 5580 C CA . THR B 1 323 ? -16.781 -10.844 -10.523 1 88.88 323 THR B CA 1
ATOM 5581 C C . THR B 1 323 ? -16.906 -10.875 -12.039 1 88.88 323 THR B C 1
ATOM 5583 O O . THR B 1 323 ? -16.953 -9.828 -12.688 1 88.88 323 THR B O 1
ATOM 5586 N N . VAL B 1 324 ? -16.859 -12.062 -12.594 1 94.69 324 VAL B N 1
ATOM 5587 C CA . VAL B 1 324 ? -17.016 -12.242 -14.031 1 94.69 324 VAL B CA 1
ATOM 5588 C C . VAL B 1 324 ? -17.969 -13.406 -14.305 1 94.69 324 VAL B C 1
ATOM 5590 O O . VAL B 1 324 ? -17.953 -14.414 -13.594 1 94.69 324 VAL B O 1
ATOM 5593 N N . GLU B 1 325 ? -18.875 -13.211 -15.219 1 93.19 325 GLU B N 1
ATOM 5594 C CA . GLU B 1 325 ? -19.828 -14.219 -15.648 1 93.19 325 GLU B CA 1
ATOM 5595 C C . GLU B 1 325 ? -19.891 -14.32 -17.172 1 93.19 325 GLU B C 1
ATOM 5597 O O . GLU B 1 325 ? -19.609 -13.344 -17.875 1 93.19 325 GLU B O 1
ATOM 5602 N N . SER B 1 326 ? -20.125 -15.539 -17.688 1 93.81 326 SER B N 1
ATOM 5603 C CA . SER B 1 326 ? -20.266 -15.758 -19.125 1 93.81 326 SER B CA 1
ATOM 5604 C C . SER B 1 326 ? -21.547 -16.516 -19.453 1 93.81 326 SER B C 1
ATOM 5606 O O . SER B 1 326 ? -22.062 -17.266 -18.625 1 93.81 326 SER B O 1
ATOM 5608 N N . GLU B 1 327 ? -22.125 -16.188 -20.5 1 89.06 327 GLU B N 1
ATOM 5609 C CA . GLU B 1 327 ? -23.312 -16.844 -21.047 1 89.06 327 GLU B CA 1
ATOM 5610 C C . GLU B 1 327 ? -23.172 -17.094 -22.547 1 89.06 327 GLU B C 1
ATOM 5612 O O . GLU B 1 327 ? -22.594 -16.266 -23.266 1 89.06 327 GLU B O 1
ATOM 5617 N N . SER B 1 328 ? -23.547 -18.266 -22.953 1 89.81 328 SER B N 1
ATOM 5618 C CA . SER B 1 328 ? -23.562 -18.594 -24.375 1 89.81 328 SER B CA 1
ATOM 5619 C C . SER B 1 328 ? -24.953 -19.031 -24.828 1 89.81 328 SER B C 1
ATOM 5621 O O . SER B 1 328 ? -25.609 -19.844 -24.188 1 89.81 328 SER B O 1
ATOM 5623 N N . THR B 1 329 ? -25.438 -18.375 -25.812 1 82.25 329 THR B N 1
ATOM 5624 C CA . THR B 1 329 ? -26.688 -18.766 -26.438 1 82.25 329 THR B CA 1
ATOM 5625 C C . THR B 1 329 ? -26.453 -19.281 -27.859 1 82.25 329 THR B C 1
ATOM 5627 O O . THR B 1 329 ? -26.031 -18.516 -28.734 1 82.25 329 THR B O 1
ATOM 5630 N N . PRO B 1 330 ? -26.719 -20.578 -28.062 1 80.44 330 PRO B N 1
ATOM 5631 C CA . PRO B 1 330 ? -26.516 -21.109 -29.406 1 80.44 330 PRO B CA 1
ATOM 5632 C C . PRO B 1 330 ? -27.188 -20.281 -30.5 1 80.44 330 PRO B C 1
ATOM 5634 O O . PRO B 1 330 ? -28.359 -19.922 -30.375 1 80.44 330 PRO B O 1
ATOM 5637 N N . GLY B 1 331 ? -26.469 -19.906 -31.469 1 78.19 331 GLY B N 1
ATOM 5638 C CA . GLY B 1 331 ? -26.984 -19.141 -32.594 1 78.19 331 GLY B CA 1
ATOM 5639 C C . GLY B 1 331 ? -27.062 -17.656 -32.344 1 78.19 331 GLY B C 1
ATOM 5640 O O . GLY B 1 331 ? -27.312 -16.859 -33.25 1 78.19 331 GLY B O 1
ATOM 5641 N N . TRP B 1 332 ? -26.938 -17.219 -31.094 1 80.38 332 TRP B N 1
ATOM 5642 C CA . TRP B 1 332 ? -27.109 -15.812 -30.734 1 80.38 332 TRP B CA 1
ATOM 5643 C C . TRP B 1 332 ? -25.812 -15.203 -30.234 1 80.38 332 TRP B C 1
ATOM 5645 O O . TRP B 1 332 ? -25.734 -14.016 -29.922 1 80.38 332 TRP B O 1
ATOM 5655 N N . GLY B 1 333 ? -24.781 -16.031 -30.141 1 89.75 333 GLY B N 1
ATOM 5656 C CA . GLY B 1 333 ? -23.484 -15.523 -29.75 1 89.75 333 GLY B CA 1
ATOM 5657 C C . GLY B 1 333 ? -23.203 -15.68 -28.266 1 89.75 333 GLY B C 1
ATOM 5658 O O . GLY B 1 333 ? -23.797 -16.547 -27.594 1 89.75 333 GLY B O 1
ATOM 5659 N N . ASN B 1 334 ? -22.219 -15.008 -27.719 1 91.81 334 ASN B N 1
ATOM 5660 C CA . ASN B 1 334 ? -21.75 -15.094 -26.344 1 91.81 334 ASN B CA 1
ATOM 5661 C C . ASN B 1 334 ? -21.781 -13.734 -25.656 1 91.81 334 ASN B C 1
ATOM 5663 O O . ASN B 1 334 ? -21.797 -12.695 -26.312 1 91.81 334 ASN B O 1
ATOM 5667 N N . ARG B 1 335 ? -21.984 -13.852 -24.344 1 92.62 335 ARG B N 1
ATOM 5668 C CA . ARG B 1 335 ? -21.891 -12.664 -23.5 1 92.62 335 ARG B CA 1
ATOM 5669 C C . ARG B 1 335 ? -20.922 -12.891 -22.344 1 92.62 335 ARG B C 1
ATOM 5671 O O . ARG B 1 335 ? -20.984 -13.93 -21.672 1 92.62 335 ARG B O 1
ATOM 5678 N N . ILE B 1 336 ? -19.969 -11.984 -22.156 1 95.56 336 ILE B N 1
ATOM 5679 C CA . ILE B 1 336 ? -19.094 -11.953 -20.984 1 95.56 336 ILE B CA 1
ATOM 5680 C C . ILE B 1 336 ? -19.266 -10.633 -20.234 1 95.56 336 ILE B C 1
ATOM 5682 O O . ILE B 1 336 ? -19.156 -9.555 -20.828 1 95.56 336 ILE B O 1
ATOM 5686 N N . SER B 1 337 ? -19.625 -10.773 -18.969 1 95.94 337 SER B N 1
ATOM 5687 C CA . SER B 1 337 ? -19.844 -9.602 -18.125 1 95.94 337 SER B CA 1
ATOM 5688 C C . SER B 1 337 ? -18.953 -9.617 -16.891 1 95.94 337 SER B C 1
ATOM 5690 O O . SER B 1 337 ? -18.844 -10.648 -16.219 1 95.94 337 SER B O 1
ATOM 5692 N N . ALA B 1 338 ? -18.281 -8.477 -16.672 1 96.69 338 ALA B N 1
ATOM 5693 C CA . ALA B 1 338 ? -17.438 -8.352 -15.477 1 96.69 338 ALA B CA 1
ATOM 5694 C C . ALA B 1 338 ? -17.781 -7.082 -14.703 1 96.69 338 ALA B C 1
ATOM 5696 O O . ALA B 1 338 ? -18.156 -6.062 -15.297 1 96.69 338 ALA B O 1
ATOM 5697 N N . THR B 1 339 ? -17.75 -7.16 -13.391 1 93.81 339 THR B N 1
ATOM 5698 C CA . THR B 1 339 ? -17.922 -6.02 -12.5 1 93.81 339 THR B CA 1
ATOM 5699 C C . THR B 1 339 ? -16.734 -5.859 -11.562 1 93.81 339 THR B C 1
ATOM 5701 O O . THR B 1 339 ? -16.344 -6.805 -10.867 1 93.81 339 THR B O 1
ATOM 5704 N N . ILE B 1 340 ? -16.109 -4.695 -11.586 1 92.44 340 ILE B N 1
ATOM 5705 C CA . ILE B 1 340 ? -14.945 -4.402 -10.773 1 92.44 340 ILE B CA 1
ATOM 5706 C C . ILE B 1 340 ? -15.25 -3.24 -9.828 1 92.44 340 ILE B C 1
ATOM 5708 O O . ILE B 1 340 ? -15.617 -2.152 -10.273 1 92.44 340 ILE B O 1
ATOM 5712 N N . PRO B 1 341 ? -15.086 -3.428 -8.547 1 86.44 341 PRO B N 1
ATOM 5713 C CA . PRO B 1 341 ? -15.375 -2.354 -7.594 1 86.44 341 PRO B CA 1
ATOM 5714 C C . PRO B 1 341 ? -14.367 -1.207 -7.672 1 86.44 341 PRO B C 1
ATOM 5716 O O . PRO B 1 341 ? -13.195 -1.433 -7.977 1 86.44 341 PRO B O 1
ATOM 5719 N N . LEU B 1 342 ? -14.812 0.013 -7.488 1 80.56 342 LEU B N 1
ATOM 5720 C CA . LEU B 1 342 ? -13.977 1.208 -7.473 1 80.56 342 LEU B CA 1
ATOM 5721 C C . LEU B 1 342 ? -13.68 1.645 -6.043 1 80.56 342 LEU B C 1
ATOM 5723 O O . LEU B 1 342 ? -14.594 1.782 -5.227 1 80.56 342 LEU B O 1
ATOM 5727 N N . ASP B 1 343 ? -12.953 0.947 -5.254 1 61.69 343 ASP B N 1
ATOM 5728 C CA . ASP B 1 343 ? -12.758 1.354 -3.863 1 61.69 343 ASP B CA 1
ATOM 5729 C C . ASP B 1 343 ? -13.094 2.832 -3.674 1 61.69 343 ASP B C 1
ATOM 5731 O O . ASP B 1 343 ? -12.781 3.66 -4.531 1 61.69 343 ASP B O 1
ATOM 5735 N N . ALA B 1 344 ? -14.141 3.225 -3.006 1 51.56 344 ALA B N 1
ATOM 5736 C CA . ALA B 1 344 ? -14.688 4.551 -2.727 1 51.56 344 ALA B CA 1
ATOM 5737 C C . ALA B 1 344 ? -13.586 5.527 -2.336 1 51.56 344 ALA B C 1
ATOM 5739 O O . ALA B 1 344 ? -12.641 5.164 -1.627 1 51.56 344 ALA B O 1
ATOM 5740 N N . PRO B 1 345 ? -13.398 6.582 -3.152 1 47.28 345 PRO B N 1
ATOM 5741 C CA . PRO B 1 345 ? -12.531 7.656 -2.67 1 47.28 345 PRO B CA 1
ATOM 5742 C C . PRO B 1 345 ? -12.703 7.93 -1.177 1 47.28 345 PRO B C 1
ATOM 5744 O O . PRO B 1 345 ? -13.82 7.855 -0.658 1 47.28 345 PRO B O 1
ATOM 5747 N N . VAL B 1 346 ? -11.742 7.496 -0.346 1 46.44 346 VAL B N 1
ATOM 5748 C CA . VAL B 1 346 ? -11.781 7.922 1.05 1 46.44 346 VAL B CA 1
ATOM 5749 C C . VAL B 1 346 ? -12.211 9.383 1.132 1 46.44 346 VAL B C 1
ATOM 5751 O O . VAL B 1 346 ? -11.477 10.281 0.697 1 46.44 346 VAL B O 1
ATOM 5754 N N . ALA B 1 347 ? -13.453 9.758 0.715 1 41.47 347 ALA B N 1
ATOM 5755 C CA . ALA B 1 347 ? -13.852 11.148 0.871 1 41.47 347 ALA B CA 1
ATOM 5756 C C . ALA B 1 347 ? -13.477 11.68 2.252 1 41.47 347 ALA B C 1
ATOM 5758 O O . ALA B 1 347 ? -13.75 11.031 3.268 1 41.47 347 ALA B O 1
ATOM 5759 N N . LEU B 1 348 ? -12.32 12.32 2.305 1 43.56 348 LEU B N 1
ATOM 5760 C CA . LEU B 1 348 ? -12.148 13.055 3.555 1 43.56 348 LEU B CA 1
ATOM 5761 C C . LEU B 1 348 ? -13.461 13.711 3.984 1 43.56 348 LEU B C 1
ATOM 5763 O O . LEU B 1 348 ? -14.242 14.148 3.143 1 43.56 348 LEU B O 1
ATOM 5767 N N . PRO B 1 349 ? -13.961 13.344 4.984 1 37.81 349 PRO B N 1
ATOM 5768 C CA . PRO B 1 349 ? -15.172 14.039 5.406 1 37.81 349 PRO B CA 1
ATOM 5769 C C . PRO B 1 349 ? -15.234 15.484 4.91 1 37.81 349 PRO B C 1
ATOM 5771 O O . PRO B 1 349 ? -14.195 16.141 4.797 1 37.81 349 PRO B O 1
ATOM 5774 N N . ASN B 1 350 ? -16.016 15.789 4.07 1 38.72 350 ASN B N 1
ATOM 5775 C CA . ASN B 1 350 ? -16.422 17.094 3.547 1 38.72 350 ASN B CA 1
ATOM 5776 C C . ASN B 1 350 ? -16.172 18.203 4.555 1 38.72 350 ASN B C 1
ATOM 5778 O O . ASN B 1 350 ? -17.078 18.656 5.234 1 38.72 350 ASN B O 1
ATOM 5782 N N . ARG B 1 351 ? -15.336 18.047 5.402 1 42.47 351 ARG B N 1
ATOM 5783 C CA . ARG B 1 351 ? -15.164 19.281 6.18 1 42.47 351 ARG B CA 1
ATOM 5784 C C . ARG B 1 351 ? -14.797 20.453 5.273 1 42.47 351 ARG B C 1
ATOM 5786 O O . ARG B 1 351 ? -14.508 21.547 5.758 1 42.47 351 ARG B O 1
ATOM 5793 N N . ASP B 1 352 ? -14.453 20.188 4.035 1 44 352 ASP B N 1
ATOM 5794 C CA . ASP B 1 352 ? -14.016 21.078 2.971 1 44 352 ASP B CA 1
ATOM 5795 C C . ASP B 1 352 ? -15.039 22.188 2.725 1 44 352 ASP B C 1
ATOM 5797 O O . ASP B 1 352 ? -14.703 23.25 2.223 1 44 352 ASP B O 1
ATOM 5801 N N . VAL B 1 353 ? -16.172 21.891 2.82 1 45.28 353 VAL B N 1
ATOM 5802 C CA . VAL B 1 353 ? -17.172 22.844 2.336 1 45.28 353 VAL B CA 1
ATOM 5803 C C . VAL B 1 353 ? -17 24.172 3.068 1 45.28 353 VAL B C 1
ATOM 5805 O O . VAL B 1 353 ? -17.234 25.234 2.494 1 45.28 353 VAL B O 1
ATOM 5808 N N . LEU B 1 354 ? -16.422 24.047 4.164 1 52.91 354 LEU B N 1
ATOM 5809 C CA . LEU B 1 354 ? -16.344 25.281 4.922 1 52.91 354 LEU B CA 1
ATOM 5810 C C . LEU B 1 354 ? -15.078 26.062 4.562 1 52.91 354 LEU B C 1
ATOM 5812 O O . LEU B 1 354 ? -15.062 27.297 4.609 1 52.91 354 LEU B O 1
ATOM 5816 N N . THR B 1 355 ? -14.078 25.359 4.07 1 50.22 355 THR B N 1
ATOM 5817 C CA . THR B 1 355 ? -12.789 26 3.805 1 50.22 355 THR B CA 1
ATOM 5818 C C . THR B 1 355 ? -12.812 26.719 2.461 1 50.22 355 THR B C 1
ATOM 5820 O O . THR B 1 355 ? -11.977 27.594 2.203 1 50.22 355 THR B O 1
ATOM 5823 N N . GLU B 1 356 ? -13.57 26.375 1.577 1 55.38 356 GLU B N 1
ATOM 5824 C CA . GLU B 1 356 ? -13.773 27.062 0.302 1 55.38 356 GLU B CA 1
ATOM 5825 C C . GLU B 1 356 ? -14.555 28.359 0.486 1 55.38 356 GLU B C 1
ATOM 5827 O O . GLU B 1 356 ? -14.664 29.172 -0.442 1 55.38 356 GLU B O 1
ATOM 5832 N N . LEU B 1 357 ? -14.945 28.609 1.612 1 63.66 357 LEU B N 1
ATOM 5833 C CA . LEU B 1 357 ? -15.727 29.812 1.864 1 63.66 357 LEU B CA 1
ATOM 5834 C C . LEU B 1 357 ? -14.812 31 2.131 1 63.66 357 LEU B C 1
ATOM 5836 O O . LEU B 1 357 ? -13.859 30.906 2.91 1 63.66 357 LEU B O 1
ATOM 5840 N N . ALA B 1 358 ? -14.844 31.969 1.215 1 65.44 358 ALA B N 1
ATOM 5841 C CA . ALA B 1 358 ? -14.203 33.25 1.522 1 65.44 358 ALA B CA 1
ATOM 5842 C C . ALA B 1 358 ? -14.555 33.719 2.932 1 65.44 358 ALA B C 1
ATOM 5844 O O . ALA B 1 358 ? -15.578 33.312 3.488 1 65.44 358 ALA B O 1
ATOM 5845 N N . PRO B 1 359 ? -13.688 34.531 3.457 1 70.31 359 PRO B N 1
ATOM 5846 C CA . PRO B 1 359 ? -13.961 35 4.82 1 70.31 359 PRO B CA 1
ATOM 5847 C C . PRO B 1 359 ? -15.383 35.531 4.984 1 70.31 359 PRO B C 1
ATOM 5849 O O . PRO B 1 359 ? -16.062 35.188 5.957 1 70.31 359 PRO B O 1
ATOM 5852 N N . ARG B 1 360 ? -15.75 36.25 3.971 1 76.94 360 ARG B N 1
ATOM 5853 C CA . ARG B 1 360 ? -17.094 36.812 4.055 1 76.94 360 ARG B CA 1
ATOM 5854 C C . ARG B 1 360 ? -18.156 35.719 3.9 1 76.94 360 ARG B C 1
ATOM 5856 O O . ARG B 1 360 ? -19.203 35.75 4.547 1 76.94 360 ARG B O 1
ATOM 5863 N N . GLU B 1 361 ? -17.828 34.719 3.209 1 79.81 361 GLU B N 1
ATOM 5864 C CA . GLU B 1 361 ? -18.734 33.594 3.018 1 79.81 361 GLU B CA 1
ATOM 5865 C C . GLU B 1 361 ? -18.844 32.719 4.281 1 79.81 361 GLU B C 1
ATOM 5867 O O . GLU B 1 361 ? -19.922 32.25 4.637 1 79.81 361 GLU B O 1
ATOM 5872 N N . PHE B 1 362 ? -17.781 32.625 4.832 1 76.19 362 PHE B N 1
ATOM 5873 C CA . PHE B 1 362 ? -17.766 31.891 6.09 1 76.19 362 PHE B CA 1
ATOM 5874 C C . PHE B 1 362 ? -18.578 32.625 7.152 1 76.19 362 PHE B C 1
ATOM 5876 O O . PHE B 1 362 ? -19.344 32 7.895 1 76.19 362 PHE B O 1
ATOM 5883 N N . GLU B 1 363 ? -18.406 33.906 7.191 1 80.25 363 GLU B N 1
ATOM 5884 C CA . GLU B 1 363 ? -19.188 34.75 8.102 1 80.25 363 GLU B CA 1
ATOM 5885 C C . GLU B 1 363 ? -20.688 34.562 7.844 1 80.25 363 GLU B C 1
ATOM 5887 O O . GLU B 1 363 ? -21.469 34.438 8.789 1 80.25 363 GLU B O 1
ATOM 5892 N N . VAL B 1 364 ? -20.953 34.469 6.598 1 86.12 364 VAL B N 1
ATOM 5893 C CA . VAL B 1 364 ? -22.344 34.281 6.207 1 86.12 364 VAL B CA 1
ATOM 5894 C C . VAL B 1 364 ? -22.828 32.906 6.633 1 86.12 364 VAL B C 1
ATOM 5896 O O . VAL B 1 364 ? -23.938 32.75 7.152 1 86.12 364 VAL B O 1
ATOM 5899 N N . LEU B 1 365 ? -21.953 31.969 6.5 1 82.56 365 LEU B N 1
ATOM 5900 C CA . LEU B 1 365 ? -22.312 30.625 6.898 1 82.56 365 LEU B CA 1
ATOM 5901 C C . LEU B 1 365 ? -22.547 30.531 8.398 1 82.56 365 LEU B C 1
ATOM 5903 O O . LEU B 1 365 ? -23.484 29.859 8.852 1 82.56 365 LEU B O 1
ATOM 5907 N N . GLU B 1 366 ? -21.781 31.203 9.141 1 82.12 366 GLU B N 1
ATOM 5908 C CA . GLU B 1 366 ? -21.984 31.25 10.578 1 82.12 366 GLU B CA 1
ATOM 5909 C C . GLU B 1 366 ? -23.375 31.781 10.914 1 82.12 366 GLU B C 1
ATOM 5911 O O . GLU B 1 366 ? -24.016 31.281 11.852 1 82.12 366 GLU B O 1
ATOM 5916 N N . HIS B 1 367 ? -23.812 32.719 10.227 1 85.44 367 HIS B N 1
ATOM 5917 C CA . HIS B 1 367 ? -25.125 33.312 10.43 1 85.44 367 HIS B CA 1
ATOM 5918 C C . HIS B 1 367 ? -26.219 32.375 9.938 1 85.44 367 HIS B C 1
ATOM 5920 O O . HIS B 1 367 ? -27.312 32.312 10.516 1 85.44 367 HIS B O 1
ATOM 5926 N N . LEU B 1 368 ? -25.859 31.578 8.922 1 85 368 LEU B N 1
ATOM 5927 C CA . LEU B 1 368 ? -26.812 30.562 8.445 1 85 368 LEU B CA 1
ATOM 5928 C C . LEU B 1 368 ? -27 29.469 9.484 1 85 368 LEU B C 1
ATOM 5930 O O . LEU B 1 368 ? -28.141 29.047 9.734 1 85 368 LEU B O 1
ATOM 5934 N N . VAL B 1 369 ? -25.922 29.109 10.07 1 81.38 369 VAL B N 1
ATOM 5935 C CA . VAL B 1 369 ? -25.953 28.094 11.102 1 81.38 369 VAL B CA 1
ATOM 5936 C C . VAL B 1 369 ? -26.734 28.594 12.312 1 81.38 369 VAL B C 1
ATOM 5938 O O . VAL B 1 369 ? -27.406 27.828 13 1 81.38 369 VAL B O 1
ATOM 5941 N N . ALA B 1 370 ? -26.656 29.906 12.594 1 79.69 370 ALA B N 1
ATOM 5942 C CA . ALA B 1 370 ? -27.406 30.547 13.672 1 79.69 370 ALA B CA 1
ATOM 5943 C C . ALA B 1 370 ? -28.891 30.688 13.312 1 79.69 370 ALA B C 1
ATOM 5945 O O . ALA B 1 370 ? -29.688 31.156 14.117 1 79.69 370 ALA B O 1
ATOM 5946 N N . GLY B 1 371 ? -29.172 30.25 12.055 1 83.5 371 GLY B N 1
ATOM 5947 C CA . GLY B 1 371 ? -30.562 30.25 11.617 1 83.5 371 GLY B CA 1
ATOM 5948 C C . GLY B 1 371 ? -31.062 31.609 11.203 1 83.5 371 GLY B C 1
ATOM 5949 O O . GLY B 1 371 ? -32.25 31.859 11.18 1 83.5 371 GLY B O 1
ATOM 5950 N N . ARG B 1 372 ? -30.297 32.531 10.914 1 84.75 372 ARG B N 1
ATOM 5951 C CA . ARG B 1 372 ? -30.688 33.906 10.609 1 84.75 372 ARG B CA 1
ATOM 5952 C C . ARG B 1 372 ? -31.094 34.062 9.148 1 84.75 372 ARG B C 1
ATOM 5954 O O . ARG B 1 372 ? -30.5 33.406 8.273 1 84.75 372 ARG B O 1
ATOM 5961 N N . ARG B 1 373 ? -32.125 34.906 8.906 1 84.75 373 ARG B N 1
ATOM 5962 C CA . ARG B 1 373 ? -32.594 35.219 7.551 1 84.75 373 ARG B CA 1
ATOM 5963 C C . ARG B 1 373 ? -31.672 36.25 6.898 1 84.75 373 ARG B C 1
ATOM 5965 O O . ARG B 1 373 ? -30.891 36.938 7.578 1 84.75 373 ARG B O 1
ATOM 5972 N N . ASN B 1 374 ? -31.766 36.438 5.586 1 85.62 374 ASN B N 1
ATOM 5973 C CA . ASN B 1 374 ? -30.891 37.312 4.82 1 85.62 374 ASN B CA 1
ATOM 5974 C C . ASN B 1 374 ? -30.938 38.75 5.332 1 85.62 374 ASN B C 1
ATOM 5976 O O . ASN B 1 374 ? -29.906 39.406 5.406 1 85.62 374 ASN B O 1
ATOM 5980 N N . LYS B 1 375 ? -32.125 39.094 5.699 1 86.75 375 LYS B N 1
ATOM 5981 C CA . LYS B 1 375 ? -32.281 40.469 6.207 1 86.75 375 LYS B CA 1
ATOM 5982 C C . LYS B 1 375 ? -31.516 40.656 7.512 1 86.75 375 LYS B C 1
ATOM 5984 O O . LYS B 1 375 ? -30.828 41.656 7.688 1 86.75 375 LYS B O 1
ATOM 5989 N N . ALA B 1 376 ? -31.594 39.7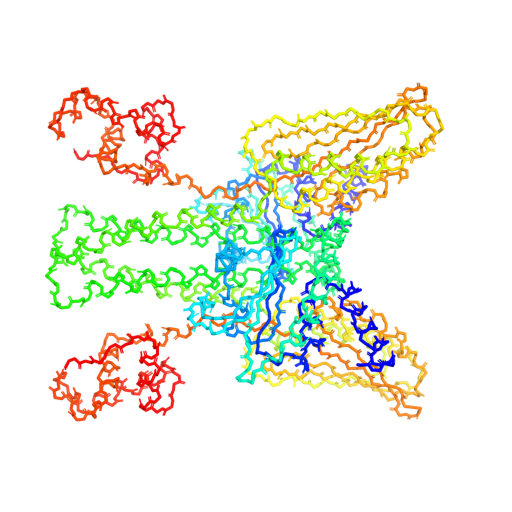5 8.383 1 87.75 376 ALA B N 1
ATOM 5990 C CA . ALA B 1 376 ? -30.875 39.812 9.664 1 87.75 376 ALA B CA 1
ATOM 5991 C C . ALA B 1 376 ? -29.359 39.75 9.453 1 87.75 376 ALA B C 1
ATOM 5993 O O . ALA B 1 376 ? -28.609 40.469 10.125 1 87.75 376 ALA B O 1
ATOM 5994 N N . ILE B 1 377 ? -28.922 39.062 8.562 1 87.69 377 ILE B N 1
ATOM 5995 C CA . ILE B 1 377 ? -27.5 38.906 8.258 1 87.69 377 ILE B CA 1
ATOM 5996 C C . ILE B 1 377 ? -26.953 40.219 7.68 1 87.69 377 ILE B C 1
ATOM 5998 O O . ILE B 1 377 ? -25.859 40.656 8.047 1 87.69 377 ILE B O 1
ATOM 6002 N N . SER B 1 378 ? -27.75 40.812 6.832 1 90.25 378 SER B N 1
ATOM 6003 C CA . SER B 1 378 ? -27.344 42.094 6.223 1 90.25 378 SER B CA 1
ATOM 6004 C C . SER B 1 378 ? -27.141 43.156 7.273 1 90.25 378 SER B C 1
ATOM 6006 O O . SER B 1 378 ? -26.172 43.938 7.219 1 90.25 378 SER B O 1
ATOM 6008 N N . GLU B 1 379 ? -27.969 43.219 8.234 1 87.19 379 GLU B N 1
ATOM 6009 C CA . GLU B 1 379 ? -27.875 44.188 9.305 1 87.19 379 GLU B CA 1
ATOM 6010 C C . GLU B 1 379 ? -26.641 43.969 10.18 1 87.19 379 GLU B C 1
ATOM 6012 O O . GLU B 1 379 ? -25.953 44.906 10.562 1 87.19 379 GLU B O 1
ATOM 6017 N N . ARG B 1 380 ? -26.391 42.688 10.391 1 83.38 380 ARG B N 1
ATOM 6018 C CA . ARG B 1 380 ? -25.312 42.344 11.297 1 83.38 380 ARG B CA 1
ATOM 6019 C C . ARG B 1 380 ? -23.953 42.5 10.625 1 83.38 380 ARG B C 1
ATOM 6021 O O . ARG B 1 380 ? -22.969 42.844 11.281 1 83.38 380 ARG B O 1
ATOM 6028 N N . LEU B 1 381 ? -23.891 42.344 9.375 1 82.56 381 LEU B N 1
ATOM 6029 C CA . LEU B 1 381 ? -22.625 42.375 8.648 1 82.56 381 LEU B CA 1
ATOM 6030 C C . LEU B 1 381 ? -22.422 43.719 7.973 1 82.56 381 LEU B C 1
ATOM 6032 O O . LEU B 1 381 ? -21.359 44 7.426 1 82.56 381 LEU B O 1
ATOM 6036 N N . GLY B 1 382 ? -23.484 44.656 8.055 1 86.5 382 GLY B N 1
ATOM 6037 C CA . GLY B 1 382 ? -23.422 45.969 7.465 1 86.5 382 GLY B CA 1
ATOM 6038 C C . GLY B 1 382 ? -23.344 45.969 5.949 1 86.5 382 GLY B C 1
ATOM 6039 O O . GLY B 1 382 ? -22.594 46.719 5.348 1 86.5 382 GLY B O 1
ATOM 6040 N N . VAL B 1 383 ? -23.953 45.062 5.352 1 86.94 383 VAL B N 1
ATOM 6041 C CA . VAL B 1 383 ? -24 44.969 3.898 1 86.94 383 VAL B CA 1
ATOM 6042 C C . VAL B 1 383 ? -25.438 44.875 3.42 1 86.94 383 VAL B C 1
ATOM 6044 O O . VAL B 1 383 ? -26.359 44.75 4.227 1 86.94 383 VAL B O 1
ATOM 6047 N N . SER B 1 384 ? -25.656 45.031 2.164 1 88.12 384 SER B N 1
ATOM 6048 C CA . SER B 1 384 ? -27 44.969 1.606 1 88.12 384 SER B CA 1
ATOM 6049 C C . SER B 1 384 ? -27.531 43.531 1.57 1 88.12 384 SER B C 1
ATOM 6051 O O . SER B 1 384 ? -26.734 42.562 1.574 1 88.12 384 SER B O 1
ATOM 6053 N N . GLU B 1 385 ? -28.781 43.406 1.59 1 87.69 385 GLU B N 1
ATOM 6054 C CA . GLU B 1 385 ? -29.406 42.094 1.492 1 87.69 385 GLU B CA 1
ATOM 6055 C C . GLU B 1 385 ? -29.016 41.406 0.19 1 87.69 385 GLU B C 1
ATOM 6057 O O . GLU B 1 385 ? -28.891 40.188 0.151 1 87.69 385 GLU B O 1
ATOM 6062 N N . SER B 1 386 ? -28.859 42.156 -0.781 1 85.25 386 SER B N 1
ATOM 6063 C CA . SER B 1 386 ? -28.438 41.594 -2.061 1 85.25 386 SER B CA 1
ATOM 6064 C C . SER B 1 386 ? -27.031 41.031 -1.974 1 85.25 386 SER B C 1
ATOM 6066 O O . SER B 1 386 ? -26.75 39.969 -2.557 1 85.25 386 SER B O 1
ATOM 6068 N N . THR B 1 387 ? -26.234 41.594 -1.289 1 85.06 387 THR B N 1
ATOM 6069 C CA . THR B 1 387 ? -24.875 41.125 -1.071 1 85.06 387 THR B CA 1
ATOM 6070 C C . THR B 1 387 ? -24.891 39.844 -0.266 1 85.06 387 THR B C 1
ATOM 6072 O O . THR B 1 387 ? -24.125 38.906 -0.553 1 85.06 387 THR B O 1
ATOM 6075 N N . VAL B 1 388 ? -25.734 39.812 0.706 1 88.81 388 VAL B N 1
ATOM 6076 C CA . VAL B 1 388 ? -25.859 38.594 1.491 1 88.81 388 VAL B CA 1
ATOM 6077 C C . VAL B 1 388 ? -26.312 37.438 0.593 1 88.81 388 VAL B C 1
ATOM 6079 O O . VAL B 1 388 ? -25.766 36.344 0.652 1 88.81 388 VAL B O 1
ATOM 6082 N N . LYS B 1 389 ? -27.266 37.719 -0.22 1 85.25 389 LYS B N 1
ATOM 6083 C CA . LYS B 1 389 ? -27.75 36.719 -1.159 1 85.25 389 LYS B CA 1
ATOM 6084 C C . LYS B 1 389 ? -26.641 36.188 -2.057 1 85.25 389 LYS B C 1
ATOM 6086 O O . LYS B 1 389 ? -26.562 35 -2.336 1 85.25 389 LYS B O 1
ATOM 6091 N N . PHE B 1 390 ? -25.922 37.062 -2.428 1 84.69 390 PHE B N 1
ATOM 6092 C CA . PHE B 1 390 ? -24.781 36.719 -3.244 1 84.69 390 PHE B CA 1
ATOM 6093 C C . PHE B 1 390 ? -23.844 35.781 -2.484 1 84.69 390 PHE B C 1
ATOM 6095 O O . PHE B 1 390 ? -23.422 34.75 -3.02 1 84.69 390 PHE B O 1
ATOM 6102 N N . HIS B 1 391 ? -23.516 36.094 -1.312 1 86.69 391 HIS B N 1
ATOM 6103 C CA . HIS B 1 391 ? -22.641 35.25 -0.502 1 86.69 391 HIS B CA 1
ATOM 6104 C C . HIS B 1 391 ? -23.297 33.938 -0.166 1 86.69 391 HIS B C 1
ATOM 6106 O O . HIS B 1 391 ? -22.641 32.906 -0.132 1 86.69 391 HIS B O 1
ATOM 6112 N N . VAL B 1 392 ? -24.5 33.969 0.082 1 87.19 392 VAL B N 1
ATOM 6113 C CA . VAL B 1 392 ? -25.234 32.719 0.369 1 87.19 392 VAL B CA 1
ATOM 6114 C C . VAL B 1 392 ? -25.172 31.797 -0.844 1 87.19 392 VAL B C 1
ATOM 6116 O O . VAL B 1 392 ? -24.922 30.609 -0.708 1 87.19 392 VAL B O 1
ATOM 6119 N N . ALA B 1 393 ? -25.406 32.344 -1.93 1 82.56 393 ALA B N 1
ATOM 6120 C CA . ALA B 1 393 ? -25.297 31.562 -3.158 1 82.56 393 ALA B CA 1
ATOM 6121 C C . ALA B 1 393 ? -23.906 30.953 -3.303 1 82.56 393 ALA B C 1
ATOM 6123 O O . ALA B 1 393 ? -23.766 29.797 -3.713 1 82.56 393 ALA B O 1
ATOM 6124 N N . GLY B 1 394 ? -22.969 31.719 -3.018 1 81.25 394 GLY B N 1
ATOM 6125 C CA . GLY B 1 394 ? -21.609 31.219 -3.027 1 81.25 394 GLY B CA 1
ATOM 6126 C C . GLY B 1 394 ? -21.375 30.094 -2.037 1 81.25 394 GLY B C 1
ATOM 6127 O O . GLY B 1 394 ? -20.719 29.109 -2.361 1 81.25 394 GLY B O 1
ATOM 6128 N N . VAL B 1 395 ? -21.859 30.281 -0.875 1 81.12 395 VAL B N 1
ATOM 6129 C CA . VAL B 1 395 ? -21.75 29.281 0.172 1 81.12 395 VAL B CA 1
ATOM 6130 C C . VAL B 1 395 ? -22.406 27.984 -0.29 1 81.12 395 VAL B C 1
ATOM 6132 O O . VAL B 1 395 ? -21.844 26.891 -0.153 1 81.12 395 VAL B O 1
ATOM 6135 N N . LEU B 1 396 ? -23.609 28.125 -0.809 1 79.88 396 LEU B N 1
ATOM 6136 C CA . LEU B 1 396 ? -24.344 26.953 -1.282 1 79.88 396 LEU B CA 1
ATOM 6137 C C . LEU B 1 396 ? -23.562 26.234 -2.375 1 79.88 396 LEU B C 1
ATOM 6139 O O . LEU B 1 396 ? -23.438 25 -2.35 1 79.88 396 LEU B O 1
ATOM 6143 N N . ARG B 1 397 ? -23.109 26.969 -3.18 1 78.19 397 ARG B N 1
ATOM 6144 C CA . ARG B 1 397 ? -22.344 26.422 -4.285 1 78.19 397 ARG B CA 1
ATOM 6145 C C . ARG B 1 397 ? -21.094 25.688 -3.775 1 78.19 397 ARG B C 1
ATOM 6147 O O . ARG B 1 397 ? -20.844 24.547 -4.164 1 78.19 397 ARG B O 1
ATOM 6154 N N . LYS B 1 398 ? -20.484 26.328 -2.893 1 72.75 398 LYS B N 1
ATOM 6155 C CA . LYS B 1 398 ? -19.203 25.797 -2.453 1 72.75 398 LYS B CA 1
ATOM 6156 C C . LYS B 1 398 ? -19.391 24.609 -1.516 1 72.75 398 LYS B C 1
ATOM 6158 O O . LYS B 1 398 ? -18.562 23.688 -1.496 1 72.75 398 LYS B O 1
ATOM 6163 N N . LEU B 1 399 ? -20.422 24.672 -0.858 1 71.06 399 LEU B N 1
ATOM 6164 C CA . LEU B 1 399 ? -20.734 23.578 0.047 1 71.06 399 LEU B CA 1
ATOM 6165 C C . LEU B 1 399 ? -21.438 22.438 -0.695 1 71.06 399 LEU B C 1
ATOM 6167 O O . LEU B 1 399 ? -21.625 21.359 -0.144 1 71.06 399 LEU B O 1
ATOM 6171 N N . GLY B 1 400 ? -21.859 22.703 -1.882 1 66.56 400 GLY B N 1
ATOM 6172 C CA . GLY B 1 400 ? -22.531 21.719 -2.709 1 66.56 400 GLY B CA 1
ATOM 6173 C C . GLY B 1 400 ? -23.922 21.359 -2.199 1 66.56 400 GLY B C 1
ATOM 6174 O O . GLY B 1 400 ? -24.328 20.203 -2.268 1 66.56 400 GLY B O 1
ATOM 6175 N N . VAL B 1 401 ? -24.469 22.312 -1.6 1 72.31 401 VAL B N 1
ATOM 6176 C CA . VAL B 1 401 ? -25.797 22.078 -1.071 1 72.31 401 VAL B CA 1
ATOM 6177 C C . VAL B 1 401 ? -26.812 22.984 -1.793 1 72.31 401 VAL B C 1
ATOM 6179 O O . VAL B 1 401 ? -26.422 23.969 -2.434 1 72.31 401 VAL B O 1
ATOM 6182 N N . GLU B 1 402 ? -28 22.531 -1.729 1 72.69 402 GLU B N 1
ATOM 6183 C CA . GLU B 1 402 ? -29.016 23.203 -2.561 1 72.69 402 GLU B CA 1
ATOM 6184 C C . GLU B 1 402 ? -29.875 24.141 -1.735 1 72.69 402 GLU B C 1
ATOM 6186 O O . GLU B 1 402 ? -30.688 24.891 -2.285 1 72.69 402 GLU B O 1
ATOM 6191 N N . SER B 1 403 ? -29.844 24.156 -0.449 1 79.12 403 SER B N 1
ATOM 6192 C CA . SER B 1 403 ? -30.703 24.984 0.373 1 79.12 403 SER B CA 1
ATOM 6193 C C . SER B 1 403 ? -29.953 25.609 1.544 1 79.12 403 SER B C 1
ATOM 6195 O O . SER B 1 403 ? -28.891 25.094 1.935 1 79.12 403 SER B O 1
ATOM 6197 N N . ARG B 1 404 ? -30.531 26.672 1.957 1 81.5 404 ARG B N 1
ATOM 6198 C CA . ARG B 1 404 ? -29.969 27.359 3.109 1 81.5 404 ARG B CA 1
ATOM 6199 C C . ARG B 1 404 ? -29.938 26.453 4.332 1 81.5 404 ARG B C 1
ATOM 6201 O O . ARG B 1 404 ? -28.953 26.438 5.078 1 81.5 404 ARG B O 1
ATOM 6208 N N . GLY B 1 405 ? -30.859 25.672 4.488 1 80.44 405 GLY B N 1
ATOM 6209 C CA . GLY B 1 405 ? -30.875 24.734 5.594 1 80.44 405 GLY B CA 1
ATOM 6210 C C . GLY B 1 405 ? -29.797 23.672 5.492 1 80.44 405 GLY B C 1
ATOM 6211 O O . GLY B 1 405 ? -29.156 23.344 6.488 1 80.44 405 GLY B O 1
ATOM 6212 N N . ALA B 1 406 ? -29.688 23.281 4.355 1 77.62 406 ALA B N 1
ATOM 6213 C CA . ALA B 1 406 ? -28.656 22.281 4.109 1 77.62 406 ALA B CA 1
ATOM 6214 C C . ALA B 1 406 ? -27.266 22.875 4.352 1 77.62 406 ALA B C 1
ATOM 6216 O O . ALA B 1 406 ? -26.375 22.203 4.875 1 77.62 406 ALA B O 1
ATOM 6217 N N . ALA B 1 407 ? -27.109 24.109 3.936 1 79.56 407 ALA B N 1
ATOM 6218 C CA . ALA B 1 407 ? -25.828 24.781 4.199 1 79.56 407 ALA B CA 1
ATOM 6219 C C . ALA B 1 407 ? -25.594 24.938 5.695 1 79.56 407 ALA B C 1
ATOM 6221 O O . ALA B 1 407 ? -24.484 24.703 6.18 1 79.56 407 ALA B O 1
ATOM 6222 N N . ALA B 1 408 ? -26.594 25.281 6.387 1 79.12 408 ALA B N 1
ATOM 6223 C CA . ALA B 1 408 ? -26.516 25.406 7.836 1 79.12 408 ALA B CA 1
ATOM 6224 C C . ALA B 1 408 ? -26.188 24.062 8.484 1 79.12 408 ALA B C 1
ATOM 6226 O O . ALA B 1 408 ? -25.344 23.984 9.383 1 79.12 408 ALA B O 1
ATOM 6227 N N . ALA B 1 409 ? -26.781 23.062 8.031 1 72.62 409 ALA B N 1
ATOM 6228 C CA . ALA B 1 409 ? -26.531 21.719 8.555 1 72.62 409 ALA B CA 1
ATOM 6229 C C . ALA B 1 409 ? -25.109 21.266 8.25 1 72.62 409 ALA B C 1
ATOM 6231 O O . ALA B 1 409 ? -24.422 20.734 9.125 1 72.62 409 ALA B O 1
ATOM 6232 N N . ALA B 1 410 ? -24.844 21.531 7.02 1 69.38 410 ALA B N 1
ATOM 6233 C CA . ALA B 1 410 ? -23.484 21.172 6.609 1 69.38 410 ALA B CA 1
ATOM 6234 C C . ALA B 1 410 ? -22.438 21.922 7.438 1 69.38 410 ALA B C 1
ATOM 6236 O O . ALA B 1 410 ? -21.438 21.344 7.848 1 69.38 410 ALA B O 1
ATOM 6237 N N . GLY B 1 411 ? -22.719 23.219 7.641 1 71.62 411 GLY B N 1
ATOM 6238 C CA . GLY B 1 411 ? -21.844 24.016 8.477 1 71.62 411 GLY B CA 1
ATOM 6239 C C . GLY B 1 411 ? -21.797 23.547 9.922 1 71.62 411 GLY B C 1
ATOM 6240 O O . GLY B 1 411 ? -20.719 23.406 10.492 1 71.62 411 GLY B O 1
ATOM 6241 N N . ALA B 1 412 ? -22.953 23.203 10.359 1 67.88 412 ALA B N 1
ATOM 6242 C CA . ALA B 1 412 ? -23.031 22.719 11.734 1 67.88 412 ALA B CA 1
ATOM 6243 C C . ALA B 1 412 ? -22.297 21.375 11.875 1 67.88 412 ALA B C 1
ATOM 6245 O O . ALA B 1 412 ? -21.578 21.156 12.844 1 67.88 412 ALA B O 1
ATOM 6246 N N . GLU B 1 413 ? -22.531 20.625 10.953 1 62.62 413 GLU B N 1
ATOM 6247 C CA . GLU B 1 413 ? -21.891 19.312 10.938 1 62.62 413 GLU B CA 1
ATOM 6248 C C . GLU B 1 413 ? -20.375 19.453 10.812 1 62.62 413 GLU B C 1
ATOM 6250 O O . GLU B 1 413 ? -19.625 18.641 11.367 1 62.62 413 GLU B O 1
ATOM 6255 N N . ALA B 1 414 ? -20.125 20.547 10.109 1 59.88 414 ALA B N 1
ATOM 6256 C CA . ALA B 1 414 ? -18.703 20.797 9.891 1 59.88 414 ALA B CA 1
ATOM 6257 C C . ALA B 1 414 ? -18.094 21.562 11.07 1 59.88 414 ALA B C 1
ATOM 6259 O O . ALA B 1 414 ? -16.922 21.938 11.039 1 59.88 414 ALA B O 1
ATOM 6260 N N . GLY B 1 415 ? -18.922 21.891 12.008 1 61.69 415 GLY B N 1
ATOM 6261 C CA . GLY B 1 415 ? -18.469 22.516 13.25 1 61.69 415 GLY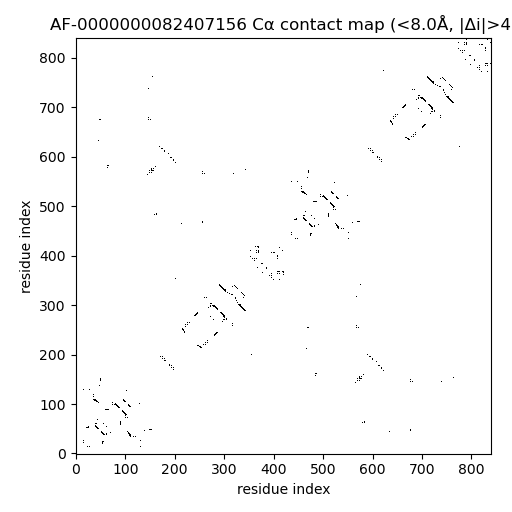 B CA 1
ATOM 6262 C C . GLY B 1 415 ? -18.547 24.031 13.219 1 61.69 415 GLY B C 1
ATOM 6263 O O . GLY B 1 415 ? -17.938 24.688 14.055 1 61.69 415 GLY B O 1
ATOM 6264 N N . VAL B 1 416 ? -19.234 24.609 12.281 1 70.06 416 VAL B N 1
ATOM 6265 C CA . VAL B 1 416 ? -19.391 26.062 12.219 1 70.06 416 VAL B CA 1
ATOM 6266 C C . VAL B 1 416 ? -20.328 26.531 13.32 1 70.06 416 VAL B C 1
ATOM 6268 O O . VAL B 1 416 ? -21.469 26.078 13.414 1 70.06 416 VAL B O 1
ATOM 6271 N N . LYS B 1 417 ? -19.828 27.297 14.164 1 73.69 417 LYS B N 1
ATOM 6272 C CA . LYS B 1 417 ? -20.625 27.828 15.266 1 73.69 417 LYS B CA 1
ATOM 6273 C C . LYS B 1 417 ? -21.578 28.922 14.781 1 73.69 417 LYS B C 1
ATOM 6275 O O . LYS B 1 417 ? -21.203 29.734 13.914 1 73.69 417 LYS B O 1
ATOM 6280 N N . PRO B 1 418 ? -22.656 28.969 15.375 1 74.75 418 PRO B N 1
ATOM 6281 C CA . PRO B 1 418 ? -23.594 30.047 15.023 1 74.75 418 PRO B CA 1
ATOM 6282 C C . PRO B 1 418 ? -23.062 31.422 15.391 1 74.75 418 PRO B C 1
ATOM 6284 O O . PRO B 1 418 ? -22.438 31.594 16.438 1 74.75 418 PRO B O 1
ATOM 6287 N N . ALA B 1 419 ? -23.125 32.406 14.539 1 73.19 419 ALA B N 1
ATOM 6288 C CA . ALA B 1 419 ? -22.719 33.781 14.836 1 73.19 419 ALA B CA 1
ATOM 6289 C C . ALA B 1 419 ? -23.469 34.312 16.047 1 73.19 419 ALA B C 1
ATOM 6291 O O . ALA B 1 419 ? -24.656 34.031 16.234 1 73.19 419 ALA B O 1
ATOM 6292 N N . PRO B 1 420 ? -22.719 34.938 17 1 69.94 420 PRO B N 1
ATOM 6293 C CA . PRO B 1 420 ? -23.422 35.5 18.156 1 69.94 420 PRO B CA 1
ATOM 6294 C C . PRO B 1 420 ? -24.531 36.469 17.734 1 69.94 420 PRO B C 1
ATOM 6296 O O . PRO B 1 420 ? -24.453 37.094 16.656 1 69.94 420 PRO B O 1
#

Sequence (840 aa):
MSTTDNALLITALRDVLVGPLPEIGRRFSTLIADMAPHTSLVIFTRECTGRPRKVAGDPAVVDRVTIAELDRIRTDLTVGQIFRGKCAVAGRDREVLAMLDRTDTLLVLTPHPVPVKTASLELIQALFAVTATGIQLQVRNASPAYLAESRAASSERARTVAEMTEVHAATLETMLATLRSADLDDTRARTSARETAASALIGLRSAVDVHRELAEESTTTAFARMRGELRSLLKHREIALELVEPPVDGRGLPGEVAHGARAVVRGAVLALSDQQMLSRIRVAWTLDAASLSIDIRDDGGGEADVVDVERQLRSRVETLGGTVESESTPGWGNRISATIPLDAPVALPNRDVLTELAPREFEVLEHLVAGRRNKAISERLGVSESTVKFHVAGVLRKLGVESRGAAAAAGAEAGVKPAPMSTTDNALLITALRDVLVGPLPEIGRRFSTLIADMAPHTSLVIFTRECTGRPRKVAGDPAVVDRVTIAELDRIRTDLTVGQIFRGKCAVAGRDREVLAMLDRTDTLLVLTPHPVPVKTASLELIQALFAVTATGIQLQVRNASPAYLAESRAASSERARTVAEMTEVHAATLETMLATLRSADLDDTRARTSARETAASALIGLRSAVDVHRELAEESTTTAFARMRGELRSLLKHREIALELVEPPVDGRGLPGEVAHGARAVVRGAVLALSDQQMLSRIRVAWTLDAASLSIDIRDDGGGEADVVDVERQLRSRVETLGGTVESESTPGWGNRISATIPLDAPVALPNRDVLTELAPREFEVLEHLVAGRRNKAISERLGVSESTVKFHVAGVLRKLGVESRGAAAAAGAEAGVKPAP

Solvent-accessible surface area (backbone atoms only — not comparable to full-atom values): 43127 Å² total; per-residue (Å²): 128,54,72,66,54,49,52,53,50,50,52,52,51,48,56,31,61,74,46,63,70,78,49,31,27,40,43,47,46,63,69,39,36,84,55,45,49,50,50,30,36,38,36,38,32,74,81,37,29,34,60,33,64,19,45,30,67,40,61,77,39,63,58,46,45,45,69,67,46,51,49,50,54,51,68,73,51,50,70,75,42,77,46,76,45,74,44,63,52,37,88,34,77,35,62,31,40,34,36,30,37,88,87,61,30,29,39,40,30,32,56,38,93,60,84,62,53,66,73,39,48,57,50,47,51,52,53,45,46,52,50,49,49,42,52,52,52,53,49,55,57,30,42,41,70,54,36,32,27,22,44,33,13,37,54,33,34,50,42,48,50,38,54,53,48,50,54,50,46,53,51,41,50,52,39,42,52,46,50,64,35,81,90,44,55,44,61,56,22,31,52,52,36,39,50,50,41,52,52,47,52,55,49,52,53,51,48,53,49,50,55,48,55,56,31,31,36,47,47,67,56,48,51,50,51,39,51,55,54,49,50,63,72,41,64,90,46,83,53,47,78,44,76,43,77,50,82,88,74,80,53,62,29,50,30,47,56,45,35,37,50,41,32,45,50,52,52,50,52,56,57,54,64,70,41,85,68,40,47,41,38,39,42,34,44,44,71,60,89,53,31,40,37,38,41,38,37,37,52,21,59,40,79,56,62,47,68,58,51,42,59,69,41,36,56,44,35,43,51,55,67,23,48,70,50,59,49,73,39,82,70,59,4,38,37,42,37,35,40,36,53,42,79,66,73,57,67,56,74,72,54,54,38,61,70,72,33,50,74,70,25,37,55,49,44,18,30,34,38,53,64,51,51,53,66,58,46,11,67,75,70,73,47,53,48,66,53,38,50,51,36,48,53,49,38,22,59,56,48,69,32,92,41,69,64,50,40,16,47,51,34,42,74,52,64,44,56,49,50,130,129,53,72,65,54,49,52,52,51,50,52,53,52,47,58,32,61,73,47,63,71,77,47,32,26,40,42,46,47,63,69,39,35,84,56,45,47,50,49,29,36,39,36,38,33,75,78,37,28,34,59,33,66,19,46,32,69,40,59,78,41,63,57,48,45,45,70,66,46,51,50,51,53,50,69,73,51,49,69,75,40,77,46,76,45,75,45,63,52,36,89,35,78,36,61,31,40,33,36,30,36,88,85,61,30,28,39,40,30,32,55,37,93,59,84,62,51,66,72,40,48,55,50,49,51,54,53,45,46,52,51,49,49,43,51,52,53,54,49,55,56,29,43,41,69,55,38,30,26,23,44,33,12,38,54,33,35,49,42,48,50,35,53,52,47,50,54,51,46,52,52,41,50,55,40,43,52,44,51,63,35,82,89,43,53,45,63,57,24,31,52,51,36,40,50,49,42,52,52,48,54,55,48,51,52,51,49,56,49,49,53,48,55,58,32,32,36,48,47,69,56,47,50,51,50,38,50,54,52,50,50,63,73,41,64,92,46,84,52,48,78,45,76,43,77,48,82,86,76,81,53,62,30,51,30,48,56,43,34,38,51,41,31,47,49,51,53,50,53,56,58,54,64,68,42,85,67,40,49,39,38,37,43,34,43,45,71,60,91,52,32,41,38,38,41,36,36,35,53,21,62,40,79,58,62,48,66,58,52,43,59,69,42,36,55,44,35,43,52,56,68,21,49,71,50,58,48,72,39,81,68,60,4,38,38,41,38,36,39,36,54,42,79,67,74,60,67,56,74,71,54,53,37,58,69,70,34,49,73,69,26,39,55,49,44,17,32,35,39,52,64,52,52,54,66,58,47,11,67,74,70,72,46,52,48,66,56,40,49,51,36,49,52,48,38,23,58,56,49,70,34,92,41,69,64,49,40,15,47,52,34,42,75,55,62,43,57,48,49,131

Organism: Rhodococcus erythropolis (NCBI:txid1833)

Foldseek 3Di:
DDPVVVVVLVVLLVVLLPADPLASAVSLCVSLCVQFPFQKKWKADVLLVLDRIRIDHDLLFRVQFDPVQQVVVLVPDDAPDWDFDWGQTSRDTATWTWHAHPNSMIMITRTDPPDRDPVSVVVSNVSVNVSSVSSNVVSVVVDPVSVVSSCVRNVVVVVVCVVVVVLVVVLVVVLVCLCVDPVDDPVRNVVVSVVSVLVSVVVVVVVLVVVVVVQWAQQVVLLVVLVVVVCVVCVPPQAAEAEAGEDRPRDTFGPLVSVLLSVLVSLVSNQQSPADQWHYKYWYWYDDQWKIKIKIWTQGQQPGPVVVSLVVSQVSQVVQVKHKDKDTDGRRTIMIMIIGTRSHSSPPPLLVLLSQQDPVLNLLLLQLLVVDDLVVSCVVVVHDSVVSVVSQVVSCVSSVHDDSNVSNVSCVVSPRHHDD/DDPVVVVVLVVLLVVLLPADPLASAVSLCVSLCVQFPFQKKWKADVLLVLDRIRIDHDLLFRVQFDPVQQVVVLVPDDAPDWDFDWGQTSRDTATWTWHAHPNSMIMITRTDPDDRDPVSVVVSNVSVNVSSVSSNVVSVVVDPVSVVSSCVRNVVVVVVCVVVVVLVVVLVVVLCCLCVDPVDDPVRNVVVSVVSVLVSVVVVVVVLVVVVVVQWAQQVVLLVVLVVVVCVVCVPPQAAEAEAGEDRPRDTFGPLVSVLLSVLVSLVSNQQSPADPWHYKYWYWYDDQWKIKIKIWTQGQQPGPVVVSLVVSQVSQVVQVKHKDKDTDGRRTIMIMIIGTRSHSSPPPLLVLLSQQDPVLNLLLLQLLLVDDLVVSCVVVVHDSVVSVVSQVVSCVSSVHDDSNVSSVSCVVSPRHHDD

InterPro domains:
  IPR000792 Transcription regulator LuxR, C-terminal [PF00196] (357-408)
  IPR000792 Transcription regulator LuxR, C-terminal [PR00038] (357-371)
  IPR000792 Transcription regulator LuxR, C-terminal [PR00038] (371-387)
  IPR000792 Transcription regulator LuxR, C-terminal [PR00038] (387-399)
  IPR000792 Transcription regulator LuxR, C-terminal [PS50043] (350-415)
  IPR000792 Transcription regulator LuxR, C-terminal [SM00421] (354-411)
  IPR000792 Transcription regulator LuxR, C-terminal [cd06170] (357-404)
  IPR016032 Signal transduction response regulator, C-terminal effector [SSF46894] (345-415)
  IPR036388 Winged helix-like DNA-binding domain superfamily [G3DSA:1.10.10.10] (348-418)
  IPR036890 Histidine kinase/HSP90-like ATPase superfamily [G3DSA:3.30.565.10] (221-342)
  IPR036890 Histidine kinase/HSP90-like ATPase superfamily [SSF55874] (265-342)

Radius of gyration: 30.26 Å; Cα contacts (8 Å, |Δi|>4): 1437; chains: 2; bounding box: 66×86×77 Å

Secondary structure (DSSP, 8-state):
--HHHHHHHHHHHHHHHHS-GGGHHHHHHHHHTTTS-EEEEEEE-TT-SS--EEEEE-HHHHTT--HHHHHHHHHHSPTT-EEEEEEEETTEEEEEEEEE-TTS-EEEEEE-SSPPPHHHHHHHHHHHHHHHHHHHHHHHHT-HHHHHHHHHHHHHHHHHHHHHHHHHHHHHHHHHHHHH-TTS-HHHHHHHHHHHHHHHHHHHHHHHHHHHHHHEEEHHHHHHHHHHHHHHHTTTS--EEEEEPPP---PEEEHHHHHHHHHHHHHHHHHHHT-TT--EEEEEEEE-SSEEEEEEEE-S-S-S-HHHHHHHHHHHHHHTT-EEEEEEETTTEEEEEEEEE--------S-TTTTTS-HHHHHHHHHHHTT--HHHHHHHHTS-HHHHHHHHHHHHHHHT-SSHHHHHHHHHHTTPPPP-/--HHHHHHHHHHHHHHHHS-GGGHHHHHHHHHTTTS-EEEEEEE-TT-SS--EEEEE-HHHHTT--HHHHHHHHHHSPTT-EEEEEEEETTEEEEEEEEE-TTS-EEEEEE-SSPPPHHHHHHHHHHHHHHHHHHHHHHHHT-HHHHHHHHHHHHHHHHHHHHHHHHHHHHHHHHHHHHH-TTS-HHHHHHHHHHHHHHHHHHHHHHHHHHHHHHEEEHHHHHHHHHHHHHHHTTTS--EEEEEPPP---PEEEHHHHHHHHHHHHHHHHHHTT-TT--EEEEEEEE-SSEEEEEEEE-S-S-S-HHHHHHHHHHHHHHTT-EEEEEEETTTEEEEEEEEE--------S-TTTTTS-HHHHHHHHHHHTT--HHHHHHHHTS-HHHHHHHHHHHHHHHT-SSHHHHHHHHHHTTPPPP-

pLDDT: mean 84.55, std 10.36, range [37.66, 97.5]